Protein 3O5C (pdb70)

B-factor: mean 21.73, std 7.38, range [5.69, 53.54]

Organism: Shewanella oneidensis (strain ATCC 700550 / JCM 31522 / CIP 106686 / LMG 19005 / NCIMB 14063 / MR-1) (NCBI:txid211586)

Secondary structure (DSSP, 8-state):
--S-PPPPP--S-HHHHHHHHHHHT-GGGSTTS---HHHHS-TTTTTS--SSS-B-GGGPBPSSPPPP-TTGGGSSSBSTT--BSSHHHHHHHHHH-TTTT---HHHHHHHHHT-HHHHHHHHHHHSSS---HHHHHHHHHHHHHT------HHHHHHTT-TTSS-HHHHHHHHHHHHTTGGGTS-TTTTS-S-EEESSSSS----S----BTHHHH--GGGTTEEEPPP-TTGGGS-SBTTTT-B-SHHHHHHHHHHHHHS----HHHHHHHHHHHHTT-------BPPPPPPP-TTSPPP-SS---/--B-PPP----S-HHHHHHHHHHHT-GGGSSSS---HHHHS-GGGTTS--SSS-B-GGGPBPSS-----TTGGGSSSBSTT--BSSHHHHHHHHHH-TTTT---HHHHHHHHHT-HHHHHHHHHHHSSS---HHHHHHHHHHHHTT------HHHHHHTT-TTSS-HHHHHHHHHHHHHTHHHHS-BTTTS-S-EEESSSSS----S----BTHHHH--GGGTTEEEPPP-TTGGGS-SBTTTT-B--HHHHHHHHIIIIISSPPPHHHHHHHHHHHHTT--PPP--BPP-PPPP-TTSPPP-SS--/--B-PPPP----HHHHHHHHHHHT-GGGSTTS---HHHHS-GGGTTS--SSS-B-GGGPBPSS-----TTGGGSSSBSTT--BSSHHHHHHHHHH-TTTT---HHHHHHHHHTSHHHHHHHHHHHSSS---HHHHHHHHHHHHHT------HHHHHHTT-TTSS-HHHHHHHHHHHHTTGGGTS-BTTTS-S-EEESSSSS----S----BTHHHH--GGGTTEEE----TTGGGS-SBTTTT-B--HHHHHHHHHHHHH--PPPHHHHHHHHHHHHTT--PPP--BPPPPPPP-TTSPPP---/--S-PPPPPP-S-HHHHHHHHHHHT-GGGSTTS---HHHHS-TTTTTS--SSS-B-GGGPBPSSPPPP-TTGGGSSSBSTT--BSSHHHHTHHHHH-TTTT---HHHHHHHHHTSHHHHHHHHHHHSSS---HHHHHHHHHHHHTT------HHHHHHHT-TTSS-HHHHHHHHHHHHHTHHHHS-TTTTS-S-EEESSSSS----S----BTHHHH--GGGTTEEEPPP-TTGGGS-SBTTTT-B--HHHHHHHHIIIIIS----HHHHHHHHHHHHTT--PPP--BPPPPPPP-TTSPPP-SS--

InterPro domains:
  IPR004852 Di-haem cytochrome c peroxidase [PF03150] (37-185)
  IPR009056 Cytochrome c-like domain [PF00034] (192-303)
  IPR009056 Cytochrome c-like domain [PS51007] (38-146)
  IPR009056 Cytochrome c-like domain [PS51007] (190-304)
  IPR026259 Di-c-type haem protein, MauG/cytochrome c peroxidase [PIRSF000294] (32-326)
  IPR036909 Cytochrome c-like domain superfamily [G3DSA:1.10.760.10] (37-308)
  IPR036909 Cytochrome c-like domain superfamily [G3DSA:1.10.760.10] (38-185)
  IPR036909 Cytochrome c-like domain superfamily [SSF46626] (17-173)
  IPR036909 Cytochrome c-like domain superfamily [SSF46626] (172-323)
  IPR051395 Cytochrome c-dependent Peroxidase and MauG [PTHR30600] (33-303)

Solvent-accessible surface area: 48765 Å² total; per-residue (Å²): 142,56,4,108,49,3,101,85,36,185,86,99,87,80,69,32,24,70,0,0,18,4,0,2,12,0,12,26,0,2,38,0,6,23,4,11,24,20,26,18,37,25,2,3,13,2,0,4,10,14,1,41,12,14,0,2,14,78,22,66,107,7,73,45,11,9,59,17,11,1,1,10,72,74,18,85,7,13,43,32,23,9,133,7,67,61,4,84,64,32,5,25,32,24,2,41,42,94,81,58,5,13,23,56,42,74,68,0,19,89,2,0,30,12,0,76,47,0,65,49,60,0,34,152,38,51,65,53,81,136,20,45,28,39,7,0,4,22,0,4,3,17,2,11,109,28,2,19,1,10,84,0,48,0,2,56,42,44,138,46,110,107,128,20,14,61,55,78,2,58,37,0,8,89,28,6,52,110,45,17,26,12,82,30,18,39,13,36,1,0,1,0,65,60,50,48,66,14,4,97,106,92,115,31,166,43,150,24,112,24,68,6,52,53,46,32,16,16,35,84,89,27,79,72,19,8,16,9,47,12,20,1,0,18,50,18,15,11,1,14,27,6,19,4,62,19,47,31,12,58,87,8,12,47,35,51,7,46,12,29,52,46,52,166,8,84,131,58,42,8,78,37,4,14,24,0,8,54,8,0,26,8,91,17,13,123,26,36,3,6,64,9,14,40,16,36,105,131,5,37,70,28,44,12,71,62,131,86,127,54,3,87,42,3,100,99,43,93,93,119,85,88,90,25,23,59,0,0,21,4,0,2,12,0,11,24,0,2,67,0,5,23,4,11,20,21,29,18,36,23,3,2,16,3,0,2,11,13,1,42,14,7,0,1,15,90,21,69,121,5,94,48,10,11,54,15,10,2,1,8,68,74,19,75,8,12,45,31,24,8,137,9,77,65,4,57,92,30,5,24,30,26,3,42,42,98,23,54,6,20,20,58,54,129,60,0,18,95,2,0,29,8,1,76,48,0,66,50,78,0,30,158,37,61,64,70,85,135,14,48,42,79,42,0,4,34,0,4,5,14,3,11,106,37,1,18,0,21,68,0,50,0,0,50,43,46,133,56,103,108,114,23,15,64,49,46,2,59,38,0,8,85,30,2,54,104,62,20,28,22,76,29,20,33,8,31,1,0,0,0,59,53,48,54,63,15,8,91,108,78,122,36,164,35,148,26,116,30,52,9,50,60,71,64,59,64,133,107,83,29,66,65,16,9,12,10,46,7,22,2,0,18,50,18,14,16,1,12,27,6,19,4,64,9,51,32,12,72,95,7,12,20,27,50,5,42,11,30,68,29,117,123,4,75,92,141,35,13,127,10,6,18,23,0,5,54,9,0,28,7,98,29,14,138,18,47,5,3,61,7,14,43,18,46,167,110,4,39,83,28,32,8,43,92,172,129,52,4,82,50,8,95,95,58,116,133,85,84,67,32,24,77,0,0,28,10,0,1,13,0,13,24,0,2,82,0,7,24,3,11,22,20,24,20,38,24,1,2,12,2,0,2,10,13,1,38,12,13,0,2,14,80,6,62,76,9,78,47,11,14,59,16,10,0,2,6,69,73,21,78,10,14,46,32,21,9,128,7,63,55,4,74,97,31,5,25,31,27,3,41,44,100,81,62,6,16,23,60,62,123,77,0,21,107,3,0,31,12,0,80,46,0,70,49,60,0,33,148,35,55,63,57,90,135,20,55,29,103,33,0,7,33,0,4,0,14,1,10,84,25,2,23,0,15,63,0,48,0,2,57,66,50,110,60,112,138,138,32,16,60,51,51,3,63,35,0,8,91,30,5,52,113,49,20,26,23,74,35,21,35,8,36,2,0,0,0,61,54,55,56,76,18,6,88,98,89,90,34,122,47,152,29,80,23,49,6,52,48,65,69,47,54,128,60,92,27,18,63,19,9,16,10,50,7,21,1,0,18,52,18,15,11,1,12,29,5,20,4,60,22,48,23,12,70,82,9,13,56,36,51,4,51,11,35,56,38,68,101,26,80,162,125,37,12,116,11,4,16,25,0,7,55,8,0,26,8,91,15,12,145,28,49,3,6,51,5,13,42,16,46,153,121,5,44,80,29,73,9,82,137,60,3,104,46,2,100,96,42,93,94,121,83,91,64,26,21,71,0,0,25,7,0,2,12,0,10,22,0,2,72,0,6,24,2,12,21,19,25,16,37,23,1,2,13,1,0,2,11,13,1,41,14,11,0,0,5,21,20,40,103,8,91,46,10,11,54,12,11,0,1,7,68,79,21,77,9,13,44,31,24,11,138,10,74,67,5,58,102,32,5,26,29,25,2,42,46,95,94,57,6,7,25,55,48,129,69,0,18,96,2,0,27,13,0,76,49,0,67,46,62,0,32,156,37,59,64,68,81,120,15,50,45,82,40,0,4,34,0,4,3,13,2,10,105,28,1,20,0,21,76,0,49,0,1,50,53,48,136,53,101,124,114,20,12,67,50,52,3,70,35,0,10,90,29,6,53,108,40,16,23,19,75,29,21,32,13,32,2,0,1,1,58,42,49,76,66,21,15,97,98,77,94,38,163,50,162,23,114,24,59,6,43,52,63,64,58,57,129,116,82,35,76,77,16,10,13,9,48,8,18,1,0,18,51,15,17,15,1,14,28,5,19,3,63,10,54,40,14,76,94,9,16,51,30,49,6,31,10,30,56,37,57,164,20,64,158,133,33,13,122,34,3,16,22,0,6,59,10,0,25,8,93,17,14,132,26,58,7,5,61,8,15,40,17,48,135,116,5,36,84,30,45,6,16,40,170

Nearest PDB structures (foldseek):
  3o5c-assembly2_D  TM=1.000E+00  e=7.041E-59  Shewanella oneidensis
  3o5c-assembly2_C  TM=1.001E+00  e=1.110E-58  Shewanella oneidensis
  1iqc-assembly2_B  TM=9.960E-01  e=2.896E-45  Nitrosomonas europaea
  4aal-assembly1_B  TM=8.200E-01  e=1.038E-28  Geobacter sulfurreducens PCA
  1zzh-assembly3_C  TM=8.121E-01  e=7.603E-28  Rhodobacter capsulatus

Foldseek 3Di:
DQAAFDDAFDQPQVLLLLLLLCQQLQLLLFLQSPDGVCCALPLVQQGGVQDLADQAAVRAGDQWGRAHLAVQQVACADDFQRQGRGQLRVVQDQSCPCRHRNHHQVQSQLQQLQDPVSLVSCCVRVNGSHGGSNSNSVSNRSNSSNFYFGDFLVNVVVVPDVVSADPLLVLLVVCCVVLCVQVAQGYHQRFNPDWAADQQAHDDDDPRPDQHNCVVVVDPVSGNTTGTGRLQQVVRRADDDTSRPRGDVLVVVQSCSCRVRVDGDDPSNSSSNVRNSNSSYGHRDDDDNRDDDDRDPSRDDRDRDDPD/DQAAFDDAFDQPQVLLLLLLLQQQPQLQLFQQSPAHVCCALPLVFQGGVQALADQAAVRAGHQWGRAHLEVQQLACADDFQRLGRGQLRVQQDQSCPCRHRNHHQVQSQLQQLQFVVSQVSLCVRPNGSHGGSSSNSVSNRSNSSSFYFGDQLVNVVVVPPVPSADPLLVVLVVCCVVLCVSVAQGYHQRFRPDWAADQQPHDDDDPRLDQHNCVNPVDPVSGRTTGTHGLQQVVRRADDDTSRPRGDVLVVQQSCCCRVRNGGDDPSNSSSNVRNSNSSYGHRDDDDNDDDGDGDPSRDDRDSDHD/DQAAFDDADADQVLLLLLLLCQQVQLLLFQQSPDGVCQALVLVQQGGVQDLAHQAAVRAGDQWGRAHLAVQQVACADDFQRQGRGQLRVVQDQSCPCRHRNHHQVLSQLQQLQFVVSLVSCCVRVNGSHGGSNSNSVSNRNNSRRWYFGDQLVNVVVVPPVVSADPLLVVLVVCCVVLCVSVAQGYHQRFNPDWAADQQQHDDDDPRCDQRNCVPVVDPVSGRTTGTHGLQSVVRRADDDTSRPRGDVLVVVQSCSCRVRVDGDDPSNSSSNVRNSNSSYGHRDDDDNRDHDDGDPSRDDRDRD/DFAAFDDADDQPPVLLLLLLQCQQPALLLFQQRHAHVCCALPLVFQGGVQDLADQAAPRAGHQWGRAHLEVQQLACADDFQRQGRGQLRVVQDQSCPCRHRNHHQVLSQLQQLQFVVSLVSCCVRPNGSHGGSNSNSVSNRSNSSNFYFGDQLVNVCVVPPVVSADPLQVLLVVCCVVLCVSVAQGYHQRFNPDWAADQAAHDDDDPRPDQHNCVPVVDPVSGNTTGTHGLQCVVRRADDDTSRPRGDPLVVVQSCCCRVRVDGDDPSNSSSNVSNSNSSYGHRDDDDNDDHDDGDPSRDDRPSDDD

Sequence (1226 aa):
EPIEVITPAKITEPEKVELGKMLFFEPRLSKSGFISCNSCHNLSTGGVDALPTSIGHHWQEGPINSSPTVLNADFMLAQFWDGRASNLKEQAAGPIANPKEMGFTHELATETIASMPAYRARFAKVYGDEKVDIDRLTDAIAAFEKTLVTPNSPFDQYLLGKQDAISGDAKAGYQLFKDKGCVSCHNGPAVGGTMFMKMGLIKPFHTNNPAEGRKGVTGKDADKFVFKVPTLRNIELTYPYFHDGSVWTLEEEAVNTMADIQLGQKLTEKETKEMVAFLNSLTGEQPQISLPILPPSNKETPRPVPFATGEPIEVITPAKITEPEKVELGKMLFFEPRLSKSGFISCNSCHNLSTGGVDALPTSIGHHWQEGPINSSPTVLNADFMLAQFWDGRASNLKEQAAGPIANPKEMGFTHELATETIASMPAYRARFAKVYGDEKVDIDRLTDAIAAFEKTLVTPNSPFDQYLLGKQDAISGDAKAGYQLFKDKGCVSCHNGPAVGGTMFMKMGLIKPFHTNNPAEGRKGVTGKDADKFVFKVPTLRNIELTYPYFHDGSVWTLEEAVNTMADIQLGQKLTEKETKEMVAFLNSLTGEQPQISLPILPPSNKETPRPVPFATEPIEVITPAITEPEKVELGKMLFFEPRLSKSGFISCNSCHNLSTGGVDALPTSSIGHHWQEGPINSSPTVLNADFMLAQFWDGRASNLKEQAAGPIANPKEMGFTHELATEETIASMPAYRARFAKVYGDEKVDIDRLTDAIAAFEKTLVTPNSPFDQYLLGKQDAISGDAKAGYQLFKDKGCVSCHNGPAVGGTMFMKMGLIKPFHTNNPAEGRKGVTGKDADKFVFKVPTLRNIELTYPYFHDGSVWTLEEAVNTMADIQLGQKLTEKETKEMVAFLNSLTGEQPQISLPILPPSNKETPRPVPFEPIEVITPAKITEPEKVELGKMLFFEPRLSKSGFISCNSCHNLSTGGVDALPTSIGHHWQEGPINSPTVLNADFMLAQFWDGRASNLKEQAAGPIANPKEMGFTHELATETIASMPAYRARFAKVYGDEKVDIDRLTDAIAAFEKTLVTPNSPFDQYLLGKQDAISGDAKAGYQLFKDKGCVSCHNGPAVGGTMFMKMGLIKPFHTNNPAEGRKGVTGKDADKFVFKVPTLRNIELTYPYFHDGSVWTLEEAVNTMADIQLGQKLTEKETKEMVAFLNSLTGEQPQISLPILPPSNKETPRPVPFAT

Structure (mmCIF, N/CA/C/O backbone):
data_3O5C
#
_entry.id   3O5C
#
_cell.length_a   50.840
_cell.length_b   81.220
_cell.length_c   85.920
_cell.angle_alpha   113.96
_cell.angle_beta   102.10
_cell.angle_gamma   90.01
#
_symmetry.space_group_name_H-M   'P 1'
#
loop_
_entity.id
_entity.type
_entity.pdbx_description
1 polymer 'Cytochrome c551 peroxidase'
2 non-polymer 'PROTOPORPHYRIN IX CONTAINING FE'
3 non-polymer 'CALCIUM ION'
4 non-polymer (R,R)-2,3-BUTANEDIOL
5 water water
#
loop_
_atom_site.group_PDB
_atom_site.id
_atom_site.type_symbol
_atom_site.label_atom_id
_atom_site.label_alt_id
_atom_site.label_comp_id
_atom_site.label_asym_id
_atom_site.label_entity_id
_atom_site.label_seq_id
_atom_site.pdbx_PDB_ins_code
_atom_site.Cartn_x
_atom_site.Cartn_y
_atom_site.Cartn_z
_atom_site.occupancy
_atom_site.B_iso_or_equiv
_atom_site.auth_seq_id
_atom_site.auth_comp_id
_atom_site.auth_asym_id
_atom_site.auth_atom_id
_atom_site.pdbx_PDB_model_num
ATOM 1 N N . GLU A 1 11 ? 10.577 5.100 21.586 1.00 36.24 24 GLU A N 1
ATOM 2 C CA . GLU A 1 11 ? 9.190 4.993 21.024 1.00 35.00 24 GLU A CA 1
ATOM 3 C C . GLU A 1 11 ? 9.128 4.040 19.821 1.00 33.46 24 GLU A C 1
ATOM 4 O O . GLU A 1 11 ? 9.978 4.098 18.943 1.00 32.90 24 GLU A O 1
ATOM 10 N N . PRO A 1 12 ? 8.097 3.171 19.771 1.00 32.62 25 PRO A N 1
ATOM 11 C CA . PRO A 1 12 ? 8.028 2.133 18.745 1.00 31.32 25 PRO A CA 1
ATOM 12 C C . PRO A 1 12 ? 7.632 2.619 17.345 1.00 29.95 25 PRO A C 1
ATOM 13 O O . PRO A 1 12 ? 7.665 1.828 16.410 1.00 29.50 25 PRO A O 1
ATOM 17 N N . ILE A 1 13 ? 7.249 3.891 17.217 1.00 29.37 26 ILE A N 1
ATOM 18 C CA . ILE A 1 13 ? 6.973 4.510 15.926 1.00 27.64 26 ILE A CA 1
ATOM 19 C C . ILE A 1 13 ? 8.032 5.589 15.669 1.00 28.10 26 ILE A C 1
ATOM 20 O O . ILE A 1 13 ? 8.392 6.343 16.585 1.00 27.66 26 ILE A O 1
ATOM 25 N N . GLU A 1 14 ? 8.532 5.627 14.431 1.00 27.31 27 GLU A N 1
ATOM 26 C CA . GLU A 1 14 ? 9.543 6.597 13.992 1.00 27.89 27 GLU A CA 1
ATOM 27 C C . GLU A 1 14 ? 8.974 7.541 12.943 1.00 26.49 27 GLU A C 1
ATOM 28 O O . GLU A 1 14 ? 7.972 7.247 12.298 1.00 25.26 27 GLU A O 1
ATOM 34 N N . VAL A 1 15 ? 9.639 8.676 12.775 1.00 26.44 28 VAL A N 1
ATOM 35 C CA . VAL A 1 15 ? 9.178 9.724 11.874 1.00 25.61 28 VAL A CA 1
ATOM 36 C C . VAL A 1 15 ? 9.541 9.365 10.430 1.00 24.79 28 VAL A C 1
ATOM 37 O O . VAL A 1 15 ? 10.532 8.673 10.194 1.00 25.03 28 VAL A O 1
ATOM 41 N N . ILE A 1 16 ? 8.711 9.797 9.479 1.00 23.61 29 ILE A N 1
ATOM 42 C CA . ILE A 1 16 ? 9.009 9.644 8.059 1.00 23.06 29 ILE A CA 1
ATOM 43 C C . ILE A 1 16 ? 9.740 10.902 7.567 1.00 23.07 29 ILE A C 1
ATOM 44 O O . ILE A 1 16 ? 9.223 12.017 7.667 1.00 23.44 29 ILE A O 1
ATOM 49 N N . THR A 1 17 ? 10.943 10.700 7.051 1.00 22.88 30 THR A N 1
ATOM 50 C CA . THR A 1 17 ? 11.779 11.771 6.515 1.00 23.78 30 THR A CA 1
ATOM 51 C C . THR A 1 17 ? 11.365 11.948 5.048 1.00 22.65 30 THR A C 1
ATOM 52 O O . THR A 1 17 ? 10.846 11.000 4.438 1.00 21.73 30 THR A O 1
ATOM 56 N N . PRO A 1 18 ? 11.526 13.160 4.487 1.00 22.59 31 PRO A N 1
ATOM 57 C CA . PRO A 1 18 ? 11.251 13.313 3.057 1.00 22.05 31 PRO A CA 1
ATOM 58 C C . PRO A 1 18 ? 12.112 12.411 2.176 1.00 21.64 31 PRO A C 1
ATOM 59 O O . PRO A 1 18 ? 13.246 12.067 2.542 1.00 21.21 31 PRO A O 1
ATOM 63 N N . ALA A 1 19 ? 11.562 12.052 1.019 1.00 21.23 32 ALA A N 1
ATOM 64 C CA . ALA A 1 19 ? 12.262 11.231 0.029 1.00 21.67 32 ALA A CA 1
ATOM 65 C C . ALA A 1 19 ? 13.572 11.871 -0.392 1.00 22.95 32 ALA A C 1
ATOM 66 O O . ALA A 1 19 ? 13.587 13.051 -0.758 1.00 23.55 32 ALA A O 1
ATOM 68 N N . LYS A 1 20 ? 14.663 11.102 -0.311 1.00 24.09 33 LYS A N 1
ATOM 69 C CA . LYS A 1 20 ? 15.939 11.475 -0.927 1.00 24.85 33 LYS A CA 1
ATOM 70 C C . LYS A 1 20 ? 15.878 11.089 -2.413 1.00 24.00 33 LYS A C 1
ATOM 71 O O . LYS A 1 20 ? 15.896 9.908 -2.761 1.00 23.48 33 LYS A O 1
ATOM 77 N N . ILE A 1 21 ? 15.788 12.095 -3.270 1.00 23.59 34 ILE A N 1
ATOM 78 C CA . ILE A 1 21 ? 15.739 11.910 -4.709 1.00 23.17 34 ILE A CA 1
ATOM 79 C C . ILE A 1 21 ? 17.168 11.939 -5.250 1.00 23.39 34 ILE A C 1
ATOM 80 O O . ILE A 1 21 ? 17.734 13.014 -5.451 1.00 24.32 34 ILE A O 1
ATOM 85 N N . THR A 1 22 ? 17.769 10.772 -5.474 1.00 22.55 35 THR A N 1
ATOM 86 C CA . THR A 1 22 ? 19.142 10.707 -6.006 1.00 22.36 35 THR A CA 1
ATOM 87 C C . THR A 1 22 ? 19.183 10.526 -7.531 1.00 21.33 35 THR A C 1
ATOM 88 O O . THR A 1 22 ? 20.222 10.745 -8.133 1.00 21.96 35 THR A O 1
ATOM 92 N N . GLU A 1 23 ? 18.065 10.115 -8.133 1.00 19.68 36 GLU A N 1
ATOM 93 C CA . GLU A 1 23 ? 18.021 9.726 -9.564 1.00 19.23 36 GLU A CA 1
ATOM 94 C C . GLU A 1 23 ? 16.784 10.285 -10.256 1.00 17.75 36 GLU A C 1
ATOM 95 O O . GLU A 1 23 ? 15.910 9.529 -10.710 1.00 16.67 36 GLU A O 1
ATOM 101 N N . PRO A 1 24 ? 16.710 11.619 -10.360 1.00 17.51 37 PRO A N 1
ATOM 102 C CA . PRO A 1 24 ? 15.476 12.255 -10.797 1.00 17.31 37 PRO A CA 1
ATOM 103 C C . PRO A 1 24 ? 15.030 11.934 -12.218 1.00 16.98 37 PRO A C 1
ATOM 104 O O . PRO A 1 24 ? 13.839 12.007 -12.478 1.00 15.52 37 PRO A O 1
ATOM 108 N N . GLU A 1 25 ? 15.959 11.601 -13.124 1.00 17.49 38 GLU A N 1
ATOM 109 C CA . GLU A 1 25 ? 15.574 11.230 -14.504 1.00 18.12 38 GLU A CA 1
ATOM 110 C C . GLU A 1 25 ? 14.846 9.883 -14.557 1.00 17.27 38 GLU A C 1
ATOM 111 O O . GLU A 1 25 ? 13.890 9.698 -15.332 1.00 17.67 38 GLU A O 1
ATOM 117 N N . LYS A 1 26 ? 15.309 8.947 -13.734 1.00 17.09 39 LYS A N 1
ATOM 118 C CA . LYS A 1 26 ? 14.659 7.652 -13.587 1.00 16.21 39 LYS A CA 1
ATOM 119 C C . LYS A 1 26 ? 13.284 7.821 -12.943 1.00 15.34 39 LYS A C 1
ATOM 120 O O . LYS A 1 26 ? 12.307 7.265 -13.427 1.00 14.53 39 LYS A O 1
ATOM 126 N N . VAL A 1 27 ? 13.217 8.605 -11.864 1.00 15.57 40 VAL A N 1
ATOM 127 C CA . VAL A 1 27 ? 11.938 8.949 -11.209 1.00 14.68 40 VAL A CA 1
ATOM 128 C C . VAL A 1 27 ? 10.911 9.516 -12.202 1.00 15.49 40 VAL A C 1
ATOM 129 O O . VAL A 1 27 ? 9.763 9.063 -12.263 1.00 14.45 40 VAL A O 1
ATOM 133 N N . GLU A 1 28 ? 11.343 10.490 -12.996 1.00 16.66 41 GLU A N 1
ATOM 134 C CA . GLU A 1 28 ? 10.517 11.059 -14.065 1.00 17.49 41 GLU A CA 1
ATOM 135 C C . GLU A 1 28 ? 9.956 9.982 -14.974 1.00 16.92 41 GLU A C 1
ATOM 136 O O . GLU A 1 28 ? 8.745 9.930 -15.242 1.00 16.60 41 GLU A O 1
ATOM 142 N N . LEU A 1 29 ? 10.848 9.106 -15.429 1.00 16.24 42 LEU A N 1
ATOM 143 C CA . LEU A 1 29 ? 10.494 8.022 -16.349 1.00 15.35 42 LEU A CA 1
ATOM 144 C C . LEU A 1 29 ? 9.489 7.087 -15.676 1.00 14.28 42 LEU A C 1
ATOM 145 O O . LEU A 1 29 ? 8.477 6.697 -16.276 1.00 13.24 42 LEU A O 1
ATOM 150 N N . GLY A 1 30 ? 9.775 6.782 -14.416 1.00 13.14 43 GLY A N 1
ATOM 151 C CA . GLY A 1 30 ? 8.901 6.002 -13.538 1.00 13.17 43 GLY A CA 1
ATOM 152 C C . GLY A 1 30 ? 7.513 6.588 -13.340 1.00 12.44 43 GLY A C 1
ATOM 153 O O . GLY A 1 30 ? 6.526 5.854 -13.330 1.00 12.54 43 GLY A O 1
ATOM 154 N N . LYS A 1 31 ? 7.444 7.900 -13.180 1.00 12.08 44 LYS A N 1
ATOM 155 C CA . LYS A 1 31 ? 6.157 8.589 -13.045 1.00 12.20 44 LYS A CA 1
ATOM 156 C C . LYS A 1 31 ? 5.334 8.447 -14.307 1.00 11.70 44 LYS A C 1
ATOM 157 O O . LYS A 1 31 ? 4.169 8.127 -14.235 1.00 12.27 44 LYS A O 1
ATOM 163 N N . MET A 1 32 ? 5.943 8.705 -15.455 1.00 11.50 45 MET A N 1
ATOM 164 C CA . MET A 1 32 ? 5.252 8.524 -16.734 1.00 12.14 45 MET A CA 1
ATOM 165 C C . MET A 1 32 ? 4.626 7.129 -16.847 1.00 11.42 45 MET A C 1
ATOM 166 O O . MET A 1 32 ? 3.466 6.992 -17.196 1.00 11.97 45 MET A O 1
ATOM 171 N N . LEU A 1 33 ? 5.424 6.105 -16.568 1.00 11.61 46 LEU A N 1
ATOM 172 C CA . LEU A 1 33 ? 4.990 4.720 -16.686 1.00 11.46 46 LEU A CA 1
ATOM 173 C C . LEU A 1 33 ? 3.864 4.357 -15.700 1.00 11.37 46 LEU A C 1
ATOM 174 O O . LEU A 1 33 ? 2.912 3.636 -16.057 1.00 12.04 46 LEU A O 1
ATOM 179 N N . PHE A 1 34 ? 3.938 4.890 -14.481 1.00 11.52 47 PHE A N 1
ATOM 180 C CA . PHE A 1 34 ? 2.899 4.691 -13.451 1.00 12.19 47 PHE A CA 1
ATOM 181 C C . PHE A 1 34 ? 1.525 5.228 -13.870 1.00 12.29 47 PHE A C 1
ATOM 182 O O . PHE A 1 34 ? 0.486 4.702 -13.436 1.00 12.44 47 PHE A O 1
ATOM 190 N N . PHE A 1 35 ? 1.540 6.275 -14.697 1.00 12.15 48 PHE A N 1
ATOM 191 C CA . PHE A 1 35 ? 0.331 6.928 -15.218 1.00 12.19 48 PHE A CA 1
ATOM 192 C C . PHE A 1 35 ? 0.050 6.537 -16.677 1.00 12.31 48 PHE A C 1
ATOM 193 O O . PHE A 1 35 ? -0.851 7.084 -17.292 1.00 12.57 48 PHE A O 1
ATOM 201 N N . GLU A 1 36 ? 0.835 5.606 -17.209 1.00 12.48 49 GLU A N 1
ATOM 202 C CA . GLU A 1 36 ? 0.796 5.232 -18.626 1.00 13.22 49 GLU A CA 1
ATOM 203 C C . GLU A 1 36 ? -0.277 4.151 -18.863 1.00 13.14 49 GLU A C 1
ATOM 204 O O . GLU A 1 36 ? -0.064 2.987 -18.520 1.00 13.79 49 GLU A O 1
ATOM 210 N N . PRO A 1 37 ? -1.429 4.528 -19.444 1.00 13.44 50 PRO A N 1
ATOM 211 C CA . PRO A 1 37 ? -2.468 3.511 -19.635 1.00 13.05 50 PRO A CA 1
ATOM 212 C C . PRO A 1 37 ? -2.203 2.616 -20.827 1.00 12.95 50 PRO A C 1
ATOM 213 O O . PRO A 1 37 ? -2.922 1.639 -21.028 1.00 13.78 50 PRO A O 1
ATOM 217 N N . ARG A 1 38 ? -1.189 2.926 -21.626 1.00 12.80 51 ARG A N 1
ATOM 218 C CA . ARG A 1 38 ? -0.838 2.026 -22.720 1.00 13.45 51 ARG A CA 1
ATOM 219 C C . ARG A 1 38 ? -0.002 0.817 -22.241 1.00 13.60 51 ARG A C 1
ATOM 220 O O . ARG A 1 38 ? 0.326 -0.050 -23.036 1.00 13.15 51 ARG A O 1
ATOM 228 N N . LEU A 1 39 ? 0.291 0.744 -20.936 1.00 13.43 52 LEU A N 1
ATOM 229 C CA . LEU A 1 39 ? 0.837 -0.491 -20.338 1.00 14.14 52 LEU A CA 1
ATOM 230 C C . LEU A 1 39 ? -0.261 -1.555 -20.107 1.00 14.60 52 LEU A C 1
ATOM 231 O O . LEU A 1 39 ? 0.046 -2.692 -19.762 1.00 15.33 52 LEU A O 1
ATOM 236 N N . SER A 1 40 ? -1.527 -1.179 -20.274 1.00 14.40 53 SER A N 1
ATOM 237 C CA . SER A 1 40 ? -2.648 -2.128 -20.200 1.00 14.73 53 SER A CA 1
ATOM 238 C C . SER A 1 40 ? -3.142 -2.487 -21.593 1.00 15.42 53 SER A C 1
ATOM 239 O O . SER A 1 40 ? -3.028 -1.686 -22.517 1.00 16.43 53 SER A O 1
ATOM 242 N N . LYS A 1 41 ? -3.710 -3.686 -21.736 1.00 15.46 54 LYS A N 1
ATOM 243 C CA . LYS A 1 41 ? -4.228 -4.144 -23.023 1.00 16.15 54 LYS A CA 1
ATOM 244 C C . LYS A 1 41 ? -5.293 -3.179 -23.550 1.00 16.07 54 LYS A C 1
ATOM 245 O O . LYS A 1 41 ? -5.305 -2.854 -24.737 1.00 15.62 54 LYS A O 1
ATOM 251 N N . SER A 1 42 ? -6.163 -2.727 -22.647 1.00 15.54 55 SER A N 1
ATOM 252 C CA . SER A 1 42 ? -7.264 -1.805 -22.973 1.00 15.92 55 SER A CA 1
ATOM 253 C C . SER A 1 42 ? -6.841 -0.415 -23.450 1.00 16.26 55 SER A C 1
ATOM 254 O O . SER A 1 42 ? -7.589 0.255 -24.176 1.00 16.22 55 SER A O 1
ATOM 257 N N . GLY A 1 43 ? -5.657 0.021 -23.022 1.00 16.50 56 GLY A N 1
ATOM 258 C CA . GLY A 1 43 ? -5.223 1.397 -23.206 1.00 16.68 56 GLY A CA 1
ATOM 259 C C . GLY A 1 43 ? -5.954 2.360 -22.290 1.00 16.62 56 GLY A C 1
ATOM 260 O O . GLY A 1 43 ? -6.022 3.544 -22.583 1.00 16.83 56 GLY A O 1
ATOM 261 N N . PHE A 1 44 ? -6.476 1.861 -21.166 1.00 15.87 57 PHE A N 1
ATOM 262 C CA . PHE A 1 44 ? -7.380 2.646 -20.316 1.00 15.80 57 PHE A CA 1
ATOM 263 C C . PHE A 1 44 ? -7.020 2.573 -18.832 1.00 14.80 57 PHE A C 1
ATOM 264 O O . PHE A 1 44 ? -7.469 3.421 -18.057 1.00 15.03 57 PHE A O 1
ATOM 272 N N . ILE A 1 45 ? -6.210 1.585 -18.444 1.00 13.71 58 ILE A N 1
ATOM 273 C CA . ILE A 1 45 ? -5.840 1.374 -17.030 1.00 13.20 58 ILE A CA 1
ATOM 274 C C . ILE A 1 45 ? -4.353 1.621 -16.837 1.00 13.55 58 ILE A C 1
ATOM 275 O O . ILE A 1 45 ? -3.535 1.117 -17.600 1.00 13.32 58 ILE A O 1
ATOM 280 N N . SER A 1 46 ? -4.010 2.382 -15.795 1.00 13.06 59 SER A N 1
ATOM 281 C CA . SER A 1 46 ? -2.638 2.620 -15.423 1.00 13.47 59 SER A CA 1
ATOM 282 C C . SER A 1 46 ? -2.497 2.222 -13.953 1.00 13.39 59 SER A C 1
ATOM 283 O O . SER A 1 46 ? -3.488 1.856 -13.306 1.00 13.37 59 SER A O 1
ATOM 286 N N . CYS A 1 47 ? -1.282 2.280 -13.429 1.00 14.08 60 CYS A N 1
ATOM 287 C CA . CYS A 1 47 ? -1.092 2.012 -11.997 1.00 13.90 60 CYS A CA 1
ATOM 288 C C . CYS A 1 47 ? -1.950 2.966 -11.176 1.00 13.66 60 CYS A C 1
ATOM 289 O O . CYS A 1 47 ? -2.542 2.576 -10.173 1.00 13.29 60 CYS A O 1
ATOM 292 N N . ASN A 1 48 ? -2.008 4.226 -11.607 1.00 13.66 61 ASN A N 1
ATOM 293 C CA . ASN A 1 48 ? -2.720 5.256 -10.855 1.00 13.44 61 ASN A CA 1
ATOM 294 C C . ASN A 1 48 ? -4.214 4.963 -10.769 1.00 13.43 61 ASN A C 1
ATOM 295 O O . ASN A 1 48 ? -4.851 5.321 -9.769 1.00 14.30 61 ASN A O 1
ATOM 300 N N . SER A 1 49 ? -4.771 4.309 -11.791 1.00 12.99 62 SER A N 1
ATOM 301 C CA . SER A 1 49 ? -6.176 3.844 -11.740 1.00 12.87 62 SER A CA 1
ATOM 302 C C . SER A 1 49 ? -6.514 3.169 -10.404 1.00 12.51 62 SER A C 1
ATOM 303 O O . SER A 1 49 ? -7.492 3.513 -9.769 1.00 12.45 62 SER A O 1
ATOM 306 N N . CYS A 1 50 ? -5.695 2.216 -9.980 1.00 12.36 63 CYS A N 1
ATOM 307 C CA . CYS A 1 50 ? -5.994 1.457 -8.768 1.00 12.96 63 CYS A CA 1
ATOM 308 C C . CYS A 1 50 ? -5.297 1.935 -7.512 1.00 12.54 63 CYS A C 1
ATOM 309 O O . CYS A 1 50 ? -5.655 1.507 -6.409 1.00 12.24 63 CYS A O 1
ATOM 312 N N . HIS A 1 51 ? -4.324 2.830 -7.698 1.00 12.58 64 HIS A N 1
ATOM 313 C CA . HIS A 1 51 ? -3.512 3.397 -6.628 1.00 12.78 64 HIS A CA 1
ATOM 314 C C . HIS A 1 51 ? -3.504 4.908 -6.787 1.00 12.66 64 HIS A C 1
ATOM 315 O O . HIS A 1 51 ? -2.457 5.557 -6.797 1.00 13.59 64 HIS A O 1
ATOM 322 N N . ASN A 1 52 ? -4.710 5.444 -6.914 1.00 12.17 65 ASN A N 1
ATOM 323 C CA . ASN A 1 52 ? -4.920 6.815 -7.293 1.00 12.74 65 ASN A CA 1
ATOM 324 C C . ASN A 1 52 ? -4.245 7.762 -6.318 1.00 11.88 65 ASN A C 1
ATOM 325 O O . ASN A 1 52 ? -4.614 7.834 -5.168 1.00 11.19 65 ASN A O 1
ATOM 330 N N . LEU A 1 53 ? -3.255 8.497 -6.810 1.00 12.40 66 LEU A N 1
ATOM 331 C CA . LEU A 1 53 ? -2.450 9.370 -5.964 1.00 12.48 66 LEU A CA 1
ATOM 332 C C . LEU A 1 53 ? -3.180 10.642 -5.539 1.00 12.90 66 LEU A C 1
ATOM 333 O O . LEU A 1 53 ? -2.690 11.383 -4.696 1.00 12.92 66 LEU A O 1
ATOM 338 N N . SER A 1 54 ? -4.339 10.899 -6.126 1.00 12.89 67 SER A N 1
ATOM 339 C CA . SER A 1 54 ? -5.219 11.962 -5.647 1.00 13.38 67 SER A CA 1
ATOM 340 C C . SER A 1 54 ? -5.994 11.539 -4.389 1.00 13.70 67 SER A C 1
ATOM 341 O O . SER A 1 54 ? -6.379 12.377 -3.594 1.00 14.73 67 SER A O 1
ATOM 344 N N . THR A 1 55 ? -6.223 10.235 -4.233 1.00 14.24 68 THR A N 1
ATOM 345 C CA . THR A 1 55 ? -7.051 9.670 -3.154 1.00 14.14 68 THR A CA 1
ATOM 346 C C . THR A 1 55 ? -6.283 8.623 -2.338 1.00 14.07 68 THR A C 1
ATOM 347 O O . THR A 1 55 ? -6.694 7.447 -2.225 1.00 13.69 68 THR A O 1
ATOM 351 N N . GLY A 1 56 ? -5.159 9.039 -1.777 1.00 13.84 69 GLY A N 1
ATOM 352 C CA . GLY A 1 56 ? -4.426 8.197 -0.847 1.00 13.64 69 GLY A CA 1
ATOM 353 C C . GLY A 1 56 ? -3.629 7.042 -1.403 1.00 12.21 69 GLY A C 1
ATOM 354 O O . GLY A 1 56 ? -3.235 6.176 -0.628 1.00 12.84 69 GLY A O 1
ATOM 355 N N . GLY A 1 57 ? -3.357 7.035 -2.714 1.00 11.64 70 GLY A N 1
ATOM 356 C CA . GLY A 1 57 ? -2.607 5.950 -3.340 1.00 11.18 70 GLY A CA 1
ATOM 357 C C . GLY A 1 57 ? -3.425 4.664 -3.503 1.00 10.71 70 GLY A C 1
ATOM 358 O O . GLY A 1 57 ? -2.847 3.592 -3.651 1.00 10.86 70 GLY A O 1
ATOM 359 N N . VAL A 1 58 ? -4.757 4.784 -3.473 1.00 10.89 71 VAL A N 1
ATOM 360 C CA . VAL A 1 58 ? -5.689 3.643 -3.594 1.00 11.76 71 VAL A CA 1
ATOM 361 C C . VAL A 1 58 ? -6.934 4.030 -4.412 1.00 12.47 71 VAL A C 1
ATOM 362 O O . VAL A 1 58 ? -7.268 5.219 -4.510 1.00 12.94 71 VAL A O 1
ATOM 366 N N . ASP A 1 59 ? -7.637 3.039 -4.975 1.00 12.73 72 ASP A N 1
ATOM 367 C CA . ASP A 1 59 ? -8.922 3.292 -5.659 1.00 13.29 72 ASP A CA 1
ATOM 368 C C . ASP A 1 59 ? -10.098 3.503 -4.679 1.00 13.42 72 ASP A C 1
ATOM 369 O O . ASP A 1 59 ? -11.176 3.944 -5.095 1.00 14.67 72 ASP A O 1
ATOM 374 N N . ALA A 1 60 ? -9.884 3.207 -3.400 1.00 12.45 73 ALA A N 1
ATOM 375 C CA . ALA A 1 60 ? -10.938 3.309 -2.376 1.00 12.63 73 ALA A CA 1
ATOM 376 C C . ALA A 1 60 ? -12.206 2.508 -2.734 1.00 12.81 73 ALA A C 1
ATOM 377 O O . ALA A 1 60 ? -13.330 2.907 -2.400 1.00 12.10 73 ALA A O 1
ATOM 379 N N . LEU A 1 61 ? -11.997 1.376 -3.418 1.00 12.56 74 LEU A N 1
ATOM 380 C CA . LEU A 1 61 ? -13.050 0.425 -3.709 1.00 13.05 74 LEU A CA 1
ATOM 381 C C . LEU A 1 61 ? -12.792 -0.829 -2.879 1.00 13.66 74 LEU A C 1
ATOM 382 O O . LEU A 1 61 ? -11.656 -1.112 -2.509 1.00 13.24 74 LEU A O 1
ATOM 387 N N . PRO A 1 62 ? -13.847 -1.586 -2.570 1.00 14.43 75 PRO A N 1
ATOM 388 C CA . PRO A 1 62 ? -13.633 -2.825 -1.806 1.00 14.85 75 PRO A CA 1
ATOM 389 C C . PRO A 1 62 ? -12.592 -3.742 -2.452 1.00 14.58 75 PRO A C 1
ATOM 390 O O . PRO A 1 62 ? -11.692 -4.228 -1.762 1.00 15.29 75 PRO A O 1
ATOM 394 N N . THR A 1 63 ? -12.706 -3.945 -3.769 1.00 14.69 76 THR A N 1
ATOM 395 C CA . THR A 1 63 ? -11.654 -4.569 -4.578 1.00 14.36 76 THR A CA 1
ATOM 396 C C . THR A 1 63 ? -11.607 -3.869 -5.925 1.00 14.62 76 THR A C 1
ATOM 397 O O . THR A 1 63 ? -12.481 -3.071 -6.242 1.00 13.37 76 THR A O 1
ATOM 401 N N . SER A 1 64 ? -10.599 -4.184 -6.720 1.00 14.73 77 SER A N 1
ATOM 402 C CA . SER A 1 64 ? -10.251 -3.333 -7.849 1.00 15.21 77 SER A CA 1
ATOM 403 C C . SER A 1 64 ? -11.005 -3.688 -9.105 1.00 15.45 77 SER A C 1
ATOM 404 O O . SER A 1 64 ? -11.386 -4.847 -9.312 1.00 15.33 77 SER A O 1
ATOM 407 N N . ILE A 1 65 ? -11.218 -2.662 -9.924 1.00 14.88 78 ILE A N 1
ATOM 408 C CA . ILE A 1 65 ? -11.784 -2.779 -11.249 1.00 14.41 78 ILE A CA 1
ATOM 409 C C . ILE A 1 65 ? -10.627 -2.935 -12.220 1.00 14.24 78 ILE A C 1
ATOM 410 O O . ILE A 1 65 ? -9.742 -2.068 -12.275 1.00 13.42 78 ILE A O 1
ATOM 415 N N . GLY A 1 66 ? -10.627 -4.037 -12.971 1.00 14.37 79 GLY A N 1
ATOM 416 C CA . GLY A 1 66 ? -9.583 -4.320 -13.965 1.00 14.12 79 GLY A CA 1
ATOM 417 C C . GLY A 1 66 ? -10.113 -4.336 -15.383 1.00 14.52 79 GLY A C 1
ATOM 418 O O . GLY A 1 66 ? -11.223 -3.907 -15.640 1.00 15.24 79 GLY A O 1
ATOM 419 N N . HIS A 1 67 ? -9.270 -4.802 -16.294 1.00 14.49 80 HIS A N 1
ATOM 420 C CA . HIS A 1 67 ? -9.622 -5.073 -17.685 1.00 15.64 80 HIS A CA 1
ATOM 421 C C . HIS A 1 67 ? -11.016 -5.685 -17.805 1.00 17.06 80 HIS A C 1
ATOM 422 O O . HIS A 1 67 ? -11.366 -6.608 -17.068 1.00 17.46 80 HIS A O 1
ATOM 429 N N . HIS A 1 68 ? -11.817 -5.153 -18.725 1.00 18.31 81 HIS A N 1
ATOM 430 C CA . HIS A 1 68 ? -13.194 -5.605 -18.946 1.00 19.53 81 HIS A CA 1
ATOM 431 C C . HIS A 1 68 ? -14.075 -5.416 -17.718 1.00 19.46 81 HIS A C 1
ATOM 432 O O . HIS A 1 68 ? -15.113 -6.079 -17.602 1.00 19.85 81 HIS A O 1
ATOM 439 N N . TRP A 1 69 ? -13.652 -4.523 -16.819 1.00 18.60 82 TRP A N 1
ATOM 440 C CA . TRP A 1 69 ? -14.390 -4.212 -15.603 1.00 18.37 82 TRP A CA 1
ATOM 441 C C . TRP A 1 69 ? -14.580 -5.471 -14.744 1.00 18.40 82 TRP A C 1
ATOM 442 O O . TRP A 1 69 ? -15.653 -5.727 -14.216 1.00 18.37 82 TRP A O 1
ATOM 453 N N . GLN A 1 70 ? -13.509 -6.255 -14.633 1.00 17.94 83 GLN A N 1
ATOM 454 C CA . GLN A 1 70 ? -13.490 -7.442 -13.801 1.00 18.16 83 GLN A CA 1
ATOM 455 C C . GLN A 1 70 ? -13.376 -6.991 -12.369 1.00 17.37 83 GLN A C 1
ATOM 456 O O . GLN A 1 70 ? -12.636 -6.058 -12.064 1.00 17.64 83 GLN A O 1
ATOM 462 N N . GLU A 1 71 ? -14.109 -7.666 -11.502 1.00 17.12 84 GLU A N 1
ATOM 463 C CA . GLU A 1 71 ? -13.983 -7.499 -10.071 1.00 16.66 84 GLU A CA 1
ATOM 464 C C . GLU A 1 71 ? -12.777 -8.285 -9.596 1.00 16.05 84 GLU A C 1
ATOM 465 O O . GLU A 1 71 ? -12.709 -9.508 -9.768 1.00 15.85 84 GLU A O 1
ATOM 471 N N . GLY A 1 72 ? -11.834 -7.582 -8.988 1.00 14.13 85 GLY A N 1
ATOM 472 C CA . GLY A 1 72 ? -10.626 -8.215 -8.509 1.00 14.48 85 GLY A CA 1
ATOM 473 C C . GLY A 1 72 ? -10.865 -8.890 -7.177 1.00 14.55 85 GLY A C 1
ATOM 474 O O . GLY A 1 72 ? -11.897 -8.669 -6.532 1.00 14.61 85 GLY A O 1
ATOM 475 N N . PRO A 1 73 ? -9.905 -9.708 -6.747 1.00 15.28 86 PRO A N 1
ATOM 476 C CA . PRO A 1 73 ? -10.136 -10.599 -5.609 1.00 15.73 86 PRO A CA 1
ATOM 477 C C . PRO A 1 73 ? -9.816 -10.012 -4.247 1.00 15.20 86 PRO A C 1
ATOM 478 O O . PRO A 1 73 ? -10.091 -10.649 -3.233 1.00 16.16 86 PRO A O 1
ATOM 482 N N . ILE A 1 74 ? -9.214 -8.825 -4.213 1.00 14.68 87 ILE A N 1
ATOM 483 C CA . ILE A 1 74 ? -8.691 -8.295 -2.965 1.00 14.18 87 ILE A CA 1
ATOM 484 C C . ILE A 1 74 ? -8.526 -6.757 -3.018 1.00 13.47 87 ILE A C 1
ATOM 485 O O . ILE A 1 74 ? -8.362 -6.163 -4.096 1.00 11.17 87 ILE A O 1
ATOM 490 N N . ASN A 1 75 ? -8.549 -6.137 -1.846 1.00 13.52 88 ASN A N 1
ATOM 491 C CA . ASN A 1 75 ? -8.503 -4.668 -1.704 1.00 14.01 88 ASN A CA 1
ATOM 492 C C . ASN A 1 75 ? -7.141 -4.126 -2.125 1.00 14.08 88 ASN A C 1
ATOM 493 O O . ASN A 1 75 ? -6.096 -4.650 -1.683 1.00 14.40 88 ASN A O 1
ATOM 498 N N A SER A 1 76 ? -7.126 -3.116 -2.997 0.50 13.67 89 SER A N 1
ATOM 499 N N B SER A 1 76 ? -7.156 -3.081 -2.955 0.50 13.68 89 SER A N 1
ATOM 500 C CA A SER A 1 76 ? -5.861 -2.558 -3.455 0.50 13.25 89 SER A CA 1
ATOM 501 C CA B SER A 1 76 ? -5.938 -2.422 -3.403 0.50 13.27 89 SER A CA 1
ATOM 502 C C A SER A 1 76 ? -5.254 -1.721 -2.340 0.50 12.98 89 SER A C 1
ATOM 503 C C B SER A 1 76 ? -5.274 -1.692 -2.248 0.50 12.99 89 SER A C 1
ATOM 504 O O A SER A 1 76 ? -5.898 -0.788 -1.852 0.50 13.46 89 SER A O 1
ATOM 505 O O B SER A 1 76 ? -5.888 -0.800 -1.651 0.50 13.56 89 SER A O 1
ATOM 510 N N . PRO A 1 77 ? -4.014 -2.056 -1.933 1.00 12.76 90 PRO A N 1
ATOM 511 C CA . PRO A 1 77 ? -3.285 -1.320 -0.925 1.00 12.59 90 PRO A CA 1
ATOM 512 C C . PRO A 1 77 ? -2.724 -0.033 -1.494 1.00 12.15 90 PRO A C 1
ATOM 513 O O . PRO A 1 77 ? -2.574 0.112 -2.717 1.00 11.99 90 PRO A O 1
ATOM 517 N N . THR A 1 78 ? -2.396 0.877 -0.595 1.00 12.47 91 THR A N 1
ATOM 518 C CA . THR A 1 78 ? -1.760 2.127 -0.984 1.00 12.57 91 THR A CA 1
ATOM 519 C C . THR A 1 78 ? -0.286 1.952 -1.420 1.00 12.41 91 THR A C 1
ATOM 520 O O . THR A 1 78 ? 0.460 1.189 -0.829 1.00 11.98 91 THR A O 1
ATOM 524 N N . VAL A 1 79 ? 0.124 2.663 -2.471 1.00 11.87 92 VAL A N 1
ATOM 525 C CA . VAL A 1 79 ? 1.551 2.788 -2.791 1.00 11.98 92 VAL A CA 1
ATOM 526 C C . VAL A 1 79 ? 2.281 3.769 -1.856 1.00 13.12 92 VAL A C 1
ATOM 527 O O . VAL A 1 79 ? 3.503 3.798 -1.833 1.00 13.12 92 VAL A O 1
ATOM 531 N N . LEU A 1 80 ? 1.544 4.530 -1.043 1.00 13.41 93 LEU A N 1
ATOM 532 C CA . LEU A 1 80 ? 2.184 5.485 -0.121 1.00 14.41 93 LEU A CA 1
ATOM 533 C C . LEU A 1 80 ? 2.908 4.763 1.013 1.00 14.87 93 LEU A C 1
ATOM 534 O O . LEU A 1 80 ? 2.307 3.984 1.751 1.00 15.50 93 LEU A O 1
ATOM 539 N N . ASN A 1 81 ? 4.203 5.053 1.126 1.00 14.41 94 ASN A N 1
ATOM 540 C CA . ASN A 1 81 ? 5.106 4.444 2.097 1.00 14.96 94 ASN A CA 1
ATOM 541 C C . ASN A 1 81 ? 5.381 2.953 1.865 1.00 15.10 94 ASN A C 1
ATOM 542 O O . ASN A 1 81 ? 5.919 2.298 2.743 1.00 15.93 94 ASN A O 1
ATOM 547 N N . ALA A 1 82 ? 5.082 2.447 0.661 1.00 14.93 95 ALA A N 1
ATOM 548 C CA . ALA A 1 82 ? 5.158 1.002 0.379 1.00 14.88 95 ALA A CA 1
ATOM 549 C C . ALA A 1 82 ? 6.581 0.446 0.370 1.00 15.67 95 ALA A C 1
ATOM 550 O O . ALA A 1 82 ? 6.760 -0.749 0.567 1.00 16.36 95 ALA A O 1
ATOM 552 N N . ASP A 1 83 ? 7.594 1.303 0.184 1.00 16.44 96 ASP A N 1
ATOM 553 C CA . ASP A 1 83 ? 8.997 0.858 0.245 1.00 16.68 96 ASP A CA 1
ATOM 554 C C . ASP A 1 83 ? 9.440 0.560 1.670 1.00 17.04 96 ASP A C 1
ATOM 555 O O . ASP A 1 83 ? 10.553 0.072 1.895 1.00 18.48 96 ASP A O 1
ATOM 560 N N . PHE A 1 84 ? 8.584 0.862 2.638 1.00 16.54 97 PHE A N 1
ATOM 561 C CA . PHE A 1 84 ? 8.832 0.500 4.027 1.00 16.40 97 PHE A CA 1
ATOM 562 C C . PHE A 1 84 ? 8.399 -0.936 4.358 1.00 16.64 97 PHE A C 1
ATOM 563 O O . PHE A 1 84 ? 8.725 -1.452 5.446 1.00 15.55 97 PHE A O 1
ATOM 571 N N . MET A 1 85 ? 7.666 -1.560 3.434 1.00 16.02 98 MET A N 1
ATOM 572 C CA . MET A 1 85 ? 7.103 -2.894 3.627 1.00 16.68 98 MET A CA 1
ATOM 573 C C . MET A 1 85 ? 8.184 -3.975 3.529 1.00 17.45 98 MET A C 1
ATOM 574 O O . MET A 1 85 ? 9.027 -3.949 2.619 1.00 16.51 98 MET A O 1
ATOM 579 N N . LEU A 1 86 ? 8.142 -4.954 4.439 1.00 17.82 99 LEU A N 1
ATOM 580 C CA . LEU A 1 86 ? 9.130 -6.043 4.403 1.00 18.72 99 LEU A CA 1
ATOM 581 C C . LEU A 1 86 ? 9.004 -6.882 3.114 1.00 18.64 99 LEU A C 1
ATOM 582 O O . LEU A 1 86 ? 9.970 -7.510 2.678 1.00 19.14 99 LEU A O 1
ATOM 587 N N . ALA A 1 87 ? 7.820 -6.850 2.501 1.00 17.63 100 ALA A N 1
ATOM 588 C CA . ALA A 1 87 ? 7.536 -7.540 1.234 1.00 17.59 100 ALA A CA 1
ATOM 589 C C . ALA A 1 87 ? 6.335 -6.875 0.576 1.00 16.08 100 ALA A C 1
ATOM 590 O O . ALA A 1 87 ? 5.681 -6.053 1.194 1.00 16.08 100 ALA A O 1
ATOM 592 N N . GLN A 1 88 ? 6.040 -7.233 -0.670 1.00 15.64 101 GLN A N 1
ATOM 593 C CA . GLN A 1 88 ? 4.946 -6.606 -1.415 1.00 14.75 101 GLN A CA 1
ATOM 594 C C . GLN A 1 88 ? 3.820 -7.591 -1.671 1.00 14.57 101 GLN A C 1
ATOM 595 O O . GLN A 1 88 ? 4.068 -8.788 -1.780 1.00 14.76 101 GLN A O 1
ATOM 601 N N . PHE A 1 89 ? 2.605 -7.053 -1.802 1.00 13.49 102 PHE A N 1
ATOM 602 C CA . PHE A 1 89 ? 1.346 -7.807 -1.863 1.00 13.63 102 PHE A CA 1
ATOM 603 C C . PHE A 1 89 ? 0.893 -8.269 -0.481 1.00 13.91 102 PHE A C 1
ATOM 604 O O . PHE A 1 89 ? 1.696 -8.465 0.405 1.00 13.45 102 PHE A O 1
ATOM 612 N N . TRP A 1 90 ? -0.413 -8.452 -0.318 1.00 14.01 103 TRP A N 1
ATOM 613 C CA . TRP A 1 90 ? -0.985 -8.945 0.949 1.00 14.24 103 TRP A CA 1
ATOM 614 C C . TRP A 1 90 ? -0.312 -10.244 1.450 1.00 15.16 103 TRP A C 1
ATOM 615 O O . TRP A 1 90 ? -0.176 -10.447 2.647 1.00 15.66 103 TRP A O 1
ATOM 626 N N . ASP A 1 91 ? 0.090 -11.111 0.521 1.00 15.91 104 ASP A N 1
ATOM 627 C CA . ASP A 1 91 ? 0.685 -12.403 0.851 1.00 17.47 104 ASP A CA 1
ATOM 628 C C . ASP A 1 91 ? 2.207 -12.395 0.755 1.00 18.24 104 ASP A C 1
ATOM 629 O O . ASP A 1 91 ? 2.850 -13.447 0.878 1.00 20.16 104 ASP A O 1
ATOM 634 N N . GLY A 1 92 ? 2.791 -11.230 0.487 1.00 18.16 105 GLY A N 1
ATOM 635 C CA . GLY A 1 92 ? 4.230 -11.079 0.531 1.00 18.85 105 GLY A CA 1
ATOM 636 C C . GLY A 1 92 ? 4.996 -11.814 -0.546 1.00 19.43 105 GLY A C 1
ATOM 637 O O . GLY A 1 92 ? 6.182 -12.096 -0.380 1.00 20.62 105 GLY A O 1
ATOM 638 N N . ARG A 1 93 ? 4.340 -12.097 -1.666 1.00 19.25 106 ARG A N 1
ATOM 639 C CA . ARG A 1 93 ? 4.940 -12.923 -2.713 1.00 19.91 106 ARG A CA 1
ATOM 640 C C . ARG A 1 93 ? 6.014 -12.203 -3.553 1.00 19.67 106 ARG A C 1
ATOM 641 O O . ARG A 1 93 ? 6.820 -12.866 -4.230 1.00 20.28 106 ARG A O 1
ATOM 649 N N . ALA A 1 94 ? 6.030 -10.868 -3.503 1.00 18.67 107 ALA A N 1
ATOM 650 C CA . ALA A 1 94 ? 7.084 -10.066 -4.150 1.00 18.68 107 ALA A CA 1
ATOM 651 C C . ALA A 1 94 ? 8.012 -9.481 -3.087 1.00 18.59 107 ALA A C 1
ATOM 652 O O . ALA A 1 94 ? 7.576 -9.094 -2.007 1.00 18.13 107 ALA A O 1
ATOM 654 N N . SER A 1 95 ? 9.303 -9.457 -3.377 1.00 19.29 108 SER A N 1
ATOM 655 C CA . SER A 1 95 ? 10.299 -9.038 -2.385 1.00 20.24 108 SER A CA 1
ATOM 656 C C . SER A 1 95 ? 10.389 -7.517 -2.219 1.00 19.28 108 SER A C 1
ATOM 657 O O . SER A 1 95 ? 10.639 -7.015 -1.116 1.00 18.71 108 SER A O 1
ATOM 660 N N . ASN A 1 96 ? 10.181 -6.796 -3.314 1.00 18.96 109 ASN A N 1
ATOM 661 C CA . ASN A 1 96 ? 10.278 -5.339 -3.316 1.00 18.30 109 ASN A CA 1
ATOM 662 C C . ASN A 1 96 ? 9.456 -4.718 -4.444 1.00 17.40 109 ASN A C 1
ATOM 663 O O . ASN A 1 96 ? 8.811 -5.434 -5.221 1.00 17.28 109 ASN A O 1
ATOM 668 N N . LEU A 1 97 ? 9.496 -3.390 -4.557 1.00 16.57 110 LEU A N 1
ATOM 669 C CA . LEU A 1 97 ? 8.609 -2.689 -5.505 1.00 15.69 110 LEU A CA 1
ATOM 670 C C . LEU A 1 97 ? 8.907 -3.054 -6.953 1.00 15.96 110 LEU A C 1
ATOM 671 O O . LEU A 1 97 ? 7.978 -3.162 -7.792 1.00 14.85 110 LEU A O 1
ATOM 676 N N . LYS A 1 98 ? 10.194 -3.268 -7.246 1.00 16.44 111 LYS A N 1
ATOM 677 C CA . LYS A 1 98 ? 10.620 -3.627 -8.600 1.00 17.34 111 LYS A CA 1
ATOM 678 C C . LYS A 1 98 ? 9.955 -4.952 -9.063 1.00 17.39 111 LYS A C 1
ATOM 679 O O . LYS A 1 98 ? 9.354 -5.017 -10.129 1.00 17.34 111 LYS A O 1
ATOM 685 N N . GLU A 1 99 ? 10.064 -5.993 -8.247 1.00 18.43 112 GLU A N 1
ATOM 686 C CA . GLU A 1 99 ? 9.469 -7.300 -8.573 1.00 18.79 112 GLU A CA 1
ATOM 687 C C . GLU A 1 99 ? 7.943 -7.209 -8.639 1.00 17.84 112 GLU A C 1
ATOM 688 O O . GLU A 1 99 ? 7.309 -7.793 -9.521 1.00 18.15 112 GLU A O 1
ATOM 694 N N . GLN A 1 100 ? 7.364 -6.470 -7.697 1.00 17.04 113 GLN A N 1
ATOM 695 C CA . GLN A 1 100 ? 5.919 -6.291 -7.628 1.00 16.57 113 GLN A CA 1
ATOM 696 C C . GLN A 1 100 ? 5.345 -5.775 -8.957 1.00 16.39 113 GLN A C 1
ATOM 697 O O . GLN A 1 100 ? 4.363 -6.327 -9.465 1.00 16.55 113 GLN A O 1
ATOM 703 N N . ALA A 1 101 ? 5.970 -4.731 -9.504 1.00 16.13 114 ALA A N 1
ATOM 704 C CA . ALA A 1 101 ? 5.424 -3.972 -10.639 1.00 16.32 114 ALA A CA 1
ATOM 705 C C . ALA A 1 101 ? 5.233 -4.829 -11.883 1.00 16.74 114 ALA A C 1
ATOM 706 O O . ALA A 1 101 ? 4.421 -4.507 -12.749 1.00 16.16 114 ALA A O 1
ATOM 708 N N . ALA A 1 102 ? 6.017 -5.901 -11.990 1.00 17.04 115 ALA A N 1
ATOM 709 C CA . ALA A 1 102 ? 5.866 -6.849 -13.091 1.00 17.47 115 ALA A CA 1
ATOM 710 C C . ALA A 1 102 ? 4.481 -7.525 -13.088 1.00 17.11 115 ALA A C 1
ATOM 711 O O . ALA A 1 102 ? 3.949 -7.840 -14.137 1.00 17.39 115 ALA A O 1
ATOM 713 N N . GLY A 1 103 ? 3.900 -7.724 -11.909 1.00 16.91 116 GLY A N 1
ATOM 714 C CA . GLY A 1 103 ? 2.652 -8.476 -11.778 1.00 17.15 116 GLY A CA 1
ATOM 715 C C . GLY A 1 103 ? 1.445 -7.903 -12.521 1.00 16.74 116 GLY A C 1
ATOM 716 O O . GLY A 1 103 ? 0.957 -8.500 -13.485 1.00 17.11 116 GLY A O 1
ATOM 717 N N . PRO A 1 104 ? 0.961 -6.737 -12.085 1.00 16.06 117 PRO A N 1
ATOM 718 C CA . PRO A 1 104 ? -0.253 -6.112 -12.613 1.00 15.93 117 PRO A CA 1
ATOM 719 C C . PRO A 1 104 ? -0.259 -5.944 -14.141 1.00 16.31 117 PRO A C 1
ATOM 720 O O . PRO A 1 104 ? -1.304 -6.121 -14.784 1.00 17.61 117 PRO A O 1
ATOM 724 N N . ILE A 1 105 ? 0.895 -5.629 -14.713 1.00 15.99 118 ILE A N 1
ATOM 725 C CA . ILE A 1 105 ? 1.025 -5.504 -16.176 1.00 16.47 118 ILE A CA 1
ATOM 726 C C . ILE A 1 105 ? 0.515 -6.780 -16.888 1.00 17.56 118 ILE A C 1
ATOM 727 O O . ILE A 1 105 ? -0.184 -6.695 -17.909 1.00 18.21 118 ILE A O 1
ATOM 732 N N . ALA A 1 106 ? 0.851 -7.948 -16.339 1.00 17.90 119 ALA A N 1
ATOM 733 C CA . ALA A 1 106 ? 0.491 -9.243 -16.958 1.00 19.27 119 ALA A CA 1
ATOM 734 C C . ALA A 1 106 ? -0.685 -9.958 -16.309 1.00 19.62 119 ALA A C 1
ATOM 735 O O . ALA A 1 106 ? -1.092 -11.016 -16.773 1.00 20.38 119 ALA A O 1
ATOM 737 N N . ASN A 1 107 ? -1.221 -9.395 -15.232 1.00 19.45 120 ASN A N 1
ATOM 738 C CA . ASN A 1 107 ? -2.346 -9.998 -14.517 1.00 19.21 120 ASN A CA 1
ATOM 739 C C . ASN A 1 107 ? -3.614 -9.825 -15.355 1.00 19.46 120 ASN A C 1
ATOM 740 O O . ASN A 1 107 ? -4.021 -8.696 -15.587 1.00 18.37 120 ASN A O 1
ATOM 745 N N . PRO A 1 108 ? -4.236 -10.933 -15.829 1.00 20.60 121 PRO A N 1
ATOM 746 C CA . PRO A 1 108 ? -5.473 -10.824 -16.625 1.00 20.90 121 PRO A CA 1
ATOM 747 C C . PRO A 1 108 ? -6.637 -10.067 -15.962 1.00 20.60 121 PRO A C 1
ATOM 748 O O . PRO A 1 108 ? -7.467 -9.493 -16.663 1.00 20.04 121 PRO A O 1
ATOM 752 N N . LYS A 1 109 ? -6.699 -10.086 -14.633 1.00 20.17 122 LYS A N 1
ATOM 753 C CA . LYS A 1 109 ? -7.758 -9.376 -13.893 1.00 20.29 122 LYS A CA 1
ATOM 754 C C . LYS A 1 109 ? -7.425 -7.917 -13.595 1.00 19.20 122 LYS A C 1
ATOM 755 O O . LYS A 1 109 ? -8.237 -7.191 -13.006 1.00 18.72 122 LYS A O 1
ATOM 761 N N . GLU A 1 110 ? -6.221 -7.494 -13.968 1.00 19.23 123 GLU A N 1
ATOM 762 C CA . GLU A 1 110 ? -5.782 -6.130 -13.715 1.00 18.24 123 GLU A CA 1
ATOM 763 C C . GLU A 1 110 ? -5.525 -5.477 -15.073 1.00 17.87 123 GLU A C 1
ATOM 764 O O . GLU A 1 110 ? -6.472 -5.239 -15.815 1.00 18.13 123 GLU A O 1
ATOM 770 N N . MET A 1 111 ? -4.278 -5.249 -15.439 1.00 17.42 124 MET A N 1
ATOM 771 C CA . MET A 1 111 ? -3.978 -4.491 -16.653 1.00 17.32 124 MET A CA 1
ATOM 772 C C . MET A 1 111 ? -4.155 -5.367 -17.904 1.00 18.26 124 MET A C 1
ATOM 773 O O . MET A 1 111 ? -4.322 -4.860 -19.020 1.00 17.98 124 MET A O 1
ATOM 778 N N . GLY A 1 112 ? -4.109 -6.685 -17.701 1.00 18.82 125 GLY A N 1
ATOM 779 C CA . GLY A 1 112 ? -4.384 -7.678 -18.738 1.00 19.16 125 GLY A CA 1
ATOM 780 C C . GLY A 1 112 ? -3.490 -7.649 -19.968 1.00 19.28 125 GLY A C 1
ATOM 781 O O . GLY A 1 112 ? -3.903 -8.066 -21.035 1.00 19.51 125 GLY A O 1
ATOM 782 N N . PHE A 1 113 ? -2.255 -7.184 -19.815 1.00 18.93 126 PHE A N 1
ATOM 783 C CA . PHE A 1 113 ? -1.347 -7.087 -20.941 1.00 19.01 126 PHE A CA 1
ATOM 784 C C . PHE A 1 113 ? -0.354 -8.252 -20.880 1.00 19.42 126 PHE A C 1
ATOM 785 O O . PHE A 1 113 ? -0.606 -9.252 -20.190 1.00 19.14 126 PHE A O 1
ATOM 793 N N . THR A 1 114 ? 0.718 -8.157 -21.661 1.00 19.19 127 THR A N 1
ATOM 794 C CA . THR A 1 114 ? 1.847 -9.073 -21.535 1.00 19.54 127 THR A CA 1
ATOM 795 C C . THR A 1 114 ? 3.099 -8.228 -21.437 1.00 19.29 127 THR A C 1
ATOM 796 O O . THR A 1 114 ? 3.100 -7.070 -21.837 1.00 19.20 127 THR A O 1
ATOM 800 N N . HIS A 1 115 ? 4.155 -8.807 -20.870 1.00 19.84 128 HIS A N 1
ATOM 801 C CA . HIS A 1 115 ? 5.416 -8.103 -20.694 1.00 19.34 128 HIS A CA 1
ATOM 802 C C . HIS A 1 115 ? 5.963 -7.723 -22.042 1.00 20.28 128 HIS A C 1
ATOM 803 O O . HIS A 1 115 ? 6.431 -6.608 -22.220 1.00 20.10 128 HIS A O 1
ATOM 810 N N . GLU A 1 116 ? 5.844 -8.646 -22.995 1.00 21.04 129 GLU A N 1
ATOM 811 C CA . GLU A 1 116 ? 6.368 -8.474 -24.345 1.00 22.31 129 GLU A CA 1
ATOM 812 C C . GLU A 1 116 ? 5.677 -7.309 -25.050 1.00 21.62 129 GLU A C 1
ATOM 813 O O . GLU A 1 116 ? 6.319 -6.508 -25.732 1.00 21.26 129 GLU A O 1
ATOM 819 N N . LEU A 1 117 ? 4.362 -7.225 -24.885 1.00 21.13 130 LEU A N 1
ATOM 820 C CA . LEU A 1 117 ? 3.589 -6.159 -25.510 1.00 20.73 130 LEU A CA 1
ATOM 821 C C . LEU A 1 117 ? 3.816 -4.828 -24.817 1.00 19.75 130 LEU A C 1
ATOM 822 O O . LEU A 1 117 ? 3.896 -3.810 -25.487 1.00 19.99 130 LEU A O 1
ATOM 827 N N . ALA A 1 118 ? 3.945 -4.842 -23.493 1.00 18.98 131 ALA A N 1
ATOM 828 C CA . ALA A 1 118 ? 4.227 -3.623 -22.733 1.00 18.47 131 ALA A CA 1
ATOM 829 C C . ALA A 1 118 ? 5.544 -2.986 -23.185 1.00 18.62 131 ALA A C 1
ATOM 830 O O . ALA A 1 118 ? 5.595 -1.791 -23.464 1.00 18.24 131 ALA A O 1
ATOM 832 N N . THR A 1 119 ? 6.610 -3.783 -23.249 1.00 19.27 132 THR A N 1
ATOM 833 C CA . THR A 1 119 ? 7.891 -3.267 -23.688 1.00 19.58 132 THR A CA 1
ATOM 834 C C . THR A 1 119 ? 7.897 -2.842 -25.159 1.00 20.20 132 THR A C 1
ATOM 835 O O . THR A 1 119 ? 8.543 -1.852 -25.477 1.00 20.79 132 THR A O 1
ATOM 839 N N . GLU A 1 120 ? 7.194 -3.563 -26.041 1.00 20.12 133 GLU A N 1
ATOM 840 C CA . GLU A 1 120 ? 7.094 -3.146 -27.461 1.00 20.40 133 GLU A CA 1
ATOM 841 C C . GLU A 1 120 ? 6.344 -1.814 -27.564 1.00 19.17 133 GLU A C 1
ATOM 842 O O . GLU A 1 120 ? 6.736 -0.932 -28.338 1.00 17.98 133 GLU A O 1
ATOM 848 N N . THR A 1 121 ? 5.274 -1.688 -26.774 1.00 18.15 134 THR A N 1
ATOM 849 C CA . THR A 1 121 ? 4.441 -0.477 -26.746 1.00 17.64 134 THR A CA 1
ATOM 850 C C . THR A 1 121 ? 5.291 0.738 -26.348 1.00 17.30 134 THR A C 1
ATOM 851 O O . THR A 1 121 ? 5.287 1.744 -27.048 1.00 17.06 134 THR A O 1
ATOM 855 N N . ILE A 1 122 ? 6.055 0.609 -25.263 1.00 16.90 135 ILE A N 1
ATOM 856 C CA . ILE A 1 122 ? 6.925 1.691 -24.784 1.00 17.27 135 ILE A CA 1
ATOM 857 C C . ILE A 1 122 ? 8.100 1.970 -25.739 1.00 18.30 135 ILE A C 1
ATOM 858 O O . ILE A 1 122 ? 8.408 3.138 -26.009 1.00 17.68 135 ILE A O 1
ATOM 863 N N . ALA A 1 123 ? 8.722 0.900 -26.260 1.00 18.63 136 ALA A N 1
ATOM 864 C CA . ALA A 1 123 ? 9.847 1.003 -27.193 1.00 19.07 136 ALA A CA 1
ATOM 865 C C . ALA A 1 123 ? 9.452 1.630 -28.535 1.00 19.69 136 ALA A C 1
ATOM 866 O O . ALA A 1 123 ? 10.305 2.168 -29.244 1.00 19.76 136 ALA A O 1
ATOM 868 N N . SER A 1 124 ? 8.163 1.583 -28.879 1.00 19.25 137 SER A N 1
ATOM 869 C CA . SER A 1 124 ? 7.670 2.199 -30.124 1.00 19.94 137 SER A CA 1
ATOM 870 C C . SER A 1 124 ? 7.863 3.719 -30.194 1.00 19.59 137 SER A C 1
ATOM 871 O O . SER A 1 124 ? 7.949 4.278 -31.286 1.00 20.63 137 SER A O 1
ATOM 874 N N . MET A 1 125 ? 7.926 4.379 -29.039 1.00 18.90 138 MET A N 1
ATOM 875 C CA . MET A 1 125 ? 7.912 5.847 -28.976 1.00 18.78 138 MET A CA 1
ATOM 876 C C . MET A 1 125 ? 9.304 6.423 -28.715 1.00 18.83 138 MET A C 1
ATOM 877 O O . MET A 1 125 ? 9.879 6.174 -27.671 1.00 18.08 138 MET A O 1
ATOM 882 N N . PRO A 1 126 ? 9.849 7.187 -29.673 1.00 19.81 139 PRO A N 1
ATOM 883 C CA . PRO A 1 126 ? 11.188 7.788 -29.531 1.00 20.21 139 PRO A CA 1
ATOM 884 C C . PRO A 1 126 ? 11.415 8.549 -28.215 1.00 19.73 139 PRO A C 1
ATOM 885 O O . PRO A 1 126 ? 12.508 8.467 -27.635 1.00 19.54 139 PRO A O 1
ATOM 889 N N . ALA A 1 127 ? 10.399 9.279 -27.753 1.00 18.72 140 ALA A N 1
ATOM 890 C CA . ALA A 1 127 ? 10.505 10.029 -26.499 1.00 18.31 140 ALA A CA 1
ATOM 891 C C . ALA A 1 127 ? 10.788 9.094 -25.314 1.00 17.54 140 ALA A C 1
ATOM 892 O O . ALA A 1 127 ? 11.598 9.414 -24.458 1.00 17.13 140 ALA A O 1
ATOM 894 N N . TYR A 1 128 ? 10.147 7.930 -25.289 1.00 17.28 141 TYR A N 1
ATOM 895 C CA . TYR A 1 128 ? 10.406 6.936 -24.241 1.00 16.99 141 TYR A CA 1
ATOM 896 C C . TYR A 1 128 ? 11.798 6.341 -24.428 1.00 16.92 141 TYR A C 1
ATOM 897 O O . TYR A 1 128 ? 12.577 6.289 -23.501 1.00 17.59 141 TYR A O 1
ATOM 906 N N . ARG A 1 129 ? 12.114 5.917 -25.650 1.00 17.65 142 ARG A N 1
ATOM 907 C CA . ARG A 1 129 ? 13.428 5.358 -25.935 1.00 17.74 142 ARG A CA 1
ATOM 908 C C . ARG A 1 129 ? 14.552 6.312 -25.507 1.00 18.17 142 ARG A C 1
ATOM 909 O O . ARG A 1 129 ? 15.566 5.867 -24.967 1.00 17.45 142 ARG A O 1
ATOM 917 N N . ALA A 1 130 ? 14.347 7.612 -25.723 1.00 18.05 143 ALA A N 1
ATOM 918 C CA . ALA A 1 130 ? 15.324 8.639 -25.332 1.00 18.90 143 ALA A CA 1
ATOM 919 C C . ALA A 1 130 ? 15.564 8.666 -23.831 1.00 18.27 143 ALA A C 1
ATOM 920 O O . ALA A 1 130 ? 16.708 8.816 -23.386 1.00 18.46 143 ALA A O 1
ATOM 922 N N . ARG A 1 131 ? 14.495 8.503 -23.053 1.00 17.58 144 ARG A N 1
ATOM 923 C CA . ARG A 1 131 ? 14.594 8.520 -21.593 1.00 16.92 144 ARG A CA 1
ATOM 924 C C . ARG A 1 131 ? 15.264 7.253 -21.035 1.00 17.29 144 ARG A C 1
ATOM 925 O O . ARG A 1 131 ? 16.093 7.330 -20.119 1.00 16.62 144 ARG A O 1
ATOM 933 N N . PHE A 1 132 ? 14.911 6.095 -21.590 1.00 17.45 145 PHE A N 1
ATOM 934 C CA . PHE A 1 132 ? 15.594 4.853 -21.256 1.00 17.39 145 PHE A CA 1
ATOM 935 C C . PHE A 1 132 ? 17.087 4.949 -21.517 1.00 18.29 145 PHE A C 1
ATOM 936 O O . PHE A 1 132 ? 17.889 4.519 -20.676 1.00 18.38 145 PHE A O 1
ATOM 944 N N . ALA A 1 133 ? 17.451 5.514 -22.672 1.00 19.06 146 ALA A N 1
ATOM 945 C CA . ALA A 1 133 ? 18.848 5.787 -23.009 1.00 20.30 146 ALA A CA 1
ATOM 946 C C . ALA A 1 133 ? 19.547 6.690 -21.983 1.00 20.65 146 ALA A C 1
ATOM 947 O O . ALA A 1 133 ? 20.687 6.414 -21.590 1.00 20.77 146 ALA A O 1
ATOM 949 N N . LYS A 1 134 ? 18.866 7.757 -21.566 1.00 20.29 147 LYS A N 1
ATOM 950 C CA . LYS A 1 134 ? 19.444 8.742 -20.628 1.00 20.99 147 LYS A CA 1
ATOM 951 C C . LYS A 1 134 ? 19.651 8.170 -19.219 1.00 20.49 147 LYS A C 1
ATOM 952 O O . LYS A 1 134 ? 20.550 8.613 -18.504 1.00 20.83 147 LYS A O 1
ATOM 958 N N . VAL A 1 135 ? 18.842 7.177 -18.848 1.00 19.78 148 VAL A N 1
ATOM 959 C CA . VAL A 1 135 ? 18.894 6.560 -17.513 1.00 19.03 148 VAL A CA 1
ATOM 960 C C . VAL A 1 135 ? 19.756 5.274 -17.486 1.00 19.77 148 VAL A C 1
ATOM 961 O O . VAL A 1 135 ? 20.540 5.058 -16.557 1.00 18.85 148 VAL A O 1
ATOM 965 N N . TYR A 1 136 ? 19.588 4.433 -18.510 1.00 19.75 149 TYR A N 1
ATOM 966 C CA . TYR A 1 136 ? 20.186 3.096 -18.552 1.00 20.33 149 TYR A CA 1
ATOM 967 C C . TYR A 1 136 ? 21.326 2.953 -19.558 1.00 21.72 149 TYR A C 1
ATOM 968 O O . TYR A 1 136 ? 22.107 2.007 -19.460 1.00 22.79 149 TYR A O 1
ATOM 977 N N . GLY A 1 137 ? 21.439 3.878 -20.516 1.00 21.95 150 GLY A N 1
ATOM 978 C CA . GLY A 1 137 ? 22.603 3.916 -21.406 1.00 22.94 150 GLY A CA 1
ATOM 979 C C . GLY A 1 137 ? 22.352 3.568 -22.856 1.00 23.37 150 GLY A C 1
ATOM 980 O O . GLY A 1 137 ? 23.170 3.890 -23.717 1.00 23.92 150 GLY A O 1
ATOM 981 N N . ASP A 1 138 ? 21.231 2.906 -23.127 1.00 23.15 151 ASP A N 1
ATOM 982 C CA . ASP A 1 138 ? 20.790 2.657 -24.515 1.00 23.53 151 ASP A CA 1
ATOM 983 C C . ASP A 1 138 ? 19.264 2.624 -24.555 1.00 22.92 151 ASP A C 1
ATOM 984 O O . ASP A 1 138 ? 18.620 2.514 -23.514 1.00 21.18 151 ASP A O 1
ATOM 989 N N . GLU A 1 139 ? 18.665 2.693 -25.734 1.00 23.57 152 GLU A N 1
ATOM 990 C CA . GLU A 1 139 ? 17.216 2.923 -25.759 1.00 23.76 152 GLU A CA 1
ATOM 991 C C . GLU A 1 139 ? 16.344 1.652 -25.783 1.00 23.22 152 GLU A C 1
ATOM 992 O O . GLU A 1 139 ? 15.134 1.723 -25.990 1.00 22.07 152 GLU A O 1
ATOM 998 N N . LYS A 1 140 ? 16.961 0.508 -25.496 1.00 23.68 153 LYS A N 1
ATOM 999 C CA . LYS A 1 140 ? 16.236 -0.749 -25.340 1.00 23.69 153 LYS A CA 1
ATOM 1000 C C . LYS A 1 140 ? 15.319 -0.741 -24.106 1.00 22.47 153 LYS A C 1
ATOM 1001 O O . LYS A 1 140 ? 15.666 -0.203 -23.045 1.00 21.47 153 LYS A O 1
ATOM 1007 N N . VAL A 1 141 ? 14.141 -1.335 -24.269 1.00 21.83 154 VAL A N 1
ATOM 1008 C CA . VAL A 1 141 ? 13.177 -1.454 -23.198 1.00 20.92 154 VAL A CA 1
ATOM 1009 C C . VAL A 1 141 ? 12.889 -2.925 -22.927 1.00 21.06 154 VAL A C 1
ATOM 1010 O O . VAL A 1 141 ? 12.545 -3.674 -23.848 1.00 21.28 154 VAL A O 1
ATOM 1014 N N . ASP A 1 142 ? 13.042 -3.318 -21.667 1.00 20.54 155 ASP A N 1
ATOM 1015 C CA . ASP A 1 142 ? 12.682 -4.644 -21.186 1.00 20.49 155 ASP A CA 1
ATOM 1016 C C . ASP A 1 142 ? 12.013 -4.447 -19.839 1.00 19.54 155 ASP A C 1
ATOM 1017 O O . ASP A 1 142 ? 12.045 -3.340 -19.298 1.00 19.30 155 ASP A O 1
ATOM 1022 N N . ILE A 1 143 ? 11.383 -5.493 -19.311 1.00 19.00 156 ILE A N 1
ATOM 1023 C CA . ILE A 1 143 ? 10.590 -5.348 -18.095 1.00 18.21 156 ILE A CA 1
ATOM 1024 C C . ILE A 1 143 ? 11.440 -5.009 -16.881 1.00 17.70 156 ILE A C 1
ATOM 1025 O O . ILE A 1 143 ? 10.973 -4.338 -15.976 1.00 15.93 156 ILE A O 1
ATOM 1030 N N . ASP A 1 144 ? 12.683 -5.480 -16.874 1.00 18.21 157 ASP A N 1
ATOM 1031 C CA . ASP A 1 144 ? 13.672 -5.102 -15.863 1.00 18.36 157 ASP A CA 1
ATOM 1032 C C . ASP A 1 144 ? 13.812 -3.568 -15.702 1.00 17.48 157 ASP A C 1
ATOM 1033 O O . ASP A 1 144 ? 13.703 -3.037 -14.589 1.00 16.72 157 ASP A O 1
ATOM 1038 N N . ARG A 1 145 ? 14.077 -2.871 -16.802 1.00 17.47 158 ARG A N 1
ATOM 1039 C CA . ARG A 1 145 ? 14.267 -1.413 -16.771 1.00 17.14 158 ARG A CA 1
ATOM 1040 C C . ARG A 1 145 ? 12.938 -0.693 -16.529 1.00 16.27 158 ARG A C 1
ATOM 1041 O O . ARG A 1 145 ? 12.883 0.309 -15.834 1.00 15.20 158 ARG A O 1
ATOM 1049 N N . LEU A 1 146 ? 11.873 -1.234 -17.112 1.00 16.23 159 LEU A N 1
ATOM 1050 C CA . LEU A 1 146 ? 10.543 -0.653 -17.015 1.00 15.79 159 LEU A CA 1
ATOM 1051 C C . LEU A 1 146 ? 10.135 -0.636 -15.539 1.00 15.74 159 LEU A C 1
ATOM 1052 O O . LEU A 1 146 ? 9.790 0.398 -14.997 1.00 15.61 159 LEU A O 1
ATOM 1057 N N . THR A 1 147 ? 10.253 -1.783 -14.880 1.00 16.12 160 THR A N 1
ATOM 1058 C CA . THR A 1 147 ? 9.848 -1.922 -13.477 1.00 15.26 160 THR A CA 1
ATOM 1059 C C . THR A 1 147 ? 10.849 -1.278 -12.519 1.00 15.53 160 THR A C 1
ATOM 1060 O O . THR A 1 147 ? 10.474 -0.851 -11.433 1.00 15.71 160 THR A O 1
ATOM 1064 N N . ASP A 1 148 ? 12.125 -1.228 -12.906 1.00 15.32 161 ASP A N 1
ATOM 1065 C CA . ASP A 1 148 ? 13.118 -0.432 -12.170 1.00 15.79 161 ASP A CA 1
ATOM 1066 C C . ASP A 1 148 ? 12.708 1.060 -12.092 1.00 15.05 161 ASP A C 1
ATOM 1067 O O . ASP A 1 148 ? 12.705 1.662 -10.996 1.00 14.99 161 ASP A O 1
ATOM 1072 N N . ALA A 1 149 ? 12.369 1.639 -13.238 1.00 14.36 162 ALA A N 1
ATOM 1073 C CA . ALA A 1 149 ? 11.943 3.047 -13.293 1.00 13.91 162 ALA A CA 1
ATOM 1074 C C . ALA A 1 149 ? 10.659 3.275 -12.492 1.00 12.76 162 ALA A C 1
ATOM 1075 O O . ALA A 1 149 ? 10.579 4.203 -11.705 1.00 12.32 162 ALA A O 1
ATOM 1077 N N . ILE A 1 150 ? 9.662 2.401 -12.632 1.00 12.85 163 ILE A N 1
ATOM 1078 C CA . ILE A 1 150 ? 8.440 2.567 -11.834 1.00 12.07 163 ILE A CA 1
ATOM 1079 C C . ILE A 1 150 ? 8.723 2.516 -10.323 1.00 11.92 163 ILE A C 1
ATOM 1080 O O . ILE A 1 150 ? 8.148 3.293 -9.555 1.00 10.95 163 ILE A O 1
ATOM 1085 N N . ALA A 1 151 ? 9.593 1.594 -9.901 1.00 11.92 164 ALA A N 1
ATOM 1086 C CA . ALA A 1 151 ? 9.919 1.442 -8.483 1.00 12.15 164 ALA A CA 1
ATOM 1087 C C . ALA A 1 151 ? 10.645 2.700 -7.994 1.00 12.35 164 ALA A C 1
ATOM 1088 O O . ALA A 1 151 ? 10.388 3.147 -6.901 1.00 13.07 164 ALA A O 1
ATOM 1090 N N . ALA A 1 152 ? 11.545 3.256 -8.806 1.00 13.35 165 ALA A N 1
ATOM 1091 C CA . ALA A 1 152 ? 12.282 4.474 -8.446 1.00 13.55 165 ALA A CA 1
ATOM 1092 C C . ALA A 1 152 ? 11.297 5.596 -8.094 1.00 13.67 165 ALA A C 1
ATOM 1093 O O . ALA A 1 152 ? 11.416 6.240 -7.040 1.00 13.38 165 ALA A O 1
ATOM 1095 N N . PHE A 1 153 ? 10.285 5.759 -8.941 1.00 12.98 166 PHE A N 1
ATOM 1096 C CA . PHE A 1 153 ? 9.212 6.742 -8.700 1.00 12.12 166 PHE A CA 1
ATOM 1097 C C . PHE A 1 153 ? 8.418 6.417 -7.444 1.00 11.79 166 PHE A C 1
ATOM 1098 O O . PHE A 1 153 ? 8.193 7.290 -6.610 1.00 11.82 166 PHE A O 1
ATOM 1106 N N . GLU A 1 154 ? 8.020 5.158 -7.277 1.00 11.26 167 GLU A N 1
ATOM 1107 C CA . GLU A 1 154 ? 7.289 4.777 -6.064 1.00 11.63 167 GLU A CA 1
ATOM 1108 C C . GLU A 1 154 ? 8.056 5.033 -4.781 1.00 12.43 167 GLU A C 1
ATOM 1109 O O . GLU A 1 154 ? 7.451 5.434 -3.787 1.00 12.44 167 GLU A O 1
ATOM 1115 N N . LYS A 1 155 ? 9.374 4.800 -4.769 1.00 13.23 168 LYS A N 1
ATOM 1116 C CA . LYS A 1 155 ? 10.150 5.103 -3.557 1.00 13.89 168 LYS A CA 1
ATOM 1117 C C . LYS A 1 155 ? 10.093 6.577 -3.118 1.00 14.78 168 LYS A C 1
ATOM 1118 O O . LYS A 1 155 ? 10.358 6.880 -1.948 1.00 15.41 168 LYS A O 1
ATOM 1124 N N . THR A 1 156 ? 9.753 7.482 -4.035 1.00 15.25 169 THR A N 1
ATOM 1125 C CA . THR A 1 156 ? 9.562 8.910 -3.689 1.00 16.31 169 THR A CA 1
ATOM 1126 C C . THR A 1 156 ? 8.231 9.205 -2.982 1.00 15.74 169 THR A C 1
ATOM 1127 O O . THR A 1 156 ? 8.042 10.280 -2.410 1.00 15.90 169 THR A O 1
ATOM 1131 N N . LEU A 1 157 ? 7.308 8.254 -3.033 1.00 15.13 170 LEU A N 1
ATOM 1132 C CA . LEU A 1 157 ? 5.947 8.474 -2.558 1.00 14.62 170 LEU A CA 1
ATOM 1133 C C . LEU A 1 157 ? 5.842 8.191 -1.059 1.00 14.58 170 LEU A C 1
ATOM 1134 O O . LEU A 1 157 ? 5.025 7.364 -0.623 1.00 15.34 170 LEU A O 1
ATOM 1139 N N . VAL A 1 158 ? 6.681 8.862 -0.276 1.00 14.32 171 VAL A N 1
ATOM 1140 C CA . VAL A 1 158 ? 6.541 8.850 1.190 1.00 14.67 171 VAL A CA 1
ATOM 1141 C C . VAL A 1 158 ? 5.711 10.058 1.617 1.00 13.92 171 VAL A C 1
ATOM 1142 O O . VAL A 1 158 ? 5.456 10.949 0.819 1.00 13.35 171 VAL A O 1
ATOM 1146 N N . THR A 1 159 ? 5.251 10.048 2.862 1.00 14.01 172 THR A N 1
ATOM 1147 C CA . THR A 1 159 ? 4.338 11.062 3.369 1.00 13.70 172 THR A CA 1
ATOM 1148 C C . THR A 1 159 ? 4.862 11.591 4.685 1.00 14.98 172 THR A C 1
ATOM 1149 O O . THR A 1 159 ? 4.441 11.143 5.757 1.00 14.36 172 THR A O 1
ATOM 1153 N N . PRO A 1 160 ? 5.803 12.552 4.606 1.00 15.67 173 PRO A N 1
ATOM 1154 C CA . PRO A 1 160 ? 6.345 13.191 5.787 1.00 17.47 173 PRO A CA 1
ATOM 1155 C C . PRO A 1 160 ? 5.385 14.193 6.415 1.00 18.24 173 PRO A C 1
ATOM 1156 O O . PRO A 1 160 ? 4.353 14.509 5.834 1.00 17.96 173 PRO A O 1
ATOM 1160 N N . ASN A 1 161 ? 5.723 14.652 7.618 1.00 19.94 174 ASN A N 1
ATOM 1161 C CA . ASN A 1 161 ? 5.094 15.832 8.236 1.00 21.16 174 ASN A CA 1
ATOM 1162 C C . ASN A 1 161 ? 3.664 15.629 8.760 1.00 20.68 174 ASN A C 1
ATOM 1163 O O . ASN A 1 161 ? 2.941 16.601 8.968 1.00 21.37 174 ASN A O 1
ATOM 1168 N N . SER A 1 162 ? 3.261 14.373 8.973 1.00 19.86 175 SER A N 1
ATOM 1169 C CA . SER A 1 162 ? 1.987 14.068 9.627 1.00 19.17 175 SER A CA 1
ATOM 1170 C C . SER A 1 162 ? 1.972 14.704 11.030 1.00 20.49 175 SER A C 1
ATOM 1171 O O . SER A 1 162 ? 3.032 14.884 11.621 1.00 20.35 175 SER A O 1
ATOM 1174 N N . PRO A 1 163 ? 0.778 15.071 11.542 1.00 20.51 176 PRO A N 1
ATOM 1175 C CA . PRO A 1 163 ? 0.651 15.583 12.916 1.00 21.42 176 PRO A CA 1
ATOM 1176 C C . PRO A 1 163 ? 1.311 14.701 13.984 1.00 21.82 176 PRO A C 1
ATOM 1177 O O . PRO A 1 163 ? 1.940 15.231 14.912 1.00 22.99 176 PRO A O 1
ATOM 1181 N N . PHE A 1 164 ? 1.178 13.378 13.864 1.00 21.09 177 PHE A N 1
ATOM 1182 C CA . PHE A 1 164 ? 1.818 12.470 14.817 1.00 21.16 177 PHE A CA 1
ATOM 1183 C C . PHE A 1 164 ? 3.349 12.558 14.770 1.00 21.85 177 PHE A C 1
ATOM 1184 O O . PHE A 1 164 ? 3.998 12.479 15.802 1.00 22.42 177 PHE A O 1
ATOM 1192 N N . ASP A 1 165 ? 3.925 12.723 13.580 1.00 21.17 178 ASP A N 1
ATOM 1193 C CA . ASP A 1 165 ? 5.373 12.866 13.461 1.00 21.90 178 ASP A CA 1
ATOM 1194 C C . ASP A 1 165 ? 5.833 14.145 14.164 1.00 23.25 178 ASP A C 1
ATOM 1195 O O . ASP A 1 165 ? 6.791 14.134 14.932 1.00 24.25 178 ASP A O 1
ATOM 1200 N N . GLN A 1 166 ? 5.128 15.242 13.916 1.00 23.52 179 GLN A N 1
ATOM 1201 C CA . GLN A 1 166 ? 5.405 16.493 14.600 1.00 25.12 179 GLN A CA 1
ATOM 1202 C C . GLN A 1 166 ? 5.379 16.297 16.122 1.00 25.84 179 GLN A C 1
ATOM 1203 O O . GLN A 1 166 ? 6.214 16.850 16.824 1.00 27.01 179 GLN A O 1
ATOM 1209 N N . TYR A 1 167 ? 4.435 15.486 16.604 1.00 25.27 180 TYR A N 1
ATOM 1210 C CA . TYR A 1 167 ? 4.316 15.128 18.027 1.00 26.24 180 TYR A CA 1
ATOM 1211 C C . TYR A 1 167 ? 5.484 14.273 18.545 1.00 26.46 180 TYR A C 1
ATOM 1212 O O . TYR A 1 167 ? 6.028 14.540 19.624 1.00 27.38 180 TYR A O 1
ATOM 1221 N N . LEU A 1 168 ? 5.845 13.233 17.799 1.00 25.48 181 LEU A N 1
ATOM 1222 C CA . LEU A 1 168 ? 7.013 12.407 18.141 1.00 25.97 181 LEU A CA 1
ATOM 1223 C C . LEU A 1 168 ? 8.276 13.254 18.305 1.00 27.54 181 LEU A C 1
ATOM 1224 O O . LEU A 1 168 ? 9.097 12.985 19.186 1.00 28.48 181 LEU A O 1
ATOM 1229 N N . LEU A 1 169 ? 8.407 14.273 17.454 1.00 27.85 182 LEU A N 1
ATOM 1230 C CA . LEU A 1 169 ? 9.533 15.215 17.500 1.00 29.79 182 LEU A CA 1
ATOM 1231 C C . LEU A 1 169 ? 9.471 16.206 18.678 1.00 31.63 182 LEU A C 1
ATOM 1232 O O . LEU A 1 169 ? 10.425 16.958 18.906 1.00 33.06 182 LEU A O 1
ATOM 1237 N N . GLY A 1 170 ? 8.357 16.219 19.413 1.00 32.06 183 GLY A N 1
ATOM 1238 C CA . GLY A 1 170 ? 8.249 17.013 20.639 1.00 33.96 183 GLY A CA 1
ATOM 1239 C C . GLY A 1 170 ? 7.142 18.057 20.662 1.00 34.47 183 GLY A C 1
ATOM 1240 O O . GLY A 1 170 ? 6.846 18.618 21.715 1.00 36.21 183 GLY A O 1
ATOM 1241 N N . LYS A 1 171 ? 6.525 18.323 19.516 1.00 33.52 184 LYS A N 1
ATOM 1242 C CA . LYS A 1 171 ? 5.496 19.361 19.411 1.00 33.90 184 LYS A CA 1
ATOM 1243 C C . LYS A 1 171 ? 4.192 18.896 20.064 1.00 33.84 184 LYS A C 1
ATOM 1244 O O . LYS A 1 171 ? 3.432 18.138 19.469 1.00 32.86 184 LYS A O 1
ATOM 1250 N N . GLN A 1 172 ? 3.942 19.345 21.292 1.00 35.58 185 GLN A N 1
ATOM 1251 C CA . GLN A 1 172 ? 2.828 18.824 22.092 1.00 35.85 185 GLN A CA 1
ATOM 1252 C C . GLN A 1 172 ? 1.426 19.176 21.568 1.00 35.52 185 GLN A C 1
ATOM 1253 O O . GLN A 1 172 ? 0.468 18.438 21.828 1.00 34.75 185 GLN A O 1
ATOM 1259 N N . ASP A 1 173 ? 1.303 20.273 20.816 1.00 35.56 186 ASP A N 1
ATOM 1260 C CA . ASP A 1 173 ? 0.013 20.664 20.234 1.00 35.19 186 ASP A CA 1
ATOM 1261 C C . ASP A 1 173 ? -0.119 20.211 18.781 1.00 33.25 186 ASP A C 1
ATOM 1262 O O . ASP A 1 173 ? -1.012 20.662 18.067 1.00 32.99 186 ASP A O 1
ATOM 1267 N N . ALA A 1 174 ? 0.765 19.315 18.350 1.00 32.04 187 ALA A N 1
ATOM 1268 C CA . ALA A 1 174 ? 0.702 18.748 17.009 1.00 30.10 187 ALA A CA 1
ATOM 1269 C C . ALA A 1 174 ? -0.571 17.915 16.838 1.00 29.27 187 ALA A C 1
ATOM 1270 O O . ALA A 1 174 ? -1.171 17.921 15.770 1.00 28.17 187 ALA A O 1
ATOM 1272 N N . ILE A 1 175 ? -0.977 17.216 17.900 1.00 29.62 188 ILE A N 1
ATOM 1273 C CA . ILE A 1 175 ? -2.178 16.380 17.880 1.00 28.62 188 ILE A CA 1
ATOM 1274 C C . ILE A 1 175 ? -3.095 16.709 19.071 1.00 29.62 188 ILE A C 1
ATOM 1275 O O . ILE A 1 175 ? -2.678 17.362 20.036 1.00 30.66 188 ILE A O 1
ATOM 1280 N N . SER A 1 176 ? -4.346 16.267 18.988 1.00 28.91 189 SER A N 1
ATOM 1281 C CA . SER A 1 176 ? -5.337 16.558 20.023 1.00 30.01 189 SER A CA 1
ATOM 1282 C C . SER A 1 176 ? -5.101 15.714 21.274 1.00 30.28 189 SER A C 1
ATOM 1283 O O . SER A 1 176 ? -4.412 14.693 21.220 1.00 29.53 189 SER A O 1
ATOM 1286 N N . GLY A 1 177 ? -5.674 16.147 22.398 1.00 31.45 190 GLY A N 1
ATOM 1287 C CA . GLY A 1 177 ? -5.667 15.344 23.624 1.00 31.89 190 GLY A CA 1
ATOM 1288 C C . GLY A 1 177 ? -6.158 13.930 23.352 1.00 30.58 190 GLY A C 1
ATOM 1289 O O . GLY A 1 177 ? -5.556 12.949 23.807 1.00 30.65 190 GLY A O 1
ATOM 1290 N N . ASP A 1 178 ? -7.253 13.824 22.600 1.00 29.29 191 ASP A N 1
ATOM 1291 C CA . ASP A 1 178 ? -7.789 12.529 22.205 1.00 28.10 191 ASP A CA 1
ATOM 1292 C C . ASP A 1 178 ? -6.702 11.705 21.514 1.00 27.01 191 ASP A C 1
ATOM 1293 O O . ASP A 1 178 ? -6.409 10.583 21.939 1.00 27.57 191 ASP A O 1
ATOM 1298 N N . ALA A 1 179 ? -6.103 12.270 20.465 1.00 25.58 192 ALA A N 1
ATOM 1299 C CA . ALA A 1 179 ? -5.035 11.599 19.719 1.00 24.49 192 ALA A CA 1
ATOM 1300 C C . ALA A 1 179 ? -3.866 11.143 20.606 1.00 24.80 192 ALA A C 1
ATOM 1301 O O . ALA A 1 179 ? -3.315 10.072 20.390 1.00 24.38 192 ALA A O 1
ATOM 1303 N N . LYS A 1 180 ? -3.501 11.935 21.611 1.00 25.98 193 LYS A N 1
ATOM 1304 C CA . LYS A 1 180 ? -2.441 11.527 22.537 1.00 26.60 193 LYS A CA 1
ATOM 1305 C C . LYS A 1 180 ? -2.853 10.286 23.336 1.00 27.06 193 LYS A C 1
ATOM 1306 O O . LYS A 1 180 ? -2.087 9.324 23.441 1.00 25.96 193 LYS A O 1
ATOM 1312 N N . ALA A 1 181 ? -4.059 10.325 23.905 1.00 27.47 194 ALA A N 1
ATOM 1313 C CA . ALA A 1 181 ? -4.626 9.170 24.608 1.00 28.10 194 ALA A CA 1
ATOM 1314 C C . ALA A 1 181 ? -4.726 7.984 23.659 1.00 27.28 194 ALA A C 1
ATOM 1315 O O . ALA A 1 181 ? -4.433 6.848 24.035 1.00 27.80 194 ALA A O 1
ATOM 1317 N N . GLY A 1 182 ? -5.140 8.271 22.427 1.00 26.24 195 GLY A N 1
ATOM 1318 C CA . GLY A 1 182 ? -5.168 7.280 21.340 1.00 25.40 195 GLY A CA 1
ATOM 1319 C C . GLY A 1 182 ? -3.868 6.505 21.258 1.00 25.50 195 GLY A C 1
ATOM 1320 O O . GLY A 1 182 ? -3.873 5.272 21.275 1.00 25.11 195 GLY A O 1
ATOM 1321 N N . TYR A 1 183 ? -2.753 7.234 21.202 1.00 26.10 196 TYR A N 1
ATOM 1322 C CA . TYR A 1 183 ? -1.436 6.623 20.995 1.00 26.45 196 TYR A CA 1
ATOM 1323 C C . TYR A 1 183 ? -1.001 5.784 22.202 1.00 27.38 196 TYR A C 1
ATOM 1324 O O . TYR A 1 183 ? -0.405 4.729 22.036 1.00 27.10 196 TYR A O 1
ATOM 1333 N N . GLN A 1 184 ? -1.291 6.252 23.411 1.00 29.07 197 GLN A N 1
ATOM 1334 C CA . GLN A 1 184 ? -0.972 5.462 24.604 1.00 30.46 197 GLN A CA 1
ATOM 1335 C C . GLN A 1 184 ? -1.789 4.166 24.655 1.00 30.21 197 GLN A C 1
ATOM 1336 O O . GLN A 1 184 ? -1.282 3.134 25.095 1.00 31.02 197 GLN A O 1
ATOM 1342 N N . LEU A 1 185 ? -3.045 4.233 24.220 1.00 29.64 198 LEU A N 1
ATOM 1343 C CA . LEU A 1 185 ? -3.902 3.044 24.089 1.00 29.27 198 LEU A CA 1
ATOM 1344 C C . LEU A 1 185 ? -3.378 2.089 23.027 1.00 28.30 198 LEU A C 1
ATOM 1345 O O . LEU A 1 185 ? -3.330 0.877 23.247 1.00 28.75 198 LEU A O 1
ATOM 1350 N N . PHE A 1 186 ? -3.027 2.641 21.866 1.00 26.66 199 PHE A N 1
ATOM 1351 C CA . PHE A 1 186 ? -2.445 1.874 20.762 1.00 26.31 199 PHE A CA 1
ATOM 1352 C C . PHE A 1 186 ? -1.295 1.025 21.295 1.00 26.84 199 PHE A C 1
ATOM 1353 O O . PHE A 1 186 ? -1.174 -0.150 20.946 1.00 26.32 199 PHE A O 1
ATOM 1361 N N . LYS A 1 187 ? -0.488 1.615 22.179 1.00 28.11 200 LYS A N 1
ATOM 1362 C CA . LYS A 1 187 ? 0.621 0.913 22.834 1.00 29.31 200 LYS A CA 1
ATOM 1363 C C . LYS A 1 187 ? 0.174 -0.052 23.924 1.00 30.66 200 LYS A C 1
ATOM 1364 O O . LYS A 1 187 ? 0.548 -1.230 23.914 1.00 30.65 200 LYS A O 1
ATOM 1370 N N . ASP A 1 188 ? -0.603 0.468 24.871 1.00 32.03 201 ASP A N 1
ATOM 1371 C CA . ASP A 1 188 ? -1.025 -0.282 26.058 1.00 33.35 201 ASP A CA 1
ATOM 1372 C C . ASP A 1 188 ? -1.896 -1.503 25.738 1.00 33.15 201 ASP A C 1
ATOM 1373 O O . ASP A 1 188 ? -1.845 -2.497 26.457 1.00 34.21 201 ASP A O 1
ATOM 1378 N N . LYS A 1 189 ? -2.695 -1.426 24.676 1.00 32.23 202 LYS A N 1
ATOM 1379 C CA . LYS A 1 189 ? -3.604 -2.526 24.313 1.00 32.22 202 LYS A CA 1
ATOM 1380 C C . LYS A 1 189 ? -2.933 -3.576 23.415 1.00 31.55 202 LYS A C 1
ATOM 1381 O O . LYS A 1 189 ? -3.425 -4.700 23.290 1.00 32.11 202 LYS A O 1
ATOM 1387 N N . GLY A 1 190 ? -1.801 -3.213 22.821 1.00 30.72 203 GLY A N 1
ATOM 1388 C CA . GLY A 1 190 ? -0.971 -4.164 22.098 1.00 29.98 203 GLY A CA 1
ATOM 1389 C C . GLY A 1 190 ? -1.041 -4.058 20.587 1.00 28.12 203 GLY A C 1
ATOM 1390 O O . GLY A 1 190 ? -0.492 -4.909 19.891 1.00 27.97 203 GLY A O 1
ATOM 1391 N N . CYS A 1 191 ? -1.717 -3.034 20.071 1.00 26.65 204 CYS A N 1
ATOM 1392 C CA . CYS A 1 191 ? -1.729 -2.789 18.630 1.00 25.46 204 CYS A CA 1
ATOM 1393 C C . CYS A 1 191 ? -0.315 -2.641 18.087 1.00 25.23 204 CYS A C 1
ATOM 1394 O O . CYS A 1 191 ? 0.001 -3.107 16.979 1.00 24.37 204 CYS A O 1
ATOM 1397 N N . VAL A 1 192 ? 0.539 -1.985 18.866 1.00 26.03 205 VAL A N 1
ATOM 1398 C CA . VAL A 1 192 ? 1.898 -1.693 18.406 1.00 26.25 205 VAL A CA 1
ATOM 1399 C C . VAL A 1 192 ? 2.780 -2.950 18.330 1.00 26.22 205 VAL A C 1
ATOM 1400 O O . VAL A 1 192 ? 3.862 -2.898 17.764 1.00 26.37 205 VAL A O 1
ATOM 1404 N N . SER A 1 193 ? 2.330 -4.066 18.899 1.00 26.48 206 SER A N 1
ATOM 1405 C CA . SER A 1 193 ? 3.051 -5.335 18.749 1.00 26.99 206 SER A CA 1
ATOM 1406 C C . SER A 1 193 ? 3.123 -5.750 17.275 1.00 25.35 206 SER A C 1
ATOM 1407 O O . SER A 1 193 ? 4.116 -6.331 16.845 1.00 25.18 206 SER A O 1
ATOM 1410 N N . CYS A 1 194 ? 2.079 -5.436 16.511 1.00 24.04 207 CYS A N 1
ATOM 1411 C CA . CYS A 1 194 ? 2.030 -5.774 15.077 1.00 22.78 207 CYS A CA 1
ATOM 1412 C C . CYS A 1 194 ? 2.181 -4.600 14.135 1.00 21.83 207 CYS A C 1
ATOM 1413 O O . CYS A 1 194 ? 2.602 -4.785 12.983 1.00 21.11 207 CYS A O 1
ATOM 1416 N N . HIS A 1 195 ? 1.825 -3.408 14.617 1.00 21.53 208 HIS A N 1
ATOM 1417 C CA . HIS A 1 195 ? 1.883 -2.165 13.841 1.00 20.33 208 HIS A CA 1
ATOM 1418 C C . HIS A 1 195 ? 2.935 -1.221 14.464 1.00 21.02 208 HIS A C 1
ATOM 1419 O O . HIS A 1 195 ? 2.618 -0.458 15.380 1.00 21.04 208 HIS A O 1
ATOM 1426 N N . ASN A 1 196 ? 4.170 -1.260 13.972 1.00 20.77 209 ASN A N 1
ATOM 1427 C CA . ASN A 1 196 ? 5.235 -0.404 14.529 1.00 21.59 209 ASN A CA 1
ATOM 1428 C C . ASN A 1 196 ? 6.214 0.081 13.459 1.00 21.01 209 ASN A C 1
ATOM 1429 O O . ASN A 1 196 ? 6.026 -0.194 12.278 1.00 19.00 209 ASN A O 1
ATOM 1434 N N . GLY A 1 197 ? 7.237 0.824 13.880 1.00 21.94 210 GLY A N 1
ATOM 1435 C CA . GLY A 1 197 ? 8.223 1.375 12.954 1.00 21.84 210 GLY A CA 1
ATOM 1436 C C . GLY A 1 197 ? 7.722 2.625 12.245 1.00 21.11 210 GLY A C 1
ATOM 1437 O O . GLY A 1 197 ? 6.669 3.170 12.610 1.00 21.13 210 GLY A O 1
ATOM 1438 N N . PRO A 1 198 ? 8.477 3.099 11.234 1.00 20.48 211 PRO A N 1
ATOM 1439 C CA . PRO A 1 198 ? 8.121 4.329 10.516 1.00 19.90 211 PRO A CA 1
ATOM 1440 C C . PRO A 1 198 ? 6.738 4.313 9.864 1.00 18.65 211 PRO A C 1
ATOM 1441 O O . PRO A 1 198 ? 6.054 5.350 9.813 1.00 17.92 211 PRO A O 1
ATOM 1445 N N . ALA A 1 199 ? 6.344 3.158 9.338 1.00 17.99 212 ALA A N 1
ATOM 1446 C CA . ALA A 1 199 ? 5.082 3.050 8.619 1.00 17.05 212 ALA A CA 1
ATOM 1447 C C . ALA A 1 199 ? 3.959 2.528 9.510 1.00 16.95 212 ALA A C 1
ATOM 1448 O O . ALA A 1 199 ? 2.851 2.309 9.019 1.00 16.99 212 ALA A O 1
ATOM 1450 N N . VAL A 1 200 ? 4.229 2.344 10.805 1.00 17.31 213 VAL A N 1
ATOM 1451 C CA . VAL A 1 200 ? 3.213 1.878 11.752 1.00 17.58 213 VAL A CA 1
ATOM 1452 C C . VAL A 1 200 ? 2.571 0.613 11.162 1.00 17.22 213 VAL A C 1
ATOM 1453 O O . VAL A 1 200 ? 1.348 0.560 10.949 1.00 16.99 213 VAL A O 1
ATOM 1457 N N . GLY A 1 201 ? 3.415 -0.381 10.871 1.00 16.78 214 GLY A N 1
ATOM 1458 C CA . GLY A 1 201 ? 3.020 -1.539 10.056 1.00 17.06 214 GLY A CA 1
ATOM 1459 C C . GLY A 1 201 ? 4.054 -1.975 9.022 1.00 17.26 214 GLY A C 1
ATOM 1460 O O . GLY A 1 201 ? 5.072 -1.311 8.816 1.00 16.74 214 GLY A O 1
ATOM 1461 N N . GLY A 1 202 ? 3.768 -3.084 8.342 1.00 17.42 215 GLY A N 1
ATOM 1462 C CA . GLY A 1 202 ? 4.637 -3.609 7.295 1.00 17.29 215 GLY A CA 1
ATOM 1463 C C . GLY A 1 202 ? 5.952 -4.235 7.746 1.00 18.07 215 GLY A C 1
ATOM 1464 O O . GLY A 1 202 ? 6.791 -4.561 6.904 1.00 18.22 215 GLY A O 1
ATOM 1465 N N . THR A 1 203 ? 6.149 -4.424 9.050 1.00 18.70 216 THR A N 1
ATOM 1466 C CA . THR A 1 203 ? 7.386 -5.040 9.534 1.00 19.58 216 THR A CA 1
ATOM 1467 C C . THR A 1 203 ? 7.277 -6.550 9.694 1.00 20.38 216 THR A C 1
ATOM 1468 O O . THR A 1 203 ? 8.283 -7.210 10.004 1.00 20.53 216 THR A O 1
ATOM 1472 N N . MET A 1 204 ? 6.060 -7.075 9.531 1.00 20.21 217 MET A N 1
ATOM 1473 C CA . MET A 1 204 ? 5.784 -8.487 9.739 1.00 21.51 217 MET A CA 1
ATOM 1474 C C . MET A 1 204 ? 4.503 -8.993 9.071 1.00 20.87 217 MET A C 1
ATOM 1475 O O . MET A 1 204 ? 3.638 -8.206 8.642 1.00 20.48 217 MET A O 1
ATOM 1480 N N . PHE A 1 205 ? 4.401 -10.319 8.982 1.00 21.13 218 PHE A N 1
ATOM 1481 C CA . PHE A 1 205 ? 3.174 -10.985 8.592 1.00 21.12 218 PHE A CA 1
ATOM 1482 C C . PHE A 1 205 ? 2.546 -11.502 9.876 1.00 21.69 218 PHE A C 1
ATOM 1483 O O . PHE A 1 205 ? 3.236 -12.086 10.704 1.00 22.99 218 PHE A O 1
ATOM 1491 N N . MET A 1 206 ? 1.246 -11.291 10.039 1.00 21.24 219 MET A N 1
ATOM 1492 C CA . MET A 1 206 ? 0.526 -11.823 11.188 1.00 21.96 219 MET A CA 1
ATOM 1493 C C . MET A 1 206 ? -0.818 -12.395 10.783 1.00 21.46 219 MET A C 1
ATOM 1494 O O . MET A 1 206 ? -1.361 -12.082 9.726 1.00 20.34 219 MET A O 1
ATOM 1499 N N . LYS A 1 207 ? -1.340 -13.241 11.662 1.00 22.20 220 LYS A N 1
ATOM 1500 C CA . LYS A 1 207 ? -2.645 -13.851 11.503 1.00 22.31 220 LYS A CA 1
ATOM 1501 C C . LYS A 1 207 ? -3.704 -12.763 11.533 1.00 21.62 220 LYS A C 1
ATOM 1502 O O . LYS A 1 20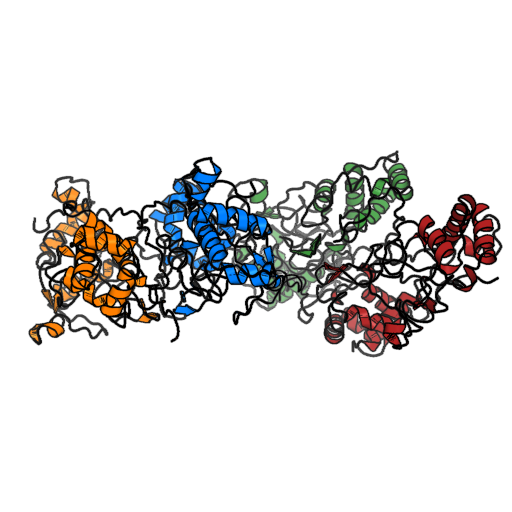7 ? -3.679 -11.903 12.415 1.00 21.65 220 LYS A O 1
ATOM 1508 N N . MET A 1 208 ? -4.601 -12.780 10.554 1.00 20.90 221 MET A N 1
ATOM 1509 C CA . MET A 1 208 ? -5.853 -12.044 10.659 1.00 20.45 221 MET A CA 1
ATOM 1510 C C . MET A 1 208 ? -6.846 -12.965 11.367 1.00 21.13 221 MET A C 1
ATOM 1511 O O . MET A 1 208 ? -7.310 -13.952 10.795 1.00 20.79 221 MET A O 1
ATOM 1516 N N . GLY A 1 209 ? -7.158 -12.629 12.615 1.00 21.79 222 GLY A N 1
ATOM 1517 C CA . GLY A 1 209 ? -8.020 -13.446 13.447 1.00 23.13 222 GLY A CA 1
ATOM 1518 C C . GLY A 1 209 ? -7.221 -14.257 14.450 1.00 24.66 222 GLY A C 1
ATOM 1519 O O . GLY A 1 209 ? -7.348 -15.476 14.514 1.00 25.64 222 GLY A O 1
ATOM 1520 N N . LEU A 1 210 ? -6.418 -13.568 15.253 1.00 24.97 223 LEU A N 1
ATOM 1521 C CA . LEU A 1 210 ? -5.498 -14.223 16.170 1.00 26.10 223 LEU A CA 1
ATOM 1522 C C . LEU A 1 210 ? -6.244 -14.826 17.366 1.00 27.57 223 LEU A C 1
ATOM 1523 O O . LEU A 1 210 ? -5.989 -15.972 17.728 1.00 28.30 223 LEU A O 1
ATOM 1528 N N . ILE A 1 211 ? -7.170 -14.071 17.962 1.00 27.84 224 ILE A N 1
ATOM 1529 C CA . ILE A 1 211 ? -7.950 -14.570 19.113 1.00 29.35 224 ILE A CA 1
ATOM 1530 C C . ILE A 1 211 ? -9.309 -15.157 18.695 1.00 29.47 224 ILE A C 1
ATOM 1531 O O . ILE A 1 211 ? -9.775 -16.128 19.283 1.00 30.71 224 ILE A O 1
ATOM 1536 N N . LYS A 1 212 ? -9.930 -14.557 17.685 1.00 28.60 225 LYS A N 1
ATOM 1537 C CA . LYS A 1 212 ? -11.204 -15.002 17.126 1.00 29.05 225 LYS A CA 1
ATOM 1538 C C . LYS A 1 212 ? -11.103 -14.985 15.599 1.00 28.22 225 LYS A C 1
ATOM 1539 O O . LYS A 1 212 ? -10.307 -14.227 15.047 1.00 27.88 225 LYS A O 1
ATOM 1545 N N . PRO A 1 213 ? -11.928 -15.785 14.903 1.00 28.78 226 PRO A N 1
ATOM 1546 C CA . PRO A 1 213 ? -11.900 -15.732 13.440 1.00 28.13 226 PRO A CA 1
ATOM 1547 C C . PRO A 1 213 ? -12.334 -14.388 12.887 1.00 27.31 226 PRO A C 1
ATOM 1548 O O . PRO A 1 213 ? -13.264 -13.774 13.411 1.00 27.17 226 PRO A O 1
ATOM 1552 N N . PHE A 1 214 ? -11.672 -13.945 11.823 1.00 26.37 227 PHE A N 1
ATOM 1553 C CA . PHE A 1 214 ? -12.138 -12.796 11.076 1.00 25.85 227 PHE A CA 1
ATOM 1554 C C . PHE A 1 214 ? -13.284 -13.294 10.217 1.00 26.74 227 PHE A C 1
ATOM 1555 O O . PHE A 1 214 ? -13.105 -14.181 9.376 1.00 27.27 227 PHE A O 1
ATOM 1563 N N . HIS A 1 215 ? -14.462 -12.733 10.448 1.00 27.96 228 HIS A N 1
ATOM 1564 C CA . HIS A 1 215 ? -15.658 -13.119 9.714 1.00 28.87 228 HIS A CA 1
ATOM 1565 C C . HIS A 1 215 ? -15.674 -12.385 8.372 1.00 27.87 228 HIS A C 1
ATOM 1566 O O . HIS A 1 215 ? -15.975 -11.196 8.314 1.00 27.49 228 HIS A O 1
ATOM 1573 N N . THR A 1 216 ? -15.339 -13.110 7.304 1.00 27.10 229 THR A N 1
ATOM 1574 C CA . THR A 1 216 ? -15.353 -12.575 5.944 1.00 26.19 229 THR A CA 1
ATOM 1575 C C . THR A 1 216 ? -15.883 -13.615 4.963 1.00 26.84 229 THR A C 1
ATOM 1576 O O . THR A 1 216 ? -15.826 -14.802 5.233 1.00 27.50 229 THR A O 1
ATOM 1580 N N . ASN A 1 217 ? -16.407 -13.146 3.830 1.00 26.76 230 ASN A N 1
ATOM 1581 C CA . ASN A 1 217 ? -16.744 -14.006 2.691 1.00 27.48 230 ASN A CA 1
ATOM 1582 C C . ASN A 1 217 ? -15.625 -14.014 1.640 1.00 26.31 230 ASN A C 1
ATOM 1583 O O . ASN A 1 217 ? -15.800 -14.565 0.546 1.00 26.84 230 ASN A O 1
ATOM 1588 N N . ASN A 1 218 ? -14.501 -13.361 1.940 1.00 24.56 231 ASN A N 1
ATOM 1589 C CA . ASN A 1 218 ? -13.392 -13.301 1.001 1.00 23.15 231 ASN A CA 1
ATOM 1590 C C . ASN A 1 218 ? -12.513 -14.536 1.186 1.00 22.77 231 ASN A C 1
ATOM 1591 O O . ASN A 1 218 ? -12.096 -14.821 2.308 1.00 22.03 231 ASN A O 1
ATOM 1596 N N . PRO A 1 219 ? -12.209 -15.250 0.084 1.00 22.85 232 PRO A N 1
ATOM 1597 C CA . PRO A 1 219 ? -11.499 -16.527 0.180 1.00 23.67 232 PRO A CA 1
ATOM 1598 C C . PRO A 1 219 ? -9.976 -16.438 0.305 1.00 23.28 232 PRO A C 1
ATOM 1599 O O . PRO A 1 219 ? -9.334 -17.475 0.457 1.00 23.76 232 PRO A O 1
ATOM 1603 N N . ALA A 1 220 ? -9.400 -15.233 0.257 1.00 21.93 233 ALA A N 1
ATOM 1604 C CA . ALA A 1 220 ? -7.943 -15.096 0.213 1.00 21.26 233 ALA A CA 1
ATOM 1605 C C . ALA A 1 220 ? -7.267 -15.778 1.410 1.00 21.54 233 ALA A C 1
ATOM 1606 O O . ALA A 1 220 ? -7.703 -15.629 2.555 1.00 21.64 233 ALA A O 1
ATOM 1608 N N . GLU A 1 221 ? -6.217 -16.547 1.125 1.00 21.72 234 GLU A N 1
ATOM 1609 C CA . GLU A 1 221 ? -5.550 -17.376 2.130 1.00 22.55 234 GLU A CA 1
ATOM 1610 C C . GLU A 1 221 ? -4.355 -16.668 2.768 1.00 21.55 234 GLU A C 1
ATOM 1611 O O . GLU A 1 221 ? -3.858 -17.122 3.788 1.00 21.77 234 GLU A O 1
ATOM 1617 N N . GLY A 1 222 ? -3.896 -15.567 2.170 1.00 20.23 235 GLY A N 1
ATOM 1618 C CA . GLY A 1 222 ? -2.716 -14.861 2.663 1.00 19.74 235 GLY A CA 1
ATOM 1619 C C . GLY A 1 222 ? -1.452 -15.640 2.340 1.00 20.25 235 GLY A C 1
ATOM 1620 O O . GLY A 1 222 ? -1.354 -16.240 1.281 1.00 21.34 235 GLY A O 1
ATOM 1621 N N . ARG A 1 223 ? -0.493 -15.638 3.257 1.00 20.61 236 ARG A N 1
ATOM 1622 C CA . ARG A 1 223 ? 0.799 -16.305 3.041 1.00 20.94 236 ARG A CA 1
ATOM 1623 C C . ARG A 1 223 ? 0.681 -17.775 2.599 1.00 21.73 236 ARG A C 1
ATOM 1624 O O . ARG A 1 223 ? 1.486 -18.235 1.793 1.00 21.67 236 ARG A O 1
ATOM 1632 N N . LYS A 1 224 ? -0.300 -18.508 3.130 1.00 22.37 237 LYS A N 1
ATOM 1633 C CA . LYS A 1 224 ? -0.500 -19.915 2.751 1.00 23.40 237 LYS A CA 1
ATOM 1634 C C . LYS A 1 224 ? -0.630 -20.077 1.227 1.00 23.29 237 LYS A C 1
ATOM 1635 O O . LYS A 1 224 ? -0.104 -21.031 0.664 1.00 24.18 237 LYS A O 1
ATOM 1641 N N . GLY A 1 225 ? -1.290 -19.126 0.565 1.00 22.62 238 GLY A N 1
ATOM 1642 C CA . GLY A 1 225 ? -1.381 -19.110 -0.898 1.00 22.69 238 GLY A CA 1
ATOM 1643 C C . GLY A 1 225 ? -0.032 -19.131 -1.617 1.00 22.97 238 GLY A C 1
ATOM 1644 O O . GLY A 1 225 ? 0.064 -19.611 -2.750 1.00 22.72 238 GLY A O 1
ATOM 1645 N N . VAL A 1 226 ? 0.997 -18.622 -0.939 1.00 23.15 239 VAL A N 1
ATOM 1646 C CA . VAL A 1 226 ? 2.360 -18.519 -1.465 1.00 23.82 239 VAL A CA 1
ATOM 1647 C C . VAL A 1 226 ? 3.234 -19.667 -0.973 1.00 24.39 239 VAL A C 1
ATOM 1648 O O . VAL A 1 226 ? 4.036 -20.210 -1.733 1.00 26.09 239 VAL A O 1
ATOM 1652 N N . THR A 1 227 ? 3.080 -20.039 0.299 1.00 24.19 240 THR A N 1
ATOM 1653 C CA . THR A 1 227 ? 3.951 -21.008 0.943 1.00 24.38 240 THR A CA 1
ATOM 1654 C C . THR A 1 227 ? 3.363 -22.423 0.982 1.00 25.31 240 THR A C 1
ATOM 1655 O O . THR A 1 227 ? 4.097 -23.382 1.107 1.00 26.37 240 THR A O 1
ATOM 1659 N N . GLY A 1 228 ? 2.038 -22.527 0.915 1.00 24.58 241 GLY A N 1
ATOM 1660 C CA . GLY A 1 228 ? 1.336 -23.794 1.078 1.00 25.55 241 GLY A CA 1
ATOM 1661 C C . GLY A 1 228 ? 1.083 -24.207 2.518 1.00 25.76 241 GLY A C 1
ATOM 1662 O O . GLY A 1 228 ? 0.295 -25.113 2.768 1.00 26.44 241 GLY A O 1
ATOM 1663 N N . LYS A 1 229 ? 1.729 -23.537 3.467 1.00 25.34 242 LYS A N 1
ATOM 1664 C CA . LYS A 1 229 ? 1.741 -23.997 4.849 1.00 26.39 242 LYS A CA 1
ATOM 1665 C C . LYS A 1 229 ? 0.416 -23.706 5.521 1.00 26.42 242 LYS A C 1
ATOM 1666 O O . LYS A 1 229 ? -0.098 -22.579 5.432 1.00 25.41 242 LYS A O 1
ATOM 1672 N N . ASP A 1 230 ? -0.127 -24.697 6.215 1.00 27.91 243 ASP A N 1
ATOM 1673 C CA . ASP A 1 230 ? -1.377 -24.495 6.938 1.00 28.17 243 ASP A CA 1
ATOM 1674 C C . ASP A 1 230 ? -1.236 -23.432 8.036 1.00 27.36 243 ASP A C 1
ATOM 1675 O O . ASP A 1 230 ? -2.175 -22.665 8.301 1.00 25.66 243 ASP A O 1
ATOM 1680 N N . ALA A 1 231 ? -0.058 -23.385 8.647 1.00 27.72 244 ALA A N 1
ATOM 1681 C CA . ALA A 1 231 ? 0.258 -22.381 9.655 1.00 27.17 244 ALA A CA 1
ATOM 1682 C C . ALA A 1 231 ? 0.250 -20.943 9.105 1.00 25.31 244 ALA A C 1
ATOM 1683 O O . ALA A 1 231 ? 0.085 -20.002 9.875 1.00 24.64 244 ALA A O 1
ATOM 1685 N N . ASP A 1 232 ? 0.399 -20.776 7.784 1.00 24.05 245 ASP A N 1
ATOM 1686 C CA . ASP A 1 232 ? 0.346 -19.457 7.145 1.00 22.62 245 ASP A CA 1
ATOM 1687 C C . ASP A 1 232 ? -1.062 -19.086 6.680 1.00 21.93 245 ASP A C 1
ATOM 1688 O O . ASP A 1 232 ? -1.225 -18.102 5.953 1.00 20.36 245 ASP A O 1
ATOM 1693 N N . LYS A 1 233 ? -2.080 -19.853 7.095 1.00 22.68 246 LYS A N 1
ATOM 1694 C CA . LYS A 1 233 ? -3.446 -19.601 6.633 1.00 22.69 246 LYS A CA 1
ATOM 1695 C C . LYS A 1 233 ? -3.988 -18.304 7.237 1.00 21.90 246 LYS A C 1
ATOM 1696 O O . LYS A 1 233 ? -3.983 -18.129 8.454 1.00 22.56 246 LYS A O 1
ATOM 1702 N N . PHE A 1 234 ? -4.437 -17.398 6.371 1.00 20.99 247 PHE A N 1
ATOM 1703 C CA . PHE A 1 234 ? -4.931 -16.070 6.771 1.00 20.38 247 PHE A CA 1
ATOM 1704 C C . PHE A 1 234 ? -3.880 -15.256 7.547 1.00 20.39 247 PHE A C 1
ATOM 1705 O O . PHE A 1 234 ? -4.211 -14.373 8.335 1.00 20.66 247 PHE A O 1
ATOM 1713 N N . VAL A 1 235 ? -2.610 -15.563 7.303 1.00 20.51 248 VAL A N 1
ATOM 1714 C CA . VAL A 1 235 ? -1.505 -14.749 7.778 1.00 20.25 248 VAL A CA 1
ATOM 1715 C C . VAL A 1 235 ? -1.213 -13.723 6.681 1.00 18.83 248 VAL A C 1
ATOM 1716 O O . VAL A 1 235 ? -0.906 -14.098 5.542 1.00 19.23 248 VAL A O 1
ATOM 1720 N N . PHE A 1 236 ? -1.357 -12.439 7.003 1.00 18.27 249 PHE A N 1
ATOM 1721 C CA . PHE A 1 236 ? -1.197 -11.361 6.012 1.00 17.21 249 PHE A CA 1
ATOM 1722 C C . PHE A 1 236 ? -0.134 -10.371 6.426 1.00 17.18 249 PHE A C 1
ATOM 1723 O O . PHE A 1 236 ? 0.130 -10.194 7.621 1.00 18.08 249 PHE A O 1
ATOM 1731 N N . LYS A 1 237 ? 0.459 -9.715 5.429 1.00 16.75 250 LYS A N 1
ATOM 1732 C CA . LYS A 1 237 ? 1.346 -8.595 5.692 1.00 15.94 250 LYS A CA 1
ATOM 1733 C C . LYS A 1 237 ? 0.554 -7.599 6.521 1.00 16.10 250 LYS A C 1
ATOM 1734 O O . LYS A 1 237 ? -0.572 -7.269 6.164 1.00 15.60 250 LYS A O 1
ATOM 1740 N N . VAL A 1 238 ? 1.104 -7.171 7.653 1.00 16.88 251 VAL A N 1
ATOM 1741 C CA . VAL A 1 238 ? 0.440 -6.148 8.455 1.00 17.13 251 VAL A CA 1
ATOM 1742 C C . VAL A 1 238 ? 0.504 -4.807 7.694 1.00 16.15 251 VAL A C 1
ATOM 1743 O O . VAL A 1 238 ? 1.590 -4.310 7.416 1.00 15.83 251 VAL A O 1
ATOM 1747 N N . PRO A 1 239 ? -0.659 -4.228 7.339 1.00 15.63 252 PRO A N 1
ATOM 1748 C CA . PRO A 1 239 ? -0.608 -3.000 6.515 1.00 15.14 252 PRO A CA 1
ATOM 1749 C C . PRO A 1 239 ? -0.031 -1.796 7.250 1.00 15.29 252 PRO A C 1
ATOM 1750 O O . PRO A 1 239 ? -0.029 -1.748 8.498 1.00 15.76 252 PRO A O 1
ATOM 1754 N N . THR A 1 240 ? 0.466 -0.826 6.490 1.00 15.20 253 THR A N 1
ATOM 1755 C CA . THR A 1 240 ? 0.814 0.473 7.078 1.00 16.07 253 THR A CA 1
ATOM 1756 C C . THR A 1 240 ? -0.490 1.136 7.529 1.00 15.59 253 THR A C 1
ATOM 1757 O O . THR A 1 240 ? -1.514 0.983 6.858 1.00 15.61 253 THR A O 1
ATOM 1761 N N . LEU A 1 241 ? -0.456 1.816 8.679 1.00 15.84 254 LEU A N 1
ATOM 1762 C CA . LEU A 1 241 ? -1.576 2.634 9.148 1.00 15.66 254 LEU A CA 1
ATOM 1763 C C . LEU A 1 241 ? -1.319 4.116 8.836 1.00 15.24 254 LEU A C 1
ATOM 1764 O O . LEU A 1 241 ? -2.161 4.968 9.119 1.00 14.87 254 LEU A O 1
ATOM 1769 N N . ARG A 1 242 ? -0.165 4.430 8.249 1.00 15.19 255 ARG A N 1
ATOM 1770 C CA . ARG A 1 242 ? 0.041 5.780 7.704 1.00 15.01 255 ARG A CA 1
ATOM 1771 C C . ARG A 1 242 ? -1.025 6.044 6.654 1.00 14.44 255 ARG A C 1
ATOM 1772 O O . ARG A 1 242 ? -1.268 5.207 5.800 1.00 14.11 255 ARG A O 1
ATOM 1780 N N . ASN A 1 243 ? -1.671 7.203 6.747 1.00 14.62 256 ASN A N 1
ATOM 1781 C CA . ASN A 1 243 ? -2.710 7.608 5.822 1.00 14.28 256 ASN A CA 1
ATOM 1782 C C . ASN A 1 243 ? -3.921 6.656 5.818 1.00 14.13 256 ASN A C 1
ATOM 1783 O O . ASN A 1 243 ? -4.634 6.561 4.831 1.00 14.62 256 ASN A O 1
ATOM 1788 N N . ILE A 1 244 ? -4.168 5.988 6.940 1.00 14.50 257 ILE A N 1
ATOM 1789 C CA . ILE A 1 244 ? -5.275 5.027 7.030 1.00 13.89 257 ILE A CA 1
ATOM 1790 C C . ILE A 1 244 ? -6.621 5.760 6.922 1.00 14.20 257 ILE A C 1
ATOM 1791 O O . ILE A 1 244 ? -7.603 5.202 6.454 1.00 13.96 257 ILE A O 1
ATOM 1796 N N . GLU A 1 245 ? -6.632 7.025 7.311 1.00 14.80 258 GLU A N 1
ATOM 1797 C CA . GLU A 1 245 ? -7.770 7.929 7.088 1.00 15.21 258 GLU A CA 1
ATOM 1798 C C . GLU A 1 245 ? -8.223 7.977 5.612 1.00 14.22 258 GLU A C 1
ATOM 1799 O O . GLU A 1 245 ? -9.409 8.152 5.317 1.00 14.46 258 GLU A O 1
ATOM 1805 N N . LEU A 1 246 ? -7.273 7.832 4.698 1.00 13.97 259 LEU A N 1
ATOM 1806 C CA . LEU A 1 246 ? -7.529 8.037 3.264 1.00 13.06 259 LEU A CA 1
ATOM 1807 C C . LEU A 1 246 ? -7.704 6.767 2.460 1.00 13.34 259 LEU A C 1
ATOM 1808 O O . LEU A 1 246 ? -7.999 6.832 1.260 1.00 11.87 259 LEU A O 1
ATOM 1813 N N . THR A 1 247 ? -7.502 5.614 3.091 1.00 12.93 260 THR A N 1
ATOM 1814 C CA . THR A 1 247 ? -7.433 4.370 2.333 1.00 12.21 260 THR A CA 1
ATOM 1815 C C . THR A 1 247 ? -8.542 3.382 2.708 1.00 12.14 260 THR A C 1
ATOM 1816 O O . THR A 1 247 ? -8.360 2.199 2.600 1.00 12.27 260 THR A O 1
ATOM 1820 N N . TYR A 1 248 ? -9.685 3.894 3.130 1.00 12.41 261 TYR A N 1
ATOM 1821 C CA . TYR A 1 248 ? -10.924 3.109 3.203 1.00 12.48 261 TYR A CA 1
ATOM 1822 C C . TYR A 1 248 ? -11.247 2.499 1.816 1.00 11.81 261 TYR A C 1
ATOM 1823 O O . TYR A 1 248 ? -10.799 2.996 0.772 1.00 11.23 261 TYR A O 1
ATOM 1832 N N . PRO A 1 249 ? -12.026 1.414 1.791 1.00 11.95 262 PRO A N 1
ATOM 1833 C CA . PRO A 1 249 ? -12.462 0.650 2.943 1.00 12.40 262 PRO A CA 1
ATOM 1834 C C . PRO A 1 249 ? -11.321 -0.261 3.398 1.00 13.16 262 PRO A C 1
ATOM 1835 O O . PRO A 1 249 ? -10.334 -0.426 2.674 1.00 12.90 262 PRO A O 1
ATOM 1839 N N . TYR A 1 250 ? -11.497 -0.858 4.573 1.00 14.05 263 TYR A N 1
ATOM 1840 C CA . TYR A 1 250 ? -10.413 -1.481 5.308 1.00 14.08 263 TYR A CA 1
ATOM 1841 C C . TYR A 1 250 ? -10.453 -3.012 5.283 1.00 14.97 263 TYR A C 1
ATOM 1842 O O . TYR A 1 250 ? -11.482 -3.643 4.978 1.00 14.81 263 TYR A O 1
ATOM 1851 N N . PHE A 1 251 ? -9.292 -3.576 5.609 1.00 15.23 264 PHE A N 1
ATOM 1852 C CA . PHE A 1 251 ? -8.996 -5.001 5.540 1.00 15.36 264 PHE A CA 1
ATOM 1853 C C . PHE A 1 251 ? -8.879 -5.472 4.093 1.00 15.01 264 PHE A C 1
ATOM 1854 O O . PHE A 1 251 ? -9.240 -4.756 3.160 1.00 15.26 264 PHE A O 1
ATOM 1862 N N . HIS A 1 252 ? -8.337 -6.672 3.914 1.00 15.24 265 HIS A N 1
ATOM 1863 C CA . HIS A 1 252 ? -8.039 -7.172 2.566 1.00 15.05 265 HIS A CA 1
ATOM 1864 C C . HIS A 1 252 ? -9.322 -7.453 1.785 1.00 14.83 265 HIS A C 1
ATOM 1865 O O . HIS A 1 252 ? -9.313 -7.503 0.552 1.00 15.08 265 HIS A O 1
ATOM 1872 N N . ASP A 1 253 ? -10.423 -7.619 2.502 1.00 15.75 266 ASP A N 1
ATOM 1873 C CA . ASP A 1 253 ? -11.719 -7.814 1.848 1.00 16.27 266 ASP A CA 1
ATOM 1874 C C . ASP A 1 253 ? -12.468 -6.506 1.564 1.00 15.83 266 ASP A C 1
ATOM 1875 O O . ASP A 1 253 ? -13.512 -6.541 0.938 1.00 15.68 266 ASP A O 1
ATOM 1880 N N . GLY A 1 254 ? -11.923 -5.364 2.003 1.00 16.13 267 GLY A N 1
ATOM 1881 C CA . GLY A 1 254 ? -12.562 -4.054 1.779 1.00 16.75 267 GLY A CA 1
ATOM 1882 C C . GLY A 1 254 ? -13.985 -3.981 2.313 1.00 17.91 267 GLY A C 1
ATOM 1883 O O . GLY A 1 254 ? -14.890 -3.450 1.661 1.00 18.44 267 GLY A O 1
ATOM 1884 N N . SER A 1 255 ? -14.183 -4.522 3.506 1.00 19.00 268 SER A N 1
ATOM 1885 C CA . SER A 1 255 ? -15.522 -4.762 4.035 1.00 20.06 268 SER A CA 1
ATOM 1886 C C . SER A 1 255 ? -16.001 -3.661 4.971 1.00 20.41 268 SER A C 1
ATOM 1887 O O . SER A 1 255 ? -17.201 -3.526 5.209 1.00 21.46 268 SER A O 1
ATOM 1890 N N . VAL A 1 256 ? -15.067 -2.870 5.491 1.00 19.74 269 VAL A N 1
ATOM 1891 C CA . VAL A 1 256 ? -15.371 -1.910 6.539 1.00 20.03 269 VAL A CA 1
ATOM 1892 C C . VAL A 1 256 ? -14.976 -0.494 6.090 1.00 19.01 269 VAL A C 1
ATOM 1893 O O . VAL A 1 256 ? -13.846 -0.263 5.711 1.00 18.28 269 VAL A O 1
ATOM 1897 N N . TRP A 1 257 ? -15.927 0.439 6.114 1.00 19.45 270 TRP A N 1
ATOM 1898 C CA . TRP A 1 257 ? -15.704 1.785 5.575 1.00 18.76 270 TRP A CA 1
ATOM 1899 C C . TRP A 1 257 ? -15.280 2.824 6.605 1.00 19.35 270 TRP A C 1
ATOM 1900 O O . TRP A 1 257 ? -14.713 3.856 6.245 1.00 18.83 270 TRP A O 1
ATOM 1911 N N . THR A 1 258 ? -15.538 2.562 7.881 1.00 20.05 271 THR A N 1
ATOM 1912 C CA . THR A 1 258 ? -15.133 3.485 8.918 1.00 20.67 271 THR A CA 1
ATOM 1913 C C . THR A 1 258 ? -13.975 2.935 9.729 1.00 21.01 271 THR A C 1
ATOM 1914 O O . THR A 1 258 ? -13.867 1.730 9.954 1.00 21.08 271 THR A O 1
ATOM 1918 N N . LEU A 1 259 ? -13.118 3.841 10.181 1.00 21.12 272 LEU A N 1
ATOM 1919 C CA . LEU A 1 259 ? -11.999 3.480 11.036 1.00 21.57 272 LEU A CA 1
ATOM 1920 C C . LEU A 1 259 ? -12.537 3.012 12.390 1.00 22.13 272 LEU A C 1
ATOM 1921 O O . LEU A 1 259 ? -11.929 2.180 13.054 1.00 22.70 272 LEU A O 1
ATOM 1926 N N . GLU A 1 260 ? -13.695 3.537 12.784 1.00 22.32 273 GLU A N 1
ATOM 1927 C CA . GLU A 1 260 ? -14.380 3.094 13.997 1.00 22.97 273 GLU A CA 1
ATOM 1928 C C . GLU A 1 260 ? -14.560 1.585 14.031 1.00 22.36 273 GLU A C 1
ATOM 1929 O O . GLU A 1 260 ? -14.170 0.937 15.007 1.00 23.10 273 GLU A O 1
ATOM 1935 N N A GLU A 1 261 ? -15.151 1.046 12.966 0.50 21.47 274 GLU A N 1
ATOM 1936 N N B GLU A 1 261 ? -15.142 1.016 12.977 0.50 21.90 274 GLU A N 1
ATOM 1937 C CA A GLU A 1 261 ? -15.387 -0.389 12.834 0.50 21.06 274 GLU A CA 1
ATOM 1938 C CA B GLU A 1 261 ? -15.368 -0.430 12.939 0.50 21.91 274 GLU A CA 1
ATOM 1939 C C A GLU A 1 261 ? -14.062 -1.157 12.801 0.50 20.78 274 GLU A C 1
ATOM 1940 C C B GLU A 1 261 ? -14.050 -1.197 12.790 0.50 21.20 274 GLU A C 1
ATOM 1941 O O A GLU A 1 261 ? -13.904 -2.164 13.490 0.50 20.86 274 GLU A O 1
ATOM 1942 O O B GLU A 1 261 ? -13.882 -2.253 13.396 0.50 21.27 274 GLU A O 1
ATOM 1953 N N . ALA A 1 262 ? -13.113 -0.655 12.010 1.00 20.01 275 ALA A N 1
ATOM 1954 C CA . ALA A 1 262 ? -11.787 -1.263 11.850 1.00 19.80 275 ALA A CA 1
ATOM 1955 C C . ALA A 1 262 ? -11.032 -1.433 13.182 1.00 20.48 275 ALA A C 1
ATOM 1956 O O . ALA A 1 262 ? -10.502 -2.519 13.472 1.00 20.88 275 ALA A O 1
ATOM 1958 N N . VAL A 1 263 ? -10.994 -0.367 13.980 1.00 20.65 276 VAL A N 1
ATOM 1959 C CA . VAL A 1 263 ? -10.366 -0.397 15.304 1.00 22.00 276 VAL A CA 1
ATOM 1960 C C . VAL A 1 263 ? -11.059 -1.435 16.214 1.00 23.02 276 VAL A C 1
ATOM 1961 O O . VAL A 1 263 ? -10.399 -2.259 16.835 1.00 23.54 276 VAL A O 1
ATOM 1965 N N . ASN A 1 264 ? -12.385 -1.405 16.270 1.00 24.09 277 ASN A N 1
ATOM 1966 C CA . ASN A 1 264 ? -13.138 -2.362 17.102 1.00 25.20 277 ASN A CA 1
ATOM 1967 C C . ASN A 1 264 ? -12.948 -3.819 16.676 1.00 24.84 277 ASN A C 1
ATOM 1968 O O . ASN A 1 264 ? -12.824 -4.698 17.528 1.00 25.02 277 ASN A O 1
ATOM 1973 N N . THR A 1 265 ? -12.888 -4.061 15.365 1.00 23.88 278 THR A N 1
ATOM 1974 C CA . THR A 1 265 ? -12.677 -5.403 14.832 1.00 23.98 278 THR A CA 1
ATOM 1975 C C . THR A 1 265 ? -11.308 -5.934 15.249 1.00 23.89 278 THR A C 1
ATOM 1976 O O . THR A 1 265 ? -11.205 -7.062 15.732 1.00 24.15 278 THR A O 1
ATOM 1980 N N . MET A 1 266 ? -10.276 -5.107 15.081 1.00 23.08 279 MET A N 1
ATOM 1981 C CA . MET A 1 266 ? -8.910 -5.424 15.523 1.00 23.13 279 MET A CA 1
ATOM 1982 C C . MET A 1 266 ? -8.785 -5.671 17.032 1.00 24.41 279 MET A C 1
ATOM 1983 O O . MET A 1 266 ? -8.227 -6.684 17.455 1.00 24.61 279 MET A O 1
ATOM 1988 N N . ALA A 1 267 ? -9.272 -4.737 17.840 1.00 24.43 280 ALA A N 1
ATOM 1989 C CA . ALA A 1 267 ? -9.220 -4.910 19.299 1.00 25.66 280 ALA A CA 1
ATOM 1990 C C . ALA A 1 267 ? -9.862 -6.242 19.697 1.00 26.39 280 ALA A C 1
ATOM 1991 O O . ALA A 1 267 ? -9.361 -6.954 20.560 1.00 27.19 280 ALA A O 1
ATOM 1993 N N . ASP A 1 268 ? -10.976 -6.564 19.052 1.00 26.06 281 ASP A N 1
ATOM 1994 C CA . ASP A 1 268 ? -11.728 -7.769 19.350 1.00 26.99 281 ASP A CA 1
ATOM 1995 C C . ASP A 1 268 ? -10.982 -9.038 18.929 1.00 26.70 281 ASP A C 1
ATOM 1996 O O . ASP A 1 268 ? -10.653 -9.868 19.767 1.00 27.61 281 ASP A O 1
ATOM 2001 N N . ILE A 1 269 ? -10.701 -9.179 17.636 1.00 25.37 282 ILE A N 1
ATOM 2002 C CA . ILE A 1 269 ? -10.227 -10.463 17.119 1.00 25.52 282 ILE A CA 1
ATOM 2003 C C . ILE A 1 269 ? -8.714 -10.675 17.237 1.00 25.47 282 ILE A C 1
ATOM 2004 O O . ILE A 1 269 ? -8.263 -11.824 17.257 1.00 25.62 282 ILE A O 1
ATOM 2009 N N . GLN A 1 270 ? -7.934 -9.592 17.313 1.00 25.15 283 GLN A N 1
ATOM 2010 C CA . GLN A 1 270 ? -6.471 -9.713 17.505 1.00 25.48 283 GLN A CA 1
ATOM 2011 C C . GLN A 1 270 ? -6.050 -9.671 18.983 1.00 26.84 283 GLN A C 1
ATOM 2012 O O . GLN A 1 270 ? -5.031 -10.267 19.360 1.00 27.64 283 GLN A O 1
ATOM 2018 N N . LEU A 1 271 ? -6.822 -8.971 19.815 1.00 27.72 284 LEU A N 1
ATOM 2019 C CA . LEU A 1 271 ? -6.451 -8.760 21.223 1.00 29.12 284 LEU A CA 1
ATOM 2020 C C . LEU A 1 271 ? -7.442 -9.287 22.266 1.00 30.84 284 LEU A C 1
ATOM 2021 O O . LEU A 1 271 ? -7.121 -9.313 23.462 1.00 32.13 284 LEU A O 1
ATOM 2026 N N . GLY A 1 272 ? -8.627 -9.717 21.834 1.00 31.20 285 GLY A N 1
ATOM 2027 C CA . GLY A 1 272 ? -9.668 -10.167 22.771 1.00 32.74 285 GLY A CA 1
ATOM 2028 C C . GLY A 1 272 ? -10.242 -9.036 23.615 1.00 33.66 285 GLY A C 1
ATOM 2029 O O . GLY A 1 272 ? -10.731 -9.261 24.730 1.00 34.34 285 GLY A O 1
ATOM 2030 N N . GLN A 1 273 ? -10.200 -7.820 23.072 1.00 33.50 286 GLN A N 1
ATOM 2031 C CA . GLN A 1 273 ? -10.526 -6.617 23.826 1.00 34.63 286 GLN A CA 1
ATOM 2032 C C . GLN A 1 273 ? -11.666 -5.834 23.186 1.00 34.79 286 GLN A C 1
ATOM 2033 O O . GLN A 1 273 ? -11.800 -5.786 21.957 1.00 33.83 286 GLN A O 1
ATOM 2039 N N . LYS A 1 274 ? -12.480 -5.220 24.041 1.00 36.33 287 LYS A N 1
ATOM 2040 C CA . LYS A 1 274 ? -13.590 -4.381 23.615 1.00 36.62 287 LYS A CA 1
ATOM 2041 C C . LYS A 1 274 ? -13.253 -2.946 24.018 1.00 36.51 287 LYS A C 1
ATOM 2042 O O . LYS A 1 274 ? -12.771 -2.705 25.123 1.00 37.56 287 LYS A O 1
ATOM 2048 N N . LEU A 1 275 ? -13.484 -2.007 23.110 1.00 35.89 288 LEU A N 1
ATOM 2049 C CA . LEU A 1 275 ? -13.160 -0.598 23.350 1.00 35.90 288 LEU A CA 1
ATOM 2050 C C . LEU A 1 275 ? -14.381 0.192 23.803 1.00 36.43 288 LEU A C 1
ATOM 2051 O O . LEU A 1 275 ? -15.459 0.069 23.222 1.00 36.36 288 LEU A O 1
ATOM 2056 N N . THR A 1 276 ? -14.195 1.003 24.843 1.00 37.28 289 THR A N 1
ATOM 2057 C CA . THR A 1 276 ? -15.154 2.041 25.217 1.00 37.88 289 THR A CA 1
ATOM 2058 C C . THR A 1 276 ? -15.334 3.000 24.037 1.00 36.92 289 THR A C 1
ATOM 2059 O O . THR A 1 276 ? -14.428 3.134 23.197 1.00 35.74 289 THR A O 1
ATOM 2063 N N . GLU A 1 277 ? -16.496 3.647 23.942 1.00 37.25 290 GLU A N 1
ATOM 2064 C CA . GLU A 1 277 ? -16.722 4.594 22.844 1.00 36.37 290 GLU A CA 1
ATOM 2065 C C . GLU A 1 277 ? -15.666 5.694 22.865 1.00 35.74 290 GLU A C 1
ATOM 2066 O O . GLU A 1 277 ? -15.166 6.076 21.821 1.00 34.32 290 GLU A O 1
ATOM 2072 N N . LYS A 1 278 ? -15.347 6.207 24.054 1.00 36.32 291 LYS A N 1
ATOM 2073 C CA . LYS A 1 278 ? -14.285 7.212 24.201 1.00 36.16 291 LYS A CA 1
ATOM 2074 C C . LYS A 1 278 ? -12.920 6.678 23.736 1.00 34.90 291 LYS A C 1
ATOM 2075 O O . LYS A 1 278 ? -12.156 7.405 23.093 1.00 34.54 291 LYS A O 1
ATOM 2077 N N . GLU A 1 279 ? -12.627 5.418 24.065 1.00 34.42 292 GLU A N 1
ATOM 2078 C CA . GLU A 1 279 ? -11.386 4.756 23.647 1.00 33.48 292 GLU A CA 1
ATOM 2079 C C . GLU A 1 279 ? -11.292 4.607 22.127 1.00 31.72 292 GLU A C 1
ATOM 2080 O O . GLU A 1 279 ? -10.231 4.834 21.541 1.00 30.93 292 GLU A O 1
ATOM 2086 N N . THR A 1 280 ? -12.392 4.216 21.490 1.00 31.16 293 THR A N 1
ATOM 2087 C CA . THR A 1 280 ? -12.397 4.079 20.030 1.00 29.86 293 THR A CA 1
ATOM 2088 C C . THR A 1 280 ? -12.190 5.445 19.370 1.00 29.22 293 THR A C 1
ATOM 2089 O O . THR A 1 280 ? -11.496 5.560 18.358 1.00 27.94 293 THR A O 1
ATOM 2093 N N . LYS A 1 281 ? -12.786 6.476 19.964 1.00 29.81 294 LYS A N 1
ATOM 2094 C CA . LYS A 1 281 ? -12.662 7.845 19.459 1.00 29.61 294 LYS A CA 1
ATOM 2095 C C . LYS A 1 281 ? -11.249 8.389 19.629 1.00 28.92 294 LYS A C 1
ATOM 2096 O O . LYS A 1 281 ? -10.729 9.060 18.739 1.00 28.02 294 LYS A O 1
ATOM 2102 N N . GLU A 1 282 ? -10.642 8.098 20.775 1.00 29.02 295 GLU A N 1
ATOM 2103 C CA . GLU A 1 282 ? -9.216 8.370 20.989 1.00 28.61 295 GLU A CA 1
ATOM 2104 C C . GLU A 1 282 ? -8.345 7.663 19.947 1.00 26.83 295 GLU A C 1
ATOM 2105 O O . GLU A 1 282 ? -7.478 8.287 19.336 1.00 25.63 295 GLU A O 1
ATOM 2111 N N . MET A 1 283 ? -8.585 6.371 19.743 1.00 25.95 296 MET A N 1
ATOM 2112 C CA . MET A 1 283 ? -7.804 5.599 18.768 1.00 25.51 296 MET A CA 1
ATOM 2113 C C . MET A 1 283 ? -7.909 6.188 17.368 1.00 23.89 296 MET A C 1
ATOM 2114 O O . MET A 1 283 ? -6.904 6.288 16.659 1.00 23.02 296 MET A O 1
ATOM 2119 N N . VAL A 1 284 ? -9.126 6.568 16.975 1.00 23.52 297 VAL A N 1
ATOM 2120 C CA . VAL A 1 284 ? -9.377 7.058 15.613 1.00 22.29 297 VAL A CA 1
ATOM 2121 C C . VAL A 1 284 ? -8.723 8.431 15.413 1.00 21.81 297 VAL A C 1
ATOM 2122 O O . VAL A 1 284 ? -8.251 8.742 14.327 1.00 21.71 297 VAL A O 1
ATOM 2126 N N . ALA A 1 285 ? -8.698 9.236 16.467 1.00 21.46 298 ALA A N 1
ATOM 2127 C CA . ALA A 1 285 ? -7.998 10.510 16.456 1.00 21.32 298 ALA A CA 1
ATOM 2128 C C . ALA A 1 285 ? -6.503 10.288 16.256 1.00 20.04 298 ALA A C 1
ATOM 2129 O O . ALA A 1 285 ? -5.896 10.942 15.412 1.00 19.16 298 ALA A O 1
ATOM 2131 N N . PHE A 1 286 ? -5.921 9.361 17.025 1.00 19.27 299 PHE A N 1
ATOM 2132 C CA . PHE A 1 286 ? -4.527 8.959 16.825 1.00 18.34 299 PHE A CA 1
ATOM 2133 C C . PHE A 1 286 ? -4.278 8.543 15.375 1.00 17.51 299 PHE A C 1
ATOM 2134 O O . PHE A 1 286 ? -3.414 9.104 14.715 1.00 17.18 299 PHE A O 1
ATOM 2142 N N . LEU A 1 287 ? -5.032 7.558 14.889 1.00 17.11 300 LEU A N 1
ATOM 2143 C CA . LEU A 1 287 ? -4.856 7.059 13.519 1.00 16.21 300 LEU A CA 1
ATOM 2144 C C . LEU A 1 287 ? -4.978 8.169 12.483 1.00 16.07 300 LEU A C 1
ATOM 2145 O O . LEU A 1 287 ? -4.190 8.219 11.530 1.00 15.30 300 LEU A O 1
ATOM 2150 N N . ASN A 1 288 ? -5.964 9.048 12.654 1.00 16.10 301 ASN A N 1
ATOM 2151 C CA . ASN A 1 288 ? -6.125 10.192 11.750 1.00 16.30 301 ASN A CA 1
ATOM 2152 C C . ASN A 1 288 ? -4.868 11.097 11.734 1.00 16.85 301 ASN A C 1
ATOM 2153 O O . ASN A 1 288 ? -4.455 11.592 10.672 1.00 16.50 301 ASN A O 1
ATOM 2158 N N . SER A 1 289 ? -4.241 11.269 12.896 1.00 17.56 302 SER A N 1
ATOM 2159 C CA . SER A 1 289 ? -2.976 12.013 12.988 1.00 18.37 302 SER A CA 1
ATOM 2160 C C . SER A 1 289 ? -1.807 11.406 12.177 1.00 18.10 302 SER A C 1
ATOM 2161 O O . SER A 1 289 ? -0.797 12.079 11.966 1.00 18.61 302 SER A O 1
ATOM 2164 N N . LEU A 1 290 ? -1.954 10.167 11.696 1.00 17.32 303 LEU A N 1
ATOM 2165 C CA . LEU A 1 290 ? -0.919 9.521 10.867 1.00 16.85 303 LEU A CA 1
ATOM 2166 C C . LEU A 1 290 ? -0.966 9.898 9.371 1.00 15.93 303 LEU A C 1
ATOM 2167 O O . LEU A 1 290 ? -0.120 9.441 8.585 1.00 15.59 303 LEU A O 1
ATOM 2172 N N . THR A 1 291 ? -1.936 10.713 8.967 1.00 15.40 304 THR A N 1
ATOM 2173 C CA . THR A 1 291 ? -2.013 11.172 7.573 1.00 14.92 304 THR A CA 1
ATOM 2174 C C . THR A 1 291 ? -0.920 12.200 7.383 1.00 15.89 304 THR A C 1
ATOM 2175 O O . THR A 1 291 ? -0.862 13.200 8.108 1.00 16.55 304 THR A O 1
ATOM 2179 N N . GLY A 1 292 ? -0.048 11.935 6.422 1.00 16.30 305 GLY A N 1
ATOM 2180 C CA . GLY A 1 292 ? 1.052 12.831 6.113 1.00 17.10 305 GLY A CA 1
ATOM 2181 C C . GLY A 1 292 ? 0.778 13.702 4.911 1.00 17.53 305 GLY A C 1
ATOM 2182 O O . GLY A 1 292 ? -0.312 13.710 4.340 1.00 16.12 305 GLY A O 1
ATOM 2183 N N . GLU A 1 293 ? 1.811 14.451 4.554 1.00 18.58 306 GLU A N 1
ATOM 2184 C CA . GLU A 1 293 ? 1.830 15.273 3.370 1.00 19.17 306 GLU A CA 1
ATOM 2185 C C . GLU A 1 293 ? 1.822 14.360 2.153 1.00 18.48 306 GLU A C 1
ATOM 2186 O O . GLU A 1 293 ? 2.661 13.462 2.026 1.00 18.05 306 GLU A O 1
ATOM 2192 N N . GLN A 1 294 ? 0.853 14.585 1.279 1.00 18.72 307 GLN A N 1
ATOM 2193 C CA . GLN A 1 294 ? 0.640 13.741 0.122 1.00 18.17 307 GLN A CA 1
ATOM 2194 C C . GLN A 1 294 ? 1.626 14.112 -0.975 1.00 19.25 307 GLN A C 1
ATOM 2195 O O . GLN A 1 294 ? 2.090 15.255 -1.024 1.00 18.99 307 GLN A O 1
ATOM 2201 N N . PRO A 1 295 ? 2.014 13.120 -1.808 1.00 19.70 308 PRO A N 1
ATOM 2202 C CA . PRO A 1 295 ? 2.874 13.402 -2.945 1.00 20.29 308 PRO A CA 1
ATOM 2203 C C . PRO A 1 295 ? 2.453 14.654 -3.706 1.00 21.09 308 PRO A C 1
ATOM 2204 O O . PRO A 1 295 ? 1.288 14.794 -4.058 1.00 21.20 308 PRO A O 1
ATOM 2208 N N . GLN A 1 296 ? 3.403 15.562 -3.922 1.00 22.08 309 GLN A N 1
ATOM 2209 C CA . GLN A 1 296 ? 3.183 16.755 -4.732 1.00 23.08 309 GLN A CA 1
ATOM 2210 C C . GLN A 1 296 ? 3.906 16.587 -6.055 1.00 23.14 309 GLN A C 1
ATOM 2211 O O . GLN A 1 296 ? 5.107 16.860 -6.154 1.00 23.50 309 GLN A O 1
ATOM 2217 N N . ILE A 1 297 ? 3.165 16.151 -7.068 1.00 22.54 310 ILE A N 1
ATOM 2218 C CA . ILE A 1 297 ? 3.753 15.781 -8.348 1.00 22.18 310 ILE A CA 1
ATOM 2219 C C . ILE A 1 297 ? 3.048 16.405 -9.538 1.00 21.13 310 ILE A C 1
ATOM 2220 O O . ILE A 1 297 ? 1.861 16.744 -9.479 1.00 21.01 310 ILE A O 1
ATOM 2225 N N . SER A 1 298 ? 3.781 16.517 -10.637 1.00 20.44 311 SER A N 1
ATOM 2226 C CA . SER A 1 298 ? 3.244 17.088 -11.860 1.00 19.92 311 SER A CA 1
ATOM 2227 C C . SER A 1 298 ? 2.718 15.942 -12.699 1.00 18.29 311 SER A C 1
ATOM 2228 O O . SER A 1 298 ? 3.405 14.949 -12.903 1.00 18.36 311 SER A O 1
ATOM 2231 N N . LEU A 1 299 ? 1.484 16.085 -13.154 1.00 17.37 312 LEU A N 1
ATOM 2232 C CA . LEU A 1 299 ? 0.853 15.106 -14.003 1.00 16.35 312 LEU A CA 1
ATOM 2233 C C . LEU A 1 299 ? 1.733 14.950 -15.238 1.00 16.25 312 LEU A C 1
ATOM 2234 O O . LEU A 1 299 ? 1.996 15.926 -15.927 1.00 15.52 312 LEU A O 1
ATOM 2239 N N . PRO A 1 300 ? 2.205 13.721 -15.500 1.00 15.13 313 PRO A N 1
ATOM 2240 C CA . PRO A 1 300 ? 3.220 13.542 -16.536 1.00 15.25 313 PRO A CA 1
ATOM 2241 C C . PRO A 1 300 ? 2.603 13.691 -17.915 1.00 14.74 313 PRO A C 1
ATOM 2242 O O . PRO A 1 300 ? 1.456 13.311 -18.114 1.00 14.72 313 PRO A O 1
ATOM 2246 N N . ILE A 1 301 ? 3.352 14.272 -18.844 1.00 15.12 314 ILE A N 1
ATOM 2247 C CA . ILE A 1 301 ? 2.928 14.374 -20.238 1.00 14.96 314 ILE A CA 1
ATOM 2248 C C . ILE A 1 301 ? 3.562 13.238 -21.018 1.00 14.35 314 ILE A C 1
ATOM 2249 O O . ILE A 1 301 ? 4.777 13.134 -21.087 1.00 13.96 314 ILE A O 1
ATOM 2254 N N . LEU A 1 302 ? 2.714 12.389 -21.596 1.00 13.40 315 LEU A N 1
ATOM 2255 C CA . LEU A 1 302 ? 3.169 11.172 -22.235 1.00 12.96 315 LEU A CA 1
ATOM 2256 C C . LEU A 1 302 ? 3.277 11.400 -23.726 1.00 13.68 315 LEU A C 1
ATOM 2257 O O . LEU A 1 302 ? 2.500 12.175 -24.297 1.00 14.26 315 LEU A O 1
ATOM 2262 N N . PRO A 1 303 ? 4.241 10.720 -24.374 1.00 14.43 316 PRO A N 1
ATOM 2263 C CA . PRO A 1 303 ? 4.400 10.915 -25.794 1.00 15.61 316 PRO A CA 1
ATOM 2264 C C . PRO A 1 303 ? 3.254 10.319 -26.584 1.00 16.05 316 PRO A C 1
ATOM 2265 O O . PRO A 1 303 ? 2.547 9.456 -26.069 1.00 15.00 316 PRO A O 1
ATOM 2269 N N . PRO A 1 304 ? 3.049 10.799 -27.824 1.00 17.49 317 PRO A N 1
ATOM 2270 C CA . PRO A 1 304 ? 2.027 10.242 -28.697 1.00 18.11 317 PRO A CA 1
ATOM 2271 C C . PRO A 1 304 ? 2.407 8.869 -29.252 1.00 18.76 317 PRO A C 1
ATOM 2272 O O . PRO A 1 304 ? 3.577 8.626 -29.577 1.00 18.97 317 PRO A O 1
ATOM 2276 N N . SER A 1 305 ? 1.420 7.988 -29.370 1.00 18.36 318 SER A N 1
ATOM 2277 C CA . SER A 1 305 ? 1.586 6.753 -30.114 1.00 18.57 318 SER A CA 1
ATOM 2278 C C . SER A 1 305 ? 1.915 7.097 -31.547 1.00 19.37 318 SER A C 1
ATOM 2279 O O . SER A 1 305 ? 1.597 8.173 -32.027 1.00 19.80 318 SER A O 1
ATOM 2282 N N . ASN A 1 306 ? 2.530 6.154 -32.228 1.00 19.75 319 ASN A N 1
ATOM 2283 C CA . ASN A 1 306 ? 2.846 6.315 -33.624 1.00 20.79 319 ASN A CA 1
ATOM 2284 C C . ASN A 1 306 ? 2.499 5.017 -34.349 1.00 21.56 319 ASN A C 1
ATOM 2285 O O . ASN A 1 306 ? 1.815 4.152 -33.795 1.00 20.98 319 ASN A O 1
ATOM 2290 N N . LYS A 1 307 ? 2.959 4.856 -35.579 1.00 23.00 320 LYS A N 1
ATOM 2291 C CA . LYS A 1 307 ? 2.488 3.737 -36.380 1.00 23.91 320 LYS A CA 1
ATOM 2292 C C . LYS A 1 307 ? 3.066 2.372 -35.947 1.00 24.11 320 LYS A C 1
ATOM 2293 O O . LYS A 1 307 ? 2.522 1.325 -36.321 1.00 24.07 320 LYS A O 1
ATOM 2299 N N . GLU A 1 308 ? 4.109 2.370 -35.112 1.00 23.06 321 GLU A N 1
ATOM 2300 C CA . GLU A 1 308 ? 4.626 1.114 -34.585 1.00 23.53 321 GLU A CA 1
ATOM 2301 C C . GLU A 1 308 ? 4.112 0.809 -33.185 1.00 22.56 321 GLU A C 1
ATOM 2302 O O . GLU A 1 308 ? 4.467 -0.216 -32.618 1.00 22.22 321 GLU A O 1
ATOM 2308 N N . THR A 1 309 ? 3.278 1.684 -32.626 1.00 21.96 322 THR A N 1
ATOM 2309 C CA . THR A 1 309 ? 2.723 1.449 -31.298 1.00 20.98 322 THR A CA 1
ATOM 2310 C C . THR A 1 309 ? 1.509 0.541 -31.437 1.00 21.57 322 THR A C 1
ATOM 2311 O O . THR A 1 309 ? 0.562 0.886 -32.161 1.00 21.87 322 THR A O 1
ATOM 2315 N N . PRO A 1 310 ? 1.539 -0.635 -30.781 1.00 21.96 323 PRO A N 1
ATOM 2316 C CA . PRO A 1 310 ? 0.335 -1.448 -30.749 1.00 22.60 323 PRO A CA 1
ATOM 2317 C C . PRO A 1 310 ? -0.874 -0.621 -30.313 1.00 22.18 323 PRO A C 1
ATOM 2318 O O . PRO A 1 310 ? -0.774 0.140 -29.342 1.00 21.72 323 PRO A O 1
ATOM 2322 N N . ARG A 1 311 ? -1.991 -0.762 -31.027 1.00 23.25 324 ARG A N 1
ATOM 2323 C CA . ARG A 1 311 ? -3.220 -0.040 -30.678 1.00 22.96 324 ARG A CA 1
ATOM 2324 C C . ARG A 1 311 ? -3.814 -0.623 -29.393 1.00 22.12 324 ARG A C 1
ATOM 2325 O O . ARG A 1 311 ? -3.595 -1.794 -29.080 1.00 22.21 324 ARG A O 1
ATOM 2333 N N . PRO A 1 312 ? -4.579 0.192 -28.637 1.00 20.89 325 PRO A N 1
ATOM 2334 C CA . PRO A 1 312 ? -5.272 -0.373 -27.493 1.00 19.73 325 PRO A CA 1
ATOM 2335 C C . PRO A 1 312 ? -6.354 -1.357 -27.943 1.00 19.89 325 PRO A C 1
ATOM 2336 O O . PRO A 1 312 ? -6.936 -1.189 -29.030 1.00 20.55 325 PRO A O 1
ATOM 2340 N N . VAL A 1 313 ? -6.609 -2.372 -27.122 1.00 18.96 326 VAL A N 1
ATOM 2341 C CA . VAL A 1 313 ? -7.648 -3.353 -27.400 1.00 19.75 326 VAL A CA 1
ATOM 2342 C C . VAL A 1 313 ? -8.620 -3.377 -26.213 1.00 19.23 326 VAL A C 1
ATOM 2343 O O . VAL A 1 313 ? -8.526 -4.244 -25.349 1.00 18.27 326 VAL A O 1
ATOM 2347 N N . PRO A 1 314 ? -9.562 -2.414 -26.178 1.00 19.18 327 PRO A N 1
ATOM 2348 C CA . PRO A 1 314 ? -10.503 -2.323 -25.057 1.00 19.65 327 PRO A CA 1
ATOM 2349 C C . PRO A 1 314 ? -11.532 -3.455 -24.979 1.00 21.20 327 PRO A C 1
ATOM 2350 O O . PRO A 1 314 ? -11.950 -3.798 -23.874 1.00 20.88 327 PRO A O 1
ATOM 2354 N N . PHE A 1 315 ? -11.932 -4.026 -26.119 1.00 23.29 328 PHE A N 1
ATOM 2355 C CA . PHE A 1 315 ? -13.014 -5.036 -26.130 1.00 25.50 328 PHE A CA 1
ATOM 2356 C C . PHE A 1 315 ? -12.656 -6.386 -26.748 1.00 27.27 328 PHE A C 1
ATOM 2357 O O . PHE A 1 315 ? -13.086 -7.421 -26.235 1.00 27.52 328 PHE A O 1
ATOM 2365 N N . ALA A 1 316 ? -11.906 -6.379 -27.854 1.00 28.66 329 ALA A N 1
ATOM 2366 C CA . ALA A 1 316 ? -11.550 -7.620 -28.559 1.00 30.35 329 ALA A CA 1
ATOM 2367 C C . ALA A 1 316 ? -10.814 -8.628 -27.667 1.00 30.62 329 ALA A C 1
ATOM 2368 O O . ALA A 1 316 ? -9.989 -8.258 -26.843 1.00 29.04 329 ALA A O 1
ATOM 2370 N N . THR A 1 317 ? -11.123 -9.909 -27.839 1.00 32.52 330 THR A N 1
ATOM 2371 C CA . THR A 1 317 ? -10.488 -10.969 -27.051 1.00 33.39 330 THR A CA 1
ATOM 2372 C C . THR A 1 317 ? -9.075 -11.299 -27.557 1.00 33.75 330 THR A C 1
ATOM 2373 O O . THR A 1 317 ? -8.223 -11.750 -26.791 1.00 33.14 330 THR A O 1
ATOM 2377 N N . GLY A 1 318 ? -8.834 -11.092 -28.851 1.00 34.99 331 GLY A N 1
ATOM 2378 C CA . GLY A 1 318 ? -7.516 -11.317 -29.426 1.00 35.39 331 GLY A CA 1
ATOM 2379 C C . GLY A 1 318 ? -6.578 -10.153 -29.186 1.00 34.65 331 GLY A C 1
ATOM 2380 O O . GLY A 1 318 ? -6.425 -9.675 -28.057 1.00 33.26 331 GLY A O 1
ATOM 2381 N N . GLU B 1 11 ? -2.814 36.479 -41.218 1.00 35.47 24 GLU B N 1
ATOM 2382 C CA . GLU B 1 11 ? -3.035 35.012 -41.363 1.00 34.53 24 GLU B CA 1
ATOM 2383 C C . GLU B 1 11 ? -4.364 34.569 -40.758 1.00 33.39 24 GLU B C 1
ATOM 2384 O O . GLU B 1 11 ? -4.771 35.084 -39.713 1.00 33.25 24 GLU B O 1
ATOM 2390 N N . PRO B 1 12 ? -5.046 33.604 -41.413 1.00 32.61 25 PRO B N 1
ATOM 2391 C CA . PRO B 1 12 ? -6.304 33.055 -40.897 1.00 31.64 25 PRO B CA 1
ATOM 2392 C C . PRO B 1 12 ? -6.183 32.264 -39.587 1.00 30.51 25 PRO B C 1
ATOM 2393 O O . PRO B 1 12 ? -7.183 32.079 -38.906 1.00 30.17 25 PRO B O 1
ATOM 2397 N N . ILE B 1 13 ? -4.987 31.784 -39.253 1.00 29.91 26 ILE B N 1
ATOM 2398 C CA . ILE B 1 13 ? -4.753 31.137 -37.960 1.00 28.91 26 ILE B CA 1
ATOM 2399 C C . ILE B 1 13 ? -4.118 32.159 -37.031 1.00 29.82 26 ILE B C 1
ATOM 2400 O O . ILE B 1 13 ? -3.221 32.904 -37.438 1.00 30.74 26 ILE B O 1
ATOM 2405 N N . GLU B 1 14 ? -4.600 32.215 -35.794 1.00 29.91 27 GLU B N 1
ATOM 2406 C CA . GLU B 1 14 ? -4.025 33.105 -34.792 1.00 30.84 27 GLU B CA 1
ATOM 2407 C C . GLU B 1 14 ? -3.321 32.317 -33.686 1.00 30.01 27 GLU B C 1
ATOM 2408 O O . GLU B 1 14 ? -3.557 31.126 -33.510 1.00 28.83 27 GLU B O 1
ATOM 2414 N N . VAL B 1 15 ? -2.447 33.003 -32.955 1.00 30.77 28 VAL B N 1
ATOM 2415 C CA . VAL B 1 15 ? -1.706 32.414 -31.845 1.00 30.28 28 VAL B CA 1
ATOM 2416 C C . VAL B 1 15 ? -2.624 32.251 -30.627 1.00 30.03 28 VAL B C 1
ATOM 2417 O O . VAL B 1 15 ? -3.576 33.016 -30.458 1.00 30.01 28 VAL B O 1
ATOM 2421 N N . ILE B 1 16 ? -2.366 31.225 -29.817 1.00 29.35 29 ILE B N 1
ATOM 2422 C CA . ILE B 1 16 ? -3.050 31.048 -28.533 1.00 29.04 29 ILE B CA 1
ATOM 2423 C C . ILE B 1 16 ? -2.186 31.634 -27.425 1.00 30.16 29 ILE B C 1
ATOM 2424 O O . ILE B 1 16 ? -1.015 31.281 -27.307 1.00 30.19 29 ILE B O 1
ATOM 2429 N N . THR B 1 17 ? -2.761 32.508 -26.604 1.00 31.25 30 THR B N 1
ATOM 2430 C CA . THR B 1 17 ? -2.020 33.108 -25.494 1.00 32.46 30 THR B CA 1
ATOM 2431 C C . THR B 1 17 ? -2.294 32.324 -24.206 1.00 31.85 30 THR B C 1
ATOM 2432 O O . THR B 1 17 ? -3.383 31.777 -24.034 1.00 31.61 30 THR B O 1
ATOM 2436 N N . PRO B 1 18 ? -1.298 32.251 -23.306 1.00 32.54 31 PRO B N 1
ATOM 2437 C CA . PRO B 1 18 ? -1.489 31.606 -22.005 1.00 32.13 31 PRO B CA 1
ATOM 2438 C C . PRO B 1 18 ? -2.795 32.035 -21.337 1.00 32.19 31 PRO B C 1
ATOM 2439 O O . PRO B 1 18 ? -3.214 33.184 -21.478 1.00 32.86 31 PRO B O 1
ATOM 2443 N N . ALA B 1 19 ? -3.437 31.121 -20.623 1.00 31.50 32 ALA B N 1
ATOM 2444 C CA . ALA B 1 19 ? -4.692 31.448 -19.940 1.00 31.36 32 ALA B CA 1
ATOM 2445 C C . ALA B 1 19 ? -4.439 32.458 -18.830 1.00 32.28 32 ALA B C 1
ATOM 2446 O O . ALA B 1 19 ? -3.407 32.392 -18.149 1.00 32.91 32 ALA B O 1
ATOM 2448 N N . LYS B 1 20 ? -5.366 33.406 -18.672 1.00 32.51 33 LYS B N 1
ATOM 2449 C CA . LYS B 1 20 ? -5.369 34.311 -17.525 1.00 33.03 33 LYS B CA 1
ATOM 2450 C C . LYS B 1 20 ? -6.335 33.747 -16.494 1.00 31.95 33 LYS B C 1
ATOM 2451 O O . LYS B 1 20 ? -7.528 33.597 -16.771 1.00 31.69 33 LYS B O 1
ATOM 2453 N N . ILE B 1 21 ? -5.810 33.415 -15.317 1.00 31.34 34 ILE B N 1
ATOM 2454 C CA . ILE B 1 21 ? -6.628 32.957 -14.195 1.00 30.33 34 ILE B CA 1
ATOM 2455 C C . ILE B 1 21 ? -7.075 34.160 -13.363 1.00 30.69 34 ILE B C 1
ATOM 2456 O O . ILE B 1 21 ? -6.249 34.826 -12.732 1.00 31.38 34 ILE B O 1
ATOM 2461 N N . THR B 1 22 ? -8.382 34.427 -13.358 1.00 29.99 35 THR B N 1
ATOM 2462 C CA . THR B 1 22 ? -8.959 35.515 -12.555 1.00 30.62 35 THR B CA 1
ATOM 2463 C C . THR B 1 22 ? -9.724 35.049 -11.304 1.00 29.59 35 THR B C 1
ATOM 2464 O O . THR B 1 22 ? -10.025 35.860 -10.433 1.00 30.41 35 THR B O 1
ATOM 2468 N N . GLU B 1 23 ? -10.035 33.753 -11.220 1.00 27.78 36 GLU B N 1
ATOM 2469 C CA . GLU B 1 23 ? -10.738 33.191 -10.063 1.00 26.82 36 GLU B CA 1
ATOM 2470 C C . GLU B 1 23 ? -9.958 31.963 -9.588 1.00 25.33 36 GLU B C 1
ATOM 2471 O O . GLU B 1 23 ? -10.338 30.836 -9.885 1.00 23.42 36 GLU B O 1
ATOM 2477 N N . PRO B 1 24 ? -8.858 32.187 -8.843 1.00 25.22 37 PRO B N 1
ATOM 2478 C CA . PRO B 1 24 ? -7.959 31.079 -8.484 1.00 24.21 37 PRO B CA 1
ATOM 2479 C C . PRO B 1 24 ? -8.561 30.003 -7.563 1.00 23.50 37 PRO B C 1
ATOM 2480 O O . PRO B 1 24 ? -8.264 28.827 -7.749 1.00 22.23 37 PRO B O 1
ATOM 2484 N N . GLU B 1 25 ? -9.384 30.399 -6.589 1.00 23.72 38 GLU B N 1
ATOM 2485 C CA . GLU B 1 25 ? -10.045 29.442 -5.702 1.00 23.48 38 GLU B CA 1
ATOM 2486 C C . GLU B 1 25 ? -10.949 28.513 -6.526 1.00 21.69 38 GLU B C 1
ATOM 2487 O O . GLU B 1 25 ? -10.975 27.298 -6.312 1.00 21.19 38 GLU B O 1
ATOM 2493 N N . LYS B 1 26 ? -11.673 29.108 -7.473 1.00 20.78 39 LYS B N 1
ATOM 2494 C CA . LYS B 1 26 ? -12.624 28.403 -8.326 1.00 19.14 39 LYS B CA 1
ATOM 2495 C C . LYS B 1 26 ? -11.940 27.431 -9.277 1.00 18.44 39 LYS B C 1
ATOM 2496 O O . LYS B 1 26 ? -12.420 26.317 -9.461 1.00 16.45 39 LYS B O 1
ATOM 2502 N N . VAL B 1 27 ? -10.852 27.868 -9.906 1.00 18.06 40 VAL B N 1
ATOM 2503 C CA . VAL B 1 27 ? -10.034 27.003 -10.773 1.00 17.77 40 VAL B CA 1
ATOM 2504 C C . VAL B 1 27 ? -9.487 25.788 -9.996 1.00 17.76 40 VAL B C 1
ATOM 2505 O O . VAL B 1 27 ? -9.502 24.659 -10.506 1.00 17.03 40 VAL B O 1
ATOM 2509 N N . GLU B 1 28 ? -9.035 26.013 -8.761 1.00 18.33 41 GLU B N 1
ATOM 2510 C CA . GLU B 1 28 ? -8.564 24.908 -7.905 1.00 18.24 41 GLU B CA 1
ATOM 2511 C C . GLU B 1 28 ? -9.681 23.906 -7.611 1.00 16.77 41 GLU B C 1
ATOM 2512 O O . GLU B 1 28 ? -9.460 22.694 -7.708 1.00 15.65 41 GLU B O 1
ATOM 2518 N N . LEU B 1 29 ? -10.868 24.410 -7.259 1.00 15.87 42 LEU B N 1
ATOM 2519 C CA . LEU B 1 29 ? -12.030 23.555 -6.985 1.00 15.21 42 LEU B CA 1
ATOM 2520 C C . LEU B 1 29 ? -12.409 22.792 -8.245 1.00 15.25 42 LEU B C 1
ATOM 2521 O O . LEU B 1 29 ? -12.726 21.602 -8.195 1.00 15.09 42 LEU B O 1
ATOM 2526 N N . GLY B 1 30 ? -12.361 23.481 -9.379 1.00 15.19 43 GLY B N 1
ATOM 2527 C CA . GLY B 1 30 ? -12.613 22.866 -10.685 1.00 15.40 43 GLY B CA 1
ATOM 2528 C C . GLY B 1 30 ? -11.613 21.773 -11.001 1.00 15.20 43 GLY B C 1
ATOM 2529 O O . GLY B 1 30 ? -11.972 20.718 -11.540 1.00 14.17 43 GLY B O 1
ATOM 2530 N N . LYS B 1 31 ? -10.350 22.024 -10.695 1.00 15.10 44 LYS B N 1
ATOM 2531 C CA . LYS B 1 31 ? -9.328 21.022 -10.968 1.00 15.19 44 LYS B CA 1
ATOM 2532 C C . LYS B 1 31 ? -9.576 19.761 -10.147 1.00 14.88 44 LYS B C 1
ATOM 2533 O O . LYS B 1 31 ? -9.455 18.661 -10.666 1.00 15.68 44 LYS B O 1
ATOM 2539 N N . MET B 1 32 ? -9.879 19.937 -8.864 1.00 14.58 45 MET B N 1
ATOM 2540 C CA . MET B 1 32 ? -10.233 18.825 -7.985 1.00 13.48 45 MET B CA 1
ATOM 2541 C C . MET B 1 32 ? -11.398 17.995 -8.545 1.00 13.17 45 MET B C 1
ATOM 2542 O O . MET B 1 32 ? -11.335 16.761 -8.571 1.00 12.82 45 MET B O 1
ATOM 2547 N N . LEU B 1 33 ? -12.463 18.684 -8.970 1.00 12.28 46 LEU B N 1
ATOM 2548 C CA . LEU B 1 33 ? -13.638 18.033 -9.509 1.00 12.03 46 LEU B CA 1
ATOM 2549 C C . LEU B 1 33 ? -13.379 17.306 -10.857 1.00 11.76 46 LEU B C 1
ATOM 2550 O O . LEU B 1 33 ? -13.931 16.238 -11.109 1.00 11.52 46 LEU B O 1
ATOM 2555 N N . PHE B 1 34 ? -12.552 17.889 -11.711 1.00 11.49 47 PHE B N 1
ATOM 2556 C CA . PHE B 1 34 ? -12.195 17.245 -12.982 1.00 12.31 47 PHE B CA 1
ATOM 2557 C C . PHE B 1 34 ? -11.519 15.873 -12.755 1.00 11.61 47 PHE B C 1
ATOM 2558 O O . PHE B 1 34 ? -11.636 14.978 -13.580 1.00 10.84 47 PHE B O 1
ATOM 2566 N N . PHE B 1 35 ? -10.820 15.734 -11.634 1.00 12.21 48 PHE B N 1
ATOM 2567 C CA . PHE B 1 35 ? -10.108 14.495 -11.277 1.00 12.54 48 PHE B CA 1
ATOM 2568 C C . PHE B 1 35 ? -10.841 13.645 -10.227 1.00 12.40 48 PHE B C 1
ATOM 2569 O O . PHE B 1 35 ? -10.313 12.656 -9.734 1.00 12.91 48 PHE B O 1
ATOM 2577 N N . GLU B 1 36 ? -12.061 14.032 -9.915 1.00 12.88 49 GLU B N 1
ATOM 2578 C CA . GLU B 1 36 ? -12.793 13.445 -8.818 1.00 12.83 49 GLU B CA 1
ATOM 2579 C C . GLU B 1 36 ? -13.560 12.231 -9.353 1.00 12.78 49 GLU B C 1
ATOM 2580 O O . GLU B 1 36 ? -14.535 12.401 -10.084 1.00 13.47 49 GLU B O 1
ATOM 2586 N N . PRO B 1 37 ? -13.109 11.006 -9.034 1.00 12.81 50 PRO B N 1
ATOM 2587 C CA . PRO B 1 37 ? -13.868 9.854 -9.558 1.00 12.90 50 PRO B CA 1
ATOM 2588 C C . PRO B 1 37 ? -15.182 9.590 -8.808 1.00 12.54 50 PRO B C 1
ATOM 2589 O O . PRO B 1 37 ? -16.014 8.802 -9.261 1.00 10.97 50 PRO B O 1
ATOM 2593 N N . ARG B 1 38 ? -15.368 10.219 -7.647 1.00 12.65 51 ARG B N 1
ATOM 2594 C CA . ARG B 1 38 ? -16.625 10.087 -6.923 1.00 12.59 51 ARG B CA 1
ATOM 2595 C C . ARG B 1 38 ? -17.773 10.919 -7.537 1.00 12.96 51 ARG B C 1
ATOM 2596 O O . ARG B 1 38 ? -18.899 10.913 -7.010 1.00 13.32 51 ARG B O 1
ATOM 2604 N N . LEU B 1 39 ? -17.495 11.609 -8.649 1.00 12.60 52 LEU B N 1
ATOM 2605 C CA . LEU B 1 39 ? -18.551 12.141 -9.534 1.00 12.98 52 LEU B CA 1
ATOM 2606 C C . LEU B 1 39 ? -19.239 11.017 -10.316 1.00 12.88 52 LEU B C 1
ATOM 2607 O O . LEU B 1 39 ? -20.252 11.254 -10.952 1.00 12.83 52 LEU B O 1
ATOM 2612 N N . SER B 1 40 ? -18.681 9.805 -10.279 1.00 12.37 53 SER B N 1
ATOM 2613 C CA . SER B 1 40 ? -19.268 8.687 -11.012 1.00 12.37 53 SER B CA 1
ATOM 2614 C C . SER B 1 40 ? -19.885 7.666 -10.068 1.00 12.98 53 SER B C 1
ATOM 2615 O O . SER B 1 40 ? -19.534 7.579 -8.892 1.00 12.33 53 SER B O 1
ATOM 2618 N N . LYS B 1 41 ? -20.828 6.905 -10.599 1.00 13.20 54 LYS B N 1
ATOM 2619 C CA . LYS B 1 41 ? -21.478 5.854 -9.834 1.00 13.74 54 LYS B CA 1
ATOM 2620 C C . LYS B 1 41 ? -20.453 4.870 -9.261 1.00 12.82 54 LYS B C 1
ATOM 2621 O O . LYS B 1 41 ? -20.546 4.488 -8.108 1.00 13.52 54 LYS B O 1
ATOM 2627 N N . SER B 1 42 ? -19.498 4.471 -10.091 1.00 12.13 55 SER B N 1
ATOM 2628 C CA . SER B 1 42 ? -18.476 3.462 -9.734 1.00 12.39 55 SER B CA 1
ATOM 2629 C C . SER B 1 42 ? -17.454 3.914 -8.697 1.00 12.69 55 SER B C 1
ATOM 2630 O O . SER B 1 42 ? -16.856 3.075 -8.018 1.00 14.18 55 SER B O 1
ATOM 2633 N N . GLY B 1 43 ? -17.252 5.226 -8.584 1.00 12.94 56 GLY B N 1
ATOM 2634 C CA . GLY B 1 43 ? -16.157 5.797 -7.812 1.00 12.56 56 GLY B CA 1
ATOM 2635 C C . GLY B 1 43 ? -14.822 5.571 -8.505 1.00 12.74 56 GLY B C 1
ATOM 2636 O O . GLY B 1 43 ? -13.782 5.564 -7.867 1.00 11.79 56 GLY B O 1
ATOM 2637 N N . PHE B 1 44 ? -14.861 5.378 -9.822 1.00 12.75 57 PHE B N 1
ATOM 2638 C CA . PHE B 1 44 ? -13.681 4.994 -10.592 1.00 13.34 57 PHE B CA 1
ATOM 2639 C C . PHE B 1 44 ? -13.456 5.875 -11.825 1.00 12.80 57 PHE B C 1
ATOM 2640 O O . PHE B 1 44 ? -12.336 5.951 -12.320 1.00 12.95 57 PHE B O 1
ATOM 2648 N N . ILE B 1 45 ? -14.500 6.536 -12.328 1.00 12.44 58 ILE B N 1
ATOM 2649 C CA . ILE B 1 45 ? -14.385 7.326 -13.555 1.00 12.92 58 ILE B CA 1
ATOM 2650 C C . ILE B 1 45 ? -14.470 8.823 -13.270 1.00 13.01 58 ILE B C 1
ATOM 2651 O O . ILE B 1 45 ? -15.479 9.285 -12.734 1.00 13.68 58 ILE B O 1
ATOM 2656 N N . SER B 1 46 ? -13.425 9.568 -13.640 1.00 13.04 59 SER B N 1
ATOM 2657 C CA . SER B 1 46 ? -13.414 11.028 -13.534 1.00 13.19 59 SER B CA 1
ATOM 2658 C C . SER B 1 46 ? -13.398 11.623 -14.939 1.00 13.40 59 SER B C 1
ATOM 2659 O O . SER B 1 46 ? -13.216 10.899 -15.926 1.00 13.90 59 SER B O 1
ATOM 2662 N N . CYS B 1 47 ? -13.575 12.938 -15.037 1.00 12.93 60 CYS B N 1
ATOM 2663 C CA . CYS B 1 47 ? -13.401 13.638 -16.321 1.00 13.23 60 CYS B CA 1
ATOM 2664 C C . CYS B 1 47 ? -12.107 13.229 -16.995 1.00 12.97 60 CYS B C 1
ATOM 2665 O O . CYS B 1 47 ? -12.049 13.034 -18.217 1.00 12.29 60 CYS B O 1
ATOM 2668 N N . ASN B 1 48 ? -11.063 13.163 -16.184 1.00 13.09 61 ASN B N 1
ATOM 2669 C CA . ASN B 1 48 ? -9.743 12.764 -16.641 1.00 13.89 61 ASN B CA 1
ATOM 2670 C C . ASN B 1 48 ? -9.629 11.356 -17.259 1.00 13.80 61 ASN B C 1
ATOM 2671 O O . ASN B 1 48 ? -8.742 11.110 -18.093 1.00 14.68 61 ASN B O 1
ATOM 2676 N N . SER B 1 49 ? -10.521 10.445 -16.877 1.00 12.67 62 SER B N 1
ATOM 2677 C CA . SER B 1 49 ? -10.472 9.094 -17.394 1.00 12.50 62 SER B CA 1
ATOM 2678 C C . SER B 1 49 ? -10.655 9.157 -18.906 1.00 12.47 62 SER B C 1
ATOM 2679 O O . SER B 1 49 ? -9.948 8.499 -19.642 1.00 14.07 62 SER B O 1
ATOM 2682 N N . CYS B 1 50 ? -11.590 9.973 -19.373 1.00 12.22 63 CYS B N 1
ATOM 2683 C CA . CYS B 1 50 ? -11.844 10.094 -20.800 1.00 12.40 63 CYS B CA 1
ATOM 2684 C C . CYS B 1 50 ? -11.210 11.302 -21.475 1.00 12.39 63 CYS B C 1
ATOM 2685 O O . CYS B 1 50 ? -11.208 11.372 -22.702 1.00 13.00 63 CYS B O 1
ATOM 2688 N N . HIS B 1 51 ? -10.697 12.246 -20.692 1.00 12.35 64 HIS B N 1
ATOM 2689 C CA . HIS B 1 51 ? -10.022 13.426 -21.236 1.00 13.29 64 HIS B CA 1
ATOM 2690 C C . HIS B 1 51 ? -8.673 13.591 -20.597 1.00 13.70 64 HIS B C 1
ATOM 2691 O O . HIS B 1 51 ? -8.304 14.674 -20.140 1.00 15.60 64 HIS B O 1
ATOM 2698 N N . ASN B 1 52 ? -7.933 12.488 -20.614 1.00 13.76 65 ASN B N 1
ATOM 2699 C CA . ASN B 1 52 ? -6.709 12.312 -19.880 1.00 12.99 65 ASN B CA 1
ATOM 2700 C C . ASN B 1 52 ? -5.714 13.404 -20.252 1.00 12.64 65 ASN B C 1
ATOM 2701 O O . ASN B 1 52 ? -5.300 13.508 -21.396 1.00 12.48 65 ASN B O 1
ATOM 2706 N N . LEU B 1 53 ? -5.363 14.241 -19.280 1.00 11.54 66 LEU B N 1
ATOM 2707 C CA . LEU B 1 53 ? -4.500 15.395 -19.554 1.00 11.85 66 LEU B CA 1
ATOM 2708 C C . LEU B 1 53 ? -3.030 14.969 -19.770 1.00 12.68 66 LEU B C 1
ATOM 2709 O O . LEU B 1 53 ? -2.218 15.740 -20.306 1.00 13.53 66 LEU B O 1
ATOM 2714 N N . SER B 1 54 ? -2.700 13.724 -19.418 1.00 12.95 67 SER B N 1
ATOM 2715 C CA . SER B 1 54 ? -1.383 13.171 -19.752 1.00 13.67 67 SER B CA 1
ATOM 2716 C C . SER B 1 54 ? -1.262 12.803 -21.243 1.00 14.09 67 SER B C 1
ATOM 2717 O O . SER B 1 54 ? -0.149 12.645 -21.743 1.00 15.04 67 SER B O 1
ATOM 2720 N N . THR B 1 55 ? -2.395 12.650 -21.927 1.00 14.33 68 THR B N 1
ATOM 2721 C CA . THR B 1 55 ? -2.442 12.145 -23.309 1.00 14.68 68 THR B CA 1
ATOM 2722 C C . THR B 1 55 ? -3.337 12.985 -24.239 1.00 15.10 68 THR B C 1
ATOM 2723 O O . THR B 1 55 ? -4.259 12.454 -24.880 1.00 13.90 68 THR B O 1
ATOM 2727 N N . GLY B 1 56 ? -3.034 14.284 -24.318 1.00 15.15 69 GLY B N 1
ATOM 2728 C CA . GLY B 1 56 ? -3.710 15.211 -25.219 1.00 14.88 69 GLY B CA 1
ATOM 2729 C C . GLY B 1 56 ? -5.161 15.528 -24.893 1.00 14.64 69 GLY B C 1
ATOM 2730 O O . GLY B 1 56 ? -5.903 15.986 -25.756 1.00 14.59 69 GLY B O 1
ATOM 2731 N N . GLY B 1 57 ? -5.571 15.295 -23.645 1.00 13.96 70 GLY B N 1
ATOM 2732 C CA . GLY B 1 57 ? -6.937 15.580 -23.223 1.00 14.05 70 GLY B CA 1
ATOM 2733 C C . GLY B 1 57 ? -7.986 14.622 -23.778 1.00 13.40 70 GLY B C 1
ATOM 2734 O O . GLY B 1 57 ? -9.149 14.994 -23.907 1.00 13.97 70 GLY B O 1
ATOM 2735 N N . VAL B 1 58 ? -7.572 13.397 -24.105 1.00 13.65 71 VAL B N 1
ATOM 2736 C CA . VAL B 1 58 ? -8.465 12.368 -24.658 1.00 13.12 71 VAL B CA 1
ATOM 2737 C C . VAL B 1 58 ? -8.058 10.979 -24.182 1.00 13.77 71 VAL B C 1
ATOM 2738 O O . VAL B 1 58 ? -6.897 10.763 -23.815 1.00 13.43 71 VAL B O 1
ATOM 2742 N N . ASP B 1 59 ? -8.997 10.029 -24.240 1.00 14.06 72 ASP B N 1
ATOM 2743 C CA . ASP B 1 59 ? -8.696 8.638 -23.931 1.00 14.58 72 ASP B CA 1
ATOM 2744 C C . ASP B 1 59 ? -7.917 7.948 -25.047 1.00 14.58 72 ASP B C 1
ATOM 2745 O O . ASP B 1 59 ? -7.259 6.939 -24.806 1.00 15.98 72 ASP B O 1
ATOM 2750 N N . ALA B 1 60 ? -7.986 8.510 -26.252 1.00 14.63 73 ALA B N 1
ATOM 2751 C CA . ALA B 1 60 ? -7.271 7.999 -27.423 1.00 14.29 73 ALA B CA 1
ATOM 2752 C C . ALA B 1 60 ? -7.765 6.609 -27.867 1.00 14.05 73 ALA B C 1
ATOM 2753 O O . ALA B 1 60 ? -6.994 5.768 -28.365 1.00 14.13 73 ALA B O 1
ATOM 2755 N N . LEU B 1 61 ? -9.059 6.391 -27.676 1.00 13.75 74 LEU B N 1
ATOM 2756 C CA . LEU B 1 61 ? -9.722 5.149 -28.026 1.00 14.41 74 LEU B CA 1
ATOM 2757 C C . LEU B 1 61 ? -10.731 5.464 -29.104 1.00 14.72 74 LEU B C 1
ATOM 2758 O O . LEU B 1 61 ? -11.077 6.628 -29.304 1.00 15.73 74 LEU B O 1
ATOM 2763 N N . PRO B 1 62 ? -11.223 4.431 -29.791 1.00 15.22 75 PRO B N 1
ATOM 2764 C CA . PRO B 1 62 ? -12.156 4.704 -30.872 1.00 15.23 75 PRO B CA 1
ATOM 2765 C C . PRO B 1 62 ? -13.444 5.349 -30.356 1.00 14.74 75 PRO B C 1
ATOM 2766 O O . PRO B 1 62 ? -13.853 6.382 -30.853 1.00 14.61 75 PRO B O 1
ATOM 2770 N N . THR B 1 63 ? -14.075 4.734 -29.367 1.00 14.24 76 THR B N 1
ATOM 2771 C CA . THR B 1 63 ? -15.086 5.433 -28.582 1.00 14.23 76 THR B CA 1
ATOM 2772 C C . THR B 1 63 ? -14.774 5.124 -27.134 1.00 14.08 76 THR B C 1
ATOM 2773 O O . THR B 1 63 ? -13.957 4.253 -26.844 1.00 14.30 76 THR B O 1
ATOM 2777 N N . SER B 1 64 ? -15.440 5.833 -26.238 1.00 14.82 77 SER B N 1
ATOM 2778 C CA . SER B 1 64 ? -15.112 5.823 -24.826 1.00 14.75 77 SER B CA 1
ATOM 2779 C C . SER B 1 64 ? -15.439 4.498 -24.176 1.00 15.27 77 SER B C 1
ATOM 2780 O O . SER B 1 64 ? -16.350 3.790 -24.606 1.00 15.32 77 SER B O 1
ATOM 2783 N N . ILE B 1 65 ? -14.698 4.190 -23.112 1.00 15.12 78 ILE B N 1
ATOM 2784 C CA . ILE B 1 65 ? -15.056 3.141 -22.183 1.00 15.18 78 ILE B CA 1
ATOM 2785 C C . ILE B 1 65 ? -15.700 3.824 -20.996 1.00 14.95 78 ILE B C 1
ATOM 2786 O O . ILE B 1 65 ? -15.099 4.715 -20.407 1.00 15.24 78 ILE B O 1
ATOM 2791 N N . GLY B 1 66 ? -16.914 3.419 -20.645 1.00 14.72 79 GLY B N 1
ATOM 2792 C CA . GLY B 1 66 ? -17.650 4.066 -19.570 1.00 14.32 79 GLY B CA 1
ATOM 2793 C C . GLY B 1 66 ? -17.951 3.134 -18.420 1.00 14.35 79 GLY B C 1
ATOM 2794 O O . GLY B 1 66 ? -17.326 2.084 -18.277 1.00 12.67 79 GLY B O 1
ATOM 2795 N N . HIS B 1 67 ? -18.915 3.555 -17.602 1.00 14.69 80 HIS B N 1
ATOM 2796 C CA . HIS B 1 67 ? -19.432 2.781 -16.490 1.00 15.18 80 HIS B CA 1
ATOM 2797 C C . HIS B 1 67 ? -19.720 1.355 -16.947 1.00 15.75 80 HIS B C 1
ATOM 2798 O O . HIS B 1 67 ? -20.350 1.154 -17.982 1.00 16.63 80 HIS B O 1
ATOM 2805 N N . HIS B 1 68 ? -19.258 0.382 -16.162 1.00 16.87 81 HIS B N 1
ATOM 2806 C CA . HIS B 1 68 ? -19.417 -1.048 -16.479 1.00 18.14 81 HIS B CA 1
ATOM 2807 C C . HIS B 1 68 ? -18.744 -1.470 -17.797 1.00 18.14 81 HIS B C 1
ATOM 2808 O O . HIS B 1 68 ? -19.145 -2.453 -18.412 1.00 18.55 81 HIS B O 1
ATOM 2815 N N . TRP B 1 69 ? -17.732 -0.718 -18.225 1.00 17.54 82 TRP B N 1
ATOM 2816 C CA . TRP B 1 69 ? -16.999 -1.006 -19.461 1.00 18.15 82 TRP B CA 1
ATOM 2817 C C . TRP B 1 69 ? -17.914 -0.927 -20.688 1.00 18.66 82 TRP B C 1
ATOM 2818 O O . TRP B 1 69 ? -17.688 -1.613 -21.686 1.00 19.63 82 TRP B O 1
ATOM 2829 N N . GLN B 1 70 ? -18.943 -0.079 -20.599 1.00 18.08 83 GLN B N 1
ATOM 2830 C CA . GLN B 1 70 ? -19.891 0.117 -21.696 1.00 18.40 83 GLN B CA 1
ATOM 2831 C C . GLN B 1 70 ? -19.214 0.814 -22.849 1.00 17.62 83 GLN B C 1
ATOM 2832 O O . GLN B 1 70 ? -18.524 1.816 -22.638 1.00 17.61 83 GLN B O 1
ATOM 2838 N N . GLU B 1 71 ? -19.429 0.313 -24.062 1.00 17.79 84 GLU B N 1
ATOM 2839 C CA . GLU B 1 71 ? -18.851 0.913 -25.259 1.00 16.89 84 GLU B CA 1
ATOM 2840 C C . GLU B 1 71 ? -19.628 2.169 -25.662 1.00 16.12 84 GLU B C 1
ATOM 2841 O O . GLU B 1 71 ? -20.820 2.094 -25.985 1.00 15.03 84 GLU B O 1
ATOM 2847 N N . GLY B 1 72 ? -18.934 3.306 -25.671 1.00 14.77 85 GLY B N 1
ATOM 2848 C CA . GLY B 1 72 ? -19.540 4.599 -25.971 1.00 14.74 85 GLY B CA 1
ATOM 2849 C C . GLY B 1 72 ? -19.863 4.770 -27.440 1.00 15.42 85 GLY B C 1
ATOM 2850 O O . GLY B 1 72 ? -19.292 4.083 -28.270 1.00 15.85 85 GLY B O 1
ATOM 2851 N N . PRO B 1 73 ? -20.799 5.680 -27.763 1.00 15.78 86 PRO B N 1
ATOM 2852 C CA . PRO B 1 73 ? -21.254 5.881 -29.128 1.00 16.44 86 PRO B CA 1
ATOM 2853 C C . PRO B 1 73 ? -20.367 6.792 -29.994 1.00 16.46 86 PRO B C 1
ATOM 2854 O O . PRO B 1 73 ? -20.574 6.860 -31.190 1.00 17.87 86 PRO B O 1
ATOM 2858 N N . ILE B 1 74 ? -19.403 7.495 -29.411 1.00 16.50 87 ILE B N 1
ATOM 2859 C CA . ILE B 1 74 ? -18.715 8.531 -30.170 1.00 16.18 87 ILE B CA 1
ATOM 2860 C C . ILE B 1 74 ? -17.326 8.795 -29.604 1.00 15.43 87 ILE B C 1
ATOM 2861 O O . ILE B 1 74 ? -17.072 8.585 -28.409 1.00 14.68 87 ILE B O 1
ATOM 2866 N N . ASN B 1 75 ? -16.433 9.271 -30.465 1.00 15.62 88 ASN B N 1
ATOM 2867 C CA . ASN B 1 75 ? -15.065 9.559 -30.049 1.00 15.80 88 ASN B CA 1
ATOM 2868 C C . ASN B 1 75 ? -14.973 10.691 -29.033 1.00 15.51 88 ASN B C 1
ATOM 2869 O O . ASN B 1 75 ? -15.568 11.753 -29.236 1.00 15.73 88 ASN B O 1
ATOM 2874 N N . SER B 1 76 ? -14.199 10.486 -27.965 1.00 15.07 89 SER B N 1
ATOM 2875 C CA A SER B 1 76 ? -14.008 11.525 -26.950 0.50 14.70 89 SER B CA 1
ATOM 2876 C CA B SER B 1 76 ? -14.013 11.525 -26.954 0.50 14.89 89 SER B CA 1
ATOM 2877 C C . SER B 1 76 ? -13.103 12.634 -27.499 1.00 14.76 89 SER B C 1
ATOM 2878 O O . SER B 1 76 ? -11.928 12.385 -27.788 1.00 14.90 89 SER B O 1
ATOM 2883 N N . PRO B 1 77 ? -13.637 13.862 -27.640 1.00 15.17 90 PRO B N 1
ATOM 2884 C CA . PRO B 1 77 ? -12.797 14.959 -28.113 1.00 15.16 90 PRO B CA 1
ATOM 2885 C C . PRO B 1 77 ? -11.935 15.516 -26.979 1.00 14.94 90 PRO B C 1
ATOM 2886 O O . PRO B 1 77 ? -12.174 15.215 -25.809 1.00 14.50 90 PRO B O 1
ATOM 2890 N N . THR B 1 78 ? -10.932 16.304 -27.344 1.00 15.05 91 THR B N 1
ATOM 2891 C CA . THR B 1 78 ? -10.021 16.900 -26.383 1.00 14.61 91 THR B CA 1
ATOM 2892 C C . THR B 1 78 ? -10.666 18.067 -25.635 1.00 14.77 91 THR B C 1
ATOM 2893 O O . THR B 1 78 ? -11.367 18.893 -26.222 1.00 14.77 91 THR B O 1
ATOM 2897 N N . VAL B 1 79 ? -10.440 18.121 -24.326 1.00 13.88 92 VAL B N 1
ATOM 2898 C CA . VAL B 1 79 ? -10.753 19.313 -23.556 1.00 14.08 92 VAL B CA 1
ATOM 2899 C C . VAL B 1 79 ? -9.761 20.458 -23.830 1.00 14.84 92 VAL B C 1
ATOM 2900 O O . VAL B 1 79 ? -10.015 21.595 -23.442 1.00 15.35 92 VAL B O 1
ATOM 2904 N N . LEU B 1 80 ? -8.636 20.169 -24.491 1.00 15.39 93 LEU B N 1
ATOM 2905 C CA . LEU B 1 80 ? -7.646 21.218 -24.767 1.00 15.66 93 LEU B CA 1
ATOM 2906 C C . LEU B 1 80 ? -8.161 22.230 -25.801 1.00 16.35 93 LEU B C 1
ATOM 2907 O O . LEU B 1 80 ? -8.572 21.857 -26.916 1.00 16.19 93 LEU B O 1
ATOM 2912 N N . ASN B 1 81 ? -8.098 23.503 -25.407 1.00 16.73 94 ASN B N 1
ATOM 2913 C CA . ASN B 1 81 ? -8.618 24.646 -26.164 1.00 17.29 94 ASN B CA 1
ATOM 2914 C C . ASN B 1 81 ? -10.115 24.545 -26.442 1.00 17.42 94 ASN B C 1
ATOM 2915 O O . ASN B 1 81 ? -10.620 25.132 -27.391 1.00 18.53 94 ASN B O 1
ATOM 2920 N N . ALA B 1 82 ? -10.832 23.818 -25.593 1.00 17.54 95 ALA B N 1
ATOM 2921 C CA . ALA B 1 82 ? -12.264 23.606 -25.791 1.00 17.50 95 ALA B CA 1
ATOM 2922 C C . ALA B 1 82 ? -13.082 24.887 -25.678 1.00 18.23 95 ALA B C 1
ATOM 2923 O O . ALA B 1 82 ? -14.161 24.947 -26.239 1.00 18.25 95 ALA B O 1
ATOM 2925 N N . ASP B 1 83 ? -12.579 25.904 -24.969 1.00 19.47 96 ASP B N 1
ATOM 2926 C CA . ASP B 1 83 ? -13.326 27.162 -24.797 1.00 20.62 96 ASP B CA 1
ATOM 2927 C C . ASP B 1 83 ? -13.369 28.040 -26.055 1.00 21.78 96 ASP B C 1
ATOM 2928 O O . ASP B 1 83 ? -14.227 28.929 -26.165 1.00 23.04 96 ASP B O 1
ATOM 2933 N N . PHE B 1 84 ? -12.452 27.797 -26.989 1.00 21.81 97 PHE B N 1
ATOM 2934 C CA . PHE B 1 84 ? -12.453 28.463 -28.299 1.00 22.80 97 PHE B CA 1
ATOM 2935 C C . PHE B 1 84 ? -13.553 27.934 -29.237 1.00 22.98 97 PHE B C 1
ATOM 2936 O O . PHE B 1 84 ? -13.758 28.485 -30.326 1.00 23.80 97 PHE B O 1
ATOM 2944 N N . MET B 1 85 ? -14.231 26.862 -28.827 1.00 22.15 98 MET B N 1
ATOM 2945 C CA . MET B 1 85 ? -15.315 26.252 -29.600 1.00 21.95 98 MET B CA 1
ATOM 2946 C C . MET B 1 85 ? -16.593 27.093 -29.530 1.00 22.14 98 MET B C 1
ATOM 2947 O O . MET B 1 85 ? -16.954 27.591 -28.460 1.00 20.90 98 MET B O 1
ATOM 2952 N N . LEU B 1 86 ? -17.286 27.210 -30.662 1.00 22.17 99 LEU B N 1
ATOM 2953 C CA . LEU B 1 86 ? -18.550 27.969 -30.746 1.00 23.23 99 LEU B CA 1
ATOM 2954 C C . LEU B 1 86 ? -19.671 27.347 -29.916 1.00 22.63 99 LEU B C 1
ATOM 2955 O O . LEU B 1 86 ? -20.595 28.047 -29.517 1.00 23.24 99 LEU B O 1
ATOM 2960 N N . ALA B 1 87 ? -19.599 26.028 -29.739 1.00 22.08 100 ALA B N 1
ATOM 2961 C CA . ALA B 1 87 ? -20.505 25.250 -28.902 1.00 21.83 100 ALA B CA 1
ATOM 2962 C C . ALA B 1 87 ? -19.770 23.978 -28.468 1.00 21.07 100 ALA B C 1
ATOM 2963 O O . ALA B 1 87 ? -18.612 23.791 -28.813 1.00 19.89 100 ALA B O 1
ATOM 2965 N N . GLN B 1 88 ? -20.443 23.102 -27.725 1.00 20.67 101 GLN B N 1
ATOM 2966 C CA . GLN B 1 88 ? -19.793 21.915 -27.169 1.00 20.01 101 GLN B CA 1
ATOM 2967 C C . GLN B 1 88 ? -20.517 20.646 -27.599 1.00 20.23 101 GLN B C 1
ATOM 2968 O O . GLN B 1 88 ? -21.715 20.674 -27.920 1.00 20.86 101 GLN B O 1
ATOM 2974 N N . PHE B 1 89 ? -19.782 19.535 -27.550 1.00 19.71 102 PHE B N 1
ATOM 2975 C CA . PHE B 1 89 ? -20.178 18.259 -28.126 1.00 19.03 102 PHE B CA 1
ATOM 2976 C C . PHE B 1 89 ? -20.117 18.333 -29.648 1.00 19.95 102 PHE B C 1
ATOM 2977 O O . PHE B 1 89 ? -20.200 19.411 -30.259 1.00 20.79 102 PHE B O 1
ATOM 2985 N N . TRP B 1 90 ? -20.021 17.161 -30.252 1.00 19.86 103 TRP B N 1
ATOM 2986 C CA . TRP B 1 90 ? -19.993 17.035 -31.704 1.00 20.00 103 TRP B CA 1
ATOM 2987 C C . TRP B 1 90 ? -21.171 17.728 -32.424 1.00 20.84 103 TRP B C 1
ATOM 2988 O O . TRP B 1 90 ? -20.989 18.263 -33.524 1.00 20.22 103 TRP B O 1
ATOM 2999 N N . ASP B 1 91 ? -22.349 17.724 -31.791 1.00 20.89 104 ASP B N 1
ATOM 3000 C CA . ASP B 1 91 ? -23.577 18.319 -32.355 1.00 21.69 104 ASP B CA 1
ATOM 3001 C C . ASP B 1 91 ? -23.910 19.717 -31.812 1.00 22.52 104 ASP B C 1
ATOM 3002 O O . ASP B 1 91 ? -24.940 20.300 -32.164 1.00 23.09 104 ASP B O 1
ATOM 3007 N N . GLY B 1 92 ? -23.054 20.233 -30.939 1.00 22.60 105 GLY B N 1
ATOM 3008 C CA . GLY B 1 92 ? -23.202 21.578 -30.404 1.00 23.48 105 GLY B CA 1
ATOM 3009 C C . GLY B 1 92 ? -24.395 21.781 -29.479 1.00 24.09 105 GLY B C 1
ATOM 3010 O O . GLY B 1 92 ? -24.833 22.913 -29.285 1.00 25.14 105 GLY B O 1
ATOM 3011 N N . ARG B 1 93 ? -24.915 20.700 -28.895 1.00 23.84 106 ARG B N 1
ATOM 3012 C CA . ARG B 1 93 ? -26.135 20.778 -28.095 1.00 24.13 106 ARG B CA 1
ATOM 3013 C C . ARG B 1 93 ? -25.928 21.525 -26.772 1.00 24.01 106 ARG B C 1
ATOM 3014 O O . ARG B 1 93 ? -26.899 21.907 -26.129 1.00 24.53 106 ARG B O 1
ATOM 3022 N N . ALA B 1 94 ? -24.669 21.718 -26.381 1.00 23.02 107 ALA B N 1
ATOM 3023 C CA . ALA B 1 94 ? -24.321 22.558 -25.236 1.00 23.62 107 ALA B CA 1
ATOM 3024 C C . ALA B 1 94 ? -23.662 23.836 -25.741 1.00 24.08 107 ALA B C 1
ATOM 3025 O O . ALA B 1 94 ? -22.978 23.828 -26.750 1.00 24.55 107 ALA B O 1
ATOM 3027 N N . SER B 1 95 ? -23.896 24.933 -25.036 1.00 25.03 108 SER B N 1
ATOM 3028 C CA . SER B 1 95 ? -23.510 26.275 -25.479 1.00 25.64 108 SER B CA 1
ATOM 3029 C C . SER B 1 95 ? -22.122 26.676 -24.983 1.00 24.74 108 SER B C 1
ATOM 3030 O O . SER B 1 95 ? -21.375 27.331 -25.686 1.00 24.94 108 SER B O 1
ATOM 3033 N N . ASN B 1 96 ? -21.796 26.289 -23.755 1.00 23.67 109 ASN B N 1
ATOM 3034 C CA . ASN B 1 96 ? -20.510 26.583 -23.165 1.00 22.43 109 ASN B CA 1
ATOM 3035 C C . ASN B 1 96 ? -20.049 25.373 -22.344 1.00 21.41 109 ASN B C 1
ATOM 3036 O O . ASN B 1 96 ? -20.729 24.335 -22.312 1.00 20.00 109 ASN B O 1
ATOM 3041 N N . LEU B 1 97 ? -18.902 25.508 -21.687 1.00 20.72 110 LEU B N 1
ATOM 3042 C CA . LEU B 1 97 ? -18.310 24.392 -20.936 1.00 19.67 110 LEU B CA 1
ATOM 3043 C C . LEU B 1 97 ? -19.068 24.089 -19.636 1.00 19.98 110 LEU B C 1
ATOM 3044 O O . LEU B 1 97 ? -19.104 22.937 -19.195 1.00 19.59 110 LEU B O 1
ATOM 3049 N N . LYS B 1 98 ? -19.677 25.108 -19.034 1.00 20.70 111 LYS B N 1
ATOM 3050 C CA . LYS B 1 98 ? -20.482 24.894 -17.825 1.00 21.00 111 LYS B CA 1
ATOM 3051 C C . LYS B 1 98 ? -21.698 24.031 -18.133 1.00 20.68 111 LYS B C 1
ATOM 3052 O O . LYS B 1 98 ? -22.038 23.160 -17.347 1.00 20.80 111 LYS B O 1
ATOM 3058 N N . GLU B 1 99 ? -22.368 24.297 -19.254 1.00 21.50 112 GLU B N 1
ATOM 3059 C CA . GLU B 1 99 ? -23.538 23.502 -19.633 1.00 21.45 112 GLU B CA 1
ATOM 3060 C C . GLU B 1 99 ? -23.142 22.067 -19.982 1.00 19.95 112 GLU B C 1
ATOM 3061 O O . GLU B 1 99 ? -23.791 21.110 -19.527 1.00 18.83 112 GLU B O 1
ATOM 3067 N N . GLN B 1 100 ? -22.064 21.936 -20.758 1.00 18.15 113 GLN B N 1
ATOM 3068 C CA . GLN B 1 100 ? -21.517 20.637 -21.163 1.00 17.37 113 GLN B CA 1
ATOM 3069 C C . GLN B 1 100 ? -21.289 19.730 -19.975 1.00 16.26 113 GLN B C 1
ATOM 3070 O O . GLN B 1 100 ? -21.774 18.607 -19.974 1.00 16.24 113 GLN B O 1
ATOM 3076 N N . ALA B 1 101 ? -20.594 20.242 -18.954 1.00 16.04 114 ALA B N 1
ATOM 3077 C CA . ALA B 1 101 ? -20.148 19.440 -17.801 1.00 15.82 114 ALA B CA 1
ATOM 3078 C C . ALA B 1 101 ? -21.280 18.692 -17.085 1.00 15.73 114 ALA B C 1
ATOM 3079 O O . ALA B 1 101 ? -21.042 17.668 -16.459 1.00 16.46 114 ALA B O 1
ATOM 3081 N N . ALA B 1 102 ? -22.505 19.201 -17.185 1.00 16.37 115 ALA B N 1
ATOM 3082 C CA . ALA B 1 102 ? -23.677 18.529 -16.612 1.00 16.50 115 ALA B CA 1
ATOM 3083 C C . ALA B 1 102 ? -23.928 17.174 -17.264 1.00 16.22 115 ALA B C 1
ATOM 3084 O O . ALA B 1 102 ? -24.425 16.270 -16.616 1.00 16.54 115 ALA B O 1
ATOM 3086 N N . GLY B 1 103 ? -23.614 17.058 -18.554 1.00 16.45 116 GLY B N 1
ATOM 3087 C CA . GLY B 1 103 ? -23.919 15.850 -19.328 1.00 16.40 116 GLY B CA 1
ATOM 3088 C C . GLY B 1 103 ? -23.255 14.572 -18.821 1.00 15.83 116 GLY B C 1
ATOM 3089 O O . GLY B 1 103 ? -23.950 13.622 -18.472 1.00 15.79 116 GLY B O 1
ATOM 3090 N N . PRO B 1 104 ? -21.910 14.533 -18.790 1.00 15.76 117 PRO B N 1
ATOM 3091 C CA . PRO B 1 104 ? -21.209 13.280 -18.429 1.00 15.54 117 PRO B CA 1
ATOM 3092 C C . PRO B 1 104 ? -21.569 12.700 -17.048 1.00 15.37 117 PRO B C 1
ATOM 3093 O O . PRO B 1 104 ? -21.646 11.479 -16.887 1.00 16.50 117 PRO B O 1
ATOM 3097 N N . ILE B 1 105 ? -21.842 13.562 -16.084 1.00 14.83 118 ILE B N 1
ATOM 3098 C CA . ILE B 1 105 ? -22.109 13.107 -14.716 1.00 14.20 118 ILE B CA 1
ATOM 3099 C C . ILE B 1 105 ? -23.366 12.223 -14.696 1.00 14.11 118 ILE B C 1
ATOM 3100 O O . ILE B 1 105 ? -23.431 11.217 -13.978 1.00 13.99 118 ILE B O 1
ATOM 3105 N N . ALA B 1 106 ? -24.348 12.637 -15.479 1.00 14.18 119 ALA B N 1
ATOM 3106 C CA . ALA B 1 106 ? -25.664 12.029 -15.516 1.00 14.80 119 ALA B CA 1
ATOM 3107 C C . ALA B 1 106 ? -25.850 11.078 -16.700 1.00 14.69 119 ALA B C 1
ATOM 3108 O O . ALA B 1 106 ? -26.930 10.547 -16.877 1.00 15.35 119 ALA B O 1
ATOM 3110 N N . ASN B 1 107 ? -24.806 10.866 -17.491 1.00 14.18 120 ASN B N 1
ATOM 3111 C CA . ASN B 1 107 ? -24.881 10.092 -18.729 1.00 14.53 120 ASN B CA 1
ATOM 3112 C C . ASN B 1 107 ? -24.626 8.618 -18.379 1.00 15.03 120 ASN B C 1
ATOM 3113 O O . ASN B 1 107 ? -23.563 8.295 -17.815 1.00 14.46 120 ASN B O 1
ATOM 3118 N N . PRO B 1 108 ? -25.615 7.734 -18.641 1.00 16.24 121 PRO B N 1
ATOM 3119 C CA . PRO B 1 108 ? -25.517 6.308 -18.264 1.00 16.72 121 PRO B CA 1
ATOM 3120 C C . PRO B 1 108 ? -24.312 5.558 -18.850 1.00 16.55 121 PRO B C 1
ATOM 3121 O O . PRO B 1 108 ? -23.788 4.659 -18.202 1.00 16.07 121 PRO B O 1
ATOM 3125 N N . LYS B 1 109 ? -23.927 5.896 -20.081 1.00 17.28 122 LYS B N 1
ATOM 3126 C CA . LYS B 1 109 ? -22.769 5.306 -20.753 1.00 17.42 122 LYS B CA 1
ATOM 3127 C C . LYS B 1 109 ? -21.435 5.925 -20.321 1.00 17.00 122 LYS B C 1
ATOM 3128 O O . LYS B 1 109 ? -20.385 5.493 -20.783 1.00 16.78 122 LYS B O 1
ATOM 3130 N N . GLU B 1 110 ? -21.464 6.930 -19.439 1.00 16.78 123 GLU B N 1
ATOM 3131 C CA . GLU B 1 110 ? -20.229 7.612 -19.033 1.00 15.78 123 GLU B CA 1
ATOM 3132 C C . GLU B 1 110 ? -20.024 7.502 -17.519 1.00 15.57 123 GLU B C 1
ATOM 3133 O O . GLU B 1 110 ? -19.579 6.458 -17.035 1.00 15.99 123 GLU B O 1
ATOM 3139 N N . MET B 1 111 ? -20.366 8.528 -16.762 1.00 14.78 124 MET B N 1
ATOM 3140 C CA . MET B 1 111 ? -20.115 8.463 -15.315 1.00 14.78 124 MET B CA 1
ATOM 3141 C C . MET B 1 111 ? -21.234 7.728 -14.592 1.00 14.51 124 MET B C 1
ATOM 3142 O O . MET B 1 111 ? -21.057 7.285 -13.453 1.00 14.70 124 MET B O 1
ATOM 3147 N N . GLY B 1 112 ? -22.381 7.606 -15.264 1.00 14.26 125 GLY B N 1
ATOM 3148 C CA . GLY B 1 112 ? -23.501 6.803 -14.794 1.00 14.35 125 GLY B CA 1
ATOM 3149 C C . GLY B 1 112 ? -24.106 7.226 -13.465 1.00 14.19 125 GLY B C 1
ATOM 3150 O O . GLY B 1 112 ? -24.749 6.423 -12.785 1.00 14.07 125 GLY B O 1
ATOM 3151 N N . PHE B 1 113 ? -23.923 8.489 -13.095 1.00 13.79 126 PHE B N 1
ATOM 3152 C CA . PHE B 1 113 ? -24.424 8.984 -11.812 1.00 13.08 126 PHE 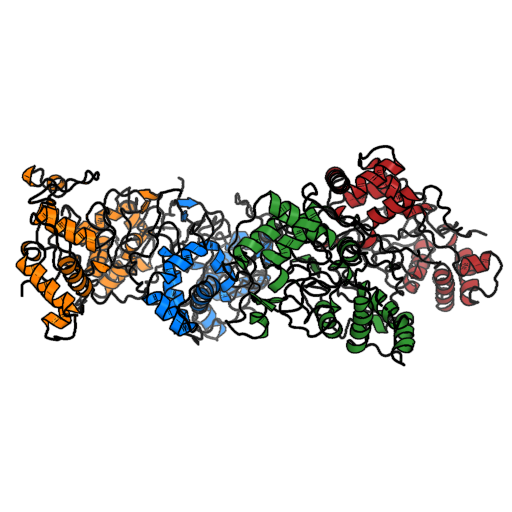B CA 1
ATOM 3153 C C . PHE B 1 113 ? -25.702 9.802 -12.063 1.00 12.92 126 PHE B C 1
ATOM 3154 O O . PHE B 1 113 ? -26.363 9.642 -13.081 1.00 12.80 126 PHE B O 1
ATOM 3162 N N . THR B 1 114 ? -26.091 10.611 -11.088 1.00 12.31 127 THR B N 1
ATOM 3163 C CA . THR B 1 114 ? -27.106 11.641 -11.293 1.00 12.26 127 THR B CA 1
ATOM 3164 C C . THR B 1 114 ? -26.581 12.942 -10.709 1.00 12.04 127 THR B C 1
ATOM 3165 O O . THR B 1 114 ? -25.651 12.931 -9.888 1.00 10.88 127 THR B O 1
ATOM 3169 N N . HIS B 1 115 ? -27.203 14.054 -11.101 1.00 12.30 128 HIS B N 1
ATOM 3170 C CA . HIS B 1 115 ? -26.802 15.363 -10.603 1.00 12.85 128 HIS B CA 1
ATOM 3171 C C . HIS B 1 115 ? -27.002 15.418 -9.087 1.00 12.90 128 HIS B C 1
ATOM 3172 O O . HIS B 1 115 ? -26.199 15.992 -8.370 1.00 12.92 128 HIS B O 1
ATOM 3179 N N . GLU B 1 116 ? -28.071 14.784 -8.615 1.00 13.65 129 GLU B N 1
ATOM 3180 C CA . GLU B 1 116 ? -28.427 14.754 -7.195 1.00 14.17 129 GLU B CA 1
ATOM 3181 C C . GLU B 1 116 ? -27.378 13.951 -6.398 1.00 13.79 129 GLU B C 1
ATOM 3182 O O . GLU B 1 116 ? -26.943 14.372 -5.322 1.00 13.49 129 GLU B O 1
ATOM 3188 N N . LEU B 1 117 ? -26.973 12.805 -6.933 1.00 13.72 130 LEU B N 1
ATOM 3189 C CA . LEU B 1 117 ? -26.003 11.953 -6.243 1.00 13.72 130 LEU B CA 1
ATOM 3190 C C . LEU B 1 117 ? -24.616 12.593 -6.261 1.00 13.23 130 LEU B C 1
ATOM 3191 O O . LEU B 1 117 ? -23.886 12.558 -5.265 1.00 12.59 130 LEU B O 1
ATOM 3196 N N . ALA B 1 118 ? -24.247 13.164 -7.397 1.00 12.63 131 ALA B N 1
ATOM 3197 C CA . ALA B 1 118 ? -22.971 13.874 -7.482 1.00 12.56 131 ALA B CA 1
ATOM 3198 C C . ALA B 1 118 ? -22.857 14.973 -6.411 1.00 13.04 131 ALA B C 1
ATOM 3199 O O . ALA B 1 118 ? -21.869 15.035 -5.682 1.00 12.55 131 ALA B O 1
ATOM 3201 N N . THR B 1 119 ? -23.887 15.809 -6.288 1.00 13.85 132 THR B N 1
ATOM 3202 C CA . THR B 1 119 ? -23.836 16.941 -5.378 1.00 14.44 132 THR B CA 1
ATOM 3203 C C . THR B 1 119 ? -23.870 16.504 -3.909 1.00 14.56 132 THR B C 1
ATOM 3204 O O . THR B 1 119 ? -23.208 17.100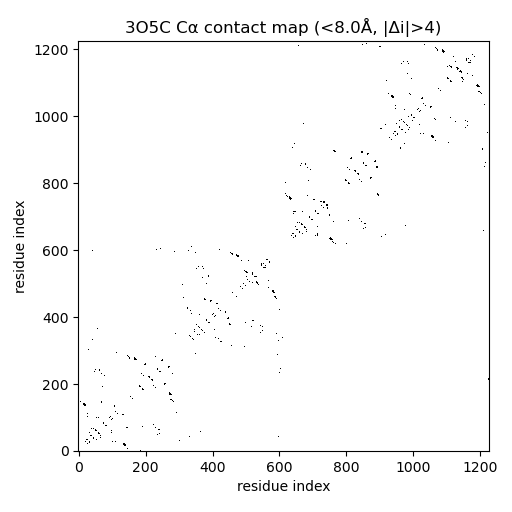 -3.076 1.00 14.58 132 THR B O 1
ATOM 3208 N N . GLU B 1 120 ? -24.630 15.453 -3.610 1.00 14.51 133 GLU B N 1
ATOM 3209 C CA . GLU B 1 120 ? -24.668 14.903 -2.259 1.00 15.43 133 GLU B CA 1
ATOM 3210 C C . GLU B 1 120 ? -23.292 14.383 -1.868 1.00 14.84 133 GLU B C 1
ATOM 3211 O O . GLU B 1 120 ? -22.846 14.575 -0.737 1.00 15.04 133 GLU B O 1
ATOM 3217 N N . THR B 1 121 ? -22.641 13.714 -2.824 1.00 14.66 134 THR B N 1
ATOM 3218 C CA . THR B 1 121 ? -21.345 13.083 -2.614 1.00 13.88 134 THR B CA 1
ATOM 3219 C C . THR B 1 121 ? -20.324 14.170 -2.280 1.00 13.52 134 THR B C 1
ATOM 3220 O O . THR B 1 121 ? -19.628 14.085 -1.279 1.00 14.19 134 THR B O 1
ATOM 3224 N N . ILE B 1 122 ? -20.251 15.180 -3.127 1.00 13.08 135 ILE B N 1
ATOM 3225 C CA . ILE B 1 122 ? -19.338 16.305 -2.905 1.00 13.06 135 ILE B CA 1
ATOM 3226 C C . ILE B 1 122 ? -19.665 17.038 -1.608 1.00 14.14 135 ILE B C 1
ATOM 3227 O O . ILE B 1 122 ? -18.769 17.340 -0.808 1.00 14.99 135 ILE B O 1
ATOM 3232 N N . ALA B 1 123 ? -20.953 17.277 -1.362 1.00 15.00 136 ALA B N 1
ATOM 3233 C CA . ALA B 1 123 ? -21.375 17.972 -0.134 1.00 14.52 136 ALA B CA 1
ATOM 3234 C C . ALA B 1 123 ? -21.147 17.196 1.157 1.00 14.91 136 ALA B C 1
ATOM 3235 O O . ALA B 1 123 ? -21.126 17.802 2.230 1.00 14.88 136 ALA B O 1
ATOM 3237 N N . SER B 1 124 ? -20.989 15.877 1.091 1.00 14.81 137 SER B N 1
ATOM 3238 C CA . SER B 1 124 ? -20.679 15.093 2.303 1.00 15.73 137 SER B CA 1
ATOM 3239 C C . SER B 1 124 ? -19.358 15.526 2.962 1.00 16.21 137 SER B C 1
ATOM 3240 O O . SER B 1 124 ? -19.185 15.379 4.177 1.00 17.45 137 SER B O 1
ATOM 3243 N N . MET B 1 125 ? -18.451 16.068 2.158 1.00 15.63 138 MET B N 1
ATOM 3244 C CA . MET B 1 125 ? -17.077 16.286 2.577 1.00 16.23 138 MET B CA 1
ATOM 3245 C C . MET B 1 125 ? -16.839 17.753 2.939 1.00 16.01 138 MET B C 1
ATOM 3246 O O . MET B 1 125 ? -16.876 18.609 2.066 1.00 15.04 138 MET B O 1
ATOM 3251 N N . PRO B 1 126 ? -16.595 18.041 4.234 1.00 16.57 139 PRO B N 1
ATOM 3252 C CA . PRO B 1 126 ? -16.389 19.422 4.680 1.00 17.04 139 PRO B CA 1
ATOM 3253 C C . PRO B 1 126 ? -15.335 20.194 3.906 1.00 16.66 139 PRO B C 1
ATOM 3254 O O . PRO B 1 126 ? -15.467 21.403 3.752 1.00 15.72 139 PRO B O 1
ATOM 3258 N N . ALA B 1 127 ? -14.282 19.509 3.454 1.00 16.53 140 ALA B N 1
ATOM 3259 C CA . ALA B 1 127 ? -13.219 20.131 2.669 1.00 17.18 140 ALA B CA 1
ATOM 3260 C C . ALA B 1 127 ? -13.737 20.700 1.342 1.00 16.97 140 ALA B C 1
ATOM 3261 O O . ALA B 1 127 ? -13.314 21.769 0.921 1.00 17.78 140 ALA B O 1
ATOM 3263 N N . TYR B 1 128 ? -14.638 19.979 0.679 1.00 16.87 141 TYR B N 1
ATOM 3264 C CA . TYR B 1 128 ? -15.318 20.505 -0.510 1.00 16.25 141 TYR B CA 1
ATOM 3265 C C . TYR B 1 128 ? -16.293 21.634 -0.170 1.00 16.90 141 TYR B C 1
ATOM 3266 O O . TYR B 1 128 ? -16.302 22.668 -0.834 1.00 17.62 141 TYR B O 1
ATOM 3275 N N . ARG B 1 129 ? -17.102 21.434 0.864 1.00 16.47 142 ARG B N 1
ATOM 3276 C CA . ARG B 1 129 ? -18.070 22.444 1.291 1.00 17.25 142 ARG B CA 1
ATOM 3277 C C . ARG B 1 129 ? -17.399 23.777 1.603 1.00 17.52 142 ARG B C 1
ATOM 3278 O O . ARG B 1 129 ? -17.917 24.816 1.245 1.00 17.43 142 ARG B O 1
ATOM 3286 N N . ALA B 1 130 ? -16.257 23.730 2.283 1.00 17.75 143 ALA B N 1
ATOM 3287 C CA . ALA B 1 130 ? -15.498 24.946 2.594 1.00 18.87 143 ALA B CA 1
ATOM 3288 C C . ALA B 1 130 ? -15.122 25.725 1.350 1.00 18.79 143 ALA B C 1
ATOM 3289 O O . ALA B 1 130 ? -15.098 26.963 1.388 1.00 19.19 143 ALA B O 1
ATOM 3291 N N . ARG B 1 131 ? -14.813 25.004 0.266 1.00 18.12 144 ARG B N 1
ATOM 3292 C CA . ARG B 1 131 ? -14.377 25.616 -0.993 1.00 18.54 144 ARG B CA 1
ATOM 3293 C C . ARG B 1 131 ? -15.539 26.227 -1.774 1.00 18.66 144 ARG B C 1
ATOM 3294 O O . ARG B 1 131 ? -15.400 27.325 -2.330 1.00 18.77 144 ARG B O 1
ATOM 3302 N N . PHE B 1 132 ? -16.678 25.529 -1.796 1.00 18.28 145 PHE B N 1
ATOM 3303 C CA . PHE B 1 132 ? -17.896 26.074 -2.413 1.00 18.81 145 PHE B CA 1
ATOM 3304 C C . PHE B 1 132 ? -18.324 27.355 -1.711 1.00 19.47 145 PHE B C 1
ATOM 3305 O O . PHE B 1 132 ? -18.755 28.293 -2.363 1.00 20.86 145 PHE B O 1
ATOM 3313 N N . ALA B 1 133 ? -18.195 27.379 -0.385 1.00 20.09 146 ALA B N 1
ATOM 3314 C CA . ALA B 1 133 ? -18.478 28.560 0.435 1.00 20.41 146 ALA B CA 1
ATOM 3315 C C . ALA B 1 133 ? -17.553 29.739 0.123 1.00 21.24 146 ALA B C 1
ATOM 3316 O O . ALA B 1 133 ? -17.992 30.900 0.101 1.00 20.74 146 ALA B O 1
ATOM 3318 N N . LYS B 1 134 ? -16.276 29.446 -0.106 1.00 20.78 147 LYS B N 1
ATOM 3319 C CA . LYS B 1 134 ? -15.317 30.500 -0.422 1.00 21.73 147 LYS B CA 1
ATOM 3320 C C . LYS B 1 134 ? -15.597 31.064 -1.796 1.00 21.25 147 LYS B C 1
ATOM 3321 O O . LYS B 1 134 ? -15.476 32.267 -2.006 1.00 22.50 147 LYS B O 1
ATOM 3327 N N . VAL B 1 135 ? -16.004 30.200 -2.723 1.00 19.77 148 VAL B N 1
ATOM 3328 C CA . VAL B 1 135 ? -16.214 30.610 -4.097 1.00 19.04 148 VAL B CA 1
ATOM 3329 C C . VAL B 1 135 ? -17.600 31.255 -4.304 1.00 19.47 148 VAL B C 1
ATOM 3330 O O . VAL B 1 135 ? -17.694 32.302 -4.939 1.00 19.61 148 VAL B O 1
ATOM 3334 N N . TYR B 1 136 ? -18.650 30.651 -3.741 1.00 19.19 149 TYR B N 1
ATOM 3335 C CA . TYR B 1 136 ? -20.041 31.014 -4.059 1.00 19.41 149 TYR B CA 1
ATOM 3336 C C . TYR B 1 136 ? -20.846 31.635 -2.930 1.00 20.33 149 TYR B C 1
ATOM 3337 O O . TYR B 1 136 ? -21.877 32.249 -3.195 1.00 21.55 149 TYR B O 1
ATOM 3346 N N . GLY B 1 137 ? -20.397 31.490 -1.685 1.00 20.65 150 GLY B N 1
ATOM 3347 C CA . GLY B 1 137 ? -21.007 32.193 -0.561 1.00 21.05 150 GLY B CA 1
ATOM 3348 C C . GLY B 1 137 ? -21.596 31.319 0.532 1.00 21.01 150 GLY B C 1
ATOM 3349 O O . GLY B 1 137 ? -21.897 31.804 1.607 1.00 21.18 150 GLY B O 1
ATOM 3350 N N . ASP B 1 138 ? -21.816 30.043 0.256 1.00 20.62 151 ASP B N 1
ATOM 3351 C CA . ASP B 1 138 ? -22.220 29.109 1.308 1.00 20.75 151 ASP B CA 1
ATOM 3352 C C . ASP B 1 138 ? -21.841 27.670 0.948 1.00 19.92 151 ASP B C 1
ATOM 3353 O O . ASP B 1 138 ? -21.302 27.419 -0.132 1.00 19.31 151 ASP B O 1
ATOM 3358 N N . GLU B 1 139 ? -22.129 26.734 1.848 1.00 19.66 152 GLU B N 1
ATOM 3359 C CA . GLU B 1 139 ? -21.659 25.354 1.706 1.00 19.50 152 GLU B CA 1
ATOM 3360 C C . GLU B 1 139 ? -22.556 24.476 0.840 1.00 18.86 152 GLU B C 1
ATOM 3361 O O . GLU B 1 139 ? -22.307 23.278 0.724 1.00 19.04 152 GLU B O 1
ATOM 3367 N N . LYS B 1 140 ? -23.598 25.057 0.241 1.00 19.17 153 LYS B N 1
ATOM 3368 C CA . LYS B 1 140 ? -24.482 24.305 -0.643 1.00 18.70 153 LYS B CA 1
ATOM 3369 C C . LYS B 1 140 ? -23.723 23.860 -1.880 1.00 17.63 153 LYS B C 1
ATOM 3370 O O . LYS B 1 140 ? -22.991 24.645 -2.482 1.00 18.03 153 LYS B O 1
ATOM 3376 N N . VAL B 1 141 ? -23.924 22.606 -2.255 1.00 16.72 154 VAL B N 1
ATOM 3377 C CA . VAL B 1 141 ? -23.438 22.107 -3.537 1.00 16.31 154 VAL B CA 1
ATOM 3378 C C . VAL B 1 141 ? -24.611 21.793 -4.457 1.00 16.10 154 VAL B C 1
ATOM 3379 O O . VAL B 1 141 ? -25.450 20.957 -4.150 1.00 15.18 154 VAL B O 1
ATOM 3383 N N . ASP B 1 142 ? -24.669 22.476 -5.587 1.00 16.36 155 ASP B N 1
ATOM 3384 C CA . ASP B 1 142 ? -25.679 22.171 -6.587 1.00 16.04 155 ASP B CA 1
ATOM 3385 C C . ASP B 1 142 ? -24.980 22.041 -7.906 1.00 15.51 155 ASP B C 1
ATOM 3386 O O . ASP B 1 142 ? -23.800 22.366 -8.019 1.00 15.52 155 ASP B O 1
ATOM 3391 N N . ILE B 1 143 ? -25.697 21.549 -8.904 1.00 15.42 156 ILE B N 1
ATOM 3392 C CA . ILE B 1 143 ? -25.051 21.213 -10.144 1.00 15.35 156 ILE B CA 1
ATOM 3393 C C . ILE B 1 143 ? -24.552 22.453 -10.868 1.00 15.47 156 ILE B C 1
ATOM 3394 O O . ILE B 1 143 ? -23.560 22.380 -11.592 1.00 15.15 156 ILE B O 1
ATOM 3399 N N . ASP B 1 144 ? -25.232 23.584 -10.699 1.00 16.40 157 ASP B N 1
ATOM 3400 C CA . ASP B 1 144 ? -24.767 24.822 -11.330 1.00 17.32 157 ASP B CA 1
ATOM 3401 C C . ASP B 1 144 ? -23.359 25.185 -10.837 1.00 16.83 157 ASP B C 1
ATOM 3402 O O . ASP B 1 144 ? -22.467 25.453 -11.631 1.00 16.10 157 ASP B O 1
ATOM 3407 N N . ARG B 1 145 ? -23.166 25.180 -9.527 1.00 16.78 158 ARG B N 1
ATOM 3408 C CA . ARG B 1 145 ? -21.876 25.547 -8.957 1.00 16.44 158 ARG B CA 1
ATOM 3409 C C . ARG B 1 145 ? -20.803 24.545 -9.332 1.00 15.29 158 ARG B C 1
ATOM 3410 O O . ARG B 1 145 ? -19.703 24.927 -9.669 1.00 14.73 158 ARG B O 1
ATOM 3418 N N . LEU B 1 146 ? -21.143 23.259 -9.241 1.00 14.56 159 LEU B N 1
ATOM 3419 C CA . LEU B 1 146 ? -20.204 22.186 -9.497 1.00 14.33 159 LEU B CA 1
ATOM 3420 C C . LEU B 1 146 ? -19.715 22.293 -10.957 1.00 13.75 159 LEU B C 1
ATOM 3421 O O . LEU B 1 146 ? -18.519 22.308 -11.208 1.00 14.35 159 LEU B O 1
ATOM 3426 N N . THR B 1 147 ? -20.631 22.432 -11.904 1.00 14.17 160 THR B N 1
ATOM 3427 C CA . THR B 1 147 ? -20.240 22.537 -13.313 1.00 14.25 160 THR B CA 1
ATOM 3428 C C . THR B 1 147 ? -19.520 23.858 -13.605 1.00 14.86 160 THR B C 1
ATOM 3429 O O . THR B 1 147 ? -18.692 23.921 -14.504 1.00 14.42 160 THR B O 1
ATOM 3433 N N . ASP B 1 148 ? -19.888 24.915 -12.885 1.00 15.44 161 ASP B N 1
ATOM 3434 C CA . ASP B 1 148 ? -19.263 26.242 -13.088 1.00 15.89 161 ASP B CA 1
ATOM 3435 C C . ASP B 1 148 ? -17.790 26.171 -12.693 1.00 15.78 161 ASP B C 1
ATOM 3436 O O . ASP B 1 148 ? -16.906 26.672 -13.410 1.00 17.12 161 ASP B O 1
ATOM 3441 N N . ALA B 1 149 ? -17.532 25.544 -11.551 1.00 15.18 162 ALA B N 1
ATOM 3442 C CA . ALA B 1 149 ? -16.175 25.296 -11.101 1.00 14.69 162 ALA B CA 1
ATOM 3443 C C . ALA B 1 149 ? -15.339 24.472 -12.105 1.00 13.90 162 ALA B C 1
ATOM 3444 O O . ALA B 1 149 ? -14.212 24.837 -12.424 1.00 12.55 162 ALA B O 1
ATOM 3446 N N . ILE B 1 150 ? -15.896 23.364 -12.590 1.00 13.41 163 ILE B N 1
ATOM 3447 C CA . ILE B 1 150 ? -15.251 22.531 -13.619 1.00 12.84 163 ILE B CA 1
ATOM 3448 C C . ILE B 1 150 ? -14.900 23.344 -14.863 1.00 13.52 163 ILE B C 1
ATOM 3449 O O . ILE B 1 150 ? -13.772 23.268 -15.349 1.00 13.41 163 ILE B O 1
ATOM 3454 N N . ALA B 1 151 ? -15.860 24.141 -15.338 1.00 13.71 164 ALA B N 1
ATOM 3455 C CA . ALA B 1 151 ? -15.691 24.988 -16.521 1.00 14.39 164 ALA B CA 1
ATOM 3456 C C . ALA B 1 151 ? -14.592 26.029 -16.337 1.00 14.69 164 ALA B C 1
ATOM 3457 O O . ALA B 1 151 ? -13.819 26.289 -17.257 1.00 14.65 164 ALA B O 1
ATOM 3459 N N . ALA B 1 152 ? -14.532 26.631 -15.155 1.00 14.63 165 ALA B N 1
ATOM 3460 C CA . ALA B 1 152 ? -13.482 27.581 -14.829 1.00 15.25 165 ALA B CA 1
ATOM 3461 C C . ALA B 1 152 ? -12.102 26.923 -14.959 1.00 15.52 165 ALA B C 1
ATOM 3462 O O . ALA B 1 152 ? -11.176 27.514 -15.514 1.00 16.57 165 ALA B O 1
ATOM 3464 N N . PHE B 1 153 ? -11.966 25.701 -14.453 1.00 15.45 166 PHE B N 1
ATOM 3465 C CA . PHE B 1 153 ? -10.698 24.971 -14.585 1.00 15.55 166 PHE B CA 1
ATOM 3466 C C . PHE B 1 153 ? -10.362 24.695 -16.048 1.00 15.72 166 PHE B C 1
ATOM 3467 O O . PHE B 1 153 ? -9.229 24.901 -16.480 1.00 16.87 166 PHE B O 1
ATOM 3475 N N . GLU B 1 154 ? -11.349 24.244 -16.808 1.00 15.73 167 GLU B N 1
ATOM 3476 C CA . GLU B 1 154 ? -11.115 23.817 -18.190 1.00 15.82 167 GLU B CA 1
ATOM 3477 C C . GLU B 1 154 ? -10.636 24.957 -19.055 1.00 16.65 167 GLU B C 1
ATOM 3478 O O . GLU B 1 154 ? -9.876 24.745 -20.000 1.00 17.48 167 GLU B O 1
ATOM 3484 N N . LYS B 1 155 ? -11.069 26.168 -18.722 1.00 17.42 168 LYS B N 1
ATOM 3485 C CA . LYS B 1 155 ? -10.620 27.361 -19.433 1.00 18.59 168 LYS B CA 1
ATOM 3486 C C . LYS B 1 155 ? -9.117 27.607 -19.298 1.00 18.88 168 LYS B C 1
ATOM 3487 O O . LYS B 1 155 ? -8.545 28.344 -20.083 1.00 20.18 168 LYS B O 1
ATOM 3493 N N . THR B 1 156 ? -8.485 27.013 -18.293 1.00 18.57 169 THR B N 1
ATOM 3494 C CA . THR B 1 156 ? -7.034 27.121 -18.134 1.00 18.53 169 THR B CA 1
ATOM 3495 C C . THR B 1 156 ? -6.267 26.160 -19.060 1.00 18.26 169 THR B C 1
ATOM 3496 O O . THR B 1 156 ? -5.070 26.339 -19.276 1.00 18.29 169 THR B O 1
ATOM 3500 N N . LEU B 1 157 ? -6.966 25.174 -19.627 1.00 17.86 170 LEU B N 1
ATOM 3501 C CA . LEU B 1 157 ? -6.348 24.119 -20.433 1.00 17.44 170 LEU B CA 1
ATOM 3502 C C . LEU B 1 157 ? -6.153 24.536 -21.887 1.00 17.36 170 LEU B C 1
ATOM 3503 O O . LEU B 1 157 ? -6.580 23.842 -22.797 1.00 17.23 170 LEU B O 1
ATOM 3508 N N . VAL B 1 158 ? -5.476 25.654 -22.097 1.00 18.11 171 VAL B N 1
ATOM 3509 C CA . VAL B 1 158 ? -5.079 26.077 -23.443 1.00 18.34 171 VAL B CA 1
ATOM 3510 C C . VAL B 1 158 ? -3.658 25.604 -23.710 1.00 18.22 171 VAL B C 1
ATOM 3511 O O . VAL B 1 158 ? -2.930 25.307 -22.771 1.00 18.86 171 VAL B O 1
ATOM 3515 N N . THR B 1 159 ? -3.265 25.503 -24.982 1.00 18.35 172 THR B N 1
ATOM 3516 C CA . THR B 1 159 ? -1.921 25.034 -25.322 1.00 18.06 172 THR B CA 1
ATOM 3517 C C . THR B 1 159 ? -1.135 26.069 -26.129 1.00 19.26 172 THR B C 1
ATOM 3518 O O . THR B 1 159 ? -1.030 25.962 -27.356 1.00 19.51 172 THR B O 1
ATOM 3522 N N . PRO B 1 160 ? -0.570 27.066 -25.436 1.00 19.91 173 PRO B N 1
ATOM 3523 C CA . PRO B 1 160 ? 0.264 28.065 -26.092 1.00 21.00 173 PRO B CA 1
ATOM 3524 C C . PRO B 1 160 ? 1.635 27.533 -26.519 1.00 21.40 173 PRO B C 1
ATOM 3525 O O . PRO B 1 160 ? 2.039 26.450 -26.105 1.00 20.43 173 PRO B O 1
ATOM 3529 N N . ASN B 1 161 ? 2.322 28.323 -27.340 1.00 22.58 174 ASN B N 1
ATOM 3530 C CA . ASN B 1 161 ? 3.708 28.094 -27.739 1.00 23.74 174 ASN B CA 1
ATOM 3531 C C . ASN B 1 161 ? 3.949 26.888 -28.653 1.00 22.92 174 ASN B C 1
ATOM 3532 O O . ASN B 1 161 ? 5.028 26.293 -28.624 1.00 22.68 174 ASN B O 1
ATOM 3537 N N . SER B 1 162 ? 2.959 26.526 -29.469 1.00 22.29 175 SER B N 1
ATOM 3538 C CA . SER B 1 162 ? 3.183 25.499 -30.476 1.00 21.34 175 SER B CA 1
ATOM 3539 C C . SER B 1 162 ? 4.307 25.993 -31.387 1.00 22.15 175 SER B C 1
ATOM 3540 O O . SER B 1 162 ? 4.501 27.201 -31.502 1.00 22.24 175 SER B O 1
ATOM 3543 N N . PRO B 1 163 ? 5.087 25.070 -31.986 1.00 22.12 176 PRO B N 1
ATOM 3544 C CA . PRO B 1 163 ? 6.081 25.488 -32.987 1.00 22.95 176 PRO B CA 1
ATOM 3545 C C . PRO B 1 163 ? 5.488 26.357 -34.109 1.00 23.36 176 PRO B C 1
ATOM 3546 O O . PRO B 1 163 ? 6.142 27.285 -34.580 1.00 23.68 176 PRO B O 1
ATOM 3550 N N . PHE B 1 164 ? 4.258 26.064 -34.523 1.00 22.80 177 PHE B N 1
ATOM 3551 C CA . PHE B 1 164 ? 3.568 26.908 -35.493 1.00 23.66 177 PHE B CA 1
ATOM 3552 C C . PHE B 1 164 ? 3.302 28.335 -34.982 1.00 24.47 177 PHE B C 1
ATOM 3553 O O . PHE B 1 164 ? 3.489 29.307 -35.710 1.00 25.25 177 PHE B O 1
ATOM 3561 N N . ASP B 1 165 ? 2.869 28.465 -33.732 1.00 24.67 178 ASP B N 1
ATOM 3562 C CA . ASP B 1 165 ? 2.655 29.784 -33.148 1.00 25.47 178 ASP B CA 1
ATOM 3563 C C . ASP B 1 165 ? 3.943 30.608 -33.123 1.00 26.96 178 ASP B C 1
ATOM 3564 O O . ASP B 1 165 ? 3.925 31.813 -33.382 1.00 27.70 178 ASP B O 1
ATOM 3569 N N . GLN B 1 166 ? 5.060 29.945 -32.833 1.00 27.28 179 GLN B N 1
ATOM 3570 C CA . GLN B 1 166 ? 6.359 30.594 -32.847 1.00 28.54 179 GLN B CA 1
ATOM 3571 C C . GLN B 1 166 ? 6.720 31.058 -34.258 1.00 29.39 179 GLN B C 1
ATOM 3572 O O . GLN B 1 166 ? 7.375 32.084 -34.432 1.00 30.42 179 GLN B O 1
ATOM 3578 N N . TYR B 1 167 ? 6.267 30.304 -35.255 1.00 29.13 180 TYR B N 1
ATOM 3579 C CA . TYR B 1 167 ? 6.453 30.650 -36.672 1.00 29.99 180 TYR B CA 1
ATOM 3580 C C . TYR B 1 167 ? 5.606 31.864 -37.069 1.00 30.77 180 TYR B C 1
ATOM 3581 O O . TYR B 1 167 ? 6.115 32.790 -37.709 1.00 32.04 180 TYR B O 1
ATOM 3590 N N . LEU B 1 168 ? 4.329 31.862 -36.677 1.00 30.44 181 LEU B N 1
ATOM 3591 C CA . LEU B 1 168 ? 3.421 33.001 -36.918 1.00 31.23 181 LEU B CA 1
ATOM 3592 C C . LEU B 1 168 ? 3.942 34.287 -36.271 1.00 32.44 181 LEU B C 1
ATOM 3593 O O . LEU B 1 168 ? 3.767 35.381 -36.818 1.00 33.16 181 LEU B O 1
ATOM 3598 N N . LEU B 1 169 ? 4.587 34.141 -35.113 1.00 32.25 182 LEU B N 1
ATOM 3599 C CA . LEU B 1 169 ? 5.208 35.268 -34.407 1.00 33.79 182 LEU B CA 1
ATOM 3600 C C . LEU B 1 169 ? 6.591 35.659 -34.958 1.00 34.96 182 LEU B C 1
ATOM 3601 O O . LEU B 1 169 ? 7.237 36.562 -34.422 1.00 36.01 182 LEU B O 1
ATOM 3606 N N . GLY B 1 170 ? 7.050 34.979 -36.010 1.00 35.08 183 GLY B N 1
ATOM 3607 C CA . GLY B 1 170 ? 8.226 35.412 -36.758 1.00 36.43 183 GLY B CA 1
ATOM 3608 C C . GLY B 1 170 ? 9.441 34.504 -36.686 1.00 36.62 183 GLY B C 1
ATOM 3609 O O . GLY B 1 170 ? 10.432 34.751 -37.376 1.00 37.95 183 GLY B O 1
ATOM 3610 N N . LYS B 1 171 ? 9.385 33.467 -35.855 1.00 35.92 184 LYS B N 1
ATOM 3611 C CA . LYS B 1 171 ? 10.493 32.514 -35.745 1.00 35.77 184 LYS B CA 1
ATOM 3612 C C . LYS B 1 171 ? 10.514 31.595 -36.965 1.00 35.34 184 LYS B C 1
ATOM 3613 O O . LYS B 1 171 ? 9.999 30.485 -36.932 1.00 34.12 184 LYS B O 1
ATOM 3619 N N . GLN B 1 172 ? 11.130 32.071 -38.045 1.00 36.58 185 GLN B N 1
ATOM 3620 C CA . GLN B 1 172 ? 11.151 31.339 -39.316 1.00 36.50 185 GLN B CA 1
ATOM 3621 C C . GLN B 1 172 ? 11.737 29.919 -39.204 1.00 35.45 185 GLN B C 1
ATOM 3622 O O . GLN B 1 172 ? 11.410 29.054 -40.016 1.00 34.70 185 GLN B O 1
ATOM 3628 N N . ASP B 1 173 ? 12.589 29.676 -38.206 1.00 35.11 186 ASP B N 1
ATOM 3629 C CA . ASP B 1 173 ? 13.198 28.353 -38.018 1.00 34.40 186 ASP B CA 1
ATOM 3630 C C . ASP B 1 173 ? 12.423 27.433 -37.048 1.00 32.43 186 ASP B C 1
ATOM 3631 O O . ASP B 1 173 ? 12.866 26.322 -36.773 1.00 32.62 186 ASP B O 1
ATOM 3636 N N . ALA B 1 174 ? 11.268 27.878 -36.551 1.00 30.99 187 ALA B N 1
ATOM 3637 C CA . ALA B 1 174 ? 10.477 27.088 -35.593 1.00 29.19 187 ALA B CA 1
ATOM 3638 C C . ALA B 1 174 ? 9.827 25.833 -36.201 1.00 27.50 187 ALA B C 1
ATOM 3639 O O . ALA B 1 174 ? 9.458 24.900 -35.478 1.00 26.78 187 ALA B O 1
ATOM 3641 N N . ILE B 1 175 ? 9.657 25.808 -37.516 1.00 26.69 188 ILE B N 1
ATOM 3642 C CA . ILE B 1 175 ? 9.086 24.630 -38.175 1.00 25.29 188 ILE B CA 1
ATOM 3643 C C . ILE B 1 175 ? 9.889 24.281 -39.430 1.00 25.37 188 ILE B C 1
ATOM 3644 O O . ILE B 1 175 ? 10.615 25.126 -39.961 1.00 25.42 188 ILE B O 1
ATOM 3649 N N . SER B 1 176 ? 9.768 23.026 -39.866 1.00 24.07 189 SER B N 1
ATOM 3650 C CA . SER B 1 176 ? 10.452 22.522 -41.058 1.00 24.51 189 SER B CA 1
ATOM 3651 C C . SER B 1 176 ? 9.887 23.135 -42.323 1.00 24.59 189 SER B C 1
ATOM 3652 O O . SER B 1 176 ? 8.778 23.645 -42.319 1.00 23.92 189 SER B O 1
ATOM 3655 N N . GLY B 1 177 ? 10.654 23.064 -43.410 1.00 25.50 190 GLY B N 1
ATOM 3656 C CA . GLY B 1 177 ? 10.165 23.444 -44.727 1.00 25.96 190 GLY B CA 1
ATOM 3657 C C . GLY B 1 177 ? 8.956 22.624 -45.142 1.00 25.20 190 GLY B C 1
ATOM 3658 O O . GLY B 1 177 ? 8.039 23.146 -45.770 1.00 25.17 190 GLY B O 1
ATOM 3659 N N . ASP B 1 178 ? 8.953 21.337 -44.795 1.00 24.61 191 ASP B N 1
ATOM 3660 C CA . ASP B 1 178 ? 7.771 20.489 -44.990 1.00 23.87 191 ASP B CA 1
ATOM 3661 C C . ASP B 1 178 ? 6.555 21.084 -44.286 1.00 22.88 191 ASP B C 1
ATOM 3662 O O . ASP B 1 178 ? 5.466 21.144 -44.848 1.00 21.81 191 ASP B O 1
ATOM 3667 N N . ALA B 1 179 ? 6.750 21.526 -43.049 1.00 22.62 192 ALA B N 1
ATOM 3668 C CA . ALA B 1 179 ? 5.663 22.117 -42.286 1.00 22.12 192 ALA B CA 1
ATOM 3669 C C . ALA B 1 179 ? 5.207 23.462 -42.883 1.00 22.59 192 ALA B C 1
ATOM 3670 O O . ALA B 1 179 ? 4.013 23.764 -42.875 1.00 22.29 192 ALA B O 1
ATOM 3672 N N . LYS B 1 180 ? 6.150 24.254 -43.402 1.00 23.62 193 LYS B N 1
ATOM 3673 C CA . LYS B 1 180 ? 5.817 25.541 -44.015 1.00 24.55 193 LYS B CA 1
ATOM 3674 C C . LYS B 1 180 ? 5.030 25.336 -45.300 1.00 24.64 193 LYS B C 1
ATOM 3675 O O . LYS B 1 180 ? 4.090 26.076 -45.578 1.00 24.96 193 LYS B O 1
ATOM 3681 N N . ALA B 1 181 ? 5.436 24.338 -46.083 1.00 24.84 194 ALA B N 1
ATOM 3682 C CA . ALA B 1 181 ? 4.736 23.999 -47.321 1.00 24.97 194 ALA B CA 1
ATOM 3683 C C . ALA B 1 181 ? 3.356 23.416 -47.010 1.00 24.20 194 ALA B C 1
ATOM 3684 O O . ALA B 1 181 ? 2.399 23.629 -47.753 1.00 23.55 194 ALA B O 1
ATOM 3686 N N . GLY B 1 182 ? 3.260 22.674 -45.910 1.00 23.91 195 GLY B N 1
ATOM 3687 C CA . GLY B 1 182 ? 1.986 22.145 -45.451 1.00 23.74 195 GLY B CA 1
ATOM 3688 C C . GLY B 1 182 ? 0.976 23.201 -45.023 1.00 24.18 195 GLY B C 1
ATOM 3689 O O . GLY B 1 182 ? -0.222 23.005 -45.206 1.00 24.22 195 GLY B O 1
ATOM 3690 N N . TYR B 1 183 ? 1.444 24.302 -44.431 1.00 25.10 196 TYR B N 1
ATOM 3691 C CA . TYR B 1 183 ? 0.548 25.398 -44.047 1.00 25.27 196 TYR B CA 1
ATOM 3692 C C . TYR B 1 183 ? 0.027 26.103 -45.287 1.00 26.20 196 TYR B C 1
ATOM 3693 O O . TYR B 1 183 ? -1.136 26.501 -45.341 1.00 25.93 196 TYR B O 1
ATOM 3702 N N . GLN B 1 184 ? 0.903 26.256 -46.275 1.00 26.83 197 GLN B N 1
ATOM 3703 C CA . GLN B 1 184 ? 0.528 26.861 -47.542 1.00 27.85 197 GLN B CA 1
ATOM 3704 C C . GLN B 1 184 ? -0.512 25.996 -48.250 1.00 27.33 197 GLN B C 1
ATOM 3705 O O . GLN B 1 184 ? -1.533 26.517 -48.700 1.00 27.47 197 GLN B O 1
ATOM 3711 N N . LEU B 1 185 ? -0.262 24.685 -48.334 1.00 27.00 198 LEU B N 1
ATOM 3712 C CA . LEU B 1 185 ? -1.252 23.744 -48.883 1.00 26.58 198 LEU B CA 1
ATOM 3713 C C . LEU B 1 185 ? -2.571 23.880 -48.133 1.00 26.05 198 LEU B C 1
ATOM 3714 O O . LEU B 1 185 ? -3.630 23.998 -48.744 1.00 26.19 198 LEU B O 1
ATOM 3719 N N . PHE B 1 186 ? -2.491 23.865 -46.805 1.00 25.09 199 PHE B N 1
ATOM 3720 C CA . PHE B 1 186 ? -3.667 23.989 -45.938 1.00 24.96 199 PHE B CA 1
ATOM 3721 C C . PHE B 1 186 ? -4.544 25.182 -46.363 1.00 25.69 199 PHE B C 1
ATOM 3722 O O . PHE B 1 186 ? -5.762 25.041 -46.525 1.00 25.53 199 PHE B O 1
ATOM 3730 N N . LYS B 1 187 ? -3.914 26.338 -46.583 1.00 26.22 200 LYS B N 1
ATOM 3731 C CA . LYS B 1 187 ? -4.630 27.530 -47.036 1.00 27.19 200 LYS B CA 1
ATOM 3732 C C . LYS B 1 187 ? -5.118 27.344 -48.463 1.00 27.76 200 LYS B C 1
ATOM 3733 O O . LYS B 1 187 ? -6.309 27.484 -48.730 1.00 27.67 200 LYS B O 1
ATOM 3739 N N . ASP B 1 188 ? -4.189 26.993 -49.355 1.00 28.40 201 ASP B N 1
ATOM 3740 C CA . ASP B 1 188 ? -4.447 26.903 -50.803 1.00 29.62 201 ASP B CA 1
ATOM 3741 C C . ASP B 1 188 ? -5.451 25.842 -51.233 1.00 29.49 201 ASP B C 1
ATOM 3742 O O . ASP B 1 188 ? -6.083 25.976 -52.290 1.00 29.59 201 ASP B O 1
ATOM 3747 N N . LYS B 1 189 ? -5.556 24.767 -50.464 1.00 28.85 202 LYS B N 1
ATOM 3748 C CA . LYS B 1 189 ? -6.529 23.712 -50.781 1.00 29.08 202 LYS B CA 1
ATOM 3749 C C . LYS B 1 189 ? -7.925 24.000 -50.227 1.00 28.80 202 LYS B C 1
ATOM 3750 O O . LYS B 1 189 ? -8.891 23.407 -50.691 1.00 28.68 202 LYS B O 1
ATOM 3756 N N . GLY B 1 190 ? -8.027 24.893 -49.237 1.00 28.84 203 GLY B N 1
ATOM 3757 C CA . GLY B 1 190 ? -9.321 25.274 -48.665 1.00 28.93 203 GLY B CA 1
ATOM 3758 C C . GLY B 1 190 ? -9.635 24.698 -47.290 1.00 27.77 203 GLY B C 1
ATOM 3759 O O . GLY B 1 190 ? -10.710 24.959 -46.740 1.00 28.08 203 GLY B O 1
ATOM 3760 N N . CYS B 1 191 ? -8.707 23.930 -46.720 1.00 26.67 204 CYS B N 1
ATOM 3761 C CA . CYS B 1 191 ? -8.851 23.434 -45.347 1.00 25.72 204 CYS B CA 1
ATOM 3762 C C . CYS B 1 191 ? -9.172 24.577 -44.397 1.00 25.46 204 CYS B C 1
ATOM 3763 O O . CYS B 1 191 ? -9.975 24.422 -43.472 1.00 25.36 204 CYS B O 1
ATOM 3766 N N . VAL B 1 192 ? -8.512 25.713 -44.624 1.00 26.03 205 VAL B N 1
ATOM 3767 C CA . VAL B 1 192 ? -8.615 26.861 -43.745 1.00 25.87 205 VAL B CA 1
ATOM 3768 C C . VAL B 1 192 ? -10.004 27.496 -43.822 1.00 26.26 205 VAL B C 1
ATOM 3769 O O . VAL B 1 192 ? -10.421 28.180 -42.891 1.00 26.15 205 VAL B O 1
ATOM 3773 N N . SER B 1 193 ? -10.728 27.254 -44.915 1.00 26.41 206 SER B N 1
ATOM 3774 C CA . SER B 1 193 ? -12.109 27.735 -45.036 1.00 27.03 206 SER B CA 1
ATOM 3775 C C . SER B 1 193 ? -12.973 27.216 -43.885 1.00 25.84 206 SER B C 1
ATOM 3776 O O . SER B 1 193 ? -13.925 27.880 -43.482 1.00 26.81 206 SER B O 1
ATOM 3779 N N . CYS B 1 194 ? -12.642 26.036 -43.363 1.00 24.35 207 CYS B N 1
ATOM 3780 C CA . CYS B 1 194 ? -13.395 25.438 -42.244 1.00 23.25 207 CYS B CA 1
ATOM 3781 C C . CYS B 1 194 ? -12.653 25.376 -40.912 1.00 22.13 207 CYS B C 1
ATOM 3782 O O . CYS B 1 194 ? -13.283 25.391 -39.839 1.00 21.70 207 CYS B O 1
ATOM 3785 N N . HIS B 1 195 ? -11.327 25.271 -40.981 1.00 21.48 208 HIS B N 1
ATOM 3786 C CA . HIS B 1 195 ? -10.471 25.153 -39.811 1.00 20.52 208 HIS B CA 1
ATOM 3787 C C . HIS B 1 195 ? -9.641 26.441 -39.715 1.00 21.91 208 HIS B C 1
ATOM 3788 O O . HIS B 1 195 ? -8.587 26.531 -40.343 1.00 22.11 208 HIS B O 1
ATOM 3795 N N . ASN B 1 196 ? -10.103 27.423 -38.938 1.00 22.49 209 ASN B N 1
ATOM 3796 C CA . ASN B 1 196 ? -9.387 28.703 -38.807 1.00 23.54 209 ASN B CA 1
ATOM 3797 C C . ASN B 1 196 ? -9.531 29.292 -37.405 1.00 23.59 209 ASN B C 1
ATOM 3798 O O . ASN B 1 196 ? -10.032 28.632 -36.496 1.00 23.20 209 ASN B O 1
ATOM 3803 N N . GLY B 1 197 ? -9.053 30.515 -37.214 1.00 24.57 210 GLY B N 1
ATOM 3804 C CA . GLY B 1 197 ? -9.060 31.116 -35.891 1.00 24.86 210 GLY B CA 1
ATOM 3805 C C . GLY B 1 197 ? -7.962 30.536 -35.027 1.00 24.22 210 GLY B C 1
ATOM 3806 O O . GLY B 1 197 ? -7.123 29.768 -35.508 1.00 24.28 210 GLY B O 1
ATOM 3807 N N . PRO B 1 198 ? -7.949 30.907 -33.740 1.00 24.05 211 PRO B N 1
ATOM 3808 C CA . PRO B 1 198 ? -6.902 30.451 -32.837 1.00 23.32 211 PRO B CA 1
ATOM 3809 C C . PRO B 1 198 ? -6.842 28.933 -32.672 1.00 22.32 211 PRO B C 1
ATOM 3810 O O . PRO B 1 198 ? -5.745 28.383 -32.503 1.00 22.52 211 PRO B O 1
ATOM 3814 N N . ALA B 1 199 ? -7.983 28.254 -32.763 1.00 20.98 212 ALA B N 1
ATOM 3815 C CA . ALA B 1 199 ? -8.020 26.808 -32.524 1.00 20.51 212 ALA B CA 1
ATOM 3816 C C . ALA B 1 199 ? -7.944 25.979 -33.807 1.00 20.05 212 ALA B C 1
ATOM 3817 O O . ALA B 1 199 ? -8.093 24.769 -33.753 1.00 19.25 212 ALA B O 1
ATOM 3819 N N . VAL B 1 200 ? -7.698 26.625 -34.948 1.00 20.95 213 VAL B N 1
ATOM 3820 C CA . VAL B 1 200 ? -7.637 25.928 -36.251 1.00 20.87 213 VAL B CA 1
ATOM 3821 C C . VAL B 1 200 ? -8.831 24.974 -36.347 1.00 20.65 213 VAL B C 1
ATOM 3822 O O . VAL B 1 200 ? -8.685 23.760 -36.514 1.00 20.72 213 VAL B O 1
ATOM 3826 N N . GLY B 1 201 ? -10.022 25.549 -36.198 1.00 21.06 214 GLY B N 1
ATOM 3827 C CA . GLY B 1 201 ? -11.260 24.782 -36.032 1.00 20.53 214 GLY B CA 1
ATOM 3828 C C . GLY B 1 201 ? -12.123 25.452 -34.984 1.00 20.41 214 GLY B C 1
ATOM 3829 O O . GLY B 1 201 ? -11.715 26.451 -34.396 1.00 20.95 214 GLY B O 1
ATOM 3830 N N . GLY B 1 202 ? -13.321 24.921 -34.770 1.00 20.18 215 GLY B N 1
ATOM 3831 C CA . GLY B 1 202 ? -14.166 25.325 -33.640 1.00 19.83 215 GLY B CA 1
ATOM 3832 C C . GLY B 1 202 ? -15.023 26.566 -33.843 1.00 20.70 215 GLY B C 1
ATOM 3833 O O . GLY B 1 202 ? -15.719 26.996 -32.927 1.00 20.95 215 GLY B O 1
ATOM 3834 N N . THR B 1 203 ? -14.990 27.140 -35.042 1.00 21.11 216 THR B N 1
ATOM 3835 C CA . THR B 1 203 ? -15.659 28.411 -35.302 1.00 21.99 216 THR B CA 1
ATOM 3836 C C . THR B 1 203 ? -16.951 28.263 -36.100 1.00 22.57 216 THR B C 1
ATOM 3837 O O . THR B 1 203 ? -17.618 29.260 -36.403 1.00 23.58 216 THR B O 1
ATOM 3841 N N . MET B 1 204 ? -17.295 27.030 -36.464 1.00 21.83 217 MET B N 1
ATOM 3842 C CA . MET B 1 204 ? -18.458 26.791 -37.290 1.00 22.69 217 MET B CA 1
ATOM 3843 C C . MET B 1 204 ? -18.873 25.331 -37.245 1.00 21.99 217 MET B C 1
ATOM 3844 O O . MET B 1 204 ? -18.126 24.463 -36.783 1.00 20.96 217 MET B O 1
ATOM 3849 N N . PHE B 1 205 ? -20.091 25.091 -37.710 1.00 22.74 218 PHE B N 1
ATOM 3850 C CA . PHE B 1 205 ? -20.580 23.761 -37.998 1.00 22.79 218 PHE B CA 1
ATOM 3851 C C . PHE B 1 205 ? -20.487 23.567 -39.499 1.00 23.76 218 PHE B C 1
ATOM 3852 O O . PHE B 1 205 ? -20.771 24.493 -40.266 1.00 24.75 218 PHE B O 1
ATOM 3860 N N . MET B 1 206 ? -20.084 22.374 -39.924 1.00 23.65 219 MET B N 1
ATOM 3861 C CA . MET B 1 206 ? -19.982 22.058 -41.350 1.00 24.15 219 MET B CA 1
ATOM 3862 C C . MET B 1 206 ? -20.324 20.591 -41.620 1.00 23.64 219 MET B C 1
ATOM 3863 O O . MET B 1 206 ? -20.126 19.731 -40.759 1.00 21.81 219 MET B O 1
ATOM 3868 N N . LYS B 1 207 ? -20.817 20.314 -42.828 1.00 24.35 220 LYS B N 1
ATOM 3869 C CA . LYS B 1 207 ? -21.138 18.946 -43.238 1.00 24.53 220 LYS B CA 1
ATOM 3870 C C . LYS B 1 207 ? -19.880 18.085 -43.325 1.00 23.73 220 LYS B C 1
ATOM 3871 O O . LYS B 1 207 ? -18.873 18.502 -43.878 1.00 23.51 220 LYS B O 1
ATOM 3877 N N . MET B 1 208 ? -19.950 16.887 -42.754 1.00 23.04 221 MET B N 1
ATOM 3878 C CA . MET B 1 208 ? -18.921 15.880 -42.943 1.00 22.41 221 MET B CA 1
ATOM 3879 C C . MET B 1 208 ? -19.282 15.093 -44.201 1.00 22.75 221 MET B C 1
ATOM 3880 O O . MET B 1 208 ? -20.241 14.314 -44.209 1.00 22.02 221 MET B O 1
ATOM 3885 N N . GLY B 1 209 ? -18.499 15.308 -45.252 1.00 22.79 222 GLY B N 1
ATOM 3886 C CA . GLY B 1 209 ? -18.810 14.783 -46.576 1.00 23.27 222 GLY B CA 1
ATOM 3887 C C . GLY B 1 209 ? -19.506 15.833 -47.413 1.00 24.21 222 GLY B C 1
ATOM 3888 O O . GLY B 1 209 ? -20.627 15.640 -47.861 1.00 25.44 222 GLY B O 1
ATOM 3889 N N . LEU B 1 210 ? -18.825 16.948 -47.641 1.00 24.35 223 LEU B N 1
ATOM 3890 C CA . LEU B 1 210 ? -19.399 18.070 -48.376 1.00 25.45 223 LEU B CA 1
ATOM 3891 C C . LEU B 1 210 ? -19.490 17.789 -49.882 1.00 26.60 223 LEU B C 1
ATOM 3892 O O . LEU B 1 210 ? -20.510 18.091 -50.508 1.00 27.61 223 LEU B O 1
ATOM 3897 N N . ILE B 1 211 ? -18.427 17.226 -50.456 1.00 26.27 224 ILE B N 1
ATOM 3898 C CA . ILE B 1 211 ? -18.385 16.873 -51.885 1.00 27.43 224 ILE B CA 1
ATOM 3899 C C . ILE B 1 211 ? -18.641 15.381 -52.119 1.00 27.43 224 ILE B C 1
ATOM 3900 O O . ILE B 1 211 ? -19.253 14.995 -53.125 1.00 28.73 224 ILE B O 1
ATOM 3905 N N . LYS B 1 212 ? -18.186 14.548 -51.190 1.00 26.45 225 LYS B N 1
ATOM 3906 C CA . LYS B 1 212 ? -18.403 13.109 -51.285 1.00 26.63 225 LYS B CA 1
ATOM 3907 C C . LYS B 1 212 ? -18.880 12.588 -49.938 1.00 26.14 225 LYS B C 1
ATOM 3908 O O . LYS B 1 212 ? -18.470 13.106 -48.904 1.00 25.16 225 LYS B O 1
ATOM 3914 N N . PRO B 1 213 ? -19.745 11.559 -49.933 1.00 26.94 226 PRO B N 1
ATOM 3915 C CA . PRO B 1 213 ? -20.261 11.137 -48.626 1.00 26.83 226 PRO B CA 1
ATOM 3916 C C . PRO B 1 213 ? -19.168 10.548 -47.745 1.00 26.02 226 PRO B C 1
ATOM 3917 O O . PRO B 1 213 ? -18.193 9.995 -48.254 1.00 25.91 226 PRO B O 1
ATOM 3921 N N . PHE B 1 214 ? -19.311 10.705 -46.433 1.00 26.02 227 PHE B N 1
ATOM 3922 C CA . PHE B 1 214 ? -18.411 10.076 -45.483 1.00 25.44 227 PHE B CA 1
ATOM 3923 C C . PHE B 1 214 ? -18.978 8.726 -45.075 1.00 26.12 227 PHE B C 1
ATOM 3924 O O . PHE B 1 214 ? -20.029 8.652 -44.426 1.00 26.31 227 PHE B O 1
ATOM 3932 N N . HIS B 1 215 ? -18.290 7.652 -45.443 1.00 26.76 228 HIS B N 1
ATOM 3933 C CA . HIS B 1 215 ? -18.744 6.346 -45.022 1.00 27.18 228 HIS B CA 1
ATOM 3934 C C . HIS B 1 215 ? -18.355 6.055 -43.582 1.00 26.18 228 HIS B C 1
ATOM 3935 O O . HIS B 1 215 ? -17.185 6.101 -43.212 1.00 25.17 228 HIS B O 1
ATOM 3942 N N . THR B 1 216 ? -19.363 5.731 -42.790 1.00 26.26 229 THR B N 1
ATOM 3943 C CA . THR B 1 216 ? -19.163 5.224 -41.445 1.00 26.03 229 THR B CA 1
ATOM 3944 C C . THR B 1 216 ? -20.358 4.342 -41.130 1.00 26.44 229 THR B C 1
ATOM 3945 O O . THR B 1 216 ? -21.426 4.514 -41.728 1.00 27.51 229 THR B O 1
ATOM 3949 N N . ASN B 1 217 ? -20.171 3.377 -40.235 1.00 26.30 230 ASN B N 1
ATOM 3950 C CA . ASN B 1 217 ? -21.301 2.615 -39.711 1.00 26.72 230 ASN B CA 1
ATOM 3951 C C . ASN B 1 217 ? -21.741 3.188 -38.365 1.00 25.72 230 ASN B C 1
ATOM 3952 O O . ASN B 1 217 ? -22.561 2.586 -37.673 1.00 25.61 230 ASN B O 1
ATOM 3957 N N . ASN B 1 218 ? -21.192 4.352 -38.002 1.00 24.72 231 ASN B N 1
ATOM 3958 C CA . ASN B 1 218 ? -21.626 5.093 -36.820 1.00 23.73 231 ASN B CA 1
ATOM 3959 C C . ASN B 1 218 ? -22.856 5.951 -37.158 1.00 24.34 231 ASN B C 1
ATOM 3960 O O . ASN B 1 218 ? -22.772 6.829 -38.024 1.00 24.81 231 ASN B O 1
ATOM 3965 N N . PRO B 1 219 ? -24.003 5.706 -36.475 1.00 24.88 232 PRO B N 1
ATOM 3966 C CA . PRO B 1 219 ? -25.270 6.387 -36.829 1.00 25.79 232 PRO B CA 1
ATOM 3967 C C . PRO B 1 219 ? -25.409 7.870 -36.454 1.00 25.67 232 PRO B C 1
ATOM 3968 O O . PRO B 1 219 ? -26.407 8.484 -36.838 1.00 26.24 232 PRO B O 1
ATOM 3972 N N . ALA B 1 220 ? -24.443 8.442 -35.732 1.00 25.16 233 ALA B N 1
ATOM 3973 C CA . ALA B 1 220 ? -24.574 9.805 -35.214 1.00 25.12 233 ALA B CA 1
ATOM 3974 C C . ALA B 1 220 ? -24.847 10.806 -36.336 1.00 26.15 233 ALA B C 1
ATOM 3975 O O . ALA B 1 220 ? -24.059 10.923 -37.275 1.00 26.62 233 ALA B O 1
ATOM 3977 N N . GLU B 1 221 ? -25.968 11.519 -36.235 1.00 26.84 234 GLU B N 1
ATOM 3978 C CA . GLU B 1 221 ? -26.392 12.453 -37.273 1.00 27.98 234 GLU B CA 1
ATOM 3979 C C . GLU B 1 221 ? -25.981 13.910 -37.013 1.00 27.75 234 GLU B C 1
ATOM 3980 O O . GLU B 1 221 ? -26.257 14.796 -37.825 1.00 27.42 234 GLU B O 1
ATOM 3986 N N . GLY B 1 222 ? -25.300 14.158 -35.899 1.00 26.54 235 GLY B N 1
ATOM 3987 C CA . GLY B 1 222 ? -24.734 15.479 -35.651 1.00 26.87 235 GLY B CA 1
ATOM 3988 C C . GLY B 1 222 ? -25.793 16.535 -35.368 1.00 28.04 235 GLY B C 1
ATOM 3989 O O . GLY B 1 222 ? -26.698 16.319 -34.561 1.00 28.37 235 GLY B O 1
ATOM 3990 N N . ARG B 1 223 ? -25.668 17.678 -36.036 1.00 29.03 236 ARG B N 1
ATOM 3991 C CA . ARG B 1 223 ? -26.486 18.870 -35.748 1.00 30.13 236 ARG B CA 1
ATOM 3992 C C . ARG B 1 223 ? -27.994 18.663 -35.933 1.00 31.24 236 ARG B C 1
ATOM 3993 O O . ARG B 1 223 ? -28.793 19.365 -35.305 1.00 31.74 236 ARG B O 1
ATOM 4001 N N . LYS B 1 224 ? -28.375 17.705 -36.777 1.00 31.97 237 LYS B N 1
ATOM 4002 C CA . LYS B 1 224 ? -29.780 17.340 -36.963 1.00 33.29 237 LYS B CA 1
ATOM 4003 C C . LYS B 1 224 ? -30.471 16.928 -35.648 1.00 33.29 237 LYS B C 1
ATOM 4004 O O . LYS B 1 224 ? -31.663 17.173 -35.479 1.00 34.31 237 LYS B O 1
ATOM 4010 N N . GLY B 1 225 ? -29.727 16.304 -34.737 1.00 32.51 238 GLY B N 1
ATOM 4011 C CA . GLY B 1 225 ? -30.260 15.881 -33.439 1.00 32.62 238 GLY B CA 1
ATOM 4012 C C . GLY B 1 225 ? -30.486 16.997 -32.430 1.00 32.86 238 GLY B C 1
ATOM 4013 O O . GLY B 1 225 ? -31.133 16.775 -31.411 1.00 33.16 238 GLY B O 1
ATOM 4014 N N . VAL B 1 226 ? -29.938 18.184 -32.695 1.00 33.24 239 VAL B N 1
ATOM 4015 C CA . VAL B 1 226 ? -30.239 19.399 -31.922 1.00 33.55 239 VAL B CA 1
ATOM 4016 C C . VAL B 1 226 ? -31.311 20.261 -32.600 1.00 34.94 239 VAL B C 1
ATOM 4017 O O . VAL B 1 226 ? -32.212 20.780 -31.932 1.00 35.28 239 VAL B O 1
ATOM 4021 N N . THR B 1 227 ? -31.200 20.410 -33.923 1.00 35.42 240 THR B N 1
ATOM 4022 C CA . THR B 1 227 ? -32.003 21.376 -34.678 1.00 36.79 240 THR B CA 1
ATOM 4023 C C . THR B 1 227 ? -33.265 20.769 -35.296 1.00 38.03 240 THR B C 1
ATOM 4024 O O . THR B 1 227 ? -34.275 21.459 -35.427 1.00 38.92 240 THR B O 1
ATOM 4028 N N . GLY B 1 228 ? -33.198 19.494 -35.686 1.00 37.61 241 GLY B N 1
ATOM 4029 C CA . GLY B 1 228 ? -34.320 18.822 -36.340 1.00 38.67 241 GLY B CA 1
ATOM 4030 C C . GLY B 1 228 ? -34.318 18.993 -37.852 1.00 39.56 241 GLY B C 1
ATOM 4031 O O . GLY B 1 228 ? -35.138 18.397 -38.539 1.00 40.93 241 GLY B O 1
ATOM 4032 N N . LYS B 1 229 ? -33.380 19.786 -38.365 1.00 39.12 242 LYS B N 1
ATOM 4033 C CA . LYS B 1 229 ? -33.282 20.081 -39.785 1.00 39.94 242 LYS B CA 1
ATOM 4034 C C . LYS B 1 229 ? -32.560 18.965 -40.526 1.00 39.20 242 LYS B C 1
ATOM 4035 O O . LYS B 1 229 ? -31.484 18.530 -40.105 1.00 37.86 242 LYS B O 1
ATOM 4041 N N . ASP B 1 230 ? -33.131 18.518 -41.642 1.00 39.77 243 ASP B N 1
ATOM 4042 C CA . ASP B 1 230 ? -32.491 17.467 -42.443 1.00 39.38 243 ASP B CA 1
ATOM 4043 C C . ASP B 1 230 ? -31.222 17.973 -43.141 1.00 37.92 243 ASP B C 1
ATOM 4044 O O . ASP B 1 230 ? -30.255 17.219 -43.286 1.00 37.00 243 ASP B O 1
ATOM 4049 N N . ALA B 1 231 ? -31.207 19.249 -43.531 1.00 37.35 244 ALA B N 1
ATOM 4050 C CA . ALA B 1 231 ? -29.981 19.882 -44.052 1.00 36.16 244 ALA B CA 1
ATOM 4051 C C . ALA B 1 231 ? -28.816 19.830 -43.038 1.00 33.74 244 ALA B C 1
ATOM 4052 O O . ALA B 1 231 ? -27.650 19.866 -43.429 1.00 32.37 244 ALA B O 1
ATOM 4054 N N . ASP B 1 232 ? -29.148 19.715 -41.750 1.00 32.52 245 ASP B N 1
ATOM 4055 C CA . ASP B 1 232 ? -28.166 19.611 -40.671 1.00 30.88 245 ASP B CA 1
ATOM 4056 C C . ASP B 1 232 ? -27.690 18.183 -40.396 1.00 29.53 245 ASP B C 1
ATOM 4057 O O . ASP B 1 232 ? -26.944 17.950 -39.443 1.00 28.30 245 ASP B O 1
ATOM 4062 N N . LYS B 1 233 ? -28.116 17.231 -41.218 1.00 29.48 246 LYS B N 1
ATOM 4063 C CA . LYS B 1 233 ? -27.720 15.839 -41.048 1.00 28.55 246 LYS B CA 1
ATOM 4064 C C . LYS B 1 233 ? -26.258 15.635 -41.446 1.00 27.46 246 LYS B C 1
ATOM 4065 O O . LYS B 1 233 ? -25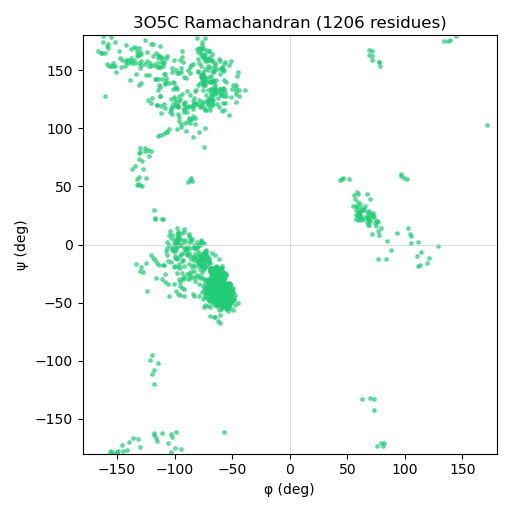.845 16.007 -42.557 1.00 27.89 246 LYS B O 1
ATOM 4071 N N . PHE B 1 234 ? -25.510 15.018 -40.535 1.00 25.80 247 PHE B N 1
ATOM 4072 C CA . PHE B 1 234 ? -24.058 14.842 -40.641 1.00 25.15 247 PHE B CA 1
ATOM 4073 C C . PHE B 1 234 ? -23.309 16.167 -40.777 1.00 25.18 247 PHE B C 1
ATOM 4074 O O . PHE B 1 234 ? -22.266 16.249 -41.451 1.00 25.04 247 PHE B O 1
ATOM 4082 N N . VAL B 1 235 ? -23.859 17.191 -40.129 1.00 24.91 248 VAL B N 1
ATOM 4083 C CA . VAL B 1 235 ? -23.188 18.466 -39.950 1.00 24.51 248 VAL B CA 1
ATOM 4084 C C . VAL B 1 235 ? -22.676 18.498 -38.509 1.00 22.62 248 VAL B C 1
ATOM 4085 O O . VAL B 1 235 ? -23.457 18.426 -37.577 1.00 22.58 248 VAL B O 1
ATOM 4089 N N . PHE B 1 236 ? -21.358 18.572 -38.334 1.00 21.26 249 PHE B N 1
ATOM 4090 C CA . PHE B 1 236 ? -20.741 18.490 -37.005 1.00 19.43 249 PHE B CA 1
ATOM 4091 C C . PHE B 1 236 ? -19.983 19.774 -36.705 1.00 19.27 249 PHE B C 1
ATOM 4092 O O . PHE B 1 236 ? -19.667 20.528 -37.628 1.00 18.87 249 PHE B O 1
ATOM 4100 N N . LYS B 1 237 ? -19.673 20.014 -35.428 1.00 17.84 250 LYS B N 1
ATOM 4101 C CA . LYS B 1 237 ? -18.751 21.083 -35.098 1.00 18.32 250 LYS B CA 1
ATOM 4102 C C . LYS B 1 237 ? -17.442 20.720 -35.796 1.00 18.87 250 LYS B C 1
ATOM 4103 O O . LYS B 1 237 ? -17.024 19.560 -35.762 1.00 18.67 250 LYS B O 1
ATOM 4109 N N . VAL B 1 238 ? -16.828 21.688 -36.474 1.00 19.60 251 VAL B N 1
ATOM 4110 C CA . VAL B 1 238 ? -15.482 21.488 -36.995 1.00 19.52 251 VAL B CA 1
ATOM 4111 C C . VAL B 1 238 ? -14.545 21.394 -35.797 1.00 18.87 251 VAL B C 1
ATOM 4112 O O . VAL B 1 238 ? -14.474 22.345 -35.027 1.00 18.92 251 VAL B O 1
ATOM 4116 N N . PRO B 1 239 ? -13.824 20.260 -35.639 1.00 18.84 252 PRO B N 1
ATOM 4117 C CA . PRO B 1 239 ? -12.930 20.115 -34.485 1.00 17.93 252 PRO B CA 1
ATOM 4118 C C . PRO B 1 239 ? -11.712 21.007 -34.603 1.00 18.19 252 PRO B C 1
ATOM 4119 O O . PRO B 1 239 ? -11.372 21.460 -35.704 1.00 18.05 252 PRO B O 1
ATOM 4123 N N . THR B 1 240 ? -11.086 21.262 -33.461 1.00 17.92 253 THR B N 1
ATOM 4124 C CA . THR B 1 240 ? -9.794 21.914 -33.430 1.00 18.48 253 THR B CA 1
ATOM 4125 C C . THR B 1 240 ? -8.745 20.974 -34.003 1.00 18.10 253 THR B C 1
ATOM 4126 O O . THR B 1 240 ? -8.786 19.768 -33.745 1.00 17.28 253 THR B O 1
ATOM 4130 N N . LEU B 1 241 ? -7.822 21.529 -34.788 1.00 18.65 254 LEU B N 1
ATOM 4131 C CA . LEU B 1 241 ? -6.641 20.784 -35.207 1.00 18.60 254 LEU B CA 1
ATOM 4132 C C . LEU B 1 241 ? -5.417 21.070 -34.326 1.00 18.90 254 LEU B C 1
ATOM 4133 O O . LEU B 1 241 ? -4.341 20.535 -34.581 1.00 18.89 254 LEU B O 1
ATOM 4138 N N . ARG B 1 242 ? -5.581 21.903 -33.292 1.00 19.24 255 ARG B N 1
ATOM 4139 C CA . ARG B 1 242 ? -4.537 22.074 -32.275 1.00 19.36 255 ARG B CA 1
ATOM 4140 C C . ARG B 1 242 ? -4.360 20.741 -31.568 1.00 18.29 255 ARG B C 1
ATOM 4141 O O . ARG B 1 242 ? -5.348 20.099 -31.194 1.00 18.64 255 ARG B O 1
ATOM 4149 N N . ASN B 1 243 ? -3.108 20.314 -31.406 1.00 17.71 256 ASN B N 1
ATOM 4150 C CA . ASN B 1 243 ? -2.799 19.038 -30.769 1.00 16.74 256 ASN B CA 1
ATOM 4151 C C . ASN B 1 243 ? -3.421 17.825 -31.487 1.00 15.75 256 ASN B C 1
ATOM 4152 O O . ASN B 1 243 ? -3.644 16.795 -30.882 1.00 14.67 256 ASN B O 1
ATOM 4157 N N . ILE B 1 244 ? -3.684 17.937 -32.787 1.00 16.33 257 ILE B N 1
ATOM 4158 C CA . ILE B 1 244 ? -4.259 16.817 -33.521 1.00 16.20 257 ILE B CA 1
ATOM 4159 C C . ILE B 1 244 ? -3.302 15.610 -33.535 1.00 16.12 257 ILE B C 1
ATOM 4160 O O . ILE B 1 244 ? -3.743 14.462 -33.570 1.00 16.62 257 ILE B O 1
ATOM 4165 N N . GLU B 1 245 ? -2.003 15.874 -33.487 1.00 16.25 258 GLU B N 1
ATOM 4166 C CA . GLU B 1 245 ? -0.982 14.816 -33.384 1.00 16.77 258 GLU B CA 1
ATOM 4167 C C . GLU B 1 245 ? -1.241 13.848 -32.231 1.00 16.07 258 GLU B C 1
ATOM 4168 O O . GLU B 1 245 ? -0.913 12.666 -32.350 1.00 16.40 258 GLU B O 1
ATOM 4174 N N . LEU B 1 246 ? -1.800 14.368 -31.132 1.00 15.27 259 LEU B N 1
ATOM 4175 C CA . LEU B 1 246 ? -2.017 13.625 -29.887 1.00 14.93 259 LEU B CA 1
ATOM 4176 C C . LEU B 1 246 ? -3.396 12.997 -29.706 1.00 14.91 259 LEU B C 1
ATOM 4177 O O . LEU B 1 246 ? -3.601 12.243 -28.756 1.00 14.56 259 LEU B O 1
ATOM 4182 N N . THR B 1 247 ? -4.350 13.331 -30.572 1.00 15.30 260 THR B N 1
ATOM 4183 C CA . THR B 1 247 ? -5.759 13.045 -30.297 1.00 14.97 260 THR B CA 1
ATOM 4184 C C . THR B 1 247 ? -6.366 11.961 -31.201 1.00 14.92 260 THR B C 1
ATOM 4185 O O . THR B 1 247 ? -7.584 11.888 -31.368 1.00 15.40 260 THR B O 1
ATOM 4189 N N . TYR B 1 248 ? -5.501 11.121 -31.764 1.00 14.91 261 TYR B N 1
ATOM 4190 C CA . TYR B 1 248 ? -5.895 9.874 -32.449 1.00 15.07 261 TYR B CA 1
ATOM 4191 C C . TYR B 1 248 ? -6.791 8.985 -31.560 1.00 14.24 261 TYR B C 1
ATOM 4192 O O . TYR B 1 248 ? -6.763 9.103 -30.331 1.00 13.96 261 TYR B O 1
ATOM 4201 N N . PRO B 1 249 ? -7.626 8.129 -32.180 1.00 14.31 262 PRO B N 1
ATOM 4202 C CA . PRO B 1 249 ? -7.932 8.112 -33.618 1.00 14.41 262 PRO B CA 1
ATOM 4203 C C . PRO B 1 249 ? -8.850 9.274 -34.035 1.00 14.69 262 PRO B C 1
ATOM 4204 O O . PRO B 1 249 ? -9.311 10.035 -33.200 1.00 14.38 262 PRO B O 1
ATOM 4208 N N . TYR B 1 250 ? -9.157 9.386 -35.324 1.00 15.26 263 TYR B N 1
ATOM 4209 C CA . TYR B 1 250 ? -9.755 10.617 -35.832 1.00 15.77 263 TYR B CA 1
ATOM 4210 C C . TYR B 1 250 ? -11.167 10.463 -36.348 1.00 16.61 263 TYR B C 1
ATOM 4211 O O . TYR B 1 250 ? -11.641 9.350 -36.621 1.00 17.32 263 TYR B O 1
ATOM 4220 N N . PHE B 1 251 ? -11.814 11.621 -36.469 1.00 17.17 264 PHE B N 1
ATOM 4221 C CA . PHE B 1 251 ? -13.241 11.758 -36.734 1.00 17.58 264 PHE B CA 1
ATOM 4222 C C . PHE B 1 251 ? -14.125 11.305 -35.564 1.00 17.98 264 PHE B C 1
ATOM 4223 O O . PHE B 1 251 ? -13.682 10.609 -34.631 1.00 17.81 264 PHE B O 1
ATOM 4231 N N . HIS B 1 252 ? -15.384 11.725 -35.611 1.00 17.99 265 HIS B N 1
ATOM 4232 C CA . HIS B 1 252 ? -16.309 11.419 -34.523 1.00 18.11 265 HIS B CA 1
ATOM 4233 C C . HIS B 1 252 ? -16.509 9.914 -34.283 1.00 18.20 265 HIS B C 1
ATOM 4234 O O . HIS B 1 252 ? -16.856 9.512 -33.160 1.00 18.37 265 HIS B O 1
ATOM 4241 N N . ASP B 1 253 ? -16.288 9.093 -35.315 1.00 18.71 266 ASP B N 1
ATOM 4242 C CA . ASP B 1 253 ? -16.444 7.633 -35.210 1.00 18.84 266 ASP B CA 1
ATOM 4243 C C . ASP B 1 253 ? -15.153 6.882 -34.797 1.00 19.32 266 ASP B C 1
ATOM 4244 O O . ASP B 1 253 ? -15.180 5.664 -34.598 1.00 19.56 266 ASP B O 1
ATOM 4249 N N . GLY B 1 254 ? -14.031 7.596 -34.660 1.00 19.00 267 GLY B N 1
ATOM 4250 C CA . GLY B 1 254 ? -12.761 6.969 -34.239 1.00 18.75 267 GLY B CA 1
ATOM 4251 C C . GLY B 1 254 ? -12.243 5.889 -35.171 1.00 19.06 267 GLY B C 1
ATOM 4252 O O . GLY B 1 254 ? -11.622 4.916 -34.736 1.00 18.77 267 GLY B O 1
ATOM 4253 N N . SER B 1 255 ? -12.475 6.086 -36.459 1.00 19.65 268 SER B N 1
ATOM 4254 C CA . SER B 1 255 ? -12.238 5.057 -37.453 1.00 20.85 268 SER B CA 1
ATOM 4255 C C . SER B 1 255 ? -10.793 5.042 -37.972 1.00 21.08 268 SER B C 1
ATOM 4256 O O . SER B 1 255 ? -10.290 3.995 -38.388 1.00 21.38 268 SER B O 1
ATOM 4259 N N . VAL B 1 256 ? -10.131 6.196 -37.927 1.00 20.98 269 VAL B N 1
ATOM 4260 C CA . VAL B 1 256 ? -8.850 6.391 -38.601 1.00 21.45 269 VAL B CA 1
ATOM 4261 C C . VAL B 1 256 ? -7.739 6.650 -37.582 1.00 20.81 269 VAL B C 1
ATOM 4262 O O . VAL B 1 256 ? -7.799 7.621 -36.833 1.00 20.76 269 VAL B O 1
ATOM 4266 N N . TRP B 1 257 ? -6.726 5.790 -37.576 1.00 20.57 270 TRP B N 1
ATOM 4267 C CA . TRP B 1 257 ? -5.658 5.877 -36.585 1.00 20.56 270 TRP B CA 1
ATOM 4268 C C . TRP B 1 257 ? -4.522 6.806 -36.974 1.00 20.50 270 TRP B C 1
ATOM 4269 O O . TRP B 1 257 ? -3.887 7.390 -36.090 1.00 20.84 270 TRP B O 1
ATOM 4280 N N . THR B 1 258 ? -4.283 6.968 -38.275 1.00 20.39 271 THR B N 1
ATOM 4281 C CA . THR B 1 258 ? -3.164 7.777 -38.737 1.00 19.78 271 THR B CA 1
ATOM 4282 C C . THR B 1 258 ? -3.634 9.129 -39.265 1.00 19.99 271 THR B C 1
ATOM 4283 O O . THR B 1 258 ? -4.644 9.232 -39.967 1.00 20.20 271 THR B O 1
ATOM 4287 N N . LEU B 1 259 ? -2.881 10.168 -38.931 1.00 19.92 272 LEU B N 1
ATOM 4288 C CA . LEU B 1 259 ? -3.174 11.503 -39.409 1.00 20.33 272 LEU B CA 1
ATOM 4289 C C . LEU B 1 259 ? -3.021 11.525 -40.936 1.00 20.82 272 LEU B C 1
ATOM 4290 O O . LEU B 1 259 ? -3.730 12.257 -41.611 1.00 21.30 272 LEU B O 1
ATOM 4295 N N . GLU B 1 260 ? -2.123 10.688 -41.468 1.00 21.05 273 GLU B N 1
ATOM 4296 C CA . GLU B 1 260 ? -1.963 10.529 -42.922 1.00 21.97 273 GLU B CA 1
ATOM 4297 C C . GLU B 1 260 ? -3.294 10.212 -43.592 1.00 21.89 273 GLU B C 1
ATOM 4298 O O . GLU B 1 260 ? -3.698 10.902 -44.520 1.00 22.09 273 GLU B O 1
ATOM 4304 N N . GLU B 1 261 ? -3.987 9.183 -43.109 1.00 21.62 274 GLU B N 1
ATOM 4305 C CA . GLU B 1 261 ? -5.297 8.833 -43.673 1.00 21.98 274 GLU B CA 1
ATOM 4306 C C . GLU B 1 261 ? -6.387 9.901 -43.423 1.00 21.05 274 GLU B C 1
ATOM 4307 O O . GLU B 1 261 ? -7.209 10.142 -44.286 1.00 21.05 274 GLU B O 1
ATOM 4313 N N . ALA B 1 262 ? -6.392 10.534 -42.250 1.00 20.28 275 ALA B N 1
ATOM 4314 C CA . ALA B 1 262 ? -7.369 11.590 -41.957 1.00 19.87 275 ALA B CA 1
ATOM 4315 C C . ALA B 1 262 ? -7.260 12.758 -42.940 1.00 20.09 275 ALA B C 1
ATOM 4316 O O . ALA B 1 262 ? -8.269 13.214 -43.483 1.00 20.81 275 ALA B O 1
ATOM 4318 N N . VAL B 1 263 ? -6.043 13.230 -43.188 1.00 19.97 276 VAL B N 1
ATOM 4319 C CA . VAL B 1 263 ? -5.858 14.371 -44.092 1.00 20.10 276 VAL B CA 1
ATOM 4320 C C . VAL B 1 263 ? -6.303 14.003 -45.512 1.00 20.58 276 VAL B C 1
ATOM 4321 O O . VAL B 1 263 ? -6.872 14.827 -46.219 1.00 20.95 276 VAL B O 1
ATOM 4325 N N . ASN B 1 264 ? -6.085 12.752 -45.904 1.00 20.52 277 ASN B N 1
ATOM 4326 C CA . ASN B 1 264 ? -6.491 12.302 -47.244 1.00 21.20 277 ASN B CA 1
ATOM 4327 C C . ASN B 1 264 ? -7.992 12.081 -47.366 1.00 21.07 277 ASN B C 1
ATOM 4328 O O . ASN B 1 264 ? -8.576 12.350 -48.417 1.00 21.02 277 ASN B O 1
ATOM 4333 N N . THR B 1 265 ? -8.611 11.588 -46.293 1.00 19.92 278 THR B N 1
ATOM 4334 C CA . THR B 1 265 ? -10.066 11.482 -46.237 1.00 19.93 278 THR B CA 1
ATOM 4335 C C . THR B 1 265 ? -10.716 12.872 -46.304 1.00 20.17 278 THR B C 1
ATOM 4336 O O . THR B 1 265 ? -11.716 13.064 -46.989 1.00 20.94 278 THR B O 1
ATOM 4340 N N . MET B 1 266 ? -10.139 13.845 -45.598 1.00 19.69 279 MET B N 1
ATOM 4341 C CA . MET B 1 266 ? -10.648 15.219 -45.638 1.00 19.22 279 MET B CA 1
ATOM 4342 C C . MET B 1 266 ? -10.517 15.865 -47.012 1.00 19.94 279 MET B C 1
ATOM 4343 O O . MET B 1 266 ? -11.459 16.483 -47.499 1.00 19.84 279 MET B O 1
ATOM 4348 N N . ALA B 1 267 ? -9.341 15.737 -47.616 1.00 19.51 280 ALA B N 1
ATOM 4349 C CA . ALA B 1 267 ? -9.121 16.263 -48.964 1.00 20.28 280 ALA B CA 1
ATOM 4350 C C . ALA B 1 267 ? -10.081 15.576 -49.934 1.00 20.83 280 ALA B C 1
ATOM 4351 O O . ALA B 1 267 ? -10.753 16.234 -50.719 1.00 21.94 280 ALA B O 1
ATOM 4353 N N . ASP B 1 268 ? -10.148 14.255 -49.875 0.50 20.14 281 ASP B N 1
ATOM 4354 C CA . ASP B 1 268 ? -11.010 13.511 -50.784 0.50 20.79 281 ASP B CA 1
ATOM 4355 C C . ASP B 1 268 ? -12.481 13.925 -50.665 0.50 20.93 281 ASP B C 1
ATOM 4356 O O . ASP B 1 268 ? -13.097 14.282 -51.660 0.50 21.66 281 ASP B O 1
ATOM 4361 N N . ILE B 1 269 ? -13.043 13.896 -49.456 1.00 20.27 282 ILE B N 1
ATOM 4362 C CA . ILE B 1 269 ? -14.504 14.116 -49.318 1.00 20.55 282 ILE B CA 1
ATOM 4363 C C . ILE B 1 269 ? -14.952 15.556 -49.056 1.00 20.81 282 ILE B C 1
ATOM 4364 O O . ILE B 1 269 ? -16.065 15.932 -49.451 1.00 21.37 282 ILE B O 1
ATOM 4369 N N . GLN B 1 270 ? -14.118 16.364 -48.409 1.00 20.56 283 GLN B N 1
ATOM 4370 C CA . GLN B 1 270 ? -14.453 17.774 -48.243 1.00 21.32 283 GLN B CA 1
ATOM 4371 C C . GLN B 1 270 ? -14.108 18.628 -49.466 1.00 22.73 283 GLN B C 1
ATOM 4372 O O . GLN B 1 270 ? -14.808 19.614 -49.739 1.00 23.87 283 GLN B O 1
ATOM 4378 N N . LEU B 1 271 ? -13.049 18.250 -50.188 1.00 23.49 284 LEU B N 1
ATOM 4379 C CA . LEU B 1 271 ? -12.526 19.028 -51.334 1.00 24.98 284 LEU B CA 1
ATOM 4380 C C . LEU B 1 271 ? -12.623 18.336 -52.709 1.00 26.30 284 LEU B C 1
ATOM 4381 O O . LEU B 1 271 ? -12.466 18.988 -53.750 1.00 27.34 284 LEU B O 1
ATOM 4386 N N . GLY B 1 272 ? -12.851 17.029 -52.719 1.00 26.59 285 GLY B N 1
ATOM 4387 C CA . GLY B 1 272 ? -13.040 16.289 -53.965 1.00 27.80 285 GLY B CA 1
ATOM 4388 C C . GLY B 1 272 ? -11.779 15.666 -54.550 1.00 28.13 285 GLY B C 1
ATOM 4389 O O . GLY B 1 272 ? -11.799 15.184 -55.674 1.00 29.21 285 GLY B O 1
ATOM 4390 N N . GLN B 1 273 ? -10.680 15.662 -53.800 1.00 27.63 286 GLN B N 1
ATOM 4391 C CA . GLN B 1 273 ? -9.428 15.116 -54.314 1.00 27.66 286 GLN B CA 1
ATOM 4392 C C . GLN B 1 273 ? -8.472 14.784 -53.173 1.00 26.53 286 GLN B C 1
ATOM 4393 O O . GLN B 1 273 ? -8.208 15.624 -52.309 1.00 25.46 286 GLN B O 1
ATOM 4399 N N . LYS B 1 274 ? -7.954 13.556 -53.163 1.00 26.19 287 LYS B N 1
ATOM 4400 C CA . LYS B 1 274 ? -6.981 13.166 -52.141 1.00 25.49 287 LYS B CA 1
ATOM 4401 C C . LYS B 1 274 ? -5.614 13.788 -52.411 1.00 25.20 287 LYS B C 1
ATOM 4402 O O . LYS B 1 274 ? -5.313 14.232 -53.523 1.00 24.96 287 LYS B O 1
ATOM 4408 N N . LEU B 1 275 ? -4.788 13.784 -51.374 1.00 24.71 288 LEU B N 1
ATOM 4409 C CA . LEU B 1 275 ? -3.469 14.395 -51.422 1.00 25.23 288 LEU B CA 1
ATOM 4410 C C . LEU B 1 275 ? -2.448 13.425 -51.978 1.00 25.56 288 LEU B C 1
ATOM 4411 O O . LEU B 1 275 ? -2.612 12.212 -51.877 1.00 25.91 288 LEU B O 1
ATOM 4416 N N . THR B 1 276 ? -1.389 13.974 -52.558 1.00 26.43 289 THR B N 1
ATOM 4417 C CA . THR B 1 276 ? -0.254 13.182 -53.022 1.00 26.78 289 THR B CA 1
ATOM 4418 C C . THR B 1 276 ? 0.603 12.766 -51.823 1.00 26.27 289 THR B C 1
ATOM 4419 O O . THR B 1 276 ? 0.369 13.220 -50.690 1.00 25.53 289 THR B O 1
ATOM 4423 N N . GLU B 1 277 ? 1.584 11.900 -52.065 1.00 26.42 290 GLU B N 1
ATOM 4424 C CA . GLU B 1 277 ? 2.469 11.416 -51.002 1.00 25.96 290 GLU B CA 1
ATOM 4425 C C . GLU B 1 277 ? 3.229 12.586 -50.378 1.00 26.02 290 GLU B C 1
ATOM 4426 O O . GLU B 1 277 ? 3.253 12.732 -49.155 1.00 24.94 290 GLU B O 1
ATOM 4428 N N . LYS B 1 278 ? 3.806 13.424 -51.240 1.00 26.49 291 LYS B N 1
ATOM 4429 C CA . LYS B 1 278 ? 4.527 14.634 -50.841 1.00 26.65 291 LYS B CA 1
ATOM 4430 C C . LYS B 1 278 ? 3.613 15.610 -50.100 1.00 25.61 291 LYS B C 1
ATOM 4431 O O . LYS B 1 278 ? 3.986 16.125 -49.058 1.00 25.50 291 LYS B O 1
ATOM 4437 N N . GLU B 1 279 ? 2.420 15.846 -50.642 1.00 25.04 292 GLU B N 1
ATOM 4438 C CA . GLU B 1 279 ? 1.444 16.744 -50.029 1.00 24.42 292 GLU B CA 1
ATOM 4439 C C . GLU B 1 279 ? 0.980 16.256 -48.649 1.00 23.04 292 GLU B C 1
ATOM 4440 O O . GLU B 1 279 ? 0.731 17.067 -47.769 1.00 22.52 292 GLU B O 1
ATOM 4446 N N . THR B 1 280 ? 0.870 14.940 -48.472 1.00 22.57 293 THR B N 1
ATOM 4447 C CA . THR B 1 280 ? 0.477 14.349 -47.183 1.00 21.90 293 THR B CA 1
ATOM 4448 C C . THR B 1 280 ? 1.582 14.534 -46.138 1.00 21.94 293 THR B C 1
ATOM 4449 O O . THR B 1 280 ? 1.313 14.910 -44.980 1.00 21.59 293 THR B O 1
ATOM 4453 N N . LYS B 1 281 ? 2.815 14.241 -46.553 1.00 22.63 294 LYS B N 1
ATOM 4454 C CA . LYS B 1 281 ? 4.031 14.488 -45.759 1.00 23.01 294 LYS B CA 1
ATOM 4455 C C . LYS B 1 281 ? 4.029 15.939 -45.244 1.00 22.69 294 LYS B C 1
ATOM 4456 O O . LYS B 1 281 ? 4.218 16.195 -44.044 1.00 21.30 294 LYS B O 1
ATOM 4462 N N . GLU B 1 282 ? 3.768 16.870 -46.161 1.00 22.80 295 GLU B N 1
ATOM 4463 C CA . GLU B 1 282 ? 3.742 18.295 -45.837 1.00 23.32 295 GLU B CA 1
ATOM 4464 C C . GLU B 1 282 ? 2.581 18.657 -44.920 1.00 22.78 295 GLU B C 1
ATOM 4465 O O . GLU B 1 282 ? 2.757 19.413 -43.959 1.00 23.06 295 GLU B O 1
ATOM 4471 N N . MET B 1 283 ? 1.398 18.130 -45.227 1.00 22.41 296 MET B N 1
ATOM 4472 C CA . MET B 1 283 ? 0.224 18.419 -44.419 1.00 22.31 296 MET B CA 1
ATOM 4473 C C . MET B 1 283 ? 0.401 17.921 -42.998 1.00 21.11 296 MET B C 1
ATOM 4474 O O . MET B 1 283 ? 0.078 18.630 -42.049 1.00 21.11 296 MET B O 1
ATOM 4479 N N . VAL B 1 284 ? 0.919 16.707 -42.853 1.00 20.97 297 VAL B N 1
ATOM 4480 C CA . VAL B 1 284 ? 1.129 16.136 -41.527 1.00 20.49 297 VAL B CA 1
ATOM 4481 C C . VAL B 1 284 ? 2.172 16.927 -40.747 1.00 20.44 297 VAL B C 1
ATOM 4482 O O . VAL B 1 284 ? 1.985 17.214 -39.556 1.00 19.62 297 VAL B O 1
ATOM 4486 N N . ALA B 1 285 ? 3.260 17.299 -41.421 1.00 21.13 298 ALA B N 1
ATOM 4487 C CA . ALA B 1 285 ? 4.300 18.133 -40.808 1.00 21.11 298 ALA B CA 1
ATOM 4488 C C . ALA B 1 285 ? 3.686 19.409 -40.216 1.00 21.13 298 ALA B C 1
ATOM 4489 O O . ALA B 1 285 ? 3.931 19.754 -39.059 1.00 20.78 298 ALA B O 1
ATOM 4491 N N . PHE B 1 286 ? 2.858 20.090 -40.995 1.00 21.28 299 PHE B N 1
ATOM 4492 C CA . PHE B 1 286 ? 2.190 21.305 -40.494 1.00 20.91 299 PHE B CA 1
ATOM 4493 C C . PHE B 1 286 ? 1.263 21.008 -39.313 1.00 19.85 299 PHE B C 1
ATOM 4494 O O . PHE B 1 286 ? 1.280 21.725 -38.304 1.00 19.95 299 PHE B O 1
ATOM 4502 N N . LEU B 1 287 ? 0.464 19.956 -39.428 1.00 19.27 300 LEU B N 1
ATOM 4503 C CA . LEU B 1 287 ? -0.468 19.610 -38.353 1.00 18.33 300 LEU B CA 1
ATOM 4504 C C . LEU B 1 287 ? 0.240 19.261 -37.044 1.00 18.25 300 LEU B C 1
ATOM 4505 O O . LEU B 1 287 ? -0.240 19.645 -35.986 1.00 17.78 300 LEU B O 1
ATOM 4510 N N . ASN B 1 288 ? 1.375 18.567 -37.103 1.00 17.99 301 ASN B N 1
ATOM 4511 C CA . ASN B 1 288 ? 2.140 18.271 -35.887 1.00 18.11 301 ASN B CA 1
ATOM 4512 C C . ASN B 1 288 ? 2.687 19.533 -35.215 1.00 18.41 301 ASN B C 1
ATOM 4513 O O . ASN B 1 288 ? 2.729 19.620 -33.979 1.00 17.68 301 ASN B O 1
ATOM 4518 N N . SER B 1 289 ? 3.086 20.510 -36.029 1.00 19.01 302 SER B N 1
ATOM 4519 C CA . SER B 1 289 ? 3.575 21.791 -35.515 1.00 19.94 302 SER B CA 1
ATOM 4520 C C . SER B 1 289 ? 2.500 22.586 -34.769 1.00 19.78 302 SER B C 1
ATOM 4521 O O . SER B 1 289 ? 2.811 23.590 -34.121 1.00 20.43 302 SER B O 1
ATOM 4524 N N . LEU B 1 290 ? 1.247 22.126 -34.843 1.00 18.93 303 LEU B N 1
ATOM 4525 C CA . LEU B 1 290 ? 0.150 22.734 -34.075 1.00 18.53 303 LEU B CA 1
ATOM 4526 C C . LEU B 1 290 ? 0.069 22.208 -32.629 1.00 18.21 303 LEU B C 1
ATOM 4527 O O . LEU B 1 290 ? -0.818 22.615 -31.869 1.00 18.08 303 LEU B O 1
ATOM 4532 N N . THR B 1 291 ? 0.964 21.292 -32.266 1.00 17.70 304 THR B N 1
ATOM 4533 C CA . THR B 1 291 ? 1.004 20.745 -30.912 1.00 17.86 304 THR B CA 1
ATOM 4534 C C . THR B 1 291 ? 1.630 21.780 -29.987 1.00 18.48 304 THR B C 1
ATOM 4535 O O . THR B 1 291 ? 2.771 22.178 -30.183 1.00 18.64 304 THR B O 1
ATOM 4539 N N . GLY B 1 292 ? 0.874 22.202 -28.977 1.00 19.06 305 GLY B N 1
ATOM 4540 C CA . GLY B 1 292 ? 1.293 23.282 -28.089 1.00 20.12 305 GLY B CA 1
ATOM 4541 C C . GLY B 1 292 ? 1.774 22.757 -26.759 1.00 20.63 305 GLY B C 1
ATOM 4542 O O . GLY B 1 292 ? 1.792 21.542 -26.531 1.00 19.15 305 GLY B O 1
ATOM 4543 N N . GLU B 1 293 ? 2.148 23.675 -25.872 1.00 22.22 306 GLU B N 1
ATOM 4544 C CA . GLU B 1 293 ? 2.567 23.291 -24.540 1.00 23.19 306 GLU B CA 1
ATOM 4545 C C . GLU B 1 293 ? 1.366 22.729 -23.788 1.00 22.98 306 GLU B C 1
ATOM 4546 O O . GLU B 1 293 ? 0.324 23.382 -23.657 1.00 23.59 306 GLU B O 1
ATOM 4552 N N . GLN B 1 294 ? 1.527 21.501 -23.316 1.00 22.95 307 GLN B N 1
ATOM 4553 C CA . GLN B 1 294 ? 0.472 20.772 -22.632 1.00 22.33 307 GLN B CA 1
ATOM 4554 C C . GLN B 1 294 ? 0.382 21.324 -21.219 1.00 22.73 307 GLN B C 1
ATOM 4555 O O . GLN B 1 294 ? 1.400 21.734 -20.645 1.00 23.10 307 GLN B O 1
ATOM 4561 N N . PRO B 1 295 ? -0.839 21.394 -20.670 1.00 23.10 308 PRO B N 1
ATOM 4562 C CA . PRO B 1 295 ? -1.003 21.889 -19.321 1.00 23.36 308 PRO B CA 1
ATOM 4563 C C . PRO B 1 295 ? -0.106 21.225 -18.296 1.00 23.44 308 PRO B C 1
ATOM 4564 O O . PRO B 1 295 ? -0.097 19.989 -18.185 1.00 23.38 308 PRO B O 1
ATOM 4568 N N . GLN B 1 296 ? 0.632 22.054 -17.557 1.00 23.70 309 GLN B N 1
ATOM 4569 C CA . GLN B 1 296 ? 1.442 21.606 -16.433 1.00 23.89 309 GLN B CA 1
ATOM 4570 C C . GLN B 1 296 ? 0.632 21.804 -15.171 1.00 22.88 309 GLN B C 1
ATOM 4571 O O . GLN B 1 296 ? 0.431 22.931 -14.731 1.00 21.60 309 GLN B O 1
ATOM 4577 N N . ILE B 1 297 ? 0.149 20.693 -14.620 1.00 21.51 310 ILE B N 1
ATOM 4578 C CA . ILE B 1 297 ? -0.739 20.701 -13.483 1.00 21.13 310 ILE B CA 1
ATOM 4579 C C . ILE B 1 297 ? -0.193 19.757 -12.426 1.00 20.37 310 ILE B C 1
ATOM 4580 O O . ILE B 1 297 ? 0.307 18.693 -12.751 1.00 20.15 310 ILE B O 1
ATOM 4585 N N . SER B 1 298 ? -0.255 20.168 -11.164 1.00 19.92 311 SER B N 1
ATOM 4586 C CA . SER B 1 298 ? 0.012 19.274 -10.063 1.00 19.46 311 SER B CA 1
ATOM 4587 C C . SER B 1 298 ? -1.246 18.439 -9.832 1.00 18.53 311 SER B C 1
ATOM 4588 O O . SER B 1 298 ? -2.353 18.962 -9.863 1.00 18.43 311 SER B O 1
ATOM 4591 N N . LEU B 1 299 ? -1.077 17.142 -9.605 1.00 17.86 312 LEU B N 1
ATOM 4592 C CA . LEU B 1 299 ? -2.204 16.254 -9.319 1.00 17.18 312 LEU B CA 1
ATOM 4593 C C . LEU B 1 299 ? -2.927 16.735 -8.068 1.00 16.89 312 LEU B C 1
ATOM 4594 O O . LEU B 1 299 ? -2.288 16.967 -7.059 1.00 17.59 312 LEU B O 1
ATOM 4599 N N . PRO B 1 300 ? -4.258 16.902 -8.126 1.00 16.45 313 PRO B N 1
ATOM 4600 C CA . PRO B 1 300 ? -4.894 17.417 -6.919 1.00 16.42 313 PRO B CA 1
ATOM 4601 C C . PRO B 1 300 ? -5.050 16.368 -5.819 1.00 16.20 313 PRO B C 1
ATOM 4602 O O . PRO B 1 300 ? -5.321 15.209 -6.103 1.00 15.70 313 PRO B O 1
ATOM 4606 N N . ILE B 1 301 ? -4.903 16.795 -4.572 1.00 16.23 314 ILE B N 1
ATOM 4607 C CA . ILE B 1 301 ? -5.134 15.936 -3.418 1.00 16.85 314 ILE B CA 1
ATOM 4608 C C . ILE B 1 301 ? -6.588 16.102 -3.002 1.00 16.81 314 ILE B C 1
ATOM 4609 O O . ILE B 1 301 ? -7.005 17.188 -2.606 1.00 17.26 314 ILE B O 1
ATOM 4614 N N . LEU B 1 302 ? -7.367 15.029 -3.114 1.00 16.61 315 LEU B N 1
ATOM 4615 C CA . LEU B 1 302 ? -8.791 15.081 -2.828 1.00 15.82 315 LEU B CA 1
ATOM 4616 C C . LEU B 1 302 ? -9.077 14.671 -1.382 1.00 16.14 315 LEU B C 1
ATOM 4617 O O . LEU B 1 302 ? -8.329 13.900 -0.778 1.00 15.86 315 LEU B O 1
ATOM 4622 N N . PRO B 1 303 ? -10.169 15.197 -0.811 1.00 15.96 316 PRO B N 1
ATOM 4623 C CA . PRO B 1 303 ? -10.504 14.912 0.589 1.00 16.14 316 PRO B CA 1
ATOM 4624 C C . PRO B 1 303 ? -11.025 13.472 0.801 1.00 16.01 316 PRO B C 1
ATOM 4625 O O . PRO B 1 303 ? -11.468 12.850 -0.158 1.00 15.03 316 PRO B O 1
ATOM 4629 N N . PRO B 1 304 ? -10.982 12.956 2.050 1.00 16.01 317 PRO B N 1
ATOM 4630 C CA . PRO B 1 304 ? -11.533 11.621 2.290 1.00 16.30 317 PRO B CA 1
ATOM 4631 C C . PRO B 1 304 ? -13.061 11.602 2.307 1.00 15.99 317 PRO B C 1
ATOM 4632 O O . PRO B 1 304 ? -13.694 12.571 2.722 1.00 15.67 317 PRO B O 1
ATOM 4636 N N . SER B 1 305 ? -13.640 10.504 1.833 1.00 15.77 318 SER B N 1
ATOM 4637 C CA . SER B 1 305 ? -15.045 10.225 2.077 1.00 15.70 318 SER B CA 1
ATOM 4638 C C . SER B 1 305 ? -15.257 10.005 3.572 1.00 16.42 318 SER B C 1
ATOM 4639 O O . SER B 1 305 ? -14.341 9.603 4.305 1.00 16.71 318 SER B O 1
ATOM 4642 N N . ASN B 1 306 ? -16.473 10.269 4.010 1.00 16.26 319 ASN B N 1
ATOM 4643 C CA . ASN B 1 306 ? -16.862 10.030 5.398 1.00 17.23 319 ASN B CA 1
ATOM 4644 C C . ASN B 1 306 ? -18.172 9.232 5.426 1.00 17.49 319 ASN B C 1
ATOM 4645 O O . ASN B 1 306 ? -18.650 8.795 4.370 1.00 16.70 319 ASN B O 1
ATOM 4650 N N . LYS B 1 307 ? -18.739 9.029 6.612 1.00 18.20 320 LYS B N 1
ATOM 4651 C CA . LYS B 1 307 ? -19.957 8.214 6.762 1.00 19.72 320 LYS B CA 1
ATOM 4652 C C . LYS B 1 307 ? -21.205 8.787 6.034 1.00 19.41 320 LYS B C 1
ATOM 4653 O O . LYS B 1 307 ? -22.171 8.052 5.762 1.00 19.68 320 LYS B O 1
ATOM 4659 N N . GLU B 1 308 ? -21.166 10.082 5.715 1.00 19.15 321 GLU B N 1
ATOM 4660 C CA . GLU B 1 308 ? -22.241 10.758 4.974 1.00 19.11 321 GLU B CA 1
ATOM 4661 C C . GLU B 1 308 ? -22.023 10.675 3.462 1.00 17.55 321 GLU B C 1
ATOM 4662 O O . GLU B 1 308 ? -22.899 11.063 2.701 1.00 17.32 321 GLU B O 1
ATOM 4668 N N . THR B 1 309 ? -20.859 10.196 3.038 1.00 16.70 322 THR B N 1
ATOM 4669 C CA . THR B 1 309 ? -20.560 10.082 1.616 1.00 16.19 322 THR B CA 1
ATOM 4670 C C . THR B 1 309 ? -21.182 8.803 1.068 1.00 16.52 322 THR B C 1
ATOM 4671 O O . THR B 1 309 ? -20.847 7.725 1.549 1.00 16.70 322 THR B O 1
ATOM 4675 N N . PRO B 1 310 ? -22.068 8.918 0.058 1.00 16.19 323 PRO B N 1
ATOM 4676 C CA . PRO B 1 310 ? -22.607 7.725 -0.604 1.00 17.08 323 PRO B CA 1
ATOM 4677 C C . PRO B 1 310 ? -21.479 6.759 -0.999 1.00 16.27 323 PRO B C 1
ATOM 4678 O O . PRO B 1 310 ? -20.430 7.199 -1.490 1.00 16.25 323 PRO B O 1
ATOM 4682 N N . ARG B 1 311 ? -21.679 5.465 -0.777 1.00 15.92 324 ARG B N 1
ATOM 4683 C CA . ARG B 1 311 ? -20.671 4.497 -1.164 1.00 15.59 324 ARG B CA 1
ATOM 4684 C C . ARG B 1 311 ? -20.719 4.300 -2.687 1.00 15.19 324 ARG B C 1
ATOM 4685 O O . ARG B 1 311 ? -21.798 4.307 -3.280 1.00 15.75 324 ARG B O 1
ATOM 4693 N N . PRO B 1 312 ? -19.548 4.144 -3.325 1.00 14.44 325 PRO B N 1
ATOM 4694 C CA . PRO B 1 312 ? -19.523 3.791 -4.729 1.00 14.38 325 PRO B CA 1
ATOM 4695 C C . PRO B 1 312 ? -20.106 2.412 -4.996 1.00 14.40 325 PRO B C 1
ATOM 4696 O O . PRO B 1 312 ? -20.106 1.558 -4.116 1.00 15.10 325 PRO B O 1
ATOM 4700 N N . VAL B 1 313 ? -20.576 2.199 -6.221 1.00 14.56 326 VAL B N 1
ATOM 4701 C CA . VAL B 1 313 ? -21.178 0.946 -6.606 1.00 15.16 326 VAL B CA 1
ATOM 4702 C C . VAL B 1 313 ? -20.504 0.546 -7.927 1.00 16.19 326 VAL B C 1
ATOM 4703 O O . VAL B 1 313 ? -21.057 0.784 -8.992 1.00 15.67 326 VAL B O 1
ATOM 4707 N N . PRO B 1 314 ? -19.264 -0.004 -7.847 1.00 16.91 327 PRO B N 1
ATOM 4708 C CA . PRO B 1 314 ? -18.517 -0.394 -9.053 1.00 18.05 327 PRO B CA 1
ATOM 4709 C C . PRO B 1 314 ? -19.118 -1.617 -9.734 1.00 19.35 327 PRO B C 1
ATOM 4710 O O . PRO B 1 314 ? -19.059 -1.760 -10.958 1.00 18.90 327 PRO B O 1
ATOM 4714 N N . PHE B 1 315 ? -19.679 -2.502 -8.927 1.00 20.97 328 PHE B N 1
ATOM 4715 C CA . PHE B 1 315 ? -20.189 -3.755 -9.446 1.00 22.78 328 PHE B CA 1
ATOM 4716 C C . PHE B 1 315 ? -21.693 -3.855 -9.174 1.00 24.38 328 PHE B C 1
ATOM 4717 O O . PHE B 1 315 ? -22.464 -3.089 -9.758 1.00 24.97 328 PHE B O 1
ATOM 4725 N N . ALA B 1 316 ? -22.112 -4.759 -8.299 1.00 26.14 329 ALA B N 1
ATOM 4726 C CA . ALA B 1 316 ? -23.531 -5.028 -8.069 1.00 27.40 329 ALA B CA 1
ATOM 4727 C C . ALA B 1 316 ? -24.145 -4.160 -6.972 1.00 28.00 329 ALA B C 1
ATOM 4728 O O . ALA B 1 316 ? -23.467 -3.820 -5.993 1.00 27.45 329 ALA B O 1
ATOM 4730 N N . THR B 1 317 ? -25.403 -3.772 -7.206 1.00 28.57 330 THR B N 1
ATOM 4731 C CA . THR B 1 317 ? -26.456 -3.583 -6.186 1.00 29.49 330 THR B CA 1
ATOM 4732 C C . THR B 1 317 ? -27.589 -2.700 -6.722 1.00 29.43 330 THR B C 1
ATOM 4733 O O . THR B 1 317 ? -28.180 -3.008 -7.779 1.00 29.99 330 THR B O 1
ATOM 4737 N N . GLU C 1 11 ? 35.891 -35.213 -31.584 1.00 40.13 24 GLU C N 1
ATOM 4738 C CA . GLU C 1 11 ? 34.491 -34.914 -31.141 1.00 39.30 24 GLU C CA 1
ATOM 4739 C C . GLU C 1 11 ? 34.462 -33.764 -30.130 1.00 37.47 24 GLU C C 1
ATOM 4740 O O . GLU C 1 11 ? 35.374 -33.651 -29.312 1.00 37.57 24 GLU C O 1
ATOM 4746 N N . PRO C 1 12 ? 33.406 -32.919 -30.169 1.00 36.41 25 PRO C N 1
ATOM 4747 C CA . PRO C 1 12 ? 33.277 -31.820 -29.209 1.00 34.61 25 PRO C CA 1
ATOM 4748 C C . PRO C 1 12 ? 32.970 -32.245 -27.771 1.00 32.88 25 PRO C C 1
ATOM 4749 O O . PRO C 1 12 ? 33.068 -31.416 -26.869 1.00 30.97 25 PRO C O 1
ATOM 4753 N N . ILE C 1 13 ? 32.561 -33.502 -27.585 1.00 32.42 26 ILE C N 1
ATOM 4754 C CA . ILE C 1 13 ? 32.328 -34.086 -26.265 1.00 31.16 26 ILE C CA 1
ATOM 4755 C C . ILE C 1 13 ? 33.385 -35.154 -25.971 1.00 31.18 26 ILE C C 1
ATOM 4756 O O . ILE C 1 13 ? 33.774 -35.907 -26.873 1.00 32.13 26 ILE C O 1
ATOM 4761 N N . GLU C 1 14 ? 33.830 -35.216 -24.712 1.00 29.72 27 GLU C N 1
ATOM 4762 C CA . GLU C 1 14 ? 34.832 -36.180 -24.252 1.00 29.64 27 GLU C CA 1
ATOM 4763 C C . GLU C 1 14 ? 34.270 -37.105 -23.173 1.00 27.94 27 GLU C C 1
ATOM 4764 O O . GLU C 1 14 ? 33.354 -36.736 -22.428 1.00 25.68 27 GLU C O 1
ATOM 4770 N N . VAL C 1 15 ? 34.850 -38.297 -23.068 1.00 27.42 28 VAL C N 1
ATOM 4771 C CA . VAL C 1 15 ? 34.403 -39.275 -22.085 1.00 26.11 28 VAL C CA 1
ATOM 4772 C C . VAL C 1 15 ? 34.855 -38.834 -20.703 1.00 24.75 28 VAL C C 1
ATOM 4773 O O . VAL C 1 15 ? 35.858 -38.139 -20.568 1.00 24.92 28 VAL C O 1
ATOM 4777 N N . ILE C 1 16 ? 34.096 -39.222 -19.689 1.00 23.62 29 ILE C N 1
ATOM 4778 C CA . ILE C 1 16 ? 34.471 -38.951 -18.309 1.00 22.87 29 ILE C CA 1
ATOM 4779 C C . ILE C 1 16 ? 35.065 -40.250 -17.785 1.00 23.70 29 ILE C C 1
ATOM 4780 O O . ILE C 1 16 ? 34.440 -41.311 -17.903 1.00 24.03 29 ILE C O 1
ATOM 4785 N N . THR C 1 17 ? 36.270 -40.168 -17.238 1.00 24.09 30 THR C N 1
ATOM 4786 C CA . THR C 1 17 ? 36.920 -41.320 -16.618 1.00 24.81 30 THR C CA 1
ATOM 4787 C C . THR C 1 17 ? 36.595 -41.322 -15.124 1.00 23.86 30 THR C C 1
ATOM 4788 O O . THR C 1 17 ? 36.234 -40.280 -14.571 1.00 22.91 30 THR C O 1
ATOM 4792 N N . PRO C 1 18 ? 36.683 -42.495 -14.466 1.00 24.43 31 PRO C N 1
ATOM 4793 C CA . PRO C 1 18 ? 36.499 -42.514 -13.006 1.00 23.97 31 PRO C CA 1
ATOM 4794 C C . PRO C 1 18 ? 37.478 -41.599 -12.262 1.00 23.91 31 PRO C C 1
ATOM 4795 O O . PRO C 1 18 ? 38.598 -41.379 -12.726 1.00 24.51 31 PRO C O 1
ATOM 4799 N N . ALA C 1 19 ? 37.044 -41.080 -11.114 1.00 23.07 32 ALA C N 1
ATOM 4800 C CA . ALA C 1 19 ? 37.899 -40.309 -10.221 1.00 23.06 32 ALA C CA 1
ATOM 4801 C C . ALA C 1 19 ? 39.122 -41.141 -9.803 1.00 23.61 32 ALA C C 1
ATOM 4802 O O . ALA C 1 19 ? 38.984 -42.330 -9.497 1.00 23.34 32 ALA C O 1
ATOM 4804 N N . ILE C 1 21 ? 41.298 -40.831 -7.238 1.00 25.61 34 ILE C N 1
ATOM 4805 C CA . ILE C 1 21 ? 41.179 -40.626 -5.792 1.00 25.42 34 ILE C CA 1
ATOM 4806 C C . ILE C 1 21 ? 42.532 -40.769 -5.080 1.00 25.26 34 ILE C C 1
ATOM 4807 O O . ILE C 1 21 ? 43.027 -41.877 -4.844 1.00 25.71 34 ILE C O 1
ATOM 4812 N N . THR C 1 22 ? 43.117 -39.629 -4.736 1.00 24.40 35 THR C N 1
ATOM 4813 C CA . THR C 1 22 ? 44.467 -39.585 -4.194 1.00 24.32 35 THR C CA 1
ATOM 4814 C C . THR C 1 22 ? 44.468 -39.366 -2.681 1.00 23.35 35 THR C C 1
ATOM 4815 O O . THR C 1 22 ? 45.487 -39.584 -2.035 1.00 23.85 35 THR C O 1
ATOM 4819 N N . GLU C 1 23 ? 43.329 -38.954 -2.124 1.00 21.80 36 GLU C N 1
ATOM 4820 C CA . GLU C 1 23 ? 43.240 -38.554 -0.713 1.00 20.93 36 GLU C CA 1
ATOM 4821 C C . GLU C 1 23 ? 42.007 -39.169 -0.028 1.00 19.80 36 GLU C C 1
ATOM 4822 O O . GLU C 1 23 ? 41.051 -38.470 0.361 1.00 18.33 36 GLU C O 1
ATOM 4828 N N . PRO C 1 24 ? 42.025 -40.495 0.138 1.00 19.67 37 PRO C N 1
ATOM 4829 C CA . PRO C 1 24 ? 40.833 -41.185 0.626 1.00 19.16 37 PRO C CA 1
ATOM 4830 C C . PRO C 1 24 ? 40.348 -40.770 2.011 1.00 18.64 37 PRO C C 1
ATOM 4831 O O . PRO C 1 24 ? 39.143 -40.698 2.228 1.00 17.92 37 PRO C O 1
ATOM 4835 N N . GLU C 1 25 ? 41.254 -40.488 2.938 1.00 19.04 38 GLU C N 1
ATOM 4836 C CA . GLU C 1 25 ? 40.825 -40.058 4.285 1.00 19.03 38 GLU C CA 1
ATOM 4837 C C . GLU C 1 25 ? 40.159 -38.679 4.308 1.00 17.56 38 GLU C C 1
ATOM 4838 O O . GLU C 1 25 ? 39.209 -38.443 5.079 1.00 17.30 38 GLU C O 1
ATOM 4844 N N . LYS C 1 26 ? 40.622 -37.784 3.446 1.00 16.61 39 LYS C N 1
ATOM 4845 C CA . LYS C 1 26 ? 39.973 -36.478 3.276 1.00 15.76 39 LYS C CA 1
ATOM 4846 C C . LYS C 1 26 ? 38.601 -36.629 2.603 1.00 14.94 39 LYS C C 1
ATOM 4847 O O . LYS C 1 26 ? 37.616 -35.996 3.007 1.00 13.40 39 LYS C O 1
ATOM 4853 N N . VAL C 1 27 ? 38.547 -37.449 1.553 1.00 14.84 40 VAL C N 1
ATOM 4854 C CA . VAL C 1 27 ? 37.285 -37.793 0.920 1.00 14.28 40 VAL C CA 1
ATOM 4855 C C . VAL C 1 27 ? 36.256 -38.331 1.912 1.00 14.50 40 VAL C C 1
ATOM 4856 O O . VAL C 1 27 ? 35.105 -37.889 1.907 1.00 13.65 40 VAL C O 1
ATOM 4860 N N . GLU C 1 28 ? 36.666 -39.256 2.779 1.00 15.21 41 GLU C N 1
ATOM 4861 C CA . GLU C 1 28 ? 35.780 -39.817 3.816 1.00 15.66 41 GLU C CA 1
ATOM 4862 C C . GLU C 1 28 ? 35.214 -38.711 4.701 1.00 14.96 41 GLU C C 1
ATOM 4863 O O . GLU C 1 28 ? 34.002 -38.634 4.924 1.00 13.91 41 GLU C O 1
ATOM 4869 N N . LEU C 1 29 ? 36.108 -37.863 5.202 1.00 14.34 42 LEU C N 1
ATOM 4870 C CA . LEU C 1 29 ? 35.718 -36.735 6.045 1.00 13.51 42 LEU C CA 1
ATOM 4871 C C . LEU C 1 29 ? 34.759 -35.807 5.324 1.00 12.93 42 LEU C C 1
ATOM 4872 O O . LEU C 1 29 ? 33.734 -35.429 5.874 1.00 13.39 42 LEU C O 1
ATOM 4877 N N . GLY C 1 30 ? 35.078 -35.450 4.083 1.00 12.10 43 GLY C N 1
ATOM 4878 C CA . GLY C 1 30 ? 34.162 -34.660 3.257 1.00 11.14 43 GLY C CA 1
ATOM 4879 C C . GLY C 1 30 ? 32.791 -35.289 3.056 1.00 10.84 43 GLY C C 1
ATOM 4880 O O . GLY C 1 30 ? 31.771 -34.584 3.038 1.00 7.95 43 GLY C O 1
ATOM 4881 N N . LYS C 1 31 ? 32.755 -36.612 2.903 1.00 11.15 44 LYS C N 1
ATOM 4882 C CA . LYS C 1 31 ? 31.481 -37.315 2.707 1.00 11.62 44 LYS C CA 1
ATOM 4883 C C . LYS C 1 31 ? 30.628 -37.158 3.963 1.00 11.45 44 LYS C C 1
ATOM 4884 O O . LYS C 1 31 ? 29.436 -36.829 3.886 1.00 12.39 44 LYS C O 1
ATOM 4890 N N . MET C 1 32 ? 31.247 -37.385 5.116 1.00 11.59 45 MET C N 1
ATOM 4891 C CA . MET C 1 32 ? 30.572 -37.219 6.401 1.00 11.42 45 MET C CA 1
ATOM 4892 C C . MET C 1 32 ? 29.980 -35.804 6.494 1.00 11.10 45 MET C C 1
ATOM 4893 O O . MET C 1 32 ? 28.806 -35.628 6.781 1.00 10.44 45 MET C O 1
ATOM 4898 N N . LEU C 1 33 ? 30.811 -34.793 6.249 1.00 11.39 46 LEU C N 1
ATOM 4899 C CA . LEU C 1 33 ? 30.351 -33.413 6.255 1.00 11.19 46 LEU C CA 1
ATOM 4900 C C . LEU C 1 33 ? 29.211 -33.106 5.250 1.00 11.20 46 LEU C C 1
ATOM 4901 O O . LEU C 1 33 ? 28.282 -32.371 5.564 1.00 10.42 46 LEU C O 1
ATOM 4906 N N . PHE C 1 34 ? 29.264 -33.693 4.053 1.00 11.38 47 PHE C N 1
ATOM 4907 C CA . PHE C 1 34 ? 28.217 -33.494 3.021 1.00 11.61 47 PHE C CA 1
ATOM 4908 C C . PHE C 1 34 ? 26.839 -33.972 3.496 1.00 11.25 47 PHE C C 1
ATOM 4909 O O . PHE C 1 34 ? 25.803 -33.423 3.094 1.00 11.48 47 PHE C O 1
ATOM 4917 N N . PHE C 1 35 ? 26.856 -34.991 4.352 1.00 11.10 48 PHE C N 1
ATOM 4918 C CA . PHE C 1 35 ? 25.664 -35.675 4.863 1.00 11.27 48 PHE C CA 1
ATOM 4919 C C . PHE C 1 35 ? 25.402 -35.261 6.310 1.00 11.30 48 PHE C C 1
ATOM 4920 O O . PHE C 1 35 ? 24.574 -35.851 6.982 1.00 12.43 48 PHE C O 1
ATOM 4928 N N . GLU C 1 36 ? 26.140 -34.276 6.794 1.00 11.52 49 GLU C N 1
ATOM 4929 C CA . GLU C 1 36 ? 26.077 -33.853 8.192 1.00 11.77 49 GLU C CA 1
ATOM 4930 C C . GLU C 1 36 ? 25.018 -32.730 8.388 1.00 12.71 49 GLU C C 1
ATOM 4931 O O . GLU C 1 36 ? 25.270 -31.568 8.006 1.00 12.65 49 GLU C O 1
ATOM 4937 N N . PRO C 1 37 ? 23.846 -33.070 8.969 1.00 13.25 50 PRO C N 1
ATOM 4938 C CA . PRO C 1 37 ? 22.809 -32.066 9.186 1.00 13.20 50 PRO C CA 1
ATOM 4939 C C . PRO C 1 37 ? 23.096 -31.129 10.370 1.00 13.22 50 PRO C C 1
ATOM 4940 O O . PRO C 1 37 ? 22.463 -30.076 10.492 1.00 13.57 50 PRO C O 1
ATOM 4944 N N . ARG C 1 38 ? 24.068 -31.468 11.206 1.00 12.50 51 ARG C N 1
ATOM 4945 C CA . ARG C 1 38 ? 24.468 -30.537 12.268 1.00 13.23 51 ARG C CA 1
ATOM 4946 C C . ARG C 1 38 ? 25.350 -29.381 11.750 1.00 12.98 51 ARG C C 1
ATOM 4947 O O . ARG C 1 38 ? 25.767 -28.541 12.519 1.00 13.75 51 ARG C O 1
ATOM 4955 N N . LEU C 1 39 ? 25.578 -29.313 10.432 1.00 12.65 52 LEU C N 1
ATOM 4956 C CA . LEU C 1 39 ? 26.093 -28.090 9.794 1.00 13.07 52 LEU C CA 1
ATOM 4957 C C . LEU C 1 39 ? 24.980 -27.050 9.536 1.00 12.84 52 LEU C C 1
ATOM 4958 O O . LEU C 1 39 ? 25.246 -25.955 9.065 1.00 13.06 52 LEU C O 1
ATOM 4963 N N . SER C 1 40 ? 23.734 -27.413 9.819 1.00 12.75 53 SER C N 1
ATOM 4964 C CA . SER C 1 40 ? 22.618 -26.484 9.688 1.00 12.72 53 SER C CA 1
ATOM 4965 C C . SER C 1 40 ? 22.092 -26.098 11.062 1.00 13.60 53 SER C C 1
ATOM 4966 O O . SER C 1 40 ? 22.265 -26.831 12.032 1.00 12.78 53 SER C O 1
ATOM 4969 N N . LYS C 1 41 ? 21.423 -24.952 11.137 1.00 14.14 54 LYS C N 1
ATOM 4970 C CA . LYS C 1 41 ? 20.882 -24.477 12.417 1.00 15.25 54 LYS C CA 1
ATOM 4971 C C . LYS C 1 41 ? 19.854 -25.465 12.975 1.00 14.82 54 LYS C C 1
ATOM 4972 O O . LYS C 1 41 ? 19.834 -25.781 14.174 1.00 15.12 54 LYS C O 1
ATOM 4978 N N . SER C 1 42 ? 19.018 -25.981 12.084 1.00 14.56 55 SER C N 1
ATOM 4979 C CA . SER C 1 42 ? 17.955 -26.914 12.457 1.00 14.20 55 SER C CA 1
ATOM 4980 C C . SER C 1 42 ? 18.452 -28.280 12.920 1.00 13.78 55 SER C C 1
ATOM 4981 O O . SER C 1 42 ? 17.709 -29.014 13.595 1.00 12.94 55 SER C O 1
ATOM 4984 N N . GLY C 1 43 ? 19.678 -28.640 12.530 1.00 13.70 56 GLY C N 1
ATOM 4985 C CA . GLY C 1 43 ? 20.162 -30.001 12.709 1.00 13.63 56 GLY C CA 1
ATOM 4986 C C . GLY C 1 43 ? 19.414 -30.966 11.810 1.00 13.99 56 GLY C C 1
ATOM 4987 O O . GLY C 1 43 ? 19.365 -32.162 12.098 1.00 14.33 56 GLY C O 1
ATOM 4988 N N . PHE C 1 44 ? 18.858 -30.446 10.706 1.00 14.27 57 PHE C N 1
ATOM 4989 C CA . PHE C 1 44 ? 17.986 -31.210 9.796 1.00 13.82 57 PHE C CA 1
ATOM 4990 C C . PHE C 1 44 ? 18.388 -31.126 8.319 1.00 13.33 57 PHE C C 1
ATOM 4991 O O . PHE C 1 44 ? 17.973 -31.967 7.530 1.00 13.13 57 PHE C O 1
ATOM 4999 N N . ILE C 1 45 ? 19.172 -30.117 7.935 1.00 12.58 58 ILE C N 1
ATOM 5000 C CA . ILE C 1 45 ? 19.502 -29.931 6.538 1.00 12.39 58 ILE C CA 1
ATOM 5001 C C . ILE C 1 45 ? 20.984 -30.189 6.324 1.00 11.89 58 ILE C C 1
ATOM 5002 O O . ILE C 1 45 ? 21.818 -29.612 7.011 1.00 12.93 58 ILE C O 1
ATOM 5007 N N . SER C 1 46 ? 21.304 -31.057 5.369 1.00 11.07 59 SER C N 1
ATOM 5008 C CA . SER C 1 46 ? 22.677 -31.300 4.963 1.00 11.77 59 SER C CA 1
ATOM 5009 C C . SER C 1 46 ? 22.811 -30.957 3.479 1.00 11.12 59 SER C C 1
ATOM 5010 O O . SER C 1 46 ? 21.825 -30.678 2.811 1.00 10.52 59 SER C O 1
ATOM 5013 N N . CYS C 1 47 ?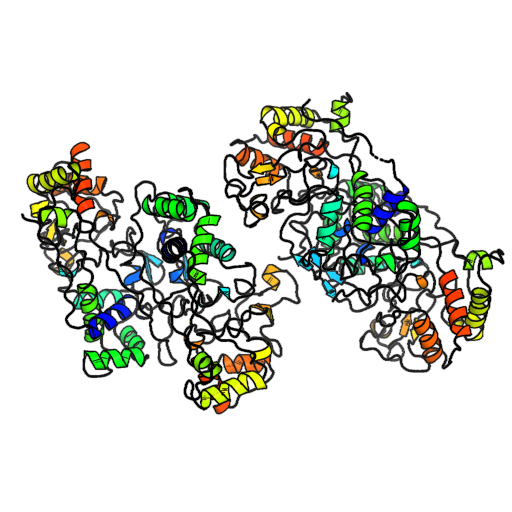 24.032 -30.965 2.965 1.00 12.26 60 CYS C N 1
ATOM 5014 C CA . CYS C 1 47 ? 24.250 -30.759 1.527 1.00 12.47 60 CYS C CA 1
ATOM 5015 C C . CYS C 1 47 ? 23.402 -31.736 0.722 1.00 12.23 60 CYS C C 1
ATOM 5016 O O . CYS C 1 47 ? 22.820 -31.378 -0.299 1.00 11.76 60 CYS C O 1
ATOM 5019 N N . ASN C 1 48 ? 23.339 -32.974 1.191 1.00 12.82 61 ASN C N 1
ATOM 5020 C CA . ASN C 1 48 ? 22.625 -34.020 0.469 1.00 12.68 61 ASN C CA 1
ATOM 5021 C C . ASN C 1 48 ? 21.131 -33.706 0.357 1.00 12.92 61 ASN C C 1
ATOM 5022 O O . ASN C 1 48 ? 20.502 -34.062 -0.651 1.00 13.90 61 ASN C O 1
ATOM 5027 N N . SER C 1 49 ? 20.585 -32.998 1.351 1.00 12.70 62 SER C N 1
ATOM 5028 C CA . SER C 1 49 ? 19.184 -32.523 1.297 1.00 12.77 62 SER C CA 1
ATOM 5029 C C . SER C 1 49 ? 18.838 -31.835 -0.038 1.00 12.24 62 SER C C 1
ATOM 5030 O O . SER C 1 49 ? 17.808 -32.125 -0.645 1.00 12.09 62 SER C O 1
ATOM 5033 N N . CYS C 1 50 ? 19.688 -30.919 -0.487 1.00 12.05 63 CYS C N 1
ATOM 5034 C CA . CYS C 1 50 ? 19.399 -30.186 -1.706 1.00 12.16 63 CYS C CA 1
ATOM 5035 C C . CYS C 1 50 ? 20.115 -30.707 -2.931 1.00 11.88 63 CYS C C 1
ATOM 5036 O O . CYS C 1 50 ? 19.789 -30.293 -4.035 1.00 11.39 63 CYS C O 1
ATOM 5039 N N . HIS C 1 51 ? 21.063 -31.624 -2.738 1.00 11.51 64 HIS C N 1
ATOM 5040 C CA . HIS C 1 51 ? 21.823 -32.214 -3.832 1.00 12.05 64 HIS C CA 1
ATOM 5041 C C . HIS C 1 51 ? 21.811 -33.732 -3.630 1.00 12.42 64 HIS C C 1
ATOM 5042 O O . HIS C 1 51 ? 22.842 -34.383 -3.619 1.00 13.40 64 HIS C O 1
ATOM 5049 N N . ASN C 1 52 ? 20.607 -34.268 -3.467 1.00 12.06 65 ASN C N 1
ATOM 5050 C CA . ASN C 1 52 ? 20.416 -35.669 -3.116 1.00 11.86 65 ASN C CA 1
ATOM 5051 C C . ASN C 1 52 ? 21.167 -36.604 -4.074 1.00 11.68 65 ASN C C 1
ATOM 5052 O O . ASN C 1 52 ? 20.823 -36.718 -5.243 1.00 12.03 65 ASN C O 1
ATOM 5057 N N . LEU C 1 53 ? 22.206 -37.259 -3.560 1.00 12.00 66 LEU C N 1
ATOM 5058 C CA . LEU C 1 53 ? 22.991 -38.177 -4.384 1.00 11.94 66 LEU C CA 1
ATOM 5059 C C . LEU C 1 53 ? 22.190 -39.438 -4.755 1.00 12.85 66 LEU C C 1
ATOM 5060 O O . LEU C 1 53 ? 22.546 -40.125 -5.714 1.00 13.41 66 LEU C O 1
ATOM 5065 N N . SER C 1 54 ? 21.087 -39.702 -4.056 1.00 12.47 67 SER C N 1
ATOM 5066 C CA . SER C 1 54 ? 20.125 -40.742 -4.508 1.00 13.37 67 SER C CA 1
ATOM 5067 C C . SER C 1 54 ? 19.341 -40.386 -5.807 1.00 13.58 67 SER C C 1
ATOM 5068 O O . SER C 1 54 ? 18.880 -41.274 -6.539 1.00 13.81 67 SER C O 1
ATOM 5071 N N . THR C 1 55 ? 19.184 -39.092 -6.078 1.00 13.62 68 THR C N 1
ATOM 5072 C CA . THR C 1 55 ? 18.371 -38.610 -7.206 1.00 14.25 68 THR C CA 1
ATOM 5073 C C . THR C 1 55 ? 19.126 -37.576 -8.019 1.00 14.20 68 THR C C 1
ATOM 5074 O O . THR C 1 55 ? 18.685 -36.429 -8.160 1.00 14.82 68 THR C O 1
ATOM 5078 N N . GLY C 1 56 ? 20.281 -37.976 -8.531 1.00 14.67 69 GLY C N 1
ATOM 5079 C CA . GLY C 1 56 ? 20.996 -37.189 -9.520 1.00 14.42 69 GLY C CA 1
ATOM 5080 C C . GLY C 1 56 ? 21.794 -36.021 -8.997 1.00 13.68 69 GLY C C 1
ATOM 5081 O O . GLY C 1 56 ? 22.224 -35.176 -9.788 1.00 15.07 69 GLY C O 1
ATOM 5082 N N . GLY C 1 57 ? 22.011 -35.974 -7.677 1.00 13.20 70 GLY C N 1
ATOM 5083 C CA . GLY C 1 57 ? 22.737 -34.877 -7.061 1.00 12.77 70 GLY C CA 1
ATOM 5084 C C . GLY C 1 57 ? 21.942 -33.597 -6.927 1.00 12.24 70 GLY C C 1
ATOM 5085 O O . GLY C 1 57 ? 22.519 -32.537 -6.745 1.00 11.57 70 GLY C O 1
ATOM 5086 N N . VAL C 1 58 ? 20.618 -33.721 -6.973 1.00 12.67 71 VAL C N 1
ATOM 5087 C CA . VAL C 1 58 ? 19.702 -32.587 -6.859 1.00 12.73 71 VAL C CA 1
ATOM 5088 C C . VAL C 1 58 ? 18.488 -32.955 -6.009 1.00 13.07 71 VAL C C 1
ATOM 5089 O O . VAL C 1 58 ? 18.141 -34.142 -5.875 1.00 11.35 71 VAL C O 1
ATOM 5093 N N . ASP C 1 59 ? 17.808 -31.943 -5.468 1.00 13.20 72 ASP C N 1
ATOM 5094 C CA . ASP C 1 59 ? 16.524 -32.196 -4.794 1.00 13.58 72 ASP C CA 1
ATOM 5095 C C . ASP C 1 59 ? 15.349 -32.413 -5.779 1.00 13.08 72 ASP C C 1
ATOM 5096 O O . ASP C 1 59 ? 14.287 -32.845 -5.371 1.00 13.89 72 ASP C O 1
ATOM 5101 N N . ALA C 1 60 ? 15.543 -32.132 -7.064 1.00 12.78 73 ALA C N 1
ATOM 5102 C CA . ALA C 1 60 ? 14.485 -32.300 -8.070 1.00 12.73 73 ALA C CA 1
ATOM 5103 C C . ALA C 1 60 ? 13.237 -31.465 -7.755 1.00 13.12 73 ALA C C 1
ATOM 5104 O O . ALA C 1 60 ? 12.119 -31.862 -8.039 1.00 12.89 73 ALA C O 1
ATOM 5106 N N . LEU C 1 61 ? 13.450 -30.307 -7.140 1.00 13.20 74 LEU C N 1
ATOM 5107 C CA . LEU C 1 61 ? 12.372 -29.363 -6.876 1.00 13.49 74 LEU C CA 1
ATOM 5108 C C . LEU C 1 61 ? 12.626 -28.094 -7.671 1.00 14.18 74 LEU C C 1
ATOM 5109 O O . LEU C 1 61 ? 13.772 -27.801 -8.016 1.00 14.67 74 LEU C O 1
ATOM 5114 N N . PRO C 1 62 ? 11.565 -27.325 -7.958 1.00 14.85 75 PRO C N 1
ATOM 5115 C CA . PRO C 1 62 ? 11.738 -26.102 -8.747 1.00 15.26 75 PRO C CA 1
ATOM 5116 C C . PRO C 1 62 ? 12.771 -25.161 -8.125 1.00 14.78 75 PRO C C 1
ATOM 5117 O O . PRO C 1 62 ? 13.644 -24.661 -8.818 1.00 15.55 75 PRO C O 1
ATOM 5121 N N . THR C 1 63 ? 12.653 -24.940 -6.821 1.00 14.67 76 THR C N 1
ATOM 5122 C CA . THR C 1 63 ? 13.705 -24.327 -6.029 1.00 14.60 76 THR C CA 1
ATOM 5123 C C . THR C 1 63 ? 13.719 -25.021 -4.673 1.00 14.23 76 THR C C 1
ATOM 5124 O O . THR C 1 63 ? 12.818 -25.810 -4.349 1.00 14.14 76 THR C O 1
ATOM 5128 N N A SER C 1 64 ? 14.725 -24.708 -3.865 0.50 13.73 77 SER C N 1
ATOM 5129 N N B SER C 1 64 ? 14.730 -24.700 -3.877 0.50 14.07 77 SER C N 1
ATOM 5130 C CA A SER C 1 64 ? 15.067 -25.545 -2.728 0.50 13.42 77 SER C CA 1
ATOM 5131 C CA B SER C 1 64 ? 15.075 -25.486 -2.711 0.50 14.07 77 SER C CA 1
ATOM 5132 C C A SER C 1 64 ? 14.451 -25.119 -1.396 0.50 13.76 77 SER C C 1
ATOM 5133 C C B SER C 1 64 ? 14.261 -25.141 -1.470 0.50 14.18 77 SER C C 1
ATOM 5134 O O A SER C 1 64 ? 14.316 -23.932 -1.092 0.50 14.38 77 SER C O 1
ATOM 5135 O O B SER C 1 64 ? 13.749 -24.034 -1.329 0.50 15.27 77 SER C O 1
ATOM 5140 N N . ILE C 1 65 ? 14.141 -26.129 -0.593 1.00 13.51 78 ILE C N 1
ATOM 5141 C CA . ILE C 1 65 ? 13.579 -25.971 0.740 1.00 13.78 78 ILE C CA 1
ATOM 5142 C C . ILE C 1 65 ? 14.723 -25.777 1.708 1.00 13.70 78 ILE C C 1
ATOM 5143 O O . ILE C 1 65 ? 15.623 -26.621 1.778 1.00 13.36 78 ILE C O 1
ATOM 5148 N N . GLY C 1 66 ? 14.715 -24.663 2.433 1.00 14.21 79 GLY C N 1
ATOM 5149 C CA . GLY C 1 66 ? 15.764 -24.359 3.388 1.00 14.68 79 GLY C CA 1
ATOM 5150 C C . GLY C 1 66 ? 15.234 -24.308 4.802 1.00 15.16 79 GLY C C 1
ATOM 5151 O O . GLY C 1 66 ? 14.114 -24.751 5.083 1.00 15.57 79 GLY C O 1
ATOM 5152 N N . HIS C 1 67 ? 16.056 -23.776 5.694 1.00 15.80 80 HIS C N 1
ATOM 5153 C CA . HIS C 1 67 ? 15.705 -23.597 7.099 1.00 15.95 80 HIS C CA 1
ATOM 5154 C C . HIS C 1 67 ? 14.306 -22.967 7.227 1.00 16.97 80 HIS C C 1
ATOM 5155 O O . HIS C 1 67 ? 13.964 -22.058 6.476 1.00 17.08 80 HIS C O 1
ATOM 5162 N N . HIS C 1 68 ? 13.506 -23.472 8.162 1.00 17.25 81 HIS C N 1
ATOM 5163 C CA . HIS C 1 68 ? 12.101 -23.056 8.366 1.00 18.47 81 HIS C CA 1
ATOM 5164 C C . HIS C 1 68 ? 11.211 -23.238 7.125 1.00 17.94 81 HIS C C 1
ATOM 5165 O O . HIS C 1 68 ? 10.144 -22.622 7.024 1.00 17.54 81 HIS C O 1
ATOM 5172 N N . TRP C 1 69 ? 11.652 -24.119 6.228 1.00 17.13 82 TRP C N 1
ATOM 5173 C CA . TRP C 1 69 ? 10.961 -24.421 4.975 1.00 16.98 82 TRP C CA 1
ATOM 5174 C C . TRP C 1 69 ? 10.807 -23.146 4.137 1.00 17.17 82 TRP C C 1
ATOM 5175 O O . TRP C 1 69 ? 9.741 -22.848 3.615 1.00 17.38 82 TRP C O 1
ATOM 5186 N N . GLN C 1 70 ? 11.887 -22.379 4.049 1.00 16.85 83 GLN C N 1
ATOM 5187 C CA . GLN C 1 70 ? 11.896 -21.182 3.215 1.00 17.76 83 GLN C CA 1
ATOM 5188 C C . GLN C 1 70 ? 12.005 -21.650 1.776 1.00 17.16 83 GLN C C 1
ATOM 5189 O O . GLN C 1 70 ? 12.752 -22.577 1.490 1.00 16.14 83 GLN C O 1
ATOM 5195 N N . GLU C 1 71 ? 11.268 -20.988 0.891 1.00 18.08 84 GLU C N 1
ATOM 5196 C CA . GLU C 1 71 ? 11.320 -21.255 -0.540 1.00 17.63 84 GLU C CA 1
ATOM 5197 C C . GLU C 1 71 ? 12.531 -20.539 -1.129 1.00 17.54 84 GLU C C 1
ATOM 5198 O O . GLU C 1 71 ? 12.660 -19.316 -1.010 1.00 17.81 84 GLU C O 1
ATOM 5204 N N . GLY C 1 72 ? 13.434 -21.304 -1.737 1.00 16.35 85 GLY C N 1
ATOM 5205 C CA . GLY C 1 72 ? 14.663 -20.740 -2.278 1.00 15.87 85 GLY C CA 1
ATOM 5206 C C . GLY C 1 72 ? 14.422 -19.949 -3.550 1.00 16.26 85 GLY C C 1
ATOM 5207 O O . GLY C 1 72 ? 13.356 -20.064 -4.154 1.00 15.16 85 GLY C O 1
ATOM 5208 N N . PRO C 1 73 ? 15.406 -19.116 -3.950 1.00 16.53 86 PRO C N 1
ATOM 5209 C CA . PRO C 1 73 ? 15.237 -18.238 -5.109 1.00 17.54 86 PRO C CA 1
ATOM 5210 C C . PRO C 1 73 ? 15.595 -18.866 -6.456 1.00 17.13 86 PRO C C 1
ATOM 5211 O O . PRO C 1 73 ? 15.369 -18.245 -7.488 1.00 17.51 86 PRO C O 1
ATOM 5215 N N . ILE C 1 74 ? 16.209 -20.053 -6.453 1.00 16.27 87 ILE C N 1
ATOM 5216 C CA . ILE C 1 74 ? 16.770 -20.602 -7.694 1.00 15.72 87 ILE C CA 1
ATOM 5217 C C . ILE C 1 74 ? 16.925 -22.140 -7.647 1.00 15.13 87 ILE C C 1
ATOM 5218 O O . ILE C 1 74 ? 17.066 -22.739 -6.567 1.00 14.44 87 ILE C O 1
ATOM 5223 N N . ASN C 1 75 ? 16.886 -22.765 -8.822 1.00 15.17 88 ASN C N 1
ATOM 5224 C CA . ASN C 1 75 ? 16.902 -24.231 -8.925 1.00 14.96 88 ASN C CA 1
ATOM 5225 C C . ASN C 1 75 ? 18.262 -24.773 -8.482 1.00 14.69 88 ASN C C 1
ATOM 5226 O O . ASN C 1 75 ? 19.289 -24.225 -8.870 1.00 15.28 88 ASN C O 1
ATOM 5231 N N . SER C 1 76 ? 18.235 -25.816 -7.651 1.00 14.36 89 SER C N 1
ATOM 5232 C CA A SER C 1 76 ? 19.449 -26.443 -7.128 0.50 14.36 89 SER C CA 1
ATOM 5233 C CA B SER C 1 76 ? 19.440 -26.447 -7.129 0.50 14.42 89 SER C CA 1
ATOM 5234 C C . SER C 1 76 ? 20.124 -27.278 -8.213 1.00 14.41 89 SER C C 1
ATOM 5235 O O . SER C 1 76 ? 19.552 -28.278 -8.683 1.00 15.16 89 SER C O 1
ATOM 5240 N N . PRO C 1 77 ? 21.347 -26.873 -8.632 1.00 14.20 90 PRO C N 1
ATOM 5241 C CA . PRO C 1 77 ? 22.057 -27.623 -9.659 1.00 13.95 90 PRO C CA 1
ATOM 5242 C C . PRO C 1 77 ? 22.684 -28.885 -9.098 1.00 13.31 90 PRO C C 1
ATOM 5243 O O . PRO C 1 77 ? 22.851 -29.013 -7.892 1.00 12.79 90 PRO C O 1
ATOM 5247 N N . THR C 1 78 ? 23.071 -29.790 -9.980 1.00 13.34 91 THR C N 1
ATOM 5248 C CA . THR C 1 78 ? 23.679 -31.040 -9.544 1.00 12.63 91 THR C CA 1
ATOM 5249 C C . THR C 1 78 ? 25.137 -30.863 -9.098 1.00 13.18 91 THR C C 1
ATOM 5250 O O . THR C 1 78 ? 25.871 -30.077 -9.680 1.00 13.57 91 THR C O 1
ATOM 5254 N N . VAL C 1 79 ? 25.538 -31.585 -8.051 1.00 13.10 92 VAL C N 1
ATOM 5255 C CA . VAL C 1 79 ? 26.958 -31.660 -7.664 1.00 12.96 92 VAL C CA 1
ATOM 5256 C C . VAL C 1 79 ? 27.706 -32.655 -8.561 1.00 13.56 92 VAL C C 1
ATOM 5257 O O . VAL C 1 79 ? 28.929 -32.667 -8.582 1.00 14.62 92 VAL C O 1
ATOM 5261 N N . LEU C 1 80 ? 26.969 -33.485 -9.306 1.00 13.19 93 LEU C N 1
ATOM 5262 C CA . LEU C 1 80 ? 27.569 -34.460 -10.216 1.00 13.69 93 LEU C CA 1
ATOM 5263 C C . LEU C 1 80 ? 28.271 -33.749 -11.354 1.00 14.08 93 LEU C C 1
ATOM 5264 O O . LEU C 1 80 ? 27.643 -33.005 -12.112 1.00 14.61 93 LEU C O 1
ATOM 5269 N N . ASN C 1 81 ? 29.573 -34.008 -11.452 1.00 14.18 94 ASN C N 1
ATOM 5270 C CA . ASN C 1 81 ? 30.473 -33.395 -12.436 1.00 14.98 94 ASN C CA 1
ATOM 5271 C C . ASN C 1 81 ? 30.749 -31.898 -12.247 1.00 15.26 94 ASN C C 1
ATOM 5272 O O . ASN C 1 81 ? 31.285 -31.264 -13.149 1.00 14.42 94 ASN C O 1
ATOM 5277 N N . ALA C 1 82 ? 30.455 -31.376 -11.049 1.00 14.92 95 ALA C N 1
ATOM 5278 C CA . ALA C 1 82 ? 30.604 -29.949 -10.751 1.00 15.63 95 ALA C CA 1
ATOM 5279 C C . ALA C 1 82 ? 32.039 -29.450 -10.837 1.00 16.81 95 ALA C C 1
ATOM 5280 O O . ALA C 1 82 ? 32.245 -28.287 -11.160 1.00 18.13 95 ALA C O 1
ATOM 5282 N N . ASP C 1 83 ? 33.040 -30.307 -10.595 1.00 17.34 96 ASP C N 1
ATOM 5283 C CA . ASP C 1 83 ? 34.447 -29.855 -10.681 1.00 17.54 96 ASP C CA 1
ATOM 5284 C C . ASP C 1 83 ? 34.882 -29.601 -12.128 1.00 17.85 96 ASP C C 1
ATOM 5285 O O . ASP C 1 83 ? 35.968 -29.092 -12.373 1.00 18.83 96 ASP C O 1
ATOM 5290 N N . PHE C 1 84 ? 34.047 -29.977 -13.094 1.00 17.78 97 PHE C N 1
ATOM 5291 C CA . PHE C 1 84 ? 34.277 -29.610 -14.493 1.00 18.66 97 PHE C CA 1
ATOM 5292 C C . PHE C 1 84 ? 33.879 -28.167 -14.843 1.00 18.84 97 PHE C C 1
ATOM 5293 O O . PHE C 1 84 ? 34.238 -27.654 -15.932 1.00 19.10 97 PHE C O 1
ATOM 5301 N N . MET C 1 85 ? 33.135 -27.523 -13.949 1.00 17.81 98 MET C N 1
ATOM 5302 C CA . MET C 1 85 ? 32.569 -26.205 -14.220 1.00 18.76 98 MET C CA 1
ATOM 5303 C C . MET C 1 85 ? 33.660 -25.154 -14.126 1.00 19.39 98 MET C C 1
ATOM 5304 O O . MET C 1 85 ? 34.540 -25.257 -13.285 1.00 19.30 98 MET C O 1
ATOM 5309 N N . LEU C 1 86 ? 33.600 -24.150 -15.004 1.00 19.79 99 LEU C N 1
ATOM 5310 C CA . LEU C 1 86 ? 34.575 -23.054 -15.002 1.00 20.83 99 LEU C CA 1
ATOM 5311 C C . LEU C 1 86 ? 34.474 -22.180 -13.736 1.00 20.66 99 LEU C C 1
ATOM 5312 O O . LEU C 1 86 ? 35.449 -21.547 -13.340 1.00 21.81 99 LEU C O 1
ATOM 5317 N N . ALA C 1 87 ? 33.289 -22.143 -13.128 1.00 20.09 100 ALA C N 1
ATOM 5318 C CA . ALA C 1 87 ? 33.070 -21.487 -11.830 1.00 19.55 100 ALA C CA 1
ATOM 5319 C C . ALA C 1 87 ? 31.827 -22.095 -11.198 1.00 18.54 100 ALA C C 1
ATOM 5320 O O . ALA C 1 87 ? 31.141 -22.889 -11.835 1.00 18.02 100 ALA C O 1
ATOM 5322 N N . GLN C 1 88 ? 31.529 -21.749 -9.947 1.00 17.89 101 GLN C N 1
ATOM 5323 C CA . GLN C 1 88 ? 30.392 -22.359 -9.248 1.00 16.87 101 GLN C CA 1
ATOM 5324 C C . GLN C 1 88 ? 29.278 -21.343 -9.007 1.00 16.66 101 GLN C C 1
ATOM 5325 O O . GLN C 1 88 ? 29.549 -20.148 -8.952 1.00 16.84 101 GLN C O 1
ATOM 5331 N N . PHE C 1 89 ? 28.056 -21.863 -8.836 1.00 15.44 102 PHE C N 1
ATOM 5332 C CA . PHE C 1 89 ? 26.780 -21.112 -8.777 1.00 15.41 102 PHE C CA 1
ATOM 5333 C C . PHE C 1 89 ? 26.323 -20.686 -10.178 1.00 16.17 102 PHE C C 1
ATOM 5334 O O . PHE C 1 89 ? 27.131 -20.578 -11.094 1.00 16.10 102 PHE C O 1
ATOM 5342 N N . TRP C 1 90 ? 25.019 -20.441 -10.335 1.00 15.81 103 TRP C N 1
ATOM 5343 C CA . TRP C 1 90 ? 24.466 -20.002 -11.625 1.00 16.51 103 TRP C CA 1
ATOM 5344 C C . TRP C 1 90 ? 25.157 -18.744 -12.187 1.00 17.92 103 TRP C C 1
ATOM 5345 O O . TRP C 1 90 ? 25.302 -18.605 -13.402 1.00 18.53 103 TRP C O 1
ATOM 5356 N N . ASP C 1 91 ? 25.573 -17.847 -11.292 1.00 18.38 104 ASP C N 1
ATOM 5357 C CA . ASP C 1 91 ? 26.273 -16.599 -11.667 1.00 19.99 104 ASP C CA 1
ATOM 5358 C C . ASP C 1 91 ? 27.802 -16.671 -11.548 1.00 20.01 104 ASP C C 1
ATOM 5359 O O . ASP C 1 91 ? 28.483 -15.656 -11.664 1.00 21.61 104 ASP C O 1
ATOM 5364 N N . GLY C 1 92 ? 28.344 -17.855 -11.291 1.00 19.74 105 GLY C N 1
ATOM 5365 C CA . GLY C 1 92 ? 29.792 -18.035 -11.262 1.00 19.63 105 GLY C CA 1
ATOM 5366 C C . GLY C 1 92 ? 30.501 -17.282 -10.157 1.00 20.11 105 GLY C C 1
ATOM 5367 O O . GLY C 1 92 ? 31.705 -17.009 -10.260 1.00 21.15 105 GLY C O 1
ATOM 5368 N N . ARG C 1 93 ? 29.788 -16.961 -9.082 1.00 19.85 106 ARG C N 1
ATOM 5369 C CA . ARG C 1 93 ? 30.355 -16.068 -8.062 1.00 20.64 106 ARG C CA 1
ATOM 5370 C C . ARG C 1 93 ? 31.430 -16.712 -7.184 1.00 20.55 106 ARG C C 1
ATOM 5371 O O . ARG C 1 93 ? 32.186 -15.991 -6.518 1.00 21.56 106 ARG C O 1
ATOM 5379 N N . ALA C 1 94 ? 31.474 -18.045 -7.168 1.00 19.31 107 ALA C N 1
ATOM 5380 C CA . ALA C 1 94 ? 32.525 -18.799 -6.477 1.00 19.08 107 ALA C CA 1
ATOM 5381 C C . ALA C 1 94 ? 33.463 -19.415 -7.505 1.00 19.31 107 ALA C C 1
ATOM 5382 O O . ALA C 1 94 ? 33.015 -19.872 -8.550 1.00 18.54 107 ALA C O 1
ATOM 5384 N N . SER C 1 95 ? 34.759 -19.462 -7.207 1.00 19.92 108 SER C N 1
ATOM 5385 C CA . SER C 1 95 ? 35.723 -19.896 -8.224 1.00 21.33 108 SER C CA 1
ATOM 5386 C C . SER C 1 95 ? 35.802 -21.414 -8.347 1.00 20.47 108 SER C C 1
ATOM 5387 O O . SER C 1 95 ? 36.106 -21.940 -9.421 1.00 20.48 108 SER C O 1
ATOM 5390 N N . ASN C 1 96 ? 35.504 -22.110 -7.253 1.00 19.31 109 ASN C N 1
ATOM 5391 C CA . ASN C 1 96 ? 35.704 -23.555 -7.194 1.00 18.82 109 ASN C CA 1
ATOM 5392 C C . ASN C 1 96 ? 34.918 -24.163 -6.049 1.00 17.91 109 ASN C C 1
ATOM 5393 O O . ASN C 1 96 ? 34.241 -23.448 -5.307 1.00 17.32 109 ASN C O 1
ATOM 5398 N N . LEU C 1 97 ? 35.009 -25.479 -5.897 1.00 17.94 110 LEU C N 1
ATOM 5399 C CA . LEU C 1 97 ? 34.128 -26.195 -4.961 1.00 17.04 110 LEU C CA 1
ATOM 5400 C C . LEU C 1 97 ? 34.365 -25.853 -3.501 1.00 17.65 110 LEU C C 1
ATOM 5401 O O . LEU C 1 97 ? 33.415 -25.813 -2.724 1.00 17.45 110 LEU C O 1
ATOM 5406 N N . LYS C 1 98 ? 35.615 -25.560 -3.151 1.00 18.75 111 LYS C N 1
ATOM 5407 C CA . LYS C 1 98 ? 35.979 -25.315 -1.761 1.00 19.19 111 LYS C CA 1
ATOM 5408 C C . LYS C 1 98 ? 35.393 -23.954 -1.374 1.00 19.27 111 LYS C C 1
ATOM 5409 O O . LYS C 1 98 ? 34.762 -23.825 -0.332 1.00 19.46 111 LYS C O 1
ATOM 5415 N N . GLU C 1 99 ? 35.579 -22.956 -2.243 1.00 20.04 112 GLU C N 1
ATOM 5416 C CA . GLU C 1 99 ? 34.927 -21.644 -2.093 1.00 20.35 112 GLU C CA 1
ATOM 5417 C C . GLU C 1 99 ? 33.415 -21.758 -1.985 1.00 18.93 112 GLU C C 1
ATOM 5418 O O . GLU C 1 99 ? 32.826 -21.233 -1.047 1.00 18.48 112 GLU C O 1
ATOM 5424 N N . GLN C 1 100 ? 32.800 -22.438 -2.953 1.00 17.71 113 GLN C N 1
ATOM 5425 C CA . GLN C 1 100 ? 31.344 -22.608 -2.995 1.00 16.93 113 GLN C CA 1
ATOM 5426 C C . GLN C 1 100 ? 30.795 -23.118 -1.668 1.00 16.06 113 GLN C C 1
ATOM 5427 O O . GLN C 1 100 ? 29.818 -22.577 -1.150 1.00 16.65 113 GLN C O 1
ATOM 5433 N N . ALA C 1 101 ? 31.428 -24.152 -1.117 1.00 15.56 114 ALA C N 1
ATOM 5434 C CA . ALA C 1 101 ? 30.917 -24.859 0.076 1.00 14.99 114 ALA C CA 1
ATOM 5435 C C . ALA C 1 101 ? 30.689 -23.993 1.317 1.00 15.52 114 ALA C C 1
ATOM 5436 O O . ALA C 1 101 ? 29.875 -24.355 2.179 1.00 14.56 114 ALA C O 1
ATOM 5438 N N . ALA C 1 102 ? 31.443 -22.894 1.433 1.00 16.06 115 ALA C N 1
ATOM 5439 C CA . ALA C 1 102 ? 31.277 -21.949 2.555 1.00 16.56 115 ALA C CA 1
ATOM 5440 C C . ALA C 1 102 ? 29.893 -21.268 2.554 1.00 16.78 115 ALA C C 1
ATOM 5441 O O . ALA C 1 102 ? 29.371 -20.911 3.607 1.00 16.58 115 ALA C O 1
ATOM 5443 N N . GLY C 1 103 ? 29.313 -21.104 1.372 1.00 17.05 116 GLY C N 1
ATOM 5444 C CA . GLY C 1 103 ? 28.074 -20.350 1.200 1.00 17.97 116 GLY C CA 1
ATOM 5445 C C . GLY C 1 103 ? 26.868 -20.919 1.916 1.00 17.77 116 GLY C C 1
ATOM 5446 O O . GLY C 1 103 ? 26.365 -20.292 2.858 1.00 18.80 116 GLY C O 1
ATOM 5447 N N . PRO C 1 104 ? 26.400 -22.117 1.499 1.00 17.03 117 PRO C N 1
ATOM 5448 C CA . PRO C 1 104 ? 25.140 -22.637 2.038 1.00 16.45 117 PRO C CA 1
ATOM 5449 C C . PRO C 1 104 ? 25.123 -22.742 3.564 1.00 15.93 117 PRO C C 1
ATOM 5450 O O . PRO C 1 104 ? 24.074 -22.513 4.158 1.00 15.54 117 PRO C O 1
ATOM 5454 N N . ILE C 1 105 ? 26.274 -23.042 4.170 1.00 15.12 118 ILE C N 1
ATOM 5455 C CA . ILE C 1 105 ? 26.389 -23.190 5.627 1.00 15.53 118 ILE C CA 1
ATOM 5456 C C . ILE C 1 105 ? 25.872 -21.955 6.384 1.00 16.34 118 ILE C C 1
ATOM 5457 O O . ILE C 1 105 ? 25.203 -22.099 7.419 1.00 16.19 118 ILE C O 1
ATOM 5462 N N . ALA C 1 106 ? 26.197 -20.759 5.870 1.00 17.06 119 ALA C N 1
ATOM 5463 C CA . ALA C 1 106 ? 25.852 -19.475 6.510 1.00 18.11 119 ALA C CA 1
ATOM 5464 C C . ALA C 1 106 ? 24.731 -18.723 5.793 1.00 18.74 119 ALA C C 1
ATOM 5465 O O . ALA C 1 106 ? 24.356 -17.612 6.196 1.00 19.80 119 ALA C O 1
ATOM 5467 N N . ASN C 1 107 ? 24.196 -19.334 4.738 1.00 18.44 120 ASN C N 1
ATOM 5468 C CA . ASN C 1 107 ? 23.087 -18.779 3.977 1.00 18.80 120 ASN C CA 1
ATOM 5469 C C . ASN C 1 107 ? 21.778 -18.930 4.766 1.00 19.64 120 ASN C C 1
ATOM 5470 O O . ASN C 1 107 ? 21.337 -20.058 5.020 1.00 18.82 120 ASN C O 1
ATOM 5475 N N . PRO C 1 108 ? 21.137 -17.802 5.132 1.00 20.90 121 PRO C N 1
ATOM 5476 C CA . PRO C 1 108 ? 19.938 -17.868 5.975 1.00 21.40 121 PRO C CA 1
ATOM 5477 C C . PRO C 1 108 ? 18.716 -18.518 5.310 1.00 21.30 121 PRO C C 1
ATOM 5478 O O . PRO C 1 108 ? 17.873 -19.057 6.019 1.00 21.36 121 PRO C O 1
ATOM 5482 N N . LYS C 1 109 ? 18.645 -18.480 3.977 1.00 21.10 122 LYS C N 1
ATOM 5483 C CA . LYS C 1 109 ? 17.618 -19.210 3.209 1.00 21.34 122 LYS C CA 1
ATOM 5484 C C . LYS C 1 109 ? 17.950 -20.688 2.969 1.00 19.63 122 LYS C C 1
ATOM 5485 O O . LYS C 1 109 ? 17.132 -21.439 2.439 1.00 19.77 122 LYS C O 1
ATOM 5491 N N . GLU C 1 110 ? 19.156 -21.103 3.314 1.00 18.79 123 GLU C N 1
ATOM 5492 C CA . GLU C 1 110 ? 19.550 -22.492 3.120 1.00 17.81 123 GLU C CA 1
ATOM 5493 C C . GLU C 1 110 ? 19.792 -23.177 4.468 1.00 17.21 123 GLU C C 1
ATOM 5494 O O . GLU C 1 110 ? 18.822 -23.544 5.147 1.00 17.01 123 GLU C O 1
ATOM 5500 N N . MET C 1 111 ? 21.042 -23.350 4.873 1.00 16.02 124 MET C N 1
ATOM 5501 C CA . MET C 1 111 ? 21.319 -24.104 6.095 1.00 16.04 124 MET C CA 1
ATOM 5502 C C . MET C 1 111 ? 21.118 -23.245 7.324 1.00 16.14 124 MET C C 1
ATOM 5503 O O . MET C 1 111 ? 20.825 -23.751 8.404 1.00 16.01 124 MET C O 1
ATOM 5508 N N . GLY C 1 112 ? 21.265 -21.932 7.157 1.00 17.34 125 GLY C N 1
ATOM 5509 C CA . GLY C 1 112 ? 20.900 -20.983 8.196 1.00 17.98 125 GLY C CA 1
ATOM 5510 C C . GLY C 1 112 ? 21.776 -20.968 9.434 1.00 18.07 125 GLY C C 1
ATOM 5511 O O . GLY C 1 112 ? 21.355 -20.485 10.489 1.00 18.39 125 GLY C O 1
ATOM 5512 N N . PHE C 1 113 ? 22.994 -21.484 9.315 1.00 17.62 126 PHE C N 1
ATOM 5513 C CA . PHE C 1 113 ? 23.916 -21.532 10.450 1.00 17.88 126 PHE C CA 1
ATOM 5514 C C . PHE C 1 113 ? 24.895 -20.350 10.352 1.00 18.59 126 PHE C C 1
ATOM 5515 O O . PHE C 1 113 ? 24.601 -19.351 9.676 1.00 18.30 126 PHE C O 1
ATOM 5523 N N . THR C 1 114 ? 26.021 -20.450 11.061 1.00 19.09 127 THR C N 1
ATOM 5524 C CA . THR C 1 114 ? 27.169 -19.568 10.849 1.00 19.96 127 THR C CA 1
ATOM 5525 C C . THR C 1 114 ? 28.432 -20.409 10.714 1.00 19.49 127 THR C C 1
ATOM 5526 O O . THR C 1 114 ? 28.449 -21.591 11.066 1.00 18.50 127 THR C O 1
ATOM 5530 N N . HIS C 1 115 ? 29.502 -19.794 10.223 1.00 19.75 128 HIS C N 1
ATOM 5531 C CA . HIS C 1 115 ? 30.772 -20.500 10.092 1.00 19.19 128 HIS C CA 1
ATOM 5532 C C . HIS C 1 115 ? 31.319 -20.898 11.458 1.00 19.68 128 HIS C C 1
ATOM 5533 O O . HIS C 1 115 ? 31.741 -22.035 11.661 1.00 18.51 128 HIS C O 1
ATOM 5540 N N . GLU C 1 116 ? 31.242 -19.968 12.401 1.00 20.65 129 GLU C N 1
ATOM 5541 C CA . GLU C 1 116 ? 31.670 -20.189 13.773 1.00 20.97 129 GLU C CA 1
ATOM 5542 C C . GLU C 1 116 ? 30.906 -21.336 14.461 1.00 20.15 129 GLU C C 1
ATOM 5543 O O . GLU C 1 116 ? 31.508 -22.195 15.088 1.00 19.42 129 GLU C O 1
ATOM 5549 N N . LEU C 1 117 ? 29.589 -21.360 14.340 1.00 19.78 130 LEU C N 1
ATOM 5550 C CA . LEU C 1 117 ? 28.798 -22.438 14.957 1.00 19.50 130 LEU C CA 1
ATOM 5551 C C . LEU C 1 117 ? 29.011 -23.793 14.248 1.00 18.56 130 LEU C C 1
ATOM 5552 O O . LEU C 1 117 ? 29.008 -24.849 14.891 1.00 18.26 130 LEU C O 1
ATOM 5557 N N . ALA C 1 118 ? 29.195 -23.765 12.926 1.00 17.80 131 ALA C N 1
ATOM 5558 C CA . ALA C 1 118 ? 29.512 -24.982 12.174 1.00 16.44 131 ALA C CA 1
ATOM 5559 C C . ALA C 1 118 ? 30.801 -25.582 12.723 1.00 16.51 131 ALA C C 1
ATOM 5560 O O . ALA C 1 118 ? 30.832 -26.746 13.121 1.00 15.75 131 ALA C O 1
ATOM 5562 N N . THR C 1 119 ? 31.849 -24.768 12.783 1.00 16.74 132 THR C N 1
ATOM 5563 C CA . THR C 1 119 ? 33.138 -25.240 13.244 1.00 17.30 132 THR C CA 1
ATOM 5564 C C . THR C 1 119 ? 33.117 -25.623 14.738 1.00 17.20 132 THR C C 1
ATOM 5565 O O . THR C 1 119 ? 33.803 -26.573 15.107 1.00 17.46 132 THR C O 1
ATOM 5569 N N . GLU C 1 120 ? 32.324 -24.942 15.575 1.00 17.26 133 GLU C N 1
ATOM 5570 C CA A GLU C 1 120 ? 32.198 -25.335 16.986 0.50 17.83 133 GLU C CA 1
ATOM 5571 C CA B GLU C 1 120 ? 32.191 -25.330 16.991 0.50 17.62 133 GLU C CA 1
ATOM 5572 C C . GLU C 1 120 ? 31.508 -26.692 17.083 1.00 17.26 133 GLU C C 1
ATOM 5573 O O . GLU C 1 120 ? 31.899 -27.550 17.879 1.00 17.87 133 GLU C O 1
ATOM 5584 N N . THR C 1 121 ? 30.493 -26.884 16.257 1.00 16.50 134 THR C N 1
ATOM 5585 C CA . THR C 1 121 ? 29.728 -28.127 16.258 1.00 15.71 134 THR C CA 1
ATOM 5586 C C . THR C 1 121 ? 30.610 -29.321 15.912 1.00 15.73 134 THR C C 1
ATOM 5587 O O . THR C 1 121 ? 30.699 -30.268 16.691 1.00 16.08 134 THR C O 1
ATOM 5591 N N . ILE C 1 122 ? 31.268 -29.259 14.751 1.00 15.10 135 ILE C N 1
ATOM 5592 C CA . ILE C 1 122 ? 32.154 -30.331 14.315 1.00 15.79 135 ILE C CA 1
ATOM 5593 C C . ILE C 1 122 ? 33.290 -30.601 15.317 1.00 16.28 135 ILE C C 1
ATOM 5594 O O . ILE C 1 122 ? 33.517 -31.759 15.708 1.00 17.03 135 ILE C O 1
ATOM 5599 N N . ALA C 1 123 ? 33.962 -29.538 15.761 1.00 16.74 136 ALA C N 1
ATOM 5600 C CA . ALA C 1 123 ? 35.059 -29.624 16.723 1.00 17.36 136 ALA C CA 1
ATOM 5601 C C . ALA C 1 123 ? 34.661 -30.223 18.063 1.00 17.82 136 ALA C C 1
ATOM 5602 O O . ALA C 1 123 ? 35.501 -30.774 18.764 1.00 18.43 136 ALA C O 1
ATOM 5604 N N . SER C 1 124 ? 33.394 -30.096 18.443 1.00 16.89 137 SER C N 1
ATOM 5605 C CA . SER C 1 124 ? 32.954 -30.652 19.732 1.00 17.46 137 SER C CA 1
ATOM 5606 C C . SER C 1 124 ? 33.106 -32.181 19.854 1.00 17.00 137 SER C C 1
ATOM 5607 O O . SER C 1 124 ? 33.196 -32.691 20.963 1.00 15.85 137 SER C O 1
ATOM 5610 N N . MET C 1 125 ? 33.149 -32.883 18.715 1.00 16.12 138 MET C N 1
ATOM 5611 C CA . MET C 1 125 ? 33.116 -34.349 18.670 1.00 17.11 138 MET C CA 1
ATOM 5612 C C . MET C 1 125 ? 34.502 -34.945 18.420 1.00 17.99 138 MET C C 1
ATOM 5613 O O . MET C 1 125 ? 35.095 -34.703 17.375 1.00 18.04 138 MET C O 1
ATOM 5618 N N . PRO C 1 126 ? 35.008 -35.750 19.372 1.00 18.98 139 PRO C N 1
ATOM 5619 C CA . PRO C 1 126 ? 36.387 -36.296 19.276 1.00 19.57 139 PRO C CA 1
ATOM 5620 C C . PRO C 1 126 ? 36.655 -37.075 17.989 1.00 18.57 139 PRO C C 1
ATOM 5621 O O . PRO C 1 126 ? 37.748 -36.986 17.448 1.00 19.20 139 PRO C O 1
ATOM 5625 N N . ALA C 1 127 ? 35.648 -37.780 17.481 1.00 17.92 140 ALA C N 1
ATOM 5626 C CA . ALA C 1 127 ? 35.785 -38.548 16.244 1.00 17.22 140 ALA C CA 1
ATOM 5627 C C . ALA C 1 127 ? 35.994 -37.634 15.038 1.00 16.37 140 ALA C C 1
ATOM 5628 O O . ALA C 1 127 ? 36.747 -37.966 14.129 1.00 16.26 140 ALA C O 1
ATOM 5630 N N . TYR C 1 128 ? 35.324 -36.484 15.016 1.00 15.37 141 TYR C N 1
ATOM 5631 C CA . TYR C 1 128 ? 35.606 -35.511 13.969 1.00 14.92 141 TYR C CA 1
ATOM 5632 C C . TYR C 1 128 ? 37.009 -34.936 14.157 1.00 15.05 141 TYR C C 1
ATOM 5633 O O . TYR C 1 128 ? 37.768 -34.884 13.213 1.00 15.50 141 TYR C O 1
ATOM 5642 N N . ARG C 1 129 ? 37.364 -34.520 15.376 1.00 15.29 142 ARG C N 1
ATOM 5643 C CA . ARG C 1 129 ? 38.702 -33.950 15.616 1.00 15.92 142 ARG C CA 1
ATOM 5644 C C . ARG C 1 129 ? 39.804 -34.903 15.153 1.00 16.53 142 ARG C C 1
ATOM 5645 O O . ARG C 1 129 ? 40.807 -34.473 14.577 1.00 16.22 142 ARG C O 1
ATOM 5653 N N . ALA C 1 130 ? 39.581 -36.200 15.390 1.00 16.73 143 ALA C N 1
ATOM 5654 C CA . ALA C 1 130 ? 40.543 -37.245 15.069 1.00 17.47 143 ALA C CA 1
ATOM 5655 C C . ALA C 1 130 ? 40.852 -37.246 13.582 1.00 17.04 143 ALA C C 1
ATOM 5656 O O . ALA C 1 130 ? 42.007 -37.333 13.199 1.00 17.38 143 ALA C O 1
ATOM 5658 N N . ARG C 1 131 ? 39.811 -37.108 12.768 1.00 16.68 144 ARG C N 1
ATOM 5659 C CA . ARG C 1 131 ? 39.920 -37.143 11.298 1.00 16.68 144 ARG C CA 1
ATOM 5660 C C . ARG C 1 131 ? 40.582 -35.892 10.720 1.00 16.79 144 ARG C C 1
ATOM 5661 O O . ARG C 1 131 ? 41.336 -35.966 9.741 1.00 15.78 144 ARG C O 1
ATOM 5669 N N . PHE C 1 132 ? 40.271 -34.743 11.321 1.00 16.73 145 PHE C N 1
ATOM 5670 C CA . PHE C 1 132 ? 40.920 -33.492 10.975 1.00 16.73 145 PHE C CA 1
ATOM 5671 C C . PHE C 1 132 ? 42.417 -33.594 11.254 1.00 17.22 145 PHE C C 1
ATOM 5672 O O . PHE C 1 132 ? 43.225 -33.100 10.467 1.00 18.02 145 PHE C O 1
ATOM 5680 N N . ALA C 1 133 ? 42.774 -34.245 12.357 1.00 16.84 146 ALA C N 1
ATOM 5681 C CA . ALA C 1 133 ? 44.172 -34.530 12.709 1.00 18.04 146 ALA C CA 1
ATOM 5682 C C . ALA C 1 133 ? 44.888 -35.437 11.680 1.00 18.27 146 ALA C C 1
ATOM 5683 O O . ALA C 1 133 ? 46.036 -35.180 11.299 1.00 17.54 146 ALA C O 1
ATOM 5685 N N . LYS C 1 134 ? 44.201 -36.498 11.251 1.00 18.35 147 LYS C N 1
ATOM 5686 C CA . LYS C 1 134 ? 44.759 -37.466 10.294 1.00 18.53 147 LYS C CA 1
ATOM 5687 C C . LYS C 1 134 ? 44.986 -36.864 8.909 1.00 17.99 147 LYS C C 1
ATOM 5688 O O . LYS C 1 134 ? 45.912 -37.250 8.200 1.00 18.27 147 LYS C O 1
ATOM 5694 N N . VAL C 1 135 ? 44.145 -35.906 8.539 1.00 17.09 148 VAL C N 1
ATOM 5695 C CA . VAL C 1 135 ? 44.168 -35.290 7.218 1.00 16.51 148 VAL C CA 1
ATOM 5696 C C . VAL C 1 135 ? 45.047 -34.028 7.185 1.00 17.55 148 VAL C C 1
ATOM 5697 O O . VAL C 1 135 ? 45.828 -33.836 6.254 1.00 16.91 148 VAL C O 1
ATOM 5701 N N . TYR C 1 136 ? 44.903 -33.176 8.206 1.00 18.26 149 TYR C N 1
ATOM 5702 C CA . TYR C 1 136 ? 45.507 -31.832 8.199 1.00 19.45 149 TYR C CA 1
ATOM 5703 C C . TYR C 1 136 ? 46.652 -31.668 9.186 1.00 20.69 149 TYR C C 1
ATOM 5704 O O . TYR C 1 136 ? 47.428 -30.726 9.077 1.00 21.87 149 TYR C O 1
ATOM 5713 N N . GLY C 1 137 ? 46.753 -32.568 10.159 1.00 21.44 150 GLY C N 1
ATOM 5714 C CA . GLY C 1 137 ? 47.895 -32.587 11.068 1.00 22.69 150 GLY C CA 1
ATOM 5715 C C . GLY C 1 137 ? 47.589 -32.180 12.491 1.00 23.06 150 GLY C C 1
ATOM 5716 O O . GLY C 1 137 ? 48.431 -32.332 13.366 1.00 24.17 150 GLY C O 1
ATOM 5717 N N . ASP C 1 138 ? 46.392 -31.658 12.729 1.00 22.64 151 ASP C N 1
ATOM 5718 C CA . ASP C 1 138 ? 45.971 -31.347 14.099 1.00 22.85 151 ASP C CA 1
ATOM 5719 C C . ASP C 1 138 ? 44.445 -31.287 14.202 1.00 22.09 151 ASP C C 1
ATOM 5720 O O . ASP C 1 138 ? 43.739 -31.281 13.189 1.00 21.08 151 ASP C O 1
ATOM 5725 N N . GLU C 1 139 ? 43.958 -31.228 15.439 1.00 22.44 152 GLU C N 1
ATOM 5726 C CA . GLU C 1 139 ? 42.529 -31.295 15.745 1.00 22.51 152 GLU C CA 1
ATOM 5727 C C . GLU C 1 139 ? 41.717 -30.035 15.425 1.00 22.09 152 GLU C C 1
ATOM 5728 O O . GLU C 1 139 ? 40.485 -30.072 15.527 1.00 21.37 152 GLU C O 1
ATOM 5734 N N . LYS C 1 140 ? 42.374 -28.937 15.046 1.00 22.24 153 LYS C N 1
ATOM 5735 C CA . LYS C 1 140 ? 41.658 -27.682 14.722 1.00 22.46 153 LYS C CA 1
ATOM 5736 C C . LYS C 1 140 ? 40.648 -27.830 13.583 1.00 21.37 153 LYS C C 1
ATOM 5737 O O . LYS C 1 140 ? 40.965 -28.408 12.541 1.00 20.74 153 LYS C O 1
ATOM 5743 N N . VAL C 1 141 ? 39.438 -27.295 13.780 1.00 20.58 154 VAL C N 1
ATOM 5744 C CA . VAL C 1 141 ? 38.433 -27.256 12.731 1.00 19.61 154 VAL C CA 1
ATOM 5745 C C . VAL C 1 141 ? 38.154 -25.801 12.385 1.00 19.71 154 VAL C C 1
ATOM 5746 O O . VAL C 1 141 ? 37.755 -25.034 13.257 1.00 19.49 154 VAL C O 1
ATOM 5750 N N . ASP C 1 142 ? 38.390 -25.436 11.125 1.00 19.64 155 ASP C N 1
ATOM 5751 C CA . ASP C 1 142 ? 37.974 -24.139 10.584 1.00 20.13 155 ASP C CA 1
ATOM 5752 C C . ASP C 1 142 ? 37.281 -24.336 9.241 1.00 19.70 155 ASP C C 1
ATOM 5753 O O . ASP C 1 142 ? 37.347 -25.412 8.658 1.00 19.25 155 ASP C O 1
ATOM 5758 N N . ILE C 1 143 ? 36.590 -23.305 8.766 1.00 19.74 156 ILE C N 1
ATOM 5759 C CA . ILE C 1 143 ? 35.801 -23.416 7.557 1.00 19.18 156 ILE C CA 1
ATOM 5760 C C . ILE C 1 143 ? 36.660 -23.788 6.370 1.00 18.90 156 ILE C C 1
ATOM 5761 O O . ILE C 1 143 ? 36.202 -24.478 5.468 1.00 17.99 156 ILE C O 1
ATOM 5766 N N . ASP C 1 144 ? 37.906 -23.319 6.377 1.00 19.55 157 ASP C N 1
ATOM 5767 C CA . ASP C 1 144 ? 38.880 -23.695 5.370 1.00 19.57 157 ASP C CA 1
ATOM 5768 C C . ASP C 1 144 ? 39.034 -25.218 5.256 1.00 18.77 157 ASP C C 1
ATOM 5769 O O . ASP C 1 144 ? 38.944 -25.757 4.170 1.00 16.99 157 ASP C O 1
ATOM 5774 N N . ARG C 1 145 ? 39.298 -25.887 6.377 1.00 19.03 158 ARG C N 1
ATOM 5775 C CA . ARG C 1 145 ? 39.489 -27.342 6.370 1.00 18.40 158 ARG C CA 1
ATOM 5776 C C . ARG C 1 145 ? 38.186 -28.071 6.098 1.00 17.83 158 ARG C C 1
ATOM 5777 O O . ARG C 1 145 ? 38.152 -29.052 5.348 1.00 17.95 158 ARG C O 1
ATOM 5785 N N . LEU C 1 146 ? 37.117 -27.570 6.712 1.00 17.75 159 LEU C N 1
ATOM 5786 C CA . LEU C 1 146 ? 35.773 -28.104 6.536 1.00 16.80 159 LEU C CA 1
ATOM 5787 C C . LEU C 1 146 ? 35.387 -28.116 5.045 1.00 16.41 159 LEU C C 1
ATOM 5788 O O . LEU C 1 146 ? 35.056 -29.173 4.484 1.00 15.36 159 LEU C O 1
ATOM 5793 N N . THR C 1 147 ? 35.471 -26.955 4.392 1.00 16.25 160 THR C N 1
ATOM 5794 C CA . THR C 1 147 ? 35.133 -26.845 2.968 1.00 16.48 160 THR C CA 1
ATOM 5795 C C . THR C 1 147 ? 36.128 -27.567 2.046 1.00 15.86 160 THR C C 1
ATOM 5796 O O . THR C 1 147 ? 35.728 -28.111 1.016 1.00 16.41 160 THR C O 1
ATOM 5800 N N . ASP C 1 148 ? 37.413 -27.556 2.408 1.00 16.35 161 ASP C N 1
ATOM 5801 C CA . ASP C 1 148 ? 38.451 -28.337 1.706 1.00 15.64 161 ASP C CA 1
ATOM 5802 C C . ASP C 1 148 ? 38.066 -29.828 1.646 1.00 14.72 161 ASP C C 1
ATOM 5803 O O . ASP C 1 148 ? 38.107 -30.477 0.563 1.00 13.64 161 ASP C O 1
ATOM 5808 N N . ALA C 1 149 ? 37.665 -30.365 2.804 1.00 13.42 162 ALA C N 1
ATOM 5809 C CA . ALA C 1 149 ? 37.270 -31.776 2.888 1.00 12.91 162 ALA C CA 1
ATOM 5810 C C . ALA C 1 149 ? 36.013 -32.054 2.065 1.00 11.90 162 ALA C C 1
ATOM 5811 O O . ALA C 1 149 ? 35.991 -32.982 1.263 1.00 11.95 162 ALA C O 1
ATOM 5813 N N . ILE C 1 150 ? 34.987 -31.216 2.212 1.00 11.51 163 ILE C N 1
ATOM 5814 C CA . ILE C 1 150 ? 33.753 -31.382 1.452 1.00 10.74 163 ILE C CA 1
ATOM 5815 C C . ILE C 1 150 ? 34.061 -31.360 -0.050 1.00 10.43 163 ILE C C 1
ATOM 5816 O O . ILE C 1 150 ? 33.501 -32.143 -0.809 1.00 8.22 163 ILE C O 1
ATOM 5821 N N . ALA C 1 151 ? 34.947 -30.456 -0.467 1.00 10.31 164 ALA C N 1
ATOM 5822 C CA . ALA C 1 151 ? 35.307 -30.325 -1.891 1.00 10.87 164 ALA C CA 1
ATOM 5823 C C . ALA C 1 151 ? 36.021 -31.577 -2.417 1.00 11.30 164 ALA C C 1
ATOM 5824 O O . ALA C 1 151 ? 35.842 -31.962 -3.574 1.00 12.04 164 ALA C O 1
ATOM 5826 N N . ALA C 1 152 ? 36.854 -32.192 -1.579 1.00 11.31 165 ALA C N 1
ATOM 5827 C CA . ALA C 1 152 ? 37.593 -33.382 -1.953 0.50 11.59 165 ALA C CA 1
ATOM 5828 C C . ALA C 1 152 ? 36.593 -34.492 -2.241 1.00 12.07 165 ALA C C 1
ATOM 5829 O O . ALA C 1 152 ? 36.704 -35.196 -3.238 1.00 11.30 165 ALA C O 1
ATOM 5831 N N . PHE C 1 153 ? 35.613 -34.625 -1.352 1.00 11.39 166 PHE C N 1
ATOM 5832 C CA . PHE C 1 153 ? 34.537 -35.583 -1.572 1.00 12.19 166 PHE C CA 1
ATOM 5833 C C . PHE C 1 153 ? 33.817 -35.299 -2.872 1.00 12.46 166 PHE C C 1
ATOM 5834 O O . PHE C 1 153 ? 33.684 -36.195 -3.694 1.00 12.86 166 PHE C O 1
ATOM 5842 N N . GLU C 1 154 ? 33.358 -34.059 -3.060 1.00 12.32 167 GLU C N 1
ATOM 5843 C CA . GLU C 1 154 ? 32.630 -33.697 -4.283 1.00 12.60 167 GLU C CA 1
ATOM 5844 C C . GLU C 1 154 ? 33.414 -33.949 -5.572 1.00 13.01 167 GLU C C 1
ATOM 5845 O O . GLU C 1 154 ? 32.820 -34.294 -6.573 1.00 13.36 167 GLU C O 1
ATOM 5851 N N . LYS C 1 155 ? 34.736 -33.774 -5.561 1.00 14.09 168 LYS C N 1
ATOM 5852 C CA . LYS C 1 155 ? 35.530 -34.101 -6.753 1.00 15.04 168 LYS C CA 1
ATOM 5853 C C . LYS C 1 155 ? 35.421 -35.579 -7.158 1.00 15.40 168 LYS C C 1
ATOM 5854 O O . LYS C 1 155 ? 35.700 -35.927 -8.309 1.00 16.32 168 LYS C O 1
ATOM 5860 N N . THR C 1 156 ? 35.012 -36.444 -6.230 1.00 15.29 169 THR C N 1
ATOM 5861 C CA . THR C 1 156 ? 34.866 -37.859 -6.556 1.00 15.77 169 THR C CA 1
ATOM 5862 C C . THR C 1 156 ? 33.584 -38.159 -7.315 1.00 15.59 169 THR C C 1
ATOM 5863 O O . THR C 1 156 ? 33.465 -39.233 -7.910 1.00 16.25 169 THR C O 1
ATOM 5867 N N . LEU C 1 157 ? 32.637 -37.216 -7.292 1.00 15.14 170 LEU C N 1
ATOM 5868 C CA . LEU C 1 157 ? 31.286 -37.416 -7.781 1.00 14.96 170 LEU C CA 1
ATOM 5869 C C . LEU C 1 157 ? 31.159 -37.090 -9.270 1.00 15.14 170 LEU C C 1
ATOM 5870 O O . LEU C 1 157 ? 30.307 -36.287 -9.677 1.00 15.25 170 LEU C O 1
ATOM 5875 N N . VAL C 1 158 ? 32.017 -37.717 -10.061 1.00 15.09 171 VAL C N 1
ATOM 5876 C CA . VAL C 1 158 ? 31.908 -37.715 -11.506 1.00 15.52 171 VAL C CA 1
ATOM 5877 C C . VAL C 1 158 ? 31.131 -38.964 -11.924 1.00 15.78 171 VAL C C 1
ATOM 5878 O O . VAL C 1 158 ? 31.033 -39.903 -11.152 1.00 15.66 171 VAL C O 1
ATOM 5882 N N . THR C 1 159 ? 30.599 -38.961 -13.146 1.00 15.75 172 THR C N 1
ATOM 5883 C CA . THR C 1 159 ? 29.733 -40.047 -13.632 1.00 15.63 172 THR C CA 1
ATOM 5884 C C . THR C 1 159 ? 30.230 -40.659 -14.964 1.00 16.73 172 THR C C 1
ATOM 5885 O O . THR C 1 159 ? 29.766 -40.303 -16.056 1.00 17.24 172 THR C O 1
ATOM 5889 N N . PRO C 1 160 ? 31.184 -41.604 -14.877 1.00 17.37 173 PRO C N 1
ATOM 5890 C CA . PRO C 1 160 ? 31.699 -42.276 -16.049 1.00 18.32 173 PRO C CA 1
ATOM 5891 C C . PRO C 1 160 ? 30.738 -43.361 -16.553 1.00 18.95 173 PRO C C 1
ATOM 5892 O O . PRO C 1 160 ? 29.771 -43.695 -15.870 1.00 17.80 173 PRO C O 1
ATOM 5896 N N . ASN C 1 161 ? 30.995 -43.862 -17.758 1.00 20.56 174 ASN C N 1
ATOM 5897 C CA . ASN C 1 161 ? 30.325 -45.058 -18.302 1.00 21.36 174 ASN C CA 1
ATOM 5898 C C . ASN C 1 161 ? 28.871 -44.862 -18.695 1.00 20.99 174 ASN C C 1
ATOM 5899 O O . ASN C 1 161 ? 28.096 -45.821 -18.714 1.00 20.43 174 ASN C O 1
ATOM 5904 N N . SER C 1 162 ? 28.511 -43.630 -19.041 1.00 20.69 175 SER C N 1
ATOM 5905 C CA . SER C 1 162 ? 27.202 -43.363 -19.614 1.00 20.98 175 SER C CA 1
ATOM 5906 C C . SER C 1 162 ? 27.136 -44.052 -20.965 1.00 22.90 175 SER C C 1
ATOM 5907 O O . SER C 1 162 ? 28.169 -44.253 -21.609 1.00 24.29 175 SER C O 1
ATOM 5910 N N . PRO C 1 163 ? 25.924 -44.442 -21.397 1.00 23.55 176 PRO C N 1
ATOM 5911 C CA . PRO C 1 163 ? 25.780 -45.040 -22.717 1.00 24.69 176 PRO C CA 1
ATOM 5912 C C . PRO C 1 163 ? 26.455 -44.236 -23.820 1.00 25.21 176 PRO C C 1
ATOM 5913 O O . PRO C 1 163 ? 27.038 -44.828 -24.737 1.00 26.22 176 PRO C O 1
ATOM 5917 N N . PHE C 1 164 ? 26.390 -42.907 -23.730 1.00 24.22 177 PHE C N 1
ATOM 5918 C CA . PHE C 1 164 ? 27.000 -42.060 -24.748 1.00 24.54 177 PHE C CA 1
ATOM 5919 C C . PHE C 1 164 ? 28.514 -42.205 -24.787 1.00 25.24 177 PHE C C 1
ATOM 5920 O O . PHE C 1 164 ? 29.098 -42.298 -25.866 1.00 25.49 177 PHE C O 1
ATOM 5928 N N . ASP C 1 165 ? 29.144 -42.216 -23.616 1.00 24.73 178 ASP C N 1
ATOM 5929 C CA . ASP C 1 165 ? 30.597 -42.410 -23.539 1.00 25.59 178 ASP C CA 1
ATOM 5930 C C . ASP C 1 165 ? 31.018 -43.751 -24.117 1.00 26.60 178 ASP C C 1
ATOM 5931 O O . ASP C 1 165 ? 32.033 -43.837 -24.809 1.00 28.58 178 ASP C O 1
ATOM 5936 N N . GLN C 1 166 ? 30.231 -44.793 -23.839 1.00 26.56 179 GLN C N 1
ATOM 5937 C CA . GLN C 1 166 ? 30.493 -46.136 -24.364 1.00 27.86 179 GLN C CA 1
ATOM 5938 C C . GLN C 1 166 ? 30.415 -46.125 -25.885 1.00 28.67 179 GLN C C 1
ATOM 5939 O O . GLN C 1 166 ? 31.237 -46.750 -26.562 1.00 29.99 179 GLN C O 1
ATOM 5945 N N . TYR C 1 167 ? 29.452 -45.375 -26.419 1.00 28.12 180 TYR C N 1
ATOM 5946 C CA . TYR C 1 167 ? 29.313 -45.195 -27.873 1.00 29.55 180 TYR C CA 1
ATOM 5947 C C . TYR C 1 167 ? 30.508 -44.467 -28.481 1.00 30.19 180 TYR C C 1
ATOM 5948 O O . TYR C 1 167 ? 30.983 -44.845 -29.570 1.00 31.69 180 TYR C O 1
ATOM 5957 N N . LEU C 1 168 ? 30.976 -43.419 -27.800 1.00 29.38 181 LEU C N 1
ATOM 5958 C CA . LEU C 1 168 ? 32.202 -42.720 -28.209 1.00 30.52 181 LEU C CA 1
ATOM 5959 C C . LEU C 1 168 ? 33.415 -43.665 -28.147 1.00 31.68 181 LEU C C 1
ATOM 5960 O O . LEU C 1 168 ? 34.327 -43.578 -28.975 1.00 33.32 181 LEU C O 1
ATOM 5965 N N . LEU C 1 169 ? 33.395 -44.581 -27.178 1.00 31.34 182 LEU C N 1
ATOM 5966 C CA . LEU C 1 169 ? 34.468 -45.570 -27.002 1.00 32.43 182 LEU C CA 1
ATOM 5967 C C . LEU C 1 169 ? 34.359 -46.760 -27.970 1.00 33.97 182 LEU C C 1
ATOM 5968 O O . LEU C 1 169 ? 35.209 -47.658 -27.953 1.00 35.21 182 LEU C O 1
ATOM 5973 N N . GLY C 1 170 ? 33.318 -46.765 -28.802 1.00 34.09 183 GLY C N 1
ATOM 5974 C CA . GLY C 1 170 ? 33.196 -47.703 -29.919 1.00 36.09 183 GLY C CA 1
ATOM 5975 C C . GLY C 1 170 ? 32.209 -48.833 -29.682 1.00 36.24 183 GLY C C 1
ATOM 5976 O O . GLY C 1 170 ? 32.154 -49.771 -30.467 1.00 37.42 183 GLY C O 1
ATOM 5977 N N . LYS C 1 171 ? 31.440 -48.755 -28.597 1.00 34.91 184 LYS C N 1
ATOM 5978 C CA . LYS C 1 171 ? 30.408 -49.758 -28.313 1.00 35.03 184 LYS C CA 1
ATOM 5979 C C . LYS C 1 171 ? 29.181 -49.472 -29.181 1.00 35.02 184 LYS C C 1
ATOM 5980 O O . LYS C 1 171 ? 28.352 -48.634 -28.845 1.00 33.30 184 LYS C O 1
ATOM 5986 N N . GLN C 1 172 ? 29.091 -50.181 -30.307 1.00 37.02 185 GLN C N 1
ATOM 5987 C CA . GLN C 1 172 ? 28.066 -49.931 -31.325 1.00 37.83 185 GLN C CA 1
ATOM 5988 C C . GLN C 1 172 ? 26.628 -49.969 -30.805 1.00 37.11 185 GLN C C 1
ATOM 5989 O O . GLN C 1 172 ? 25.785 -49.203 -31.278 1.00 36.66 185 GLN C O 1
ATOM 5995 N N . ASP C 1 173 ? 26.345 -50.849 -29.842 1.00 36.85 186 ASP C N 1
ATOM 5996 C CA . ASP C 1 173 ? 24.967 -51.042 -29.369 1.00 36.38 186 ASP C CA 1
ATOM 5997 C C . ASP C 1 173 ? 24.716 -50.514 -27.952 1.00 34.49 186 ASP C C 1
ATOM 5998 O O . ASP C 1 173 ? 23.747 -50.912 -27.298 1.00 34.28 186 ASP C O 1
ATOM 6003 N N . ALA C 1 174 ? 25.560 -49.584 -27.505 1.00 33.32 187 ALA C N 1
ATOM 6004 C CA . ALA C 1 174 ? 25.380 -48.938 -26.202 1.00 31.23 187 ALA C CA 1
ATOM 6005 C C . ALA C 1 174 ? 24.237 -47.909 -26.228 1.00 30.23 187 ALA C C 1
ATOM 6006 O O . ALA C 1 174 ? 23.600 -47.659 -25.191 1.00 29.01 187 ALA C O 1
ATOM 6008 N N . ILE C 1 175 ? 24.000 -47.303 -27.396 1.00 30.38 188 ILE C N 1
ATOM 6009 C CA . ILE C 1 175 ? 22.880 -46.373 -27.578 1.00 30.03 188 ILE C CA 1
ATOM 6010 C C . ILE C 1 175 ? 22.043 -46.667 -28.821 1.00 31.08 188 ILE C C 1
ATOM 6011 O O . ILE C 1 175 ? 22.480 -47.380 -29.745 1.00 32.02 188 ILE C O 1
ATOM 6016 N N . SER C 1 176 ? 20.841 -46.087 -28.829 1.00 30.62 189 SER C N 1
ATOM 6017 C CA . SER C 1 176 ? 19.883 -46.236 -29.932 1.00 31.67 189 SER C CA 1
ATOM 6018 C C . SER C 1 176 ? 20.275 -45.439 -31.171 1.00 32.21 189 SER C C 1
ATOM 6019 O O . SER C 1 176 ? 21.060 -44.498 -31.095 1.00 31.54 189 SER C O 1
ATOM 6022 N N . GLY C 1 177 ? 19.705 -45.818 -32.311 1.00 33.98 190 GLY C N 1
ATOM 6023 C CA . GLY C 1 177 ? 19.810 -45.028 -33.539 1.00 34.85 190 GLY C CA 1
ATOM 6024 C C . GLY C 1 177 ? 19.251 -43.621 -33.375 1.00 33.97 190 GLY C C 1
ATOM 6025 O O . GLY C 1 177 ? 19.814 -42.658 -33.894 1.00 33.98 190 GLY C O 1
ATOM 6026 N N . ASP C 1 178 ? 18.138 -43.496 -32.658 1.00 33.59 191 ASP C N 1
ATOM 6027 C CA . ASP C 1 178 ? 17.582 -42.174 -32.327 1.00 32.95 191 ASP C CA 1
ATOM 6028 C C . ASP C 1 178 ? 18.598 -41.315 -31.578 1.00 31.80 191 ASP C C 1
ATOM 6029 O O . ASP C 1 178 ? 18.794 -40.151 -31.924 1.00 31.51 191 ASP C O 1
ATOM 6034 N N . ALA C 1 179 ? 19.236 -41.894 -30.56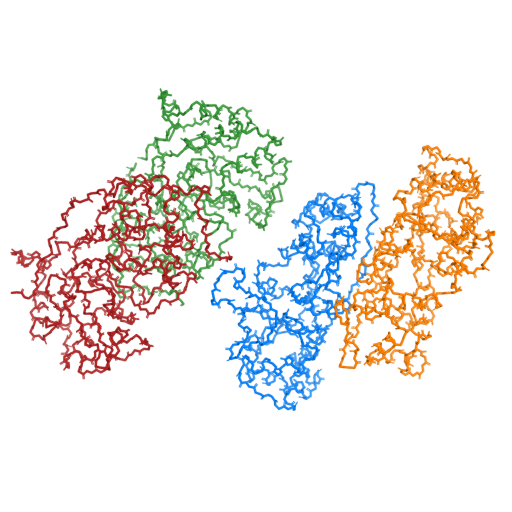0 1.00 31.36 192 ALA C N 1
ATOM 6035 C CA . ALA C 1 179 ? 20.274 -41.199 -29.795 1.00 30.55 192 ALA C CA 1
ATOM 6036 C C . ALA C 1 179 ? 21.466 -40.854 -30.675 1.00 31.65 192 ALA C C 1
ATOM 6037 O O . ALA C 1 179 ? 21.959 -39.726 -30.637 1.00 31.19 192 ALA C O 1
ATOM 6039 N N . LYS C 1 180 ? 21.911 -41.818 -31.486 1.00 33.49 193 LYS C N 1
ATOM 6040 C CA . LYS C 1 180 ? 22.954 -41.569 -32.490 1.00 34.71 193 LYS C CA 1
ATOM 6041 C C . LYS C 1 180 ? 22.591 -40.376 -33.383 1.00 35.29 193 LYS C C 1
ATOM 6042 O O . LYS C 1 180 ? 23.421 -39.499 -33.620 1.00 35.37 193 LYS C O 1
ATOM 6048 N N . ALA C 1 181 ? 21.343 -40.341 -33.850 1.00 35.99 194 ALA C N 1
ATOM 6049 C CA . ALA C 1 181 ? 20.824 -39.209 -34.645 1.00 36.30 194 ALA C CA 1
ATOM 6050 C C . ALA C 1 181 ? 20.715 -37.908 -33.835 1.00 34.88 194 ALA C C 1
ATOM 6051 O O . ALA C 1 181 ? 20.944 -36.820 -34.366 1.00 34.71 194 ALA C O 1
ATOM 6053 N N . GLY C 1 182 ? 20.365 -38.027 -32.554 1.00 33.44 195 GLY C N 1
ATOM 6054 C CA . GLY C 1 182 ? 20.248 -36.873 -31.658 1.00 32.17 195 GLY C CA 1
ATOM 6055 C C . GLY C 1 182 ? 21.557 -36.135 -31.436 1.00 32.00 195 GLY C C 1
ATOM 6056 O O . GLY C 1 182 ? 21.585 -34.902 -31.379 1.00 31.61 195 GLY C O 1
ATOM 6057 N N . TYR C 1 183 ? 22.641 -36.895 -31.304 1.00 32.07 196 TYR C N 1
ATOM 6058 C CA . TYR C 1 183 ? 23.980 -36.325 -31.197 1.00 31.98 196 TYR C CA 1
ATOM 6059 C C . TYR C 1 183 ? 24.369 -35.525 -32.442 1.00 33.22 196 TYR C C 1
ATOM 6060 O O . TYR C 1 183 ? 24.966 -34.461 -32.332 1.00 32.77 196 TYR C O 1
ATOM 6069 N N . GLN C 1 184 ? 24.022 -36.027 -33.622 1.00 34.65 197 GLN C N 1
ATOM 6070 C CA . GLN C 1 184 ? 24.349 -35.311 -34.854 1.00 36.31 197 GLN C CA 1
ATOM 6071 C C . GLN C 1 184 ? 23.552 -34.003 -34.936 1.00 36.11 197 GLN C C 1
ATOM 6072 O O . GLN C 1 184 ? 24.085 -32.990 -35.373 1.00 36.78 197 GLN C O 1
ATOM 6078 N N . LEU C 1 185 ? 22.291 -34.021 -34.499 1.00 35.58 198 LEU C N 1
ATOM 6079 C CA . LEU C 1 185 ? 21.480 -32.795 -34.454 1.00 35.56 198 LEU C CA 1
ATOM 6080 C C . LEU C 1 185 ? 22.058 -31.836 -33.424 1.00 34.43 198 LEU C C 1
ATOM 6081 O O . LEU C 1 185 ? 22.201 -30.641 -33.681 1.00 34.77 198 LEU C O 1
ATOM 6086 N N . PHE C 1 186 ? 22.407 -32.375 -32.262 1.00 33.24 199 PHE C N 1
ATOM 6087 C CA . PHE C 1 186 ? 23.022 -31.587 -31.203 1.00 32.12 199 PHE C CA 1
ATOM 6088 C C . PHE C 1 186 ? 24.172 -30.757 -31.765 1.00 32.89 199 PHE C C 1
ATOM 6089 O O . PHE C 1 186 ? 24.271 -29.558 -31.504 1.00 32.20 199 PHE C O 1
ATOM 6097 N N . LYS C 1 187 ? 25.012 -31.411 -32.565 1.00 34.17 200 LYS C N 1
ATOM 6098 C CA . LYS C 1 187 ? 26.170 -30.768 -33.179 1.00 35.43 200 LYS C CA 1
ATOM 6099 C C . LYS C 1 187 ? 25.769 -29.833 -34.315 1.00 36.56 200 LYS C C 1
ATOM 6100 O O . LYS C 1 187 ? 26.165 -28.671 -34.329 1.00 36.78 200 LYS C O 1
ATOM 6106 N N . ASP C 1 188 ? 24.977 -30.346 -35.252 1.00 37.46 201 ASP C N 1
ATOM 6107 C CA . ASP C 1 188 ? 24.626 -29.605 -36.472 1.00 38.97 201 ASP C CA 1
ATOM 6108 C C . ASP C 1 188 ? 23.745 -28.380 -36.223 1.00 38.60 201 ASP C C 1
ATOM 6109 O O . ASP C 1 188 ? 23.863 -27.378 -36.929 1.00 39.70 201 ASP C O 1
ATOM 6114 N N . LYS C 1 189 ? 22.850 -28.468 -35.243 1.00 37.22 202 LYS C N 1
ATOM 6115 C CA . LYS C 1 189 ? 21.951 -27.353 -34.920 1.00 36.94 202 LYS C CA 1
ATOM 6116 C C . LYS C 1 189 ? 22.654 -26.239 -34.135 1.00 36.29 202 LYS C C 1
ATOM 6117 O O . LYS C 1 189 ? 22.144 -25.119 -34.069 1.00 36.62 202 LYS C O 1
ATOM 6123 N N . GLY C 1 190 ? 23.801 -26.553 -33.528 1.00 35.28 203 GLY C N 1
ATOM 6124 C CA . GLY C 1 190 ? 24.594 -25.565 -32.799 1.00 34.60 203 GLY C CA 1
ATOM 6125 C C . GLY C 1 190 ? 24.478 -25.622 -31.284 1.00 32.76 203 GLY C C 1
ATOM 6126 O O . GLY C 1 190 ? 24.899 -24.685 -30.599 1.00 32.32 203 GLY C O 1
ATOM 6127 N N . CYS C 1 191 ? 23.923 -26.709 -30.748 1.00 31.40 204 CYS C N 1
ATOM 6128 C CA . CYS C 1 191 ? 23.876 -26.896 -29.289 1.00 29.75 204 CYS C CA 1
ATOM 6129 C C . CYS C 1 191 ? 25.281 -27.012 -28.703 1.00 29.40 204 CYS C C 1
ATOM 6130 O O . CYS C 1 191 ? 25.539 -26.504 -27.618 1.00 28.31 204 CYS C O 1
ATOM 6133 N N . VAL C 1 192 ? 26.184 -27.669 -29.440 1.00 30.24 205 VAL C N 1
ATOM 6134 C CA . VAL C 1 192 ? 27.572 -27.875 -28.992 1.00 30.11 205 VAL C CA 1
ATOM 6135 C C . VAL C 1 192 ? 28.381 -26.593 -28.835 1.00 30.71 205 VAL C C 1
ATOM 6136 O O . VAL C 1 192 ? 29.407 -26.598 -28.156 1.00 30.57 205 VAL C O 1
ATOM 6140 N N . SER C 1 193 ? 27.940 -25.510 -29.469 1.00 31.60 206 SER C N 1
ATOM 6141 C CA . SER C 1 193 ? 28.615 -24.216 -29.333 1.00 32.06 206 SER C CA 1
ATOM 6142 C C . SER C 1 193 ? 28.653 -23.701 -27.889 1.00 30.53 206 SER C C 1
ATOM 6143 O O . SER C 1 193 ? 29.566 -22.962 -27.517 1.00 31.08 206 SER C O 1
ATOM 6146 N N . CYS C 1 194 ? 27.668 -24.089 -27.086 1.00 29.02 207 CYS C N 1
ATOM 6147 C CA . CYS C 1 194 ? 27.611 -23.691 -25.688 1.00 27.67 207 CYS C CA 1
ATOM 6148 C C . CYS C 1 194 ? 27.717 -24.875 -24.728 1.00 26.10 207 CYS C C 1
ATOM 6149 O O . CYS C 1 194 ? 28.185 -24.707 -23.611 1.00 25.40 207 CYS C O 1
ATOM 6152 N N . HIS C 1 195 ? 27.266 -26.053 -25.167 1.00 25.71 208 HIS C N 1
ATOM 6153 C CA . HIS C 1 195 ? 27.323 -27.286 -24.375 1.00 24.11 208 HIS C CA 1
ATOM 6154 C C . HIS C 1 195 ? 28.346 -28.263 -24.979 1.00 24.85 208 HIS C C 1
ATOM 6155 O O . HIS C 1 195 ? 28.016 -29.040 -25.891 1.00 25.12 208 HIS C O 1
ATOM 6162 N N . ASN C 1 196 ? 29.575 -28.235 -24.468 1.00 24.47 209 ASN C N 1
ATOM 6163 C CA . ASN C 1 196 ? 30.643 -29.086 -24.990 1.00 25.40 209 ASN C CA 1
ATOM 6164 C C . ASN C 1 196 ? 31.657 -29.490 -23.911 1.00 24.79 209 ASN C C 1
ATOM 6165 O O . ASN C 1 196 ? 31.465 -29.181 -22.729 1.00 23.63 209 ASN C O 1
ATOM 6170 N N . GLY C 1 197 ? 32.693 -30.232 -24.307 1.00 25.63 210 GLY C N 1
ATOM 6171 C CA . GLY C 1 197 ? 33.695 -30.748 -23.361 1.00 25.25 210 GLY C CA 1
ATOM 6172 C C . GLY C 1 197 ? 33.246 -32.018 -22.643 1.00 24.53 210 GLY C C 1
ATOM 6173 O O . GLY C 1 197 ? 32.216 -32.594 -22.989 1.00 23.51 210 GLY C O 1
ATOM 6174 N N . PRO C 1 198 ? 34.009 -32.462 -21.614 1.00 24.66 211 PRO C N 1
ATOM 6175 C CA . PRO C 1 198 ? 33.595 -33.677 -20.902 1.00 24.46 211 PRO C CA 1
ATOM 6176 C C . PRO C 1 198 ? 32.209 -33.569 -20.251 1.00 23.66 211 PRO C C 1
ATOM 6177 O O . PRO C 1 198 ? 31.483 -34.573 -20.172 1.00 24.29 211 PRO C O 1
ATOM 6181 N N . ALA C 1 199 ? 31.836 -32.369 -19.814 1.00 22.77 212 ALA C N 1
ATOM 6182 C CA . ALA C 1 199 ? 30.576 -32.178 -19.088 1.00 21.81 212 ALA C CA 1
ATOM 6183 C C . ALA C 1 199 ? 29.421 -31.688 -19.971 1.00 21.50 212 ALA C C 1
ATOM 6184 O O . ALA C 1 199 ? 28.338 -31.425 -19.461 1.00 21.13 212 ALA C O 1
ATOM 6186 N N . VAL C 1 200 ? 29.631 -31.601 -21.288 1.00 21.96 213 VAL C N 1
ATOM 6187 C CA . VAL C 1 200 ? 28.581 -31.128 -22.198 1.00 21.46 213 VAL C CA 1
ATOM 6188 C C . VAL C 1 200 ? 27.952 -29.852 -21.605 1.00 21.03 213 VAL C C 1
ATOM 6189 O O . VAL C 1 200 ? 26.736 -29.781 -21.335 1.00 19.74 213 VAL C O 1
ATOM 6193 N N . GLY C 1 201 ? 28.813 -28.854 -21.374 1.00 20.78 214 GLY C N 1
ATOM 6194 C CA . GLY C 1 201 ? 28.437 -27.658 -20.641 1.00 20.07 214 GLY C CA 1
ATOM 6195 C C . GLY C 1 201 ? 29.463 -27.271 -19.587 1.00 20.01 214 GLY C C 1
ATOM 6196 O O . GLY C 1 201 ? 30.450 -27.968 -19.381 1.00 18.96 214 GLY C O 1
ATOM 6197 N N . GLY C 1 202 ? 29.228 -26.127 -18.947 1.00 19.86 215 GLY C N 1
ATOM 6198 C CA . GLY C 1 202 ? 30.069 -25.640 -17.863 1.00 19.94 215 GLY C CA 1
ATOM 6199 C C . GLY C 1 202 ? 31.387 -25.007 -18.262 1.00 20.69 215 GLY C C 1
ATOM 6200 O O . GLY C 1 202 ? 32.211 -24.704 -17.391 1.00 20.83 215 GLY C O 1
ATOM 6201 N N . THR C 1 203 ? 31.607 -24.799 -19.563 1.00 21.84 216 THR C N 1
ATOM 6202 C CA . THR C 1 203 ? 32.869 -24.262 -20.049 1.00 23.03 216 THR C CA 1
ATOM 6203 C C . THR C 1 203 ? 32.801 -22.763 -20.332 1.00 23.21 216 THR C C 1
ATOM 6204 O O . THR C 1 203 ? 33.811 -22.165 -20.686 1.00 24.05 216 THR C O 1
ATOM 6208 N N . MET C 1 204 ? 31.620 -22.165 -20.180 1.00 22.76 217 MET C N 1
ATOM 6209 C CA . MET C 1 204 ? 31.435 -20.749 -20.468 1.00 23.64 217 MET C CA 1
ATOM 6210 C C . MET C 1 204 ? 30.152 -20.206 -19.845 1.00 23.25 217 MET C C 1
ATOM 6211 O O . MET C 1 204 ? 29.268 -20.969 -19.433 1.00 21.86 217 MET C O 1
ATOM 6216 N N . PHE C 1 205 ? 30.061 -18.879 -19.789 1.00 24.18 218 PHE C N 1
ATOM 6217 C CA . PHE C 1 205 ? 28.824 -18.178 -19.455 1.00 24.32 218 PHE C CA 1
ATOM 6218 C C . PHE C 1 205 ? 28.181 -17.681 -20.734 1.00 25.41 218 PHE C C 1
ATOM 6219 O O . PHE C 1 205 ? 28.874 -17.161 -21.617 1.00 26.35 218 PHE C O 1
ATOM 6227 N N . MET C 1 206 ? 26.856 -17.805 -20.825 1.00 25.01 219 MET C N 1
ATOM 6228 C CA . MET C 1 206 ? 26.130 -17.341 -21.996 1.00 25.96 219 MET C CA 1
ATOM 6229 C C . MET C 1 206 ? 24.785 -16.747 -21.599 1.00 25.57 219 MET C C 1
ATOM 6230 O O . MET C 1 206 ? 24.211 -17.104 -20.553 1.00 24.57 219 MET C O 1
ATOM 6235 N N . LYS C 1 207 ? 24.293 -15.827 -22.431 1.00 26.44 220 LYS C N 1
ATOM 6236 C CA . LYS C 1 207 ? 22.976 -15.241 -22.230 1.00 26.38 220 LYS C CA 1
ATOM 6237 C C . LYS C 1 207 ? 21.891 -16.303 -22.386 1.00 25.77 220 LYS C C 1
ATOM 6238 O O . LYS C 1 207 ? 21.943 -17.145 -23.286 1.00 25.59 220 LYS C O 1
ATOM 6244 N N . MET C 1 208 ? 20.920 -16.266 -21.482 1.00 25.44 221 MET C N 1
ATOM 6245 C CA . MET C 1 208 ? 19.743 -17.114 -21.574 1.00 24.71 221 MET C CA 1
ATOM 6246 C C . MET C 1 208 ? 18.661 -16.281 -22.243 1.00 25.60 221 MET C C 1
ATOM 6247 O O . MET C 1 208 ? 18.131 -15.353 -21.645 1.00 25.53 221 MET C O 1
ATOM 6252 N N . GLY C 1 209 ? 18.343 -16.637 -23.481 1.00 26.53 222 GLY C N 1
ATOM 6253 C CA . GLY C 1 209 ? 17.523 -15.819 -24.350 1.00 28.35 222 GLY C CA 1
ATOM 6254 C C . GLY C 1 209 ? 18.398 -14.986 -25.269 1.00 30.28 222 GLY C C 1
ATOM 6255 O O . GLY C 1 209 ? 18.315 -13.755 -25.272 1.00 31.03 222 GLY C O 1
ATOM 6256 N N . LEU C 1 210 ? 19.226 -15.667 -26.062 1.00 30.81 223 LEU C N 1
ATOM 6257 C CA . LEU C 1 210 ? 20.211 -15.015 -26.920 1.00 32.27 223 LEU C CA 1
ATOM 6258 C C . LEU C 1 210 ? 19.570 -14.447 -28.201 1.00 34.17 223 LEU C C 1
ATOM 6259 O O . LEU C 1 210 ? 19.871 -13.317 -28.592 1.00 35.39 223 LEU C O 1
ATOM 6264 N N . ILE C 1 211 ? 18.700 -15.230 -28.846 1.00 34.26 224 ILE C N 1
ATOM 6265 C CA . ILE C 1 211 ? 17.994 -14.793 -30.058 1.00 35.71 224 ILE C CA 1
ATOM 6266 C C . ILE C 1 211 ? 16.598 -14.246 -29.731 1.00 36.00 224 ILE C C 1
ATOM 6267 O O . ILE C 1 211 ? 16.071 -13.393 -30.453 1.00 37.27 224 ILE C O 1
ATOM 6272 N N . LYS C 1 212 ? 15.992 -14.755 -28.660 1.00 34.71 225 LYS C N 1
ATOM 6273 C CA . LYS C 1 212 ? 14.681 -14.291 -28.183 1.00 34.90 225 LYS C CA 1
ATOM 6274 C C . LYS C 1 212 ? 14.709 -14.292 -26.656 1.00 33.63 225 LYS C C 1
ATOM 6275 O O . LYS C 1 212 ? 15.497 -15.010 -26.069 1.00 32.08 225 LYS C O 1
ATOM 6281 N N . PRO C 1 213 ? 13.843 -13.499 -26.008 1.00 33.69 226 PRO C N 1
ATOM 6282 C CA . PRO C 1 213 ? 13.766 -13.538 -24.549 1.00 32.66 226 PRO C CA 1
ATOM 6283 C C . PRO C 1 213 ? 13.418 -14.915 -23.971 1.00 31.32 226 PRO C C 1
ATOM 6284 O O . PRO C 1 213 ? 12.753 -15.721 -24.625 1.00 31.27 226 PRO C O 1
ATOM 6288 N N . PHE C 1 214 ? 13.891 -15.178 -22.757 1.00 29.87 227 PHE C N 1
ATOM 6289 C CA . PHE C 1 214 ? 13.403 -16.306 -21.972 1.00 28.64 227 PHE C CA 1
ATOM 6290 C C . PHE C 1 214 ? 12.240 -15.790 -21.126 1.00 29.07 227 PHE C C 1
ATOM 6291 O O . PHE C 1 214 ? 12.401 -14.838 -20.364 1.00 29.24 227 PHE C O 1
ATOM 6299 N N . HIS C 1 215 ? 11.071 -16.408 -21.288 1.00 29.52 228 HIS C N 1
ATOM 6300 C CA . HIS C 1 215 ? 9.867 -16.020 -20.553 1.00 30.14 228 HIS C CA 1
ATOM 6301 C C . HIS C 1 215 ? 9.880 -16.707 -19.195 1.00 28.58 228 HIS C C 1
ATOM 6302 O O . HIS C 1 215 ? 9.727 -17.927 -19.113 1.00 28.10 228 HIS C O 1
ATOM 6309 N N . THR C 1 216 ? 10.066 -15.924 -18.136 1.00 27.81 229 THR C N 1
ATOM 6310 C CA . THR C 1 216 ? 10.145 -16.454 -16.788 1.00 26.63 229 THR C CA 1
ATOM 6311 C C . THR C 1 216 ? 9.706 -15.383 -15.806 1.00 27.11 229 THR C C 1
ATOM 6312 O O . THR C 1 216 ? 9.821 -14.193 -16.091 1.00 28.62 229 THR C O 1
ATOM 6316 N N . ASN C 1 217 ? 9.201 -15.810 -14.656 1.00 26.65 230 ASN C N 1
ATOM 6317 C CA . ASN C 1 217 ? 8.825 -14.892 -13.585 1.00 27.30 230 ASN C CA 1
ATOM 6318 C C . ASN C 1 217 ? 9.915 -14.772 -12.513 1.00 26.18 230 ASN C C 1
ATOM 6319 O O . ASN C 1 217 ? 9.782 -13.992 -11.568 1.00 26.75 230 ASN C O 1
ATOM 6324 N N . ASN C 1 218 ? 11.001 -15.532 -12.671 1.00 24.58 231 ASN C N 1
ATOM 6325 C CA . ASN C 1 218 ? 12.086 -15.546 -11.707 1.00 23.25 231 ASN C CA 1
ATOM 6326 C C . ASN C 1 218 ? 12.979 -14.338 -11.968 1.00 23.60 231 ASN C C 1
ATOM 6327 O O . ASN C 1 218 ? 13.345 -14.096 -13.114 1.00 24.07 231 ASN C O 1
ATOM 6332 N N . PRO C 1 219 ? 13.348 -13.591 -10.910 1.00 23.64 232 PRO C N 1
ATOM 6333 C CA . PRO C 1 219 ? 14.125 -12.359 -11.093 1.00 24.81 232 PRO C CA 1
ATOM 6334 C C . PRO C 1 219 ? 15.659 -12.526 -11.137 1.00 24.31 232 PRO C C 1
ATOM 6335 O O . PRO C 1 219 ? 16.369 -11.522 -11.174 1.00 25.33 232 PRO C O 1
ATOM 6339 N N . ALA C 1 220 ? 16.168 -13.758 -11.151 1.00 23.02 233 ALA C N 1
ATOM 6340 C CA . ALA C 1 220 ? 17.621 -13.984 -11.141 1.00 22.76 233 ALA C CA 1
ATOM 6341 C C . ALA C 1 220 ? 18.265 -13.296 -12.333 1.00 23.77 233 ALA C C 1
ATOM 6342 O O . ALA C 1 220 ? 17.766 -13.402 -13.464 1.00 23.25 233 ALA C O 1
ATOM 6344 N N . GLU C 1 221 ? 19.375 -12.604 -12.081 1.00 24.36 234 GLU C N 1
ATOM 6345 C CA . GLU C 1 221 ? 20.047 -11.820 -13.121 1.00 25.88 234 GLU C CA 1
ATOM 6346 C C . GLU C 1 221 ? 21.354 -12.446 -13.620 1.00 25.20 234 GLU C C 1
ATOM 6347 O O . GLU C 1 221 ? 21.980 -11.920 -14.551 1.00 25.81 234 GLU C O 1
ATOM 6353 N N . GLY C 1 222 ? 21.760 -13.567 -13.023 1.00 23.55 235 GLY C N 1
ATOM 6354 C CA . GLY C 1 222 ? 23.000 -14.221 -13.412 1.00 23.06 235 GLY C CA 1
ATOM 6355 C C . GLY C 1 222 ? 24.184 -13.311 -13.134 1.00 23.94 235 GLY C C 1
ATOM 6356 O O . GLY C 1 222 ? 24.264 -12.701 -12.064 1.00 24.11 235 GLY C O 1
ATOM 6357 N N . ARG C 1 223 ? 25.078 -13.195 -14.114 1.00 24.38 236 ARG C N 1
ATOM 6358 C CA . ARG C 1 223 ? 26.368 -12.533 -13.921 1.00 25.12 236 ARG C CA 1
ATOM 6359 C C . ARG C 1 223 ? 26.231 -11.079 -13.476 1.00 26.13 236 ARG C C 1
ATOM 6360 O O . ARG C 1 223 ? 27.082 -10.591 -12.741 1.00 26.25 236 ARG C O 1
ATOM 6368 N N . LYS C 1 224 ? 25.156 -10.404 -13.898 1.00 26.67 237 LYS C N 1
ATOM 6369 C CA . LYS C 1 224 ? 24.916 -9.011 -13.501 1.00 27.68 237 LYS C CA 1
ATOM 6370 C C . LYS C 1 224 ? 24.814 -8.864 -11.982 1.00 26.95 237 LYS C C 1
ATOM 6371 O O . LYS C 1 224 ? 25.235 -7.858 -11.431 1.00 27.22 237 LYS C O 1
ATOM 6377 N N . GLY C 1 225 ? 24.268 -9.871 -11.308 1.00 25.98 238 GLY C N 1
ATOM 6378 C CA . GLY C 1 225 ? 24.171 -9.861 -9.845 1.00 25.98 238 GLY C CA 1
ATOM 6379 C C . GLY C 1 225 ? 25.509 -9.749 -9.116 1.00 26.77 238 GLY C C 1
ATOM 6380 O O . GLY C 1 225 ? 25.561 -9.257 -7.977 1.00 27.11 238 GLY C O 1
ATOM 6381 N N . VAL C 1 226 ? 26.581 -10.188 -9.783 1.00 27.12 239 VAL C N 1
ATOM 6382 C CA . VAL C 1 226 ? 27.942 -10.202 -9.230 1.00 27.58 239 VAL C CA 1
ATOM 6383 C C . VAL C 1 226 ? 28.843 -9.091 -9.822 1.00 28.72 239 VAL C C 1
ATOM 6384 O O . VAL C 1 226 ? 29.693 -8.530 -9.121 1.00 29.07 239 VAL C O 1
ATOM 6388 N N . THR C 1 227 ? 28.639 -8.755 -11.098 1.00 28.66 240 THR C N 1
ATOM 6389 C CA . THR C 1 227 ? 29.478 -7.783 -11.785 1.00 29.66 240 THR C CA 1
ATOM 6390 C C . THR C 1 227 ? 28.847 -6.382 -11.881 1.00 30.47 240 THR C C 1
ATOM 6391 O O . THR C 1 227 ? 29.552 -5.401 -12.113 1.00 32.30 240 THR C O 1
ATOM 6395 N N . GLY C 1 228 ? 27.530 -6.299 -11.719 1.00 29.49 241 GLY C N 1
ATOM 6396 C CA . GLY C 1 228 ? 26.783 -5.053 -11.892 1.00 30.55 241 GLY C CA 1
ATOM 6397 C C . GLY C 1 228 ? 26.539 -4.640 -13.337 1.00 31.14 241 GLY C C 1
ATOM 6398 O O . GLY C 1 228 ? 25.719 -3.761 -13.595 1.00 32.01 241 GLY C O 1
ATOM 6399 N N . LYS C 1 229 ? 27.232 -5.281 -14.279 1.00 30.70 242 LYS C N 1
ATOM 6400 C CA . LYS C 1 229 ? 27.215 -4.882 -15.691 1.00 32.10 242 LYS C CA 1
ATOM 6401 C C . LYS C 1 229 ? 25.909 -5.235 -16.386 1.00 31.95 242 LYS C C 1
ATOM 6402 O O . LYS C 1 229 ? 25.391 -6.345 -16.231 1.00 30.29 242 LYS C O 1
ATOM 6408 N N . ASP C 1 230 ? 25.400 -4.313 -17.196 1.00 33.86 243 ASP C N 1
ATOM 6409 C CA . ASP C 1 230 ? 24.147 -4.562 -17.905 1.00 33.93 243 ASP C CA 1
ATOM 6410 C C . ASP C 1 230 ? 24.335 -5.610 -18.996 1.00 33.15 243 ASP C C 1
ATOM 6411 O O . ASP C 1 230 ? 23.412 -6.371 -19.299 1.00 32.09 243 ASP C O 1
ATOM 6416 N N . ALA C 1 231 ? 25.545 -5.655 -19.559 1.00 33.58 244 ALA C N 1
ATOM 6417 C CA . ALA C 1 231 ? 25.906 -6.621 -20.594 1.00 33.01 244 ALA C CA 1
ATOM 6418 C C . ALA C 1 231 ? 25.858 -8.060 -20.085 1.00 31.11 244 ALA C C 1
ATOM 6419 O O . ALA C 1 231 ? 25.789 -8.991 -20.887 1.00 30.39 244 ALA C O 1
ATOM 6421 N N . ASP C 1 232 ? 25.889 -8.220 -18.756 1.00 29.82 245 ASP C N 1
ATOM 6422 C CA . ASP C 1 232 ? 25.851 -9.517 -18.082 1.00 28.20 245 ASP C CA 1
ATOM 6423 C C . ASP C 1 232 ? 24.446 -9.918 -17.618 1.00 26.86 245 ASP C C 1
ATOM 6424 O O . ASP C 1 232 ? 24.304 -10.881 -16.867 1.00 25.02 245 ASP C O 1
ATOM 6429 N N . LYS C 1 233 ? 23.417 -9.189 -18.057 1.00 27.36 246 LYS C N 1
ATOM 6430 C CA . LYS C 1 233 ? 22.057 -9.451 -17.603 1.00 27.08 246 LYS C CA 1
ATOM 6431 C C . LYS C 1 233 ? 21.540 -10.797 -18.137 1.00 25.98 246 LYS C C 1
ATOM 6432 O O . LYS C 1 233 ? 21.549 -11.049 -19.340 1.00 26.26 246 LYS C O 1
ATOM 6438 N N . PHE C 1 234 ? 21.120 -11.665 -17.224 1.00 25.26 247 PHE C N 1
ATOM 6439 C CA . PHE C 1 234 ? 20.674 -13.026 -17.569 1.00 24.06 247 PHE C CA 1
ATOM 6440 C C . PHE C 1 234 ? 21.752 -13.831 -18.318 1.00 24.19 247 PHE C C 1
ATOM 6441 O O . PHE C 1 234 ? 21.430 -14.709 -19.130 1.00 24.35 247 PHE C O 1
ATOM 6449 N N . VAL C 1 235 ? 23.022 -13.528 -18.047 1.00 24.01 248 VAL C N 1
ATOM 6450 C CA . VAL C 1 235 ? 24.139 -14.337 -18.528 1.00 23.84 248 VAL C CA 1
ATOM 6451 C C . VAL C 1 235 ? 24.428 -15.357 -17.432 1.00 22.31 248 VAL C C 1
ATOM 6452 O O . VAL C 1 235 ? 24.747 -14.994 -16.288 1.00 22.19 248 VAL C O 1
ATOM 6456 N N . PHE C 1 236 ? 24.271 -16.634 -17.764 1.00 21.22 249 PHE C N 1
ATOM 6457 C CA . PHE C 1 236 ? 24.344 -17.688 -16.756 1.00 19.92 249 PHE C CA 1
ATOM 6458 C C . PHE C 1 236 ? 25.448 -18.682 -17.096 1.00 19.14 249 PHE C C 1
ATOM 6459 O O . PHE C 1 236 ? 25.843 -18.797 -18.258 1.00 19.84 249 PHE C O 1
ATOM 6467 N N . LYS C 1 237 ? 25.953 -19.381 -16.082 1.00 18.01 250 LYS C N 1
ATOM 6468 C CA . LYS C 1 237 ? 26.820 -20.535 -16.328 1.00 17.43 250 LYS C CA 1
ATOM 6469 C C . LYS C 1 237 ? 26.049 -21.550 -17.169 1.00 17.16 250 LYS C C 1
ATOM 6470 O O . LYS C 1 237 ? 24.929 -21.880 -16.829 1.00 16.64 250 LYS C O 1
ATOM 6476 N N . VAL C 1 238 ? 26.628 -22.013 -18.276 1.00 18.20 251 VAL C N 1
ATOM 6477 C CA . VAL C 1 238 ? 25.988 -23.066 -19.085 1.00 18.64 251 VAL C CA 1
ATOM 6478 C C . VAL C 1 238 ? 26.008 -24.397 -18.306 1.00 18.03 251 VAL C C 1
ATOM 6479 O O . VAL C 1 238 ? 27.091 -24.924 -18.004 1.00 18.16 251 VAL C O 1
ATOM 6483 N N . PRO C 1 239 ? 24.821 -24.936 -17.943 1.00 17.97 252 PRO C N 1
ATOM 6484 C CA . PRO C 1 239 ? 24.852 -26.128 -17.102 1.00 17.27 252 PRO C CA 1
ATOM 6485 C C . PRO C 1 239 ? 25.413 -27.355 -17.815 1.00 17.45 252 PRO C C 1
ATOM 6486 O O . PRO C 1 239 ? 25.514 -27.392 -19.044 1.00 17.33 252 PRO C O 1
ATOM 6490 N N . THR C 1 240 ? 25.781 -28.357 -17.033 1.00 16.87 253 THR C N 1
ATOM 6491 C CA . THR C 1 240 ? 26.186 -29.634 -17.603 1.00 17.10 253 THR C CA 1
ATOM 6492 C C . THR C 1 240 ? 24.951 -30.365 -18.081 1.00 16.63 253 THR C C 1
ATOM 6493 O O . THR C 1 240 ? 23.915 -30.334 -17.437 1.00 16.43 253 THR C O 1
ATOM 6497 N N . LEU C 1 241 ? 25.039 -31.000 -19.238 1.00 17.27 254 LEU C N 1
ATOM 6498 C CA . LEU C 1 241 ? 23.932 -31.824 -19.690 1.00 16.89 254 LEU C CA 1
ATOM 6499 C C . LEU C 1 241 ? 24.145 -33.284 -19.299 1.00 16.55 254 LEU C C 1
ATOM 6500 O O . LEU C 1 241 ? 23.297 -34.117 -19.536 1.00 17.01 254 LEU C O 1
ATOM 6505 N N . ARG C 1 242 ? 25.262 -33.584 -18.649 1.00 16.74 255 ARG C N 1
ATOM 6506 C CA . ARG C 1 242 ? 25.445 -34.897 -18.041 1.00 16.61 255 ARG C CA 1
ATOM 6507 C C . ARG C 1 242 ? 24.351 -35.112 -16.993 1.00 15.14 255 ARG C C 1
ATOM 6508 O O . ARG C 1 242 ? 24.108 -34.241 -16.168 1.00 14.19 255 ARG C O 1
ATOM 6516 N N . ASN C 1 243 ? 23.674 -36.256 -17.060 1.00 15.00 256 ASN C N 1
ATOM 6517 C CA . ASN C 1 243 ? 22.652 -36.640 -16.093 1.00 14.50 256 ASN C CA 1
ATOM 6518 C C . ASN C 1 243 ? 21.445 -35.701 -16.101 1.00 14.01 256 ASN C C 1
ATOM 6519 O O . ASN C 1 243 ? 20.712 -35.631 -15.130 1.00 13.15 256 ASN C O 1
ATOM 6524 N N . ILE C 1 244 ? 21.257 -34.996 -17.208 1.00 14.46 257 ILE C N 1
ATOM 6525 C CA . ILE C 1 244 ? 20.137 -34.082 -17.372 1.00 14.38 257 ILE C CA 1
ATOM 6526 C C . ILE C 1 244 ? 18.787 -34.823 -17.264 1.00 15.01 257 ILE C C 1
ATOM 6527 O O . ILE C 1 244 ? 17.780 -34.239 -16.865 1.00 15.62 257 ILE C O 1
ATOM 6532 N N . GLU C 1 245 ? 18.795 -36.118 -17.581 1.00 15.24 258 GLU C N 1
ATOM 6533 C CA . GLU C 1 245 ? 17.648 -37.012 -17.413 1.00 15.24 258 GLU C CA 1
ATOM 6534 C C . GLU C 1 245 ? 17.144 -36.976 -15.976 1.00 14.49 258 GLU C C 1
ATOM 6535 O O . GLU C 1 245 ? 15.935 -37.064 -15.721 1.00 14.96 258 GLU C O 1
ATOM 6541 N N . LEU C 1 246 ? 18.100 -36.879 -15.066 1.00 13.80 259 LEU C N 1
ATOM 6542 C CA . LEU C 1 246 ? 17.873 -37.021 -13.628 1.00 13.34 259 LEU C CA 1
ATOM 6543 C C . LEU C 1 246 ? 17.654 -35.718 -12.855 1.00 13.05 259 LEU C C 1
ATOM 6544 O O . LEU C 1 246 ? 17.322 -35.774 -11.668 1.00 12.51 259 LEU C O 1
ATOM 6549 N N . THR C 1 247 ? 17.852 -34.566 -13.492 1.00 12.58 260 THR C N 1
ATOM 6550 C CA . THR C 1 247 ? 17.951 -33.284 -12.758 1.00 12.27 260 THR C CA 1
ATOM 6551 C C . THR C 1 247 ? 16.836 -32.264 -13.096 1.00 12.46 260 THR C C 1
ATOM 6552 O O . THR C 1 247 ? 16.981 -31.055 -12.894 1.00 11.50 260 THR C O 1
ATOM 6556 N N . TYR C 1 248 ? 15.722 -32.774 -13.592 1.00 12.22 261 TYR C N 1
ATOM 6557 C CA . TYR C 1 248 ? 14.472 -32.012 -13.653 1.00 12.09 261 TYR C CA 1
ATOM 6558 C C . TYR C 1 248 ? 14.128 -31.386 -12.277 1.00 11.64 261 TYR C C 1
ATOM 6559 O O . TYR C 1 248 ? 14.612 -31.838 -11.250 1.00 12.00 261 TYR C O 1
ATOM 6568 N N . PRO C 1 249 ? 13.313 -30.322 -12.251 1.00 11.86 262 PRO C N 1
ATOM 6569 C CA . PRO C 1 249 ? 12.924 -29.506 -13.378 1.00 12.39 262 PRO C CA 1
ATOM 6570 C C . PRO C 1 249 ? 14.101 -28.675 -13.883 1.00 13.35 262 PRO C C 1
ATOM 6571 O O . PRO C 1 249 ? 15.142 -28.579 -13.213 1.00 12.14 262 PRO C O 1
ATOM 6575 N N . TYR C 1 250 ? 13.920 -28.108 -15.073 1.00 14.42 263 TYR C N 1
ATOM 6576 C CA . TYR C 1 250 ? 15.000 -27.547 -15.854 1.00 15.03 263 TYR C CA 1
ATOM 6577 C C . TYR C 1 250 ? 14.993 -26.030 -15.895 1.00 15.66 263 TYR C C 1
ATOM 6578 O O . TYR C 1 250 ? 13.964 -25.379 -15.670 1.00 15.50 263 TYR C O 1
ATOM 6587 N N . PHE C 1 251 ? 16.161 -25.499 -16.247 1.00 16.41 264 PHE C N 1
ATOM 6588 C CA . PHE C 1 251 ? 16.460 -24.060 -16.264 1.00 17.25 264 PHE C CA 1
ATOM 6589 C C . PHE C 1 251 ? 16.566 -23.539 -14.835 1.00 16.49 264 PHE C C 1
ATOM 6590 O O . PHE C 1 251 ? 16.116 -24.192 -13.899 1.00 16.27 264 PHE C O 1
ATOM 6598 N N . HIS C 1 252 ? 17.175 -22.366 -14.667 1.00 16.98 265 HIS C N 1
ATOM 6599 C CA . HIS C 1 252 ? 17.443 -21.830 -13.326 1.00 16.39 265 HIS C CA 1
ATOM 6600 C C . HIS C 1 252 ? 16.177 -21.548 -12.513 1.00 16.22 265 HIS C C 1
ATOM 6601 O O . HIS C 1 252 ? 16.230 -21.522 -11.282 1.00 15.63 265 HIS C O 1
ATOM 6608 N N . ASP C 1 253 ? 15.047 -21.372 -13.200 1.00 16.80 266 ASP C N 1
ATOM 6609 C CA . ASP C 1 253 ? 13.768 -21.114 -12.550 1.00 17.21 266 ASP C CA 1
ATOM 6610 C C . ASP C 1 253 ? 12.976 -22.394 -12.200 1.00 16.90 266 ASP C C 1
ATOM 6611 O O . ASP C 1 253 ? 11.922 -22.310 -11.584 1.00 17.30 266 ASP C O 1
ATOM 6616 N N . GLY C 1 254 ? 13.503 -23.563 -12.562 1.00 16.24 267 GLY C N 1
ATOM 6617 C CA . GLY C 1 254 ? 12.820 -24.842 -12.320 1.00 16.19 267 GLY C CA 1
ATOM 6618 C C . GLY C 1 254 ? 11.431 -24.930 -12.931 1.00 16.89 267 GLY C C 1
ATOM 6619 O O . GLY C 1 254 ? 10.524 -25.525 -12.356 1.00 15.92 267 GLY C O 1
ATOM 6620 N N . SER C 1 255 ? 11.280 -24.385 -14.132 1.00 17.98 268 SER C N 1
ATOM 6621 C CA . SER C 1 255 ? 9.956 -24.158 -14.708 1.00 19.75 268 SER C CA 1
ATOM 6622 C C . SER C 1 255 ? 9.437 -25.276 -15.616 1.00 20.00 268 SER C C 1
ATOM 6623 O O . SER C 1 255 ? 8.230 -25.413 -15.792 1.00 20.35 268 SER C O 1
ATOM 6626 N N . VAL C 1 256 ? 10.352 -26.058 -16.187 1.00 20.04 269 VAL C N 1
ATOM 6627 C CA . VAL C 1 256 ? 10.040 -27.052 -17.196 1.00 21.17 269 VAL C CA 1
ATOM 6628 C C . VAL C 1 256 ? 10.451 -28.459 -16.728 1.00 20.72 269 VAL C C 1
ATOM 6629 O O . VAL C 1 256 ? 11.605 -28.707 -16.438 1.00 20.04 269 VAL C O 1
ATOM 6633 N N . TRP C 1 257 ? 9.493 -29.382 -16.666 1.00 22.05 270 TRP C N 1
ATOM 6634 C CA . TRP C 1 257 ? 9.759 -30.726 -16.127 1.00 21.74 270 TRP C CA 1
ATOM 6635 C C . TRP C 1 257 ? 10.156 -31.761 -17.176 1.00 22.04 270 TRP C C 1
ATOM 6636 O O . TRP C 1 257 ? 10.634 -32.837 -16.816 1.00 21.83 270 TRP C O 1
ATOM 6647 N N . THR C 1 258 ? 9.970 -31.446 -18.459 1.00 22.69 271 THR C N 1
ATOM 6648 C CA . THR C 1 258 ? 10.311 -32.378 -19.518 1.00 22.72 271 THR C CA 1
ATOM 6649 C C . THR C 1 258 ? 11.428 -31.853 -20.427 1.00 23.12 271 THR C C 1
ATOM 6650 O O . THR C 1 258 ? 11.506 -30.658 -20.739 1.00 22.63 271 THR C O 1
ATOM 6654 N N . LEU C 1 259 ? 12.283 -32.781 -20.843 1.00 23.11 272 LEU C N 1
ATOM 6655 C CA . LEU C 1 259 ? 13.452 -32.494 -21.661 1.00 23.67 272 LEU C CA 1
ATOM 6656 C C . LEU C 1 259 ? 12.992 -32.057 -23.042 1.00 24.97 272 LEU C C 1
ATOM 6657 O O . LEU C 1 259 ? 13.656 -31.271 -23.717 1.00 25.31 272 LEU C O 1
ATOM 6662 N N . GLU C 1 260 ? 11.832 -32.556 -23.456 1.00 25.46 273 GLU C N 1
ATOM 6663 C CA . GLU C 1 260 ? 11.203 -32.108 -24.685 1.00 26.60 273 GLU C CA 1
ATOM 6664 C C . GLU C 1 260 ? 10.972 -30.587 -24.675 1.00 26.60 273 GLU C C 1
ATOM 6665 O O . GLU C 1 260 ? 11.301 -29.894 -25.634 1.00 27.23 273 GLU C O 1
ATOM 6671 N N . GLU C 1 261 ? 10.404 -30.086 -23.580 1.00 26.18 274 GLU C N 1
ATOM 6672 C CA . GLU C 1 261 ? 10.160 -28.658 -23.411 1.00 26.22 274 GLU C CA 1
ATOM 6673 C C . GLU C 1 261 ? 11.470 -27.878 -23.397 1.00 25.57 274 GLU C C 1
ATOM 6674 O O . GLU C 1 261 ? 11.609 -26.863 -24.088 1.00 26.15 274 GLU C O 1
ATOM 6680 N N . ALA C 1 262 ? 12.425 -28.367 -22.609 1.00 24.20 275 ALA C N 1
ATOM 6681 C CA . ALA C 1 262 ? 13.736 -27.738 -22.468 1.00 23.83 275 ALA C CA 1
ATOM 6682 C C . ALA C 1 262 ? 14.498 -27.683 -23.807 1.00 24.45 275 ALA C C 1
ATOM 6683 O O . ALA C 1 262 ? 15.087 -26.667 -24.158 1.00 24.84 275 ALA C O 1
ATOM 6685 N N . VAL C 1 263 ? 14.486 -28.783 -24.545 1.00 24.83 276 VAL C N 1
ATOM 6686 C CA . VAL C 1 263 ? 15.198 -28.853 -25.822 1.00 26.23 276 VAL C CA 1
ATOM 6687 C C . VAL C 1 263 ? 14.564 -27.913 -26.849 1.00 27.44 276 VAL C C 1
ATOM 6688 O O . VAL C 1 263 ? 15.278 -27.247 -27.603 1.00 28.10 276 VAL C O 1
ATOM 6692 N N . ASN C 1 264 ? 13.230 -27.838 -26.855 1.00 28.00 277 ASN C N 1
ATOM 6693 C CA . ASN C 1 264 ? 12.501 -26.999 -27.825 1.00 29.21 277 ASN C CA 1
ATOM 6694 C C . ASN C 1 264 ? 12.598 -25.492 -27.505 1.00 29.21 277 ASN C C 1
ATOM 6695 O O . ASN C 1 264 ? 12.741 -24.664 -28.416 1.00 29.78 277 ASN C O 1
ATOM 6700 N N . THR C 1 265 ? 12.537 -25.152 -26.216 1.00 27.66 278 THR C N 1
ATOM 6701 C CA . THR C 1 265 ? 12.757 -23.777 -25.763 1.00 27.60 278 THR C CA 1
ATOM 6702 C C . THR C 1 265 ? 14.153 -23.301 -26.157 1.00 27.42 278 THR C C 1
ATOM 6703 O O . THR C 1 265 ? 14.319 -22.207 -26.683 1.00 27.89 278 THR C O 1
ATOM 6707 N N . MET C 1 266 ? 15.148 -24.142 -25.882 1.00 26.53 279 MET C N 1
ATOM 6708 C CA . MET C 1 266 ? 16.534 -23.842 -26.204 1.00 26.20 279 MET C CA 1
ATOM 6709 C C . MET C 1 266 ? 16.718 -23.551 -27.691 1.00 27.22 279 MET C C 1
ATOM 6710 O O . MET C 1 266 ? 17.287 -22.520 -28.051 1.00 27.46 279 MET C O 1
ATOM 6715 N N . ALA C 1 267 ? 16.233 -24.453 -28.543 1.00 27.16 280 ALA C N 1
ATOM 6716 C CA . ALA C 1 267 ? 16.346 -24.287 -29.995 1.00 28.47 280 ALA C CA 1
ATOM 6717 C C . ALA C 1 267 ? 15.682 -22.993 -30.438 1.00 29.38 280 ALA C C 1
ATOM 6718 O O . ALA C 1 267 ? 16.194 -22.276 -31.299 1.00 30.69 280 ALA C O 1
ATOM 6720 N N . ASP C 1 268 ? 14.531 -22.709 -29.849 0.50 28.83 281 ASP C N 1
ATOM 6721 C CA . ASP C 1 268 ? 13.778 -21.523 -30.190 0.50 29.77 281 ASP C CA 1
ATOM 6722 C C . ASP C 1 268 ? 14.533 -20.261 -29.792 0.50 30.13 281 ASP C C 1
ATOM 6723 O O . ASP C 1 268 ? 14.905 -19.464 -30.647 0.50 30.68 281 ASP C O 1
ATOM 6728 N N . ILE C 1 269 ? 14.788 -20.100 -28.496 1.00 29.60 282 ILE C N 1
ATOM 6729 C CA . ILE C 1 269 ? 15.309 -18.836 -27.977 1.00 30.10 282 ILE C CA 1
ATOM 6730 C C . ILE C 1 269 ? 16.834 -18.677 -28.091 1.00 30.68 282 ILE C C 1
ATOM 6731 O O . ILE C 1 269 ? 17.315 -17.551 -28.161 1.00 31.90 282 ILE C O 1
ATOM 6736 N N . GLN C 1 270 ? 17.595 -19.775 -28.078 1.00 30.45 283 GLN C N 1
ATOM 6737 C CA . GLN C 1 270 ? 19.058 -19.691 -28.229 1.00 30.66 283 GLN C CA 1
ATOM 6738 C C . GLN C 1 270 ? 19.509 -19.721 -29.688 1.00 32.47 283 GLN C C 1
ATOM 6739 O O . GLN C 1 270 ? 20.555 -19.152 -30.025 1.00 33.29 283 GLN C O 1
ATOM 6745 N N . LEU C 1 271 ? 18.735 -20.397 -30.538 1.00 33.49 284 LEU C N 1
ATOM 6746 C CA . LEU C 1 271 ? 19.096 -20.607 -31.945 1.00 35.15 284 LEU C CA 1
ATOM 6747 C C . LEU C 1 271 ? 18.111 -20.007 -32.965 1.00 37.25 284 LEU C C 1
ATOM 6748 O O . LEU C 1 271 ? 18.425 -19.934 -34.160 1.00 38.42 284 LEU C O 1
ATOM 6753 N N . GLY C 1 272 ? 16.934 -19.581 -32.511 1.00 37.89 285 GLY C N 1
ATOM 6754 C CA . GLY C 1 272 ? 15.895 -19.088 -33.421 1.00 39.66 285 GLY C CA 1
ATOM 6755 C C . GLY C 1 272 ? 15.353 -20.189 -34.314 1.00 40.59 285 GLY C C 1
ATOM 6756 O O . GLY C 1 272 ? 15.155 -19.977 -35.511 1.00 42.08 285 GLY C O 1
ATOM 6757 N N . GLN C 1 273 ? 15.095 -21.358 -33.729 1.00 40.22 286 GLN C N 1
ATOM 6758 C CA . GLN C 1 273 ? 14.786 -22.561 -34.507 1.00 41.18 286 GLN C CA 1
ATOM 6759 C C . GLN C 1 273 ? 13.666 -23.444 -33.957 1.00 40.49 286 GLN C C 1
ATOM 6760 O O . GLN C 1 273 ? 13.540 -23.654 -32.747 1.00 39.43 286 GLN C O 1
ATOM 6766 N N . LYS C 1 274 ? 12.873 -23.980 -34.882 1.00 41.69 287 LYS C N 1
ATOM 6767 C CA . LYS C 1 274 ? 11.820 -24.934 -34.564 1.00 41.26 287 LYS C CA 1
ATOM 6768 C C . LYS C 1 274 ? 12.280 -26.345 -34.930 1.00 41.18 287 LYS C C 1
ATOM 6769 O O . LYS C 1 274 ? 12.682 -26.600 -36.076 1.00 42.60 287 LYS C O 1
ATOM 6771 N N . LEU C 1 275 ? 12.222 -27.249 -33.955 1.00 39.85 288 LEU C N 1
ATOM 6772 C CA . LEU C 1 275 ? 12.549 -28.661 -34.159 1.00 39.76 288 LEU C CA 1
ATOM 6773 C C . LEU C 1 275 ? 11.295 -29.446 -34.517 1.00 40.01 288 LEU C C 1
ATOM 6774 O O . LEU C 1 275 ? 10.218 -29.169 -33.997 1.00 40.04 288 LEU C O 1
ATOM 6779 N N . THR C 1 276 ? 11.443 -30.432 -35.398 1.00 40.75 289 THR C N 1
ATOM 6780 C CA . THR C 1 276 ? 10.354 -31.354 -35.724 1.00 40.86 289 THR C CA 1
ATOM 6781 C C . THR C 1 276 ? 10.175 -32.339 -34.580 1.00 39.72 289 THR C C 1
ATOM 6782 O O . THR C 1 276 ? 11.091 -32.522 -33.755 1.00 38.19 289 THR C O 1
ATOM 6786 N N . GLU C 1 277 ? 9.009 -32.980 -34.525 1.00 39.59 290 GLU C N 1
ATOM 6787 C CA . GLU C 1 277 ? 8.744 -33.962 -33.468 1.00 38.77 290 GLU C CA 1
ATOM 6788 C C . GLU C 1 277 ? 9.801 -35.078 -33.495 1.00 38.12 290 GLU C C 1
ATOM 6789 O O . GLU C 1 277 ? 10.239 -35.550 -32.447 1.00 36.93 290 GLU C O 1
ATOM 6795 N N . LYS C 1 278 ? 10.216 -35.455 -34.704 1.00 38.97 291 LYS C N 1
ATOM 6796 C CA . LYS C 1 278 ? 11.262 -36.451 -34.919 1.00 38.90 291 LYS C CA 1
ATOM 6797 C C . LYS C 1 278 ? 12.577 -36.009 -34.279 1.00 37.44 291 LYS C C 1
ATOM 6798 O O . LYS C 1 278 ? 13.144 -36.730 -33.453 1.00 36.25 291 LYS C O 1
ATOM 6804 N N . GLU C 1 279 ? 13.045 -34.819 -34.654 1.00 36.83 292 GLU C N 1
ATOM 6805 C CA . GLU C 1 279 ? 14.289 -34.264 -34.110 1.00 35.36 292 GLU C CA 1
ATOM 6806 C C . GLU C 1 279 ? 14.238 -34.065 -32.592 1.00 33.15 292 GLU C C 1
ATOM 6807 O O . GLU C 1 279 ? 15.270 -34.174 -31.919 1.00 32.02 292 GLU C O 1
ATOM 6813 N N . THR C 1 280 ? 13.054 -33.784 -32.050 1.00 31.77 293 THR C N 1
ATOM 6814 C CA . THR C 1 280 ? 12.914 -33.605 -30.598 1.00 30.22 293 THR C CA 1
ATOM 6815 C C . THR C 1 280 ? 13.125 -34.903 -29.840 1.00 29.55 293 THR C C 1
ATOM 6816 O O . THR C 1 280 ? 13.808 -34.898 -28.821 1.00 28.35 293 THR C O 1
ATOM 6820 N N . LYS C 1 281 ? 12.541 -36.008 -30.313 1.00 30.38 294 LYS C N 1
ATOM 6821 C CA . LYS C 1 281 ? 12.724 -37.300 -29.633 1.00 30.48 294 LYS C CA 1
ATOM 6822 C C . LYS C 1 281 ? 14.150 -37.819 -29.833 1.00 30.33 294 LYS C C 1
ATOM 6823 O O . LYS C 1 281 ? 14.687 -38.519 -28.973 1.00 30.19 294 LYS C O 1
ATOM 6829 N N . GLU C 1 282 ? 14.756 -37.461 -30.963 1.00 31.06 295 GLU C N 1
ATOM 6830 C CA . GLU C 1 282 ? 16.147 -37.813 -31.228 1.00 31.00 295 GLU C CA 1
ATOM 6831 C C . GLU C 1 282 ? 17.054 -37.081 -30.251 1.00 29.75 295 GLU C C 1
ATOM 6832 O O . GLU C 1 282 ? 17.895 -37.694 -29.608 1.00 29.83 295 GLU C O 1
ATOM 6838 N N . MET C 1 283 ? 16.860 -35.776 -30.128 1.00 29.42 296 MET C N 1
ATOM 6839 C CA . MET C 1 283 ? 17.614 -34.974 -29.159 1.00 28.31 296 MET C CA 1
ATOM 6840 C C . MET C 1 283 ? 17.469 -35.477 -27.712 1.00 26.80 296 MET C C 1
ATOM 6841 O O . MET C 1 283 ? 18.454 -35.522 -26.971 1.00 25.31 296 MET C O 1
ATOM 6846 N N . VAL C 1 284 ? 16.243 -35.832 -27.317 1.00 25.62 297 VAL C N 1
ATOM 6847 C CA . VAL C 1 284 ? 15.979 -36.359 -25.973 1.00 24.15 297 VAL C CA 1
ATOM 6848 C C . VAL C 1 284 ? 16.707 -37.694 -25.743 1.00 23.43 297 VAL C C 1
ATOM 6849 O O . VAL C 1 284 ? 17.245 -37.936 -24.663 1.00 21.53 297 VAL C O 1
ATOM 6853 N N . ALA C 1 285 ? 16.733 -38.541 -26.767 1.00 23.24 298 ALA C N 1
ATOM 6854 C CA . ALA C 1 285 ? 17.379 -39.852 -26.677 1.00 23.21 298 ALA C CA 1
ATOM 6855 C C . ALA C 1 285 ? 18.885 -39.691 -26.475 1.00 22.61 298 ALA C C 1
ATOM 6856 O O . ALA C 1 285 ? 19.485 -40.389 -25.653 1.00 22.45 298 ALA C O 1
ATOM 6858 N N . PHE C 1 286 ? 19.485 -38.762 -27.213 1.00 22.68 299 PHE C N 1
ATOM 6859 C CA . PHE C 1 286 ? 20.871 -38.359 -26.963 1.00 22.09 299 PHE C CA 1
ATOM 6860 C C . PHE C 1 286 ? 21.066 -37.798 -25.561 1.00 20.29 299 PHE C C 1
ATOM 6861 O O . PHE C 1 286 ? 21.999 -38.188 -24.862 1.00 18.65 299 PHE C O 1
ATOM 6869 N N . LEU C 1 287 ? 20.229 -36.845 -25.162 1.00 19.70 300 LEU C N 1
ATOM 6870 C CA . LEU C 1 287 ? 20.390 -36.249 -23.824 1.00 18.30 300 LEU C CA 1
ATOM 6871 C C . LEU C 1 287 ? 20.269 -37.306 -22.736 1.00 18.13 300 LEU C C 1
ATOM 6872 O O . LEU C 1 287 ? 20.991 -37.248 -21.708 1.00 17.56 300 LEU C O 1
ATOM 6877 N N . ASN C 1 288 ? 19.358 -38.263 -22.931 1.00 17.57 301 ASN C N 1
ATOM 6878 C CA . ASN C 1 288 ? 19.191 -39.360 -21.962 1.00 17.71 301 ASN C CA 1
ATOM 6879 C C . ASN C 1 288 ? 20.431 -40.258 -21.875 1.00 17.76 301 ASN C C 1
ATOM 6880 O O . ASN C 1 288 ? 20.793 -40.731 -20.795 1.00 17.62 301 ASN C O 1
ATOM 6885 N N . SER C 1 289 ? 21.092 -40.470 -23.005 1.00 18.93 302 SER C N 1
ATOM 6886 C CA . SER C 1 289 ? 22.304 -41.293 -23.040 1.00 19.18 302 SER C CA 1
ATOM 6887 C C . SER C 1 289 ? 23.503 -40.683 -22.294 1.00 19.18 302 SER C C 1
ATOM 6888 O O . SER C 1 289 ? 24.538 -41.350 -22.129 1.00 18.97 302 SER C O 1
ATOM 6891 N N . LEU C 1 290 ? 23.362 -39.434 -21.839 1.00 18.85 303 LEU C N 1
ATOM 6892 C CA . LEU C 1 290 ? 24.387 -38.756 -21.039 1.00 18.11 303 LEU C CA 1
ATOM 6893 C C . LEU C 1 290 ? 24.326 -39.098 -19.540 1.00 17.39 303 LEU C C 1
ATOM 6894 O O . LEU C 1 290 ? 25.159 -38.623 -18.775 1.00 17.03 303 LEU C O 1
ATOM 6899 N N . THR C 1 291 ? 23.349 -39.905 -19.119 1.00 16.99 304 THR C N 1
ATOM 6900 C CA . THR C 1 291 ? 23.283 -40.350 -17.726 1.00 16.62 304 THR C CA 1
ATOM 6901 C C . THR C 1 291 ? 24.380 -41.388 -17.473 1.00 17.10 304 THR C C 1
ATOM 6902 O O . THR C 1 291 ? 24.363 -42.466 -18.066 1.00 17.89 304 THR C O 1
ATOM 6906 N N . GLY C 1 292 ? 25.324 -41.047 -16.595 1.00 17.06 305 GLY C N 1
ATOM 6907 C CA . GLY C 1 292 ? 26.432 -41.939 -16.240 1.00 17.95 305 GLY C CA 1
ATOM 6908 C C . GLY C 1 292 ? 26.180 -42.767 -14.996 1.00 17.90 305 GLY C C 1
ATOM 6909 O O . GLY C 1 292 ? 25.100 -42.725 -14.414 1.00 17.82 305 GLY C O 1
ATOM 6910 N N . GLU C 1 293 ? 27.183 -43.527 -14.582 1.00 18.80 306 GLU C N 1
ATOM 6911 C CA . GLU C 1 293 ? 27.080 -44.275 -13.336 1.00 19.22 306 GLU C CA 1
ATOM 6912 C C . GLU C 1 293 ? 27.074 -43.319 -12.149 1.00 18.72 306 GLU C C 1
ATOM 6913 O O . GLU C 1 293 ? 27.911 -42.415 -12.039 1.00 18.19 306 GLU C O 1
ATOM 6919 N N . GLN C 1 294 ? 26.110 -43.525 -11.268 1.00 18.75 307 GLN C N 1
ATOM 6920 C CA . GLN C 1 294 ? 25.910 -42.633 -10.145 1.00 18.26 307 GLN C CA 1
ATOM 6921 C C . GLN C 1 294 ? 26.867 -43.059 -9.041 1.00 19.30 307 GLN C C 1
ATOM 6922 O O . GLN C 1 294 ? 27.309 -44.201 -9.030 1.00 17.52 307 GLN C O 1
ATOM 6928 N N . PRO C 1 295 ? 27.235 -42.117 -8.142 1.00 20.50 308 PRO C N 1
ATOM 6929 C CA . PRO C 1 295 ? 28.112 -42.435 -7.031 1.00 21.34 308 PRO C CA 1
ATOM 6930 C C . PRO C 1 295 ? 27.720 -43.703 -6.286 1.00 21.98 308 PRO C C 1
ATOM 6931 O O . PRO C 1 295 ? 26.588 -43.822 -5.808 1.00 22.63 308 PRO C O 1
ATOM 6935 N N . GLN C 1 296 ? 28.663 -44.639 -6.217 1.00 22.62 309 GLN C N 1
ATOM 6936 C CA . GLN C 1 296 ? 28.526 -45.845 -5.424 1.00 23.09 309 GLN C CA 1
ATOM 6937 C C . GLN C 1 296 ? 29.275 -45.557 -4.124 1.00 22.80 309 GLN C C 1
ATOM 6938 O O . GLN C 1 296 ? 30.514 -45.625 -4.060 1.00 22.52 309 GLN C O 1
ATOM 6944 N N . ILE C 1 297 ? 28.521 -45.194 -3.094 1.00 21.67 310 ILE C N 1
ATOM 6945 C CA . ILE C 1 297 ? 29.120 -44.829 -1.828 1.00 21.12 310 ILE C CA 1
ATOM 6946 C C . ILE C 1 297 ? 28.388 -45.396 -0.642 1.00 20.63 310 ILE C C 1
ATOM 6947 O O . ILE C 1 297 ? 27.192 -45.713 -0.700 1.00 21.14 310 ILE C O 1
ATOM 6952 N N . SER C 1 298 ? 29.132 -45.471 0.445 1.00 19.79 311 SER C N 1
ATOM 6953 C CA . SER C 1 298 ? 28.662 -45.989 1.709 1.00 19.67 311 SER C CA 1
ATOM 6954 C C . SER C 1 298 ? 28.067 -44.827 2.490 1.00 17.90 311 SER C C 1
ATOM 6955 O O . SER C 1 298 ? 28.680 -43.766 2.599 1.00 17.17 311 SER C O 1
ATOM 6958 N N . LEU C 1 299 ? 26.874 -45.035 3.026 1.00 17.11 312 LEU C N 1
ATOM 6959 C CA . LEU C 1 299 ? 26.224 -44.036 3.859 1.00 16.21 312 LEU C CA 1
ATOM 6960 C C . LEU C 1 299 ? 27.075 -43.812 5.100 1.00 15.48 312 LEU C C 1
ATOM 6961 O O . LEU C 1 299 ? 27.316 -44.732 5.862 1.00 15.12 312 LEU C O 1
ATOM 6966 N N . PRO C 1 300 ? 27.521 -42.572 5.304 1.00 14.46 313 PRO C N 1
ATOM 6967 C CA . PRO C 1 300 ? 28.452 -42.295 6.392 1.00 14.21 313 PRO C CA 1
ATOM 6968 C C . PRO C 1 300 ? 27.814 -42.427 7.763 1.00 14.28 313 PRO C C 1
ATOM 6969 O O . PRO C 1 300 ? 26.679 -42.010 7.945 1.00 14.99 313 PRO C O 1
ATOM 6973 N N . ILE C 1 301 ? 28.543 -43.002 8.710 1.00 15.04 314 ILE C N 1
ATOM 6974 C CA . ILE C 1 301 ? 28.118 -43.060 10.104 1.00 15.33 314 ILE C CA 1
ATOM 6975 C C . ILE C 1 301 ? 28.790 -41.894 10.799 1.00 14.72 314 ILE C C 1
ATOM 6976 O O . ILE C 1 301 ? 30.016 -41.764 10.778 1.00 14.87 314 ILE C O 1
ATOM 6981 N N . LEU C 1 302 ? 27.963 -41.057 11.415 1.00 13.47 315 LEU C N 1
ATOM 6982 C CA . LEU C 1 302 ? 28.386 -39.815 11.998 1.00 12.85 315 LEU C CA 1
ATOM 6983 C C . LEU C 1 302 ? 28.485 -40.001 13.501 1.00 14.13 315 LEU C C 1
ATOM 6984 O O . LEU C 1 302 ? 27.715 -40.787 14.088 1.00 13.93 315 LEU C O 1
ATOM 6989 N N . PRO C 1 303 ? 29.416 -39.271 14.139 1.00 13.94 316 PRO C N 1
ATOM 6990 C CA . PRO C 1 303 ? 29.603 -39.403 15.575 1.00 14.92 316 PRO C CA 1
ATOM 6991 C C . PRO C 1 303 ? 28.492 -38.774 16.389 1.00 14.57 316 PRO C C 1
ATOM 6992 O O . PRO C 1 303 ? 27.776 -37.907 15.893 1.00 13.96 316 PRO C O 1
ATOM 6996 N N . PRO C 1 304 ? 28.350 -39.192 17.654 1.00 15.74 317 PRO C N 1
ATOM 6997 C CA . PRO C 1 304 ? 27.307 -38.598 18.470 1.00 15.84 317 PRO C CA 1
ATOM 6998 C C . PRO C 1 304 ? 27.659 -37.199 19.022 1.00 16.09 317 PRO C C 1
ATOM 6999 O O . PRO C 1 304 ? 28.783 -36.956 19.451 1.00 16.14 317 PRO C O 1
ATOM 7003 N N . SER C 1 305 ? 26.677 -36.303 19.004 1.00 16.05 318 SER C N 1
ATOM 7004 C CA . SER C 1 305 ? 26.745 -35.047 19.717 1.00 16.16 318 SER C CA 1
ATOM 7005 C C . SER C 1 305 ? 26.953 -35.360 21.173 1.00 17.66 318 SER C C 1
ATOM 7006 O O . SER C 1 305 ? 26.517 -36.409 21.650 1.00 17.38 318 SER C O 1
ATOM 7009 N N . ASN C 1 306 ? 27.651 -34.459 21.861 1.00 18.64 319 ASN C N 1
ATOM 7010 C CA . ASN C 1 306 ? 27.950 -34.611 23.274 1.00 20.15 319 ASN C CA 1
ATOM 7011 C C . ASN C 1 306 ? 27.612 -33.309 24.023 1.00 20.88 319 ASN C C 1
ATOM 7012 O O . ASN C 1 306 ? 26.902 -32.439 23.481 1.00 20.76 319 ASN C O 1
ATOM 7017 N N . LYS C 1 307 ? 28.069 -33.191 25.265 1.00 21.87 320 LYS C N 1
ATOM 7018 C CA . LYS C 1 307 ? 27.800 -32.002 26.082 1.00 22.93 320 LYS C CA 1
ATOM 7019 C C . LYS C 1 307 ? 28.270 -30.662 25.470 1.00 22.30 320 LYS C C 1
ATOM 7020 O O . LYS C 1 307 ? 27.667 -29.609 25.726 1.00 22.70 320 LYS C O 1
ATOM 7026 N N . GLU C 1 308 ? 29.351 -30.707 24.697 1.00 21.61 321 GLU C N 1
ATOM 7027 C CA . GLU C 1 308 ? 29.973 -29.506 24.134 1.00 21.51 321 GLU C CA 1
ATOM 7028 C C . GLU C 1 308 ? 29.408 -29.117 22.769 1.00 20.31 321 GLU C C 1
ATOM 7029 O O . GLU C 1 308 ? 29.786 -28.087 22.209 1.00 19.58 321 GLU C O 1
ATOM 7035 N N . THR C 1 309 ? 28.524 -29.956 22.234 1.00 19.39 322 THR C N 1
ATOM 7036 C CA . THR C 1 309 ? 27.925 -29.727 20.922 1.00 18.28 322 THR C CA 1
ATOM 7037 C C . THR C 1 309 ? 26.760 -28.769 21.102 1.00 19.13 322 THR C C 1
ATOM 7038 O O . THR C 1 309 ? 25.900 -29.022 21.941 1.00 20.37 322 THR C O 1
ATOM 7042 N N . PRO C 1 310 ? 26.730 -27.648 20.347 1.00 19.47 323 PRO C N 1
ATOM 7043 C CA . PRO C 1 310 ? 25.538 -26.796 20.349 1.00 19.81 323 PRO C CA 1
ATOM 7044 C C . PRO C 1 310 ? 24.304 -27.597 19.985 1.00 19.53 323 PRO C C 1
ATOM 7045 O O . PRO C 1 310 ? 24.381 -28.439 19.090 1.00 18.81 323 PRO C O 1
ATOM 7049 N N . ARG C 1 311 ? 23.184 -27.336 20.654 1.00 19.93 324 ARG C N 1
ATOM 7050 C CA . ARG C 1 311 ? 21.944 -28.028 20.322 1.00 19.79 324 ARG C CA 1
ATOM 7051 C C . ARG C 1 311 ? 21.343 -27.478 19.040 1.00 18.85 324 ARG C C 1
ATOM 7052 O O . ARG C 1 311 ? 21.441 -26.284 18.754 1.00 18.65 324 ARG C O 1
ATOM 7060 N N . PRO C 1 312 ? 20.684 -28.347 18.274 1.00 18.11 325 PRO C N 1
ATOM 7061 C CA . PRO C 1 312 ? 19.984 -27.845 17.098 1.00 17.95 325 PRO C CA 1
ATOM 7062 C C . PRO C 1 312 ? 18.829 -26.926 17.511 1.00 18.69 325 PRO C C 1
ATOM 7063 O O . PRO C 1 312 ? 18.259 -27.090 18.595 1.00 19.26 325 PRO C O 1
ATOM 7067 N N . VAL C 1 313 ? 18.519 -25.940 16.673 1.00 19.22 326 VAL C N 1
ATOM 7068 C CA . VAL C 1 313 ? 17.369 -25.061 16.894 1.00 20.41 326 VAL C CA 1
ATOM 7069 C C . VAL C 1 313 ? 16.438 -25.154 15.676 1.00 20.46 326 VAL C C 1
ATOM 7070 O O . VAL C 1 313 ? 16.428 -24.260 14.833 1.00 20.71 326 VAL C O 1
ATOM 7074 N N . PRO C 1 314 ? 15.660 -26.261 15.578 1.00 20.77 327 PRO C N 1
ATOM 7075 C CA . PRO C 1 314 ? 14.756 -26.508 14.450 1.00 20.95 327 PRO C CA 1
ATOM 7076 C C . PRO C 1 314 ? 13.536 -25.572 14.372 1.00 22.50 327 PRO C C 1
ATOM 7077 O O . PRO C 1 314 ? 13.056 -25.292 13.272 1.00 22.31 327 PRO C O 1
ATOM 7081 N N . PHE C 1 315 ? 13.032 -25.112 15.512 1.00 24.64 328 PHE C N 1
ATOM 7082 C CA . PHE C 1 315 ? 11.831 -24.272 15.539 1.00 26.14 328 PHE C CA 1
ATOM 7083 C C . PHE C 1 315 ? 12.079 -22.942 16.255 1.00 27.35 328 PHE C C 1
ATOM 7084 O O . PHE C 1 315 ? 12.858 -22.871 17.211 1.00 27.80 328 PHE C O 1
ATOM 7092 N N . GLU D 1 11 ? 20.613 -64.643 32.612 1.00 37.23 24 GLU D N 1
ATOM 7093 C CA . GLU D 1 11 ? 21.112 -63.282 32.226 1.00 35.92 24 GLU D CA 1
ATOM 7094 C C . GLU D 1 11 ? 20.026 -62.481 31.490 1.00 34.33 24 GLU D C 1
ATOM 7095 O O . GLU D 1 11 ? 19.735 -62.765 30.328 1.00 34.01 24 GLU D O 1
ATOM 7101 N N . PRO D 1 12 ? 19.427 -61.469 32.160 1.00 33.34 25 PRO D N 1
ATOM 7102 C CA . PRO D 1 12 ? 18.247 -60.765 31.625 1.00 31.95 25 PRO D CA 1
ATOM 7103 C C . PRO D 1 12 ? 18.404 -60.068 30.260 1.00 30.67 25 PRO D C 1
ATOM 7104 O O . PRO D 1 12 ? 17.394 -59.773 29.618 1.00 29.51 25 PRO D O 1
ATOM 7108 N N . ILE D 1 13 ? 19.638 -59.784 29.840 1.00 30.18 26 ILE D N 1
ATOM 7109 C CA . ILE D 1 13 ? 19.907 -59.212 28.506 1.00 29.26 26 ILE D CA 1
ATOM 7110 C C . ILE D 1 13 ? 20.555 -60.266 27.610 1.00 29.83 26 ILE D C 1
ATOM 7111 O O . ILE D 1 13 ? 21.412 -61.011 28.058 1.00 30.67 26 ILE D O 1
ATOM 7116 N N . GLU D 1 14 ? 20.138 -60.311 26.345 1.00 29.53 27 GLU D N 1
ATOM 7117 C CA . GLU D 1 14 ? 20.596 -61.310 25.378 1.00 30.63 27 GLU D CA 1
ATOM 7118 C C . GLU D 1 14 ? 21.261 -60.650 24.172 1.00 29.70 27 GLU D C 1
ATOM 7119 O O . GLU D 1 14 ? 20.943 -59.520 23.817 1.00 28.81 27 GLU D O 1
ATOM 7125 N N . VAL D 1 15 ? 22.160 -61.378 23.521 1.00 30.19 28 VAL D N 1
ATOM 7126 C CA . VAL D 1 15 ? 22.913 -60.845 22.384 1.00 29.55 28 VAL D CA 1
ATOM 7127 C C . VAL D 1 15 ? 22.012 -60.668 21.151 1.00 28.94 28 VAL D C 1
ATOM 7128 O O . VAL D 1 15 ? 21.028 -61.391 20.977 1.00 28.98 28 VAL D O 1
ATOM 7132 N N . ILE D 1 16 ? 22.358 -59.691 20.315 1.00 27.87 29 ILE D N 1
ATOM 7133 C CA . ILE D 1 16 ? 21.684 -59.448 19.049 1.00 27.49 29 ILE D CA 1
ATOM 7134 C C . ILE D 1 16 ? 22.472 -60.115 17.919 1.00 27.98 29 ILE D C 1
ATOM 7135 O O . ILE D 1 16 ? 23.632 -59.778 17.669 1.00 27.34 29 ILE D O 1
ATOM 7140 N N . THR D 1 17 ? 21.837 -61.056 17.229 1.00 29.18 30 THR D N 1
ATOM 7141 C CA . THR D 1 17 ? 22.493 -61.753 16.117 1.00 30.23 30 THR D CA 1
ATOM 7142 C C . THR D 1 17 ? 22.331 -60.973 14.811 1.00 29.39 30 THR D C 1
ATOM 7143 O O . THR D 1 17 ? 21.316 -60.296 14.615 1.00 28.32 30 THR D O 1
ATOM 7147 N N . PRO D 1 18 ? 23.333 -61.053 13.913 1.00 29.83 31 PRO D N 1
ATOM 7148 C CA . PRO D 1 18 ? 23.211 -60.367 12.628 1.00 29.63 31 PRO D CA 1
ATOM 7149 C C . PRO D 1 18 ? 21.987 -60.775 11.810 1.00 29.88 31 PRO D C 1
ATOM 7150 O O . PRO D 1 18 ? 21.450 -61.871 11.988 1.00 30.16 31 PRO D O 1
ATOM 7154 N N . ALA D 1 19 ? 21.556 -59.871 10.932 1.00 29.49 32 ALA D N 1
ATOM 7155 C CA . ALA D 1 19 ? 20.411 -60.108 10.068 1.00 29.94 32 ALA D CA 1
ATOM 7156 C C . ALA D 1 19 ? 20.747 -61.143 9.000 1.00 30.90 32 ALA D C 1
ATOM 7157 O O . ALA D 1 19 ? 21.810 -61.071 8.380 1.00 31.88 32 ALA D O 1
ATOM 7159 N N . LYS D 1 20 ? 19.856 -62.118 8.815 1.00 31.54 33 LYS D N 1
ATOM 7160 C CA . LYS D 1 20 ? 19.953 -63.079 7.700 1.00 32.31 33 LYS D CA 1
ATOM 7161 C C . LYS D 1 20 ? 19.012 -62.591 6.615 1.00 31.49 33 LYS D C 1
ATOM 7162 O O . LYS D 1 20 ? 17.805 -62.428 6.852 1.00 31.26 33 LYS D O 1
ATOM 7164 N N . ILE D 1 21 ? 19.563 -62.317 5.435 1.00 31.12 34 ILE D N 1
ATOM 7165 C CA . ILE D 1 21 ? 18.784 -61.761 4.338 1.00 30.04 34 ILE D CA 1
ATOM 7166 C C . ILE D 1 21 ? 18.272 -62.873 3.416 1.00 30.45 34 ILE D C 1
ATOM 7167 O O . ILE D 1 21 ? 19.005 -63.374 2.568 1.00 31.32 34 ILE D O 1
ATOM 7172 N N . THR D 1 22 ? 16.998 -63.225 3.592 1.00 29.69 35 THR D N 1
ATOM 7173 C CA . THR D 1 22 ? 16.341 -64.315 2.865 1.00 29.97 35 THR D CA 1
ATOM 7174 C C . THR D 1 22 ? 15.506 -63.862 1.669 1.00 29.12 35 THR D C 1
ATOM 7175 O O . THR D 1 22 ? 15.088 -64.687 0.864 1.00 29.42 35 THR D O 1
ATOM 7179 N N . GLU D 1 23 ? 15.256 -62.558 1.573 1.00 27.27 36 GLU D N 1
ATOM 7180 C CA . GLU D 1 23 ? 14.549 -61.965 0.447 1.00 26.33 36 GLU D CA 1
ATOM 7181 C C . GLU D 1 23 ? 15.359 -60.751 -0.052 1.00 25.18 36 GLU D C 1
ATOM 7182 O O . GLU D 1 23 ? 14.979 -59.598 0.185 1.00 23.38 36 GLU D O 1
ATOM 7188 N N . PRO D 1 24 ? 16.492 -61.010 -0.732 1.00 25.09 37 PRO D N 1
ATOM 7189 C CA . PRO D 1 24 ? 17.395 -59.917 -1.112 1.00 24.23 37 PRO D CA 1
ATOM 7190 C C . PRO D 1 24 ? 16.756 -58.845 -2.023 1.00 22.98 37 PRO D C 1
ATOM 7191 O O . PRO D 1 24 ? 17.015 -57.655 -1.829 1.00 21.17 37 PRO D O 1
ATOM 7195 N N . GLU D 1 25 ? 15.921 -59.260 -2.977 1.00 22.42 38 GLU D N 1
ATOM 7196 C CA . GLU D 1 25 ? 15.256 -58.313 -3.879 1.00 22.26 38 GLU D CA 1
ATOM 7197 C C . GLU D 1 25 ? 14.276 -57.377 -3.160 1.00 20.59 38 GLU D C 1
ATOM 7198 O O . GLU D 1 25 ? 14.237 -56.173 -3.456 1.00 20.47 38 GLU D O 1
ATOM 7204 N N . LYS D 1 26 ? 13.510 -57.926 -2.219 1.00 19.99 39 LYS D N 1
ATOM 7205 C CA . LYS D 1 26 ? 12.578 -57.146 -1.399 1.00 18.48 39 LYS D CA 1
ATOM 7206 C C . LYS D 1 26 ? 13.288 -56.204 -0.414 1.00 17.71 39 LYS D C 1
ATOM 7207 O O . LYS D 1 26 ? 12.857 -55.076 -0.207 1.00 15.40 39 LYS D O 1
ATOM 7213 N N . VAL D 1 27 ? 14.351 -56.684 0.216 1.00 17.13 40 VAL D N 1
ATOM 7214 C CA . VAL D 1 27 ? 15.153 -55.850 1.111 1.00 16.88 40 VAL D CA 1
ATOM 7215 C C . VAL D 1 27 ? 15.707 -54.632 0.356 1.00 16.91 40 VAL D C 1
ATOM 7216 O O . VAL D 1 27 ? 15.704 -53.527 0.877 1.00 16.20 40 VAL D O 1
ATOM 7220 N N . GLU D 1 28 ? 16.177 -54.841 -0.877 1.00 17.48 41 GLU D N 1
ATOM 7221 C CA . GLU D 1 28 ? 16.703 -53.736 -1.676 1.00 17.36 41 GLU D CA 1
ATOM 7222 C C . GLU D 1 28 ? 15.598 -52.773 -2.147 1.00 16.07 41 GLU D C 1
ATOM 7223 O O . GLU D 1 28 ? 15.814 -51.567 -2.192 1.00 14.25 41 GLU D O 1
ATOM 7229 N N . LEU D 1 29 ? 14.425 -53.300 -2.488 1.00 14.88 42 LEU D N 1
ATOM 7230 C CA . LEU D 1 29 ? 13.289 -52.439 -2.819 1.00 14.60 42 LEU D CA 1
ATOM 7231 C C . LEU D 1 29 ? 12.868 -51.623 -1.589 1.00 14.51 42 LEU D C 1
ATOM 7232 O O . LEU D 1 29 ? 12.547 -50.435 -1.698 1.00 15.38 42 LEU D O 1
ATOM 7237 N N . GLY D 1 30 ? 12.873 -52.244 -0.422 1.00 14.28 43 GLY D N 1
ATOM 7238 C CA . GLY D 1 30 ? 12.585 -51.522 0.819 1.00 13.53 43 GLY D CA 1
ATOM 7239 C C . GLY D 1 30 ? 13.593 -50.418 1.082 1.00 13.59 43 GLY D C 1
ATOM 7240 O O . GLY D 1 30 ? 13.223 -49.339 1.557 1.00 12.59 43 GLY D O 1
ATOM 7241 N N . LYS D 1 31 ? 14.858 -50.684 0.749 1.00 13.74 44 LYS D N 1
ATOM 7242 C CA . LYS D 1 31 ? 15.947 -49.726 1.010 1.00 13.99 44 LYS D CA 1
ATOM 7243 C C . LYS D 1 31 ? 15.744 -48.462 0.201 1.00 13.78 44 LYS D C 1
ATOM 7244 O O . LYS D 1 31 ? 15.894 -47.360 0.713 1.00 13.35 44 LYS D O 1
ATOM 7250 N N . MET D 1 32 ? 15.476 -48.654 -1.086 1.00 13.84 45 MET D N 1
ATOM 7251 C CA . MET D 1 32 ? 15.130 -47.574 -1.993 1.00 13.59 45 MET D CA 1
ATOM 7252 C C . MET D 1 32 ? 13.976 -46.728 -1.430 1.00 13.11 45 MET D C 1
ATOM 7253 O O . MET D 1 32 ? 14.075 -45.496 -1.348 1.00 12.89 45 MET D O 1
ATOM 7258 N N . LEU D 1 33 ? 12.920 -47.410 -0.991 1.00 13.22 46 LEU D N 1
ATOM 7259 C CA . LEU D 1 33 ? 11.708 -46.775 -0.466 1.00 12.47 46 LEU D CA 1
ATOM 7260 C C . LEU D 1 33 ? 11.959 -46.018 0.849 1.00 12.26 46 LEU D C 1
ATOM 7261 O O . LEU D 1 33 ? 11.416 -44.932 1.044 1.00 11.87 46 LEU D O 1
ATOM 7266 N N . PHE D 1 34 ? 12.803 -46.572 1.713 1.00 12.19 47 PHE D N 1
ATOM 7267 C CA . PHE D 1 34 ? 13.169 -45.931 2.988 1.00 12.12 47 PHE D CA 1
ATOM 7268 C C . PHE D 1 34 ? 13.850 -44.581 2.691 1.00 12.34 47 PHE D C 1
ATOM 7269 O O . PHE D 1 34 ? 13.760 -43.651 3.470 1.00 12.08 47 PHE D O 1
ATOM 7277 N N . PHE D 1 35 ? 14.534 -44.487 1.553 1.00 13.37 48 PHE D N 1
ATOM 7278 C CA . PHE D 1 35 ? 15.269 -43.250 1.201 1.00 13.40 48 PHE D CA 1
ATOM 7279 C C . PHE D 1 35 ? 14.560 -42.411 0.133 1.00 13.66 48 PHE D C 1
ATOM 7280 O O . PHE D 1 35 ? 15.110 -41.443 -0.381 1.00 13.64 48 PHE D O 1
ATOM 7288 N N . GLU D 1 36 ? 13.315 -42.762 -0.155 1.00 13.27 49 GLU D N 1
ATOM 7289 C CA . GLU D 1 36 ? 12.616 -42.228 -1.304 1.00 13.00 49 GLU D CA 1
ATOM 7290 C C . GLU D 1 36 ? 11.777 -41.011 -0.906 1.00 12.36 49 GLU D C 1
ATOM 7291 O O . GLU D 1 36 ? 10.722 -41.159 -0.294 1.00 12.64 49 GLU D O 1
ATOM 7297 N N . PRO D 1 37 ? 12.251 -39.800 -1.247 1.00 12.60 50 PRO D N 1
ATOM 7298 C CA . PRO D 1 37 ? 11.532 -38.622 -0.765 1.00 13.06 50 PRO D CA 1
ATOM 7299 C C . PRO D 1 37 ? 10.227 -38.371 -1.504 1.00 13.12 50 PRO D C 1
ATOM 7300 O O . PRO D 1 37 ? 9.377 -37.635 -1.012 1.00 13.31 50 PRO D O 1
ATOM 7304 N N . ARG D 1 38 ? 10.052 -38.990 -2.667 1.00 13.73 51 ARG D N 1
ATOM 7305 C CA . ARG D 1 38 ? 8.808 -38.857 -3.404 1.00 13.78 51 ARG D CA 1
ATOM 7306 C C . ARG D 1 38 ? 7.667 -39.667 -2.782 1.00 13.74 51 ARG D C 1
ATOM 7307 O O . ARG D 1 38 ? 6.544 -39.640 -3.276 1.00 13.72 51 ARG D O 1
ATOM 7315 N N . LEU D 1 39 ? 7.937 -40.355 -1.670 1.00 14.01 52 LEU D N 1
ATOM 7316 C CA . LEU D 1 39 ? 6.839 -40.909 -0.847 1.00 14.02 52 LEU D CA 1
ATOM 7317 C C . LEU D 1 39 ? 6.187 -39.824 0.015 1.00 13.95 52 LEU D C 1
ATOM 7318 O O . LEU D 1 39 ? 5.256 -40.107 0.766 1.00 13.93 52 LEU D O 1
ATOM 7323 N N . SER D 1 40 ? 6.688 -38.590 -0.088 1.00 13.16 53 SER D N 1
ATOM 7324 C CA . SER D 1 40 ? 6.123 -37.445 0.616 1.00 12.84 53 SER D CA 1
ATOM 7325 C C . SER D 1 40 ? 5.515 -36.451 -0.375 1.00 13.20 53 SER D C 1
ATOM 7326 O O . SER D 1 40 ? 5.917 -36.378 -1.547 1.00 12.52 53 SER D O 1
ATOM 7329 N N . LYS D 1 41 ? 4.529 -35.698 0.087 1.00 13.99 54 LYS D N 1
ATOM 7330 C CA . LYS D 1 41 ? 3.874 -34.743 -0.792 1.00 15.16 54 LYS D CA 1
ATOM 7331 C C . LYS D 1 41 ? 4.865 -33.704 -1.309 1.00 14.56 54 LYS D C 1
ATOM 7332 O O . LYS D 1 41 ? 4.829 -33.336 -2.477 1.00 15.66 54 LYS D O 1
ATOM 7338 N N . SER D 1 42 ? 5.777 -33.286 -0.446 1.00 14.60 55 SER D N 1
ATOM 7339 C CA . SER D 1 42 ? 6.754 -32.248 -0.791 1.00 15.12 55 SER D CA 1
ATOM 7340 C C . SER D 1 42 ? 7.863 -32.723 -1.723 1.00 14.93 55 SER D C 1
ATOM 7341 O O . SER D 1 42 ? 8.516 -31.911 -2.362 1.00 16.68 55 SER D O 1
ATOM 7344 N N . GLY D 1 43 ? 8.092 -34.027 -1.782 1.00 15.36 56 GLY D N 1
ATOM 7345 C CA . GLY D 1 43 ? 9.198 -34.583 -2.569 1.00 15.38 56 GLY D CA 1
ATOM 7346 C C . GLY D 1 43 ? 10.543 -34.408 -1.887 1.00 15.37 56 GLY D C 1
ATOM 7347 O O . GLY D 1 43 ? 11.589 -34.505 -2.529 1.00 15.53 56 GLY D O 1
ATOM 7348 N N . PHE D 1 44 ? 10.507 -34.170 -0.578 1.00 15.25 57 PHE D N 1
ATOM 7349 C CA . PHE D 1 44 ? 11.678 -33.749 0.182 1.00 15.81 57 PHE D CA 1
ATOM 7350 C C . PHE D 1 44 ? 11.953 -34.621 1.411 1.00 15.74 57 PHE D C 1
ATOM 7351 O O . PHE D 1 44 ? 13.094 -34.664 1.873 1.00 15.80 57 PHE D O 1
ATOM 7359 N N . ILE D 1 45 ? 10.919 -35.296 1.933 1.00 15.29 58 ILE D N 1
ATOM 7360 C CA . ILE D 1 45 ? 11.025 -36.036 3.183 1.00 14.97 58 ILE D CA 1
ATOM 7361 C C . ILE D 1 45 ? 10.903 -37.536 2.935 1.00 14.19 58 ILE D C 1
ATOM 7362 O O . ILE D 1 45 ? 9.947 -37.976 2.294 1.00 14.00 58 ILE D O 1
ATOM 7367 N N . SER D 1 46 ? 11.873 -38.294 3.452 1.00 13.25 59 SER D N 1
ATOM 7368 C CA . SER D 1 46 ? 11.885 -39.761 3.411 1.00 12.87 59 SER D CA 1
ATOM 7369 C C . SER D 1 46 ? 11.888 -40.316 4.826 1.00 13.15 59 SER D C 1
ATOM 7370 O O . SER D 1 46 ? 12.029 -39.558 5.791 1.00 12.51 59 SER D O 1
ATOM 7373 N N . CYS D 1 47 ? 11.745 -41.637 4.955 1.00 13.28 60 CYS D N 1
ATOM 7374 C CA . CYS D 1 47 ? 11.902 -42.301 6.260 1.00 13.45 60 CYS D CA 1
ATOM 7375 C C . CYS D 1 47 ? 13.219 -41.879 6.902 1.00 12.64 60 CYS D C 1
ATOM 7376 O O . CYS D 1 47 ? 13.287 -41.606 8.112 1.00 12.96 60 CYS D O 1
ATOM 7379 N N . ASN D 1 48 ? 14.262 -41.822 6.084 1.00 12.43 61 ASN D N 1
ATOM 7380 C CA . ASN D 1 48 ? 15.585 -41.450 6.561 1.00 12.99 61 ASN D CA 1
ATOM 7381 C C . ASN D 1 48 ? 15.674 -40.023 7.113 1.00 13.01 61 ASN D C 1
ATOM 7382 O O . ASN D 1 48 ? 16.570 -39.732 7.893 1.00 13.75 61 ASN D O 1
ATOM 7387 N N . SER D 1 49 ? 14.760 -39.133 6.715 1.00 13.22 62 SER D N 1
ATOM 7388 C CA . SER D 1 49 ? 14.784 -37.764 7.210 1.00 14.28 62 SER D CA 1
ATOM 7389 C C . SER D 1 49 ? 14.590 -37.752 8.741 1.00 14.33 62 SER D C 1
ATOM 7390 O O . SER D 1 49 ? 15.246 -36.998 9.450 1.00 15.59 62 SER D O 1
ATOM 7393 N N . CYS D 1 50 ? 13.733 -38.631 9.246 1.00 13.97 63 CYS D N 1
ATOM 7394 C CA . CYS D 1 50 ? 13.431 -38.662 10.673 1.00 14.62 63 CYS D CA 1
ATOM 7395 C C . CYS D 1 50 ? 14.041 -39.836 11.401 1.00 14.05 63 CYS D C 1
ATOM 7396 O O . CYS D 1 50 ? 13.989 -39.888 12.634 1.00 14.73 63 CYS D O 1
ATOM 7399 N N . HIS D 1 51 ? 14.600 -40.775 10.637 1.00 13.96 64 HIS D N 1
ATOM 7400 C CA . HIS D 1 51 ? 15.217 -41.982 11.172 1.00 14.07 64 HIS D CA 1
ATOM 7401 C C . HIS D 1 51 ? 16.549 -42.179 10.519 1.00 14.41 64 HIS D C 1
ATOM 7402 O O . HIS D 1 51 ? 16.867 -43.260 10.022 1.00 15.50 64 HIS D O 1
ATOM 7409 N N . ASN D 1 52 ? 17.334 -41.107 10.561 1.00 13.83 65 ASN D N 1
ATOM 7410 C CA . ASN D 1 52 ? 18.556 -40.982 9.825 1.00 13.38 65 ASN D CA 1
ATOM 7411 C C . ASN D 1 52 ? 19.572 -42.039 10.236 1.00 12.89 65 ASN D C 1
ATOM 7412 O O . ASN D 1 52 ? 20.022 -42.092 11.390 1.00 13.03 65 ASN D O 1
ATOM 7417 N N . LEU D 1 53 ? 19.930 -42.860 9.265 1.00 13.02 66 LEU D N 1
ATOM 7418 C CA . LEU D 1 53 ? 20.756 -44.033 9.508 1.00 13.38 66 LEU D CA 1
ATOM 7419 C C . LEU D 1 53 ? 22.213 -43.663 9.693 1.00 13.65 66 LEU D C 1
ATOM 7420 O O . LEU D 1 53 ? 22.993 -44.451 10.232 1.00 14.16 66 LEU D O 1
ATOM 7425 N N . SER D 1 54 ? 22.579 -42.465 9.236 1.00 12.81 67 SER D N 1
ATOM 7426 C CA . SER D 1 54 ? 23.860 -41.872 9.574 1.00 13.12 67 SER D CA 1
ATOM 7427 C C . SER D 1 54 ? 23.955 -41.512 11.067 1.00 12.68 67 SER D C 1
ATOM 7428 O O . SER D 1 54 ? 25.052 -41.460 11.608 1.00 13.77 67 SER D O 1
ATOM 7431 N N . THR D 1 55 ? 22.824 -41.253 11.723 1.00 12.71 68 THR D N 1
ATOM 7432 C CA . THR D 1 55 ? 22.831 -40.814 13.128 1.00 12.60 68 THR D CA 1
ATOM 7433 C C . THR D 1 55 ? 21.930 -41.655 14.045 1.00 13.12 68 THR D C 1
ATOM 7434 O O . THR D 1 55 ? 20.956 -41.153 14.594 1.00 12.74 68 THR D O 1
ATOM 7438 N N . GLY D 1 56 ? 22.266 -42.935 14.213 1.00 13.16 69 GLY D N 1
ATOM 7439 C CA . GLY D 1 56 ? 21.539 -43.806 15.140 1.00 13.19 69 GLY D CA 1
ATOM 7440 C C . GLY D 1 56 ? 20.091 -44.139 14.799 1.00 12.94 69 GLY D C 1
ATOM 7441 O O . GLY D 1 56 ? 19.322 -44.584 15.669 1.00 11.76 69 GLY D O 1
ATOM 7442 N N . GLY D 1 57 ? 19.721 -43.968 13.529 1.00 12.53 70 GLY D N 1
ATOM 7443 C CA . GLY D 1 57 ? 18.357 -44.218 13.095 1.00 12.08 70 GLY D CA 1
ATOM 7444 C C . GLY D 1 57 ? 17.329 -43.213 13.594 1.00 12.28 70 GLY D C 1
ATOM 7445 O O . GLY D 1 57 ? 16.165 -43.551 13.732 1.00 11.80 70 GLY D O 1
ATOM 7446 N N . VAL D 1 58 ? 17.761 -41.986 13.875 1.00 12.55 71 VAL D N 1
ATOM 7447 C CA . VAL D 1 58 ? 16.891 -40.951 14.424 1.00 12.80 71 VAL D CA 1
ATOM 7448 C C . VAL D 1 58 ? 17.323 -39.578 13.921 1.00 13.41 71 VAL D C 1
ATOM 7449 O O . VAL D 1 58 ? 18.446 -39.387 13.459 1.00 13.23 71 VAL D O 1
ATOM 7453 N N . ASP D 1 59 ? 16.410 -38.622 14.009 1.00 13.80 72 ASP D N 1
ATOM 7454 C CA . ASP D 1 59 ? 16.703 -37.259 13.600 1.00 13.95 72 ASP D CA 1
ATOM 7455 C C . ASP D 1 59 ? 17.446 -36.494 14.692 1.00 13.85 72 ASP D C 1
ATOM 7456 O O . ASP D 1 59 ? 18.076 -35.492 14.404 1.00 14.01 72 ASP D O 1
ATOM 7461 N N . ALA D 1 60 ? 17.379 -36.999 15.925 1.00 14.19 73 ALA D N 1
ATOM 7462 C CA . ALA D 1 60 ? 18.070 -36.418 17.102 1.00 15.06 73 ALA D CA 1
ATOM 7463 C C . ALA D 1 60 ? 17.604 -35.031 17.504 1.00 15.36 73 ALA D C 1
ATOM 7464 O O . ALA D 1 60 ? 18.384 -34.220 18.037 1.00 16.76 73 ALA D O 1
ATOM 7466 N N . LEU D 1 61 ? 16.328 -34.761 17.242 1.00 15.06 74 LEU D N 1
ATOM 7467 C CA . LEU D 1 61 ? 15.667 -33.524 17.600 1.00 15.18 74 LEU D CA 1
ATOM 7468 C C . LEU D 1 61 ? 14.653 -33.826 18.701 1.00 15.07 74 LEU D C 1
ATOM 7469 O O . LEU D 1 61 ? 14.244 -34.980 18.869 1.00 14.96 74 LEU D O 1
ATOM 7474 N N . PRO D 1 62 ? 14.231 -32.793 19.443 1.00 15.14 75 PRO D N 1
ATOM 7475 C CA . PRO D 1 62 ? 13.225 -33.005 20.487 1.00 14.97 75 PRO D CA 1
ATOM 7476 C C . PRO D 1 62 ? 11.955 -33.683 19.958 1.00 14.29 75 PRO D C 1
ATOM 7477 O O . PRO D 1 62 ? 11.532 -34.698 20.498 1.00 13.01 75 PRO D O 1
ATOM 7481 N N . THR D 1 63 ? 11.361 -33.100 18.916 1.00 13.90 76 THR D N 1
ATOM 7482 C CA . THR D 1 63 ? 10.330 -33.765 18.140 1.00 13.93 76 THR D CA 1
ATOM 7483 C C . THR D 1 63 ? 10.649 -33.507 16.675 1.00 14.46 76 THR D C 1
ATOM 7484 O O . THR D 1 63 ? 11.512 -32.687 16.358 1.00 13.88 76 THR D O 1
ATOM 7488 N N . SER D 1 64 ? 9.953 -34.195 15.782 1.00 14.93 77 SER D N 1
ATOM 7489 C CA . SER D 1 64 ? 10.329 -34.190 14.379 1.00 15.18 77 SER D CA 1
ATOM 7490 C C . SER D 1 64 ? 9.892 -32.949 13.620 1.00 15.75 77 SER D C 1
ATOM 7491 O O . SER D 1 64 ? 8.945 -32.265 13.999 1.00 15.46 77 SER D O 1
ATOM 7494 N N . ILE D 1 65 ? 10.622 -32.685 12.537 1.00 15.14 78 ILE D N 1
ATOM 7495 C CA . ILE D 1 65 ? 10.252 -31.710 11.538 1.00 15.58 78 ILE D CA 1
ATOM 7496 C C . ILE D 1 65 ? 9.633 -32.487 10.415 1.00 15.32 78 ILE D C 1
ATOM 7497 O O . ILE D 1 65 ? 10.265 -33.377 9.862 1.00 15.09 78 ILE D O 1
ATOM 7502 N N . GLY D 1 66 ? 8.393 -32.156 10.083 1.00 15.20 79 GLY D N 1
ATOM 7503 C CA . GLY D 1 66 ? 7.698 -32.818 9.001 1.00 14.57 79 GLY D CA 1
ATOM 7504 C C . GLY D 1 66 ? 7.342 -31.839 7.910 1.00 14.41 79 GLY D C 1
ATOM 7505 O O . GLY D 1 66 ? 7.903 -30.753 7.842 1.00 13.57 79 GLY D O 1
ATOM 7506 N N . HIS D 1 67 ? 6.427 -32.269 7.045 1.00 14.08 80 HIS D N 1
ATOM 7507 C CA . HIS D 1 67 ? 5.933 -31.497 5.908 1.00 14.58 80 HIS D CA 1
ATOM 7508 C C . HIS D 1 67 ? 5.657 -30.061 6.298 1.00 15.01 80 HIS D C 1
ATOM 7509 O O . HIS D 1 67 ? 5.020 -29.806 7.309 1.00 14.73 80 HIS D O 1
ATOM 7516 N N . HIS D 1 68 ? 6.138 -29.130 5.479 1.00 15.65 81 HIS D N 1
ATOM 7517 C CA . HIS D 1 68 ? 5.978 -27.678 5.711 1.00 16.30 81 HIS D CA 1
ATOM 7518 C C . HIS D 1 68 ? 6.596 -27.196 7.041 1.00 16.12 81 HIS D C 1
ATOM 7519 O O . HIS D 1 68 ? 6.160 -26.195 7.601 1.00 16.55 81 HIS D O 1
ATOM 7526 N N . TRP D 1 69 ? 7.625 -27.895 7.526 1.00 15.98 82 TRP D N 1
ATOM 7527 C CA . TRP D 1 69 ? 8.285 -27.574 8.818 1.00 16.21 82 TRP D CA 1
ATOM 7528 C C . TRP D 1 69 ? 7.370 -27.661 10.027 1.00 16.48 82 TRP D C 1
ATOM 7529 O O . TRP D 1 69 ? 7.611 -27.013 11.054 1.00 16.80 82 TRP D O 1
ATOM 7540 N N . GLN D 1 70 ? 6.322 -28.464 9.928 1.00 16.86 83 GLN D N 1
ATOM 7541 C CA . GLN D 1 70 ? 5.437 -28.672 11.077 1.00 17.89 83 GLN D CA 1
ATOM 7542 C C . GLN D 1 70 ? 6.164 -29.379 12.200 1.00 17.56 83 GLN D C 1
ATOM 7543 O O . GLN D 1 70 ? 6.932 -30.327 11.972 1.00 16.86 83 GLN D O 1
ATOM 7549 N N . GLU D 1 71 ? 5.889 -28.928 13.415 1.00 17.77 84 GLU D N 1
ATOM 7550 C CA . GLU D 1 71 ? 6.507 -29.473 14.612 1.00 17.67 84 GLU D CA 1
ATOM 7551 C C . GLU D 1 71 ? 5.751 -30.710 15.052 1.00 17.37 84 GLU D C 1
ATOM 7552 O O . GLU D 1 71 ? 4.547 -30.652 15.303 1.00 17.44 84 GLU D O 1
ATOM 7558 N N . GLY D 1 72 ? 6.467 -31.823 15.172 1.00 16.11 85 GLY D N 1
ATOM 7559 C CA . GLY D 1 72 ? 5.848 -33.088 15.519 1.00 16.38 85 GLY D CA 1
ATOM 7560 C C . GLY D 1 72 ? 5.470 -33.131 16.986 1.00 16.30 85 GLY D C 1
ATOM 7561 O O . GLY D 1 72 ? 5.977 -32.354 17.773 1.00 16.84 85 GLY D O 1
ATOM 7562 N N . PRO D 1 73 ? 4.552 -34.032 17.359 1.00 16.61 86 PRO D N 1
ATOM 7563 C CA . PRO D 1 73 ? 4.101 -34.125 18.755 1.00 16.74 86 PRO D CA 1
ATOM 7564 C C . PRO D 1 73 ? 4.993 -34.962 19.694 1.00 16.13 86 PRO D C 1
ATOM 7565 O O . PRO D 1 73 ? 4.811 -34.909 20.919 1.00 15.90 86 PRO D O 1
ATOM 7569 N N . ILE D 1 74 ? 5.926 -35.736 19.148 1.00 15.30 87 ILE D N 1
ATOM 7570 C CA . ILE D 1 74 ? 6.644 -36.724 19.970 1.00 15.25 87 ILE D CA 1
ATOM 7571 C C . ILE D 1 74 ? 8.034 -37.042 19.408 1.00 15.26 87 ILE D C 1
ATOM 7572 O O . ILE D 1 74 ? 8.298 -36.842 18.228 1.00 15.68 87 ILE D O 1
ATOM 7577 N N . ASN D 1 75 ? 8.931 -37.510 20.264 1.00 15.58 88 ASN D N 1
ATOM 7578 C CA . ASN D 1 75 ? 10.317 -37.777 19.863 1.00 15.33 88 ASN D CA 1
ATOM 7579 C C . ASN D 1 75 ? 10.379 -38.945 18.886 1.00 15.19 88 ASN D C 1
ATOM 7580 O O . ASN D 1 75 ? 9.782 -39.985 19.145 1.00 15.17 88 ASN D O 1
ATOM 7585 N N . SER D 1 76 ? 11.062 -38.779 17.752 1.00 15.47 89 SER D N 1
ATOM 7586 C CA . SER D 1 76 ? 11.173 -39.884 16.802 1.00 16.14 89 SER D CA 1
ATOM 7587 C C . SER D 1 76 ? 12.070 -40.954 17.404 1.00 15.97 89 SER D C 1
ATOM 7588 O O . SER D 1 76 ? 13.213 -40.655 17.759 1.00 17.35 89 SER D O 1
ATOM 7591 N N . PRO D 1 77 ? 11.552 -42.190 17.544 1.00 16.15 90 PRO D N 1
ATOM 7592 C CA . PRO D 1 77 ? 12.335 -43.307 18.047 1.00 15.57 90 PRO D CA 1
ATOM 7593 C C . PRO D 1 77 ? 13.241 -43.899 16.961 1.00 14.76 90 PRO D C 1
ATOM 7594 O O . PRO D 1 77 ? 13.004 -43.692 15.771 1.00 14.49 90 PRO D O 1
ATOM 7598 N N . THR D 1 78 ? 14.281 -44.616 17.370 1.00 15.27 91 THR D N 1
ATOM 7599 C CA . THR D 1 78 ? 15.178 -45.241 16.415 1.00 14.18 91 THR D CA 1
ATOM 7600 C C . THR D 1 78 ? 14.523 -46.401 15.673 1.00 14.65 91 THR D C 1
ATOM 7601 O O . THR D 1 78 ? 13.748 -47.151 16.256 1.00 14.71 91 THR D O 1
ATOM 7605 N N . VAL D 1 79 ? 14.858 -46.558 14.392 1.00 14.43 92 VAL D N 1
ATOM 7606 C CA . VAL D 1 79 ? 14.459 -47.764 13.657 1.00 14.85 92 VAL D CA 1
ATOM 7607 C C . VAL D 1 79 ? 15.418 -48.920 13.973 1.00 15.67 92 VAL D C 1
ATOM 7608 O O . VAL D 1 79 ? 15.098 -50.064 13.700 1.00 15.37 92 VAL D O 1
ATOM 7612 N N . LEU D 1 80 ? 16.568 -48.631 14.584 1.00 15.51 93 LEU D N 1
ATOM 7613 C CA . LEU D 1 80 ? 17.545 -49.687 14.875 1.00 16.03 93 LEU D CA 1
ATOM 7614 C C . LEU D 1 80 ? 17.012 -50.660 15.925 1.00 16.81 93 LEU D C 1
ATOM 7615 O O . LEU D 1 80 ? 16.564 -50.257 17.001 1.00 16.40 93 LEU D O 1
ATOM 7620 N N . ASN D 1 81 ? 17.075 -51.943 15.585 1.00 17.56 94 ASN D N 1
ATOM 7621 C CA . ASN D 1 81 ? 16.534 -53.015 16.393 1.00 18.62 94 ASN D CA 1
ATOM 7622 C C . ASN D 1 81 ? 15.023 -52.912 16.654 1.00 18.66 94 ASN D C 1
ATOM 7623 O O . ASN D 1 81 ? 14.508 -53.553 17.567 1.00 19.36 94 ASN D O 1
ATOM 7628 N N . ALA D 1 82 ? 14.306 -52.164 15.820 1.00 18.53 95 ALA D N 1
ATOM 7629 C CA . ALA D 1 82 ? 12.886 -51.925 16.053 1.00 18.45 95 ALA D CA 1
ATOM 7630 C C . ALA D 1 82 ? 12.002 -53.163 15.849 1.00 19.16 95 ALA D C 1
ATOM 7631 O O . ALA D 1 82 ? 10.885 -53.207 16.348 1.00 19.84 95 ALA D O 1
ATOM 7633 N N . ASP D 1 83 ? 12.491 -54.168 15.134 1.00 19.55 96 ASP D N 1
ATOM 7634 C CA . ASP D 1 83 ? 11.715 -55.408 14.943 1.00 20.56 96 ASP D CA 1
ATOM 7635 C C . ASP D 1 83 ? 11.642 -56.274 16.216 1.00 21.04 96 ASP D C 1
ATOM 7636 O O . ASP D 1 83 ? 10.957 -57.300 16.231 1.00 22.18 96 ASP D O 1
ATOM 7641 N N . PHE D 1 84 ? 12.350 -55.871 17.267 1.00 21.12 97 PHE D N 1
ATOM 7642 C CA . PHE D 1 84 ? 12.319 -56.572 18.558 1.00 21.83 97 PHE D CA 1
ATOM 7643 C C . PHE D 1 84 ? 11.170 -56.121 19.471 1.00 21.38 97 PHE D C 1
ATOM 7644 O O . PHE D 1 84 ? 10.889 -56.769 20.488 1.00 22.02 97 PHE D O 1
ATOM 7652 N N . MET D 1 85 ? 10.520 -55.020 19.114 1.00 20.35 98 MET D N 1
ATOM 7653 C CA . MET D 1 85 ? 9.536 -54.357 19.977 1.00 20.90 98 MET D CA 1
ATOM 7654 C C . MET D 1 85 ? 8.218 -55.122 19.981 1.00 21.13 98 MET D C 1
ATOM 7655 O O . MET D 1 85 ? 7.821 -55.657 18.944 1.00 21.11 98 MET D O 1
ATOM 7660 N N . LEU D 1 86 ? 7.521 -55.127 21.122 1.00 21.25 99 LEU D N 1
ATOM 7661 C CA . LEU D 1 86 ? 6.225 -55.831 21.227 1.00 22.28 99 LEU D CA 1
ATOM 7662 C C . LEU D 1 86 ? 5.160 -55.159 20.357 1.00 22.12 99 LEU D C 1
ATOM 7663 O O . LEU D 1 86 ? 4.230 -55.809 19.877 1.00 22.55 99 LEU D O 1
ATOM 7668 N N . ALA D 1 87 ? 5.302 -53.849 20.187 1.00 21.51 100 ALA D N 1
ATOM 7669 C CA . ALA D 1 87 ? 4.436 -53.053 19.325 1.00 21.25 100 ALA D CA 1
ATOM 7670 C C . ALA D 1 87 ? 5.228 -51.857 18.800 1.00 20.41 100 ALA D C 1
ATOM 7671 O O . ALA D 1 87 ? 6.375 -51.630 19.194 1.00 20.04 100 ALA D O 1
ATOM 7673 N N . GLN D 1 88 ? 4.615 -51.100 17.898 1.00 20.25 101 GLN D N 1
ATOM 7674 C CA . GLN D 1 88 ? 5.286 -49.967 17.294 1.00 19.23 101 GLN D CA 1
ATOM 7675 C C . GLN D 1 88 ? 4.583 -48.667 17.691 1.00 19.17 101 GLN D C 1
ATOM 7676 O O . GLN D 1 88 ? 3.380 -48.654 17.970 1.00 19.49 101 GLN D O 1
ATOM 7682 N N . PHE D 1 89 ? 5.365 -47.590 17.703 1.00 18.15 102 PHE D N 1
ATOM 7683 C CA . PHE D 1 89 ? 4.984 -46.279 18.225 1.00 18.42 102 PHE D CA 1
ATOM 7684 C C . PHE D 1 89 ? 5.053 -46.291 19.747 1.00 19.02 102 PHE D C 1
ATOM 7685 O O . PHE D 1 89 ? 4.995 -47.350 20.375 1.00 20.41 102 PHE D O 1
ATOM 7693 N N . TRP D 1 90 ? 5.204 -45.104 20.323 1.00 19.27 103 TRP D N 1
ATOM 7694 C CA . TRP D 1 90 ? 5.195 -44.920 21.774 1.00 19.77 103 TRP D CA 1
ATOM 7695 C C . TRP D 1 90 ? 3.951 -45.466 22.464 1.00 20.79 103 TRP D C 1
ATOM 7696 O O . TRP D 1 90 ? 4.034 -45.907 23.623 1.00 20.69 103 TRP D O 1
ATOM 7707 N N . ASP D 1 91 ? 2.797 -45.390 21.791 1.00 20.95 104 ASP D N 1
ATOM 7708 C CA . ASP D 1 91 ? 1.523 -45.887 22.381 1.00 22.27 104 ASP D CA 1
ATOM 7709 C C . ASP D 1 91 ? 1.145 -47.303 21.919 1.00 22.56 104 ASP D C 1
ATOM 7710 O O . ASP D 1 91 ? 0.071 -47.807 22.268 1.00 23.63 104 ASP D O 1
ATOM 7715 N N . GLY D 1 92 ? 2.022 -47.928 21.131 1.00 21.80 105 GLY D N 1
ATOM 7716 C CA . GLY D 1 92 ? 1.823 -49.297 20.667 1.00 22.14 105 GLY D CA 1
ATOM 7717 C C . GLY D 1 92 ? 0.614 -49.530 19.777 1.00 22.12 105 GLY D C 1
ATOM 7718 O O . GLY D 1 92 ? 0.060 -50.626 19.769 1.00 22.75 105 GLY D O 1
ATOM 7719 N N . ARG D 1 93 ? 0.208 -48.515 19.021 1.00 21.53 106 ARG D N 1
ATOM 7720 C CA . ARG D 1 93 ? -0.990 -48.614 18.190 1.00 22.56 106 ARG D CA 1
ATOM 7721 C C . ARG D 1 93 ? -0.771 -49.439 16.931 1.00 22.31 106 ARG D C 1
ATOM 7722 O O . ARG D 1 93 ? -1.738 -49.868 16.311 1.00 23.34 106 ARG D O 1
ATOM 7730 N N . ALA D 1 94 ? 0.481 -49.659 16.550 1.00 21.73 107 ALA D N 1
ATOM 7731 C CA . ALA D 1 94 ? 0.783 -50.514 15.405 1.00 21.98 107 ALA D CA 1
ATOM 7732 C C . ALA D 1 94 ? 1.388 -51.817 15.920 1.00 22.51 107 ALA D C 1
ATOM 7733 O O . ALA D 1 94 ? 2.194 -51.808 16.840 1.00 22.89 107 ALA D O 1
ATOM 7735 N N . SER D 1 95 ? 0.986 -52.939 15.337 1.00 23.46 108 SER D N 1
ATOM 7736 C CA . SER D 1 95 ? 1.422 -54.245 15.832 1.00 23.99 108 SER D CA 1
ATOM 7737 C C . SER D 1 95 ? 2.878 -54.538 15.481 1.00 23.18 108 SER D C 1
ATOM 7738 O O . SER D 1 95 ? 3.579 -55.197 16.244 1.00 23.34 108 SER D O 1
ATOM 7741 N N . ASN D 1 96 ? 3.330 -54.043 14.328 1.00 21.97 109 ASN D N 1
ATOM 7742 C CA . ASN D 1 96 ? 4.616 -54.436 13.777 1.00 21.28 109 ASN D CA 1
ATOM 7743 C C . ASN D 1 96 ? 5.089 -53.443 12.716 1.00 20.30 109 ASN D C 1
ATOM 7744 O O . ASN D 1 96 ? 4.354 -52.522 12.370 1.00 18.79 109 ASN D O 1
ATOM 7749 N N . LEU D 1 97 ? 6.312 -53.636 12.227 1.00 20.26 110 LEU D N 1
ATOM 7750 C CA . LEU D 1 97 ? 6.945 -52.712 11.264 1.00 19.65 110 LEU D CA 1
ATOM 7751 C C . LEU D 1 97 ? 6.169 -52.489 9.957 1.00 19.99 110 LEU D C 1
ATOM 7752 O O . LEU D 1 97 ? 6.164 -51.382 9.408 1.00 19.05 110 LEU D O 1
ATOM 7757 N N . LYS D 1 98 ? 5.544 -53.547 9.444 1.00 20.99 111 LYS D N 1
ATOM 7758 C CA . LYS D 1 98 ? 4.804 -53.450 8.190 1.00 21.16 111 LYS D CA 1
ATOM 7759 C C . LYS D 1 98 ? 3.575 -52.555 8.372 1.00 21.01 111 LYS D C 1
ATOM 7760 O O . LYS D 1 98 ? 3.308 -51.678 7.557 1.00 20.14 111 LYS D O 1
ATOM 7766 N N . GLU D 1 99 ? 2.837 -52.767 9.456 1.00 21.51 112 GLU D N 1
ATOM 7767 C CA . GLU D 1 99 ? 1.677 -51.925 9.742 1.00 21.39 112 GLU D CA 1
ATOM 7768 C C . GLU D 1 99 ? 2.122 -50.512 10.111 1.00 19.96 112 GLU D C 1
ATOM 7769 O O . GLU D 1 99 ? 1.474 -49.540 9.727 1.00 18.91 112 GLU D O 1
ATOM 7775 N N . GLN D 1 100 ? 3.225 -50.400 10.850 1.00 18.66 113 GLN D N 1
ATOM 7776 C CA . GLN D 1 100 ? 3.772 -49.078 11.205 1.00 17.81 113 GLN D CA 1
ATOM 7777 C C . GLN D 1 100 ? 3.946 -48.172 9.990 1.00 16.65 113 GLN D C 1
ATOM 7778 O O . GLN D 1 100 ? 3.504 -47.022 10.003 1.00 16.76 113 GLN D O 1
ATOM 7784 N N . ALA D 1 101 ? 4.582 -48.701 8.945 1.00 15.66 114 ALA D N 1
ATOM 7785 C CA . ALA D 1 101 ? 5.064 -47.890 7.820 1.00 15.14 114 ALA D CA 1
ATOM 7786 C C . ALA D 1 101 ? 3.944 -47.165 7.053 1.00 14.89 114 ALA D C 1
ATOM 7787 O O . ALA D 1 101 ? 4.205 -46.198 6.351 1.00 13.78 114 ALA D O 1
ATOM 7789 N N . ALA D 1 102 ? 2.721 -47.667 7.165 1.00 15.32 115 ALA D N 1
ATOM 7790 C CA . ALA D 1 102 ? 1.548 -47.039 6.565 1.00 15.77 115 ALA D CA 1
ATOM 7791 C C . ALA D 1 102 ? 1.234 -45.667 7.167 1.00 16.22 115 ALA D C 1
ATOM 7792 O O . ALA D 1 102 ? 0.636 -44.820 6.512 1.00 16.66 115 ALA D O 1
ATOM 7794 N N . GLY D 1 103 ? 1.613 -45.463 8.427 1.00 16.27 116 GLY D N 1
ATOM 7795 C CA . GLY D 1 103 ? 1.317 -44.224 9.131 1.00 16.76 116 GLY D CA 1
ATOM 7796 C C . GLY D 1 103 ? 1.993 -42.979 8.570 1.00 15.84 116 GLY D C 1
ATOM 7797 O O . GLY D 1 103 ? 1.305 -42.066 8.135 1.00 15.68 116 GLY D O 1
ATOM 7798 N N . PRO D 1 104 ? 3.347 -42.930 8.576 1.00 15.31 117 PRO D N 1
ATOM 7799 C CA . PRO D 1 104 ? 4.072 -41.704 8.175 1.00 14.77 117 PRO D CA 1
ATOM 7800 C C . PRO D 1 104 ? 3.720 -41.155 6.794 1.00 14.55 117 PRO D C 1
ATOM 7801 O O . PRO D 1 104 ? 3.648 -39.938 6.600 1.00 14.12 117 PRO D O 1
ATOM 7805 N N . ILE D 1 105 ? 3.492 -42.063 5.864 1.00 13.72 118 ILE D N 1
ATOM 7806 C CA . ILE D 1 105 ? 3.227 -41.706 4.475 1.00 13.64 118 ILE D CA 1
ATOM 7807 C C . ILE D 1 105 ? 1.929 -40.884 4.402 1.00 14.15 118 ILE D C 1
ATOM 7808 O O . ILE D 1 105 ? 1.854 -39.925 3.652 1.00 14.35 118 ILE D O 1
ATOM 7813 N N . ALA D 1 106 ? 0.941 -41.272 5.208 1.00 15.17 119 ALA D N 1
ATOM 7814 C CA . ALA D 1 106 ? -0.371 -40.644 5.235 1.00 15.90 119 ALA D CA 1
ATOM 7815 C C . ALA D 1 106 ? -0.559 -39.641 6.388 1.00 16.36 119 ALA D C 1
ATOM 7816 O O . ALA D 1 106 ? -1.624 -39.063 6.518 1.00 16.83 119 ALA D O 1
ATOM 7818 N N . ASN D 1 107 ? 0.466 -39.457 7.211 1.00 16.32 120 ASN D N 1
ATOM 7819 C CA . ASN D 1 107 ? 0.406 -38.580 8.390 1.00 17.28 120 ASN D CA 1
ATOM 7820 C C . ASN D 1 107 ? 0.699 -37.150 7.929 1.00 17.42 120 ASN D C 1
ATOM 7821 O O . ASN D 1 107 ? 1.788 -36.888 7.413 1.00 16.26 120 ASN D O 1
ATOM 7826 N N . PRO D 1 108 ? -0.288 -36.234 8.074 1.00 18.35 121 PRO D N 1
ATOM 7827 C CA . PRO D 1 108 ? -0.147 -34.877 7.541 1.00 18.70 121 PRO D CA 1
ATOM 7828 C C . PRO D 1 108 ? 0.985 -34.075 8.177 1.00 19.04 121 PRO D C 1
ATOM 7829 O O . PRO D 1 108 ? 1.471 -33.139 7.573 1.00 19.25 121 PRO D O 1
ATOM 7833 N N . LYS D 1 109 ? 1.374 -34.437 9.394 1.00 19.31 122 LYS D N 1
ATOM 7834 C CA . LYS D 1 109 ? 2.465 -33.765 10.078 1.00 19.61 122 LYS D CA 1
ATOM 7835 C C . LYS D 1 109 ? 3.811 -34.431 9.837 1.00 18.68 122 LYS D C 1
ATOM 7836 O O . LYS D 1 109 ? 4.808 -33.976 10.378 1.00 18.14 122 LYS D O 1
ATOM 7842 N N . GLU D 1 110 ? 3.846 -35.492 9.022 1.00 17.80 123 GLU D N 1
ATOM 7843 C CA . GLU D 1 110 ? 5.115 -36.144 8.681 1.00 16.95 123 GLU D CA 1
ATOM 7844 C C . GLU D 1 110 ? 5.353 -36.086 7.174 1.00 16.02 123 GLU D C 1
ATOM 7845 O O . GLU D 1 110 ? 5.835 -35.075 6.675 1.00 16.14 123 GLU D O 1
ATOM 7851 N N . MET D 1 111 ? 4.993 -37.124 6.432 1.00 14.95 124 MET D N 1
ATOM 7852 C CA . MET D 1 111 ? 5.249 -37.101 4.982 1.00 14.50 124 MET D CA 1
ATOM 7853 C C . MET D 1 111 ? 4.161 -36.362 4.215 1.00 14.23 124 MET D C 1
ATOM 7854 O O . MET D 1 111 ? 4.390 -35.899 3.101 1.00 14.64 124 MET D O 1
ATOM 7859 N N . GLY D 1 112 ? 2.984 -36.276 4.821 1.00 14.41 125 GLY D N 1
ATOM 7860 C CA . GLY D 1 112 ? 1.903 -35.431 4.345 1.00 14.23 125 GLY D CA 1
ATOM 7861 C C . GLY D 1 112 ? 1.313 -35.863 3.019 1.00 14.09 125 GLY D C 1
ATOM 7862 O O . GLY D 1 112 ? 0.761 -35.035 2.286 1.00 13.97 125 GLY D O 1
ATOM 7863 N N . PHE D 1 113 ? 1.377 -37.158 2.731 1.00 13.74 126 PHE D N 1
ATOM 7864 C CA . PHE D 1 113 ? 0.918 -37.683 1.449 1.00 13.55 126 PHE D CA 1
ATOM 7865 C C . PHE D 1 113 ? -0.334 -38.508 1.696 1.00 13.40 126 PHE D C 1
ATOM 7866 O O . PHE D 1 113 ? -1.000 -38.325 2.703 1.00 13.35 126 PHE D O 1
ATOM 7874 N N . THR D 1 114 ? -0.705 -39.351 0.746 1.00 13.26 127 THR D N 1
ATOM 7875 C CA . THR D 1 114 ? -1.711 -40.395 0.988 1.00 13.25 127 THR D CA 1
ATOM 7876 C C . THR D 1 114 ? -1.166 -41.689 0.428 1.00 13.37 127 THR D C 1
ATOM 7877 O O . THR D 1 114 ? -0.239 -41.667 -0.388 1.00 12.91 127 THR D O 1
ATOM 7881 N N . HIS D 1 115 ? -1.748 -42.814 0.852 1.00 13.27 128 HIS D N 1
ATOM 7882 C CA . HIS D 1 115 ? -1.331 -44.119 0.334 1.00 13.45 128 HIS D CA 1
ATOM 7883 C C . HIS D 1 115 ? -1.550 -44.143 -1.151 1.00 13.22 128 HIS D C 1
ATOM 7884 O O . HIS D 1 115 ? -0.750 -44.665 -1.905 1.00 12.67 128 HIS D O 1
ATOM 7891 N N . GLU D 1 116 ? -2.650 -43.536 -1.563 1.00 14.18 129 GLU D N 1
ATOM 7892 C CA . GLU D 1 116 ? -3.023 -43.483 -2.953 1.00 14.42 129 GLU D CA 1
ATOM 7893 C C . GLU D 1 116 ? -2.042 -42.680 -3.788 1.00 13.75 129 GLU D C 1
ATOM 7894 O O . GLU D 1 116 ? -1.674 -43.087 -4.901 1.00 13.71 129 GLU D O 1
ATOM 7900 N N . LEU D 1 117 ? -1.601 -41.541 -3.270 1.00 13.54 130 LEU D N 1
ATOM 7901 C CA . LEU D 1 117 ? -0.639 -40.727 -4.011 1.00 13.54 130 LEU D CA 1
ATOM 7902 C C . LEU D 1 117 ? 0.752 -41.375 -3.989 1.00 13.19 130 LEU D C 1
ATOM 7903 O O . LEU D 1 117 ? 1.429 -41.416 -5.008 1.00 12.63 130 LEU D O 1
ATOM 7908 N N . ALA D 1 118 ? 1.142 -41.904 -2.831 1.00 13.89 131 ALA D N 1
ATOM 7909 C CA . ALA D 1 118 ? 2.416 -42.616 -2.688 1.00 13.70 131 ALA D CA 1
ATOM 7910 C C . ALA D 1 118 ? 2.543 -43.775 -3.681 1.00 14.30 131 ALA D C 1
ATOM 7911 O O . ALA D 1 118 ? 3.585 -43.929 -4.336 1.00 14.53 131 ALA D O 1
ATOM 7913 N N . THR D 1 119 ? 1.489 -44.584 -3.788 1.00 14.80 132 THR D N 1
ATOM 7914 C CA . THR D 1 119 ? 1.509 -45.739 -4.670 1.00 14.83 132 THR D CA 1
ATOM 7915 C C . THR D 1 119 ? 1.543 -45.327 -6.157 1.00 14.70 132 THR D C 1
ATOM 7916 O O . THR D 1 119 ? 2.298 -45.900 -6.913 1.00 14.15 132 THR D O 1
ATOM 7920 N N . GLU D 1 120 ? 0.742 -44.328 -6.552 1.00 14.85 133 GLU D N 1
ATOM 7921 C CA . GLU D 1 120 ? 0.728 -43.825 -7.934 1.00 15.44 133 GLU D CA 1
ATOM 7922 C C . GLU D 1 120 ? 2.081 -43.251 -8.297 1.00 14.40 133 GLU D C 1
ATOM 7923 O O . GLU D 1 120 ? 2.510 -43.346 -9.438 1.00 14.64 133 GLU D O 1
ATOM 7929 N N . THR D 1 121 ? 2.749 -42.643 -7.324 1.00 13.48 134 THR D N 1
ATOM 7930 C CA . THR D 1 121 ? 4.049 -42.025 -7.572 1.00 13.20 134 THR D CA 1
ATOM 7931 C C . THR D 1 121 ? 5.083 -43.106 -7.877 1.00 12.76 134 THR D C 1
ATOM 7932 O O . THR D 1 121 ? 5.778 -43.060 -8.903 1.00 12.43 134 THR D O 1
ATOM 7936 N N . ILE D 1 122 ? 5.127 -44.112 -7.012 1.00 12.70 135 ILE D N 1
ATOM 7937 C CA . ILE D 1 122 ? 6.080 -45.210 -7.145 1.00 12.62 135 ILE D CA 1
ATOM 7938 C C . ILE D 1 122 ? 5.785 -45.981 -8.439 1.00 13.86 135 ILE D C 1
ATOM 7939 O O . ILE D 1 122 ? 6.709 -46.328 -9.178 1.00 14.15 135 ILE D O 1
ATOM 7944 N N . ALA D 1 123 ? 4.502 -46.219 -8.730 1.00 13.72 136 ALA D N 1
ATOM 7945 C CA . ALA D 1 123 ? 4.125 -46.999 -9.925 1.00 14.82 136 ALA D CA 1
ATOM 7946 C C . ALA D 1 123 ? 4.361 -46.267 -11.233 1.00 14.79 136 ALA D C 1
ATOM 7947 O O . ALA D 1 123 ? 4.359 -46.882 -12.285 1.00 15.44 136 ALA D O 1
ATOM 7949 N N . SER D 1 124 ? 4.585 -44.959 -11.186 1.00 15.25 137 SER D N 1
ATOM 7950 C CA . SER D 1 124 ? 4.782 -44.199 -12.414 1.00 15.80 137 SER D CA 1
ATOM 7951 C C . SER D 1 124 ? 6.099 -44.551 -13.087 1.00 16.01 137 SER D C 1
ATOM 7952 O O . SER D 1 124 ? 6.252 -44.359 -14.278 1.00 16.32 137 SER D O 1
ATOM 7955 N N . MET D 1 125 ? 7.035 -45.070 -12.304 1.00 16.20 138 MET D N 1
ATOM 7956 C CA . MET D 1 125 ? 8.416 -45.238 -12.733 1.00 16.46 138 MET D CA 1
ATOM 7957 C C . MET D 1 125 ? 8.661 -46.699 -13.058 1.00 16.42 138 MET D C 1
ATOM 7958 O O . MET D 1 125 ? 8.620 -47.552 -12.177 1.00 14.43 138 MET D O 1
ATOM 7963 N N . PRO D 1 126 ? 8.914 -46.994 -14.339 1.00 17.04 139 PRO D N 1
ATOM 7964 C CA . PRO D 1 126 ? 9.120 -48.386 -14.750 1.00 17.30 139 PRO D CA 1
ATOM 7965 C C . PRO D 1 126 ? 10.154 -49.171 -13.945 1.00 17.29 139 PRO D C 1
ATOM 7966 O O . PRO D 1 126 ? 9.999 -50.377 -13.819 1.00 18.40 139 PRO D O 1
ATOM 7970 N N . ALA D 1 127 ? 11.217 -48.520 -13.468 1.00 16.84 140 ALA D N 1
ATOM 7971 C CA . ALA D 1 127 ? 12.271 -49.185 -12.665 1.00 16.87 140 ALA D CA 1
ATOM 7972 C C . ALA D 1 127 ? 11.740 -49.702 -11.329 1.00 16.37 140 ALA D C 1
ATOM 7973 O O . ALA D 1 127 ? 12.144 -50.768 -10.869 1.00 16.84 140 ALA D O 1
ATOM 7975 N N . TYR D 1 128 ? 10.816 -48.968 -10.716 1.00 15.77 141 TYR D N 1
ATOM 7976 C CA . TYR D 1 128 ? 10.146 -49.466 -9.514 1.00 15.35 141 TYR D CA 1
ATOM 7977 C C . TYR D 1 128 ? 9.194 -50.622 -9.833 1.00 16.04 141 TYR D C 1
ATOM 7978 O O . TYR D 1 128 ? 9.211 -51.660 -9.156 1.00 17.17 141 TYR D O 1
ATOM 7987 N N . ARG D 1 129 ? 8.369 -50.430 -10.857 1.00 16.45 142 ARG D N 1
ATOM 7988 C CA . ARG D 1 129 ? 7.386 -51.434 -11.263 1.00 16.19 142 ARG D CA 1
ATOM 7989 C C . ARG D 1 129 ? 8.050 -52.776 -11.519 1.00 16.31 142 ARG D C 1
ATOM 7990 O O . ARG D 1 129 ? 7.500 -53.818 -11.171 1.00 16.43 142 ARG D O 1
ATOM 7998 N N . ALA D 1 130 ? 9.232 -52.749 -12.127 1.00 16.13 143 ALA D N 1
ATOM 7999 C CA . ALA D 1 130 ? 9.996 -53.971 -12.381 1.00 16.68 143 ALA D CA 1
ATOM 8000 C C . ALA D 1 130 ? 10.375 -54.727 -11.103 1.00 16.55 143 ALA D C 1
ATOM 8001 O O . ALA D 1 130 ? 10.266 -55.966 -11.071 1.00 16.16 143 ALA D O 1
ATOM 8003 N N . ARG D 1 131 ? 10.804 -53.997 -10.064 1.00 16.38 144 ARG D N 1
ATOM 8004 C CA . ARG D 1 131 ? 11.166 -54.606 -8.772 1.00 16.47 144 ARG D CA 1
ATOM 8005 C C . ARG D 1 131 ? 9.951 -55.182 -8.059 1.00 16.67 144 ARG D C 1
ATOM 8006 O O . ARG D 1 131 ? 10.021 -56.285 -7.491 1.00 17.71 144 ARG D O 1
ATOM 8014 N N . PHE D 1 132 ? 8.838 -54.444 -8.089 1.00 15.69 145 PHE D N 1
ATOM 8015 C CA . PHE D 1 132 ? 7.576 -54.945 -7.534 1.00 16.06 145 PHE D CA 1
ATOM 8016 C C . PHE D 1 132 ? 7.116 -56.238 -8.204 1.00 17.05 145 PHE D C 1
ATOM 8017 O O . PHE D 1 132 ? 6.586 -57.129 -7.552 1.00 17.45 145 PHE D O 1
ATOM 8025 N N . ALA D 1 133 ? 7.332 -56.332 -9.512 1.00 16.88 146 ALA D N 1
ATOM 8026 C CA . ALA D 1 133 ? 7.023 -57.538 -10.246 1.00 17.65 146 ALA D CA 1
ATOM 8027 C C . ALA D 1 133 ? 7.945 -58.688 -9.830 1.00 18.50 146 ALA D C 1
ATOM 8028 O O . ALA D 1 133 ? 7.488 -59.835 -9.660 1.00 17.88 146 ALA D O 1
ATOM 8030 N N . LYS D 1 134 ? 9.226 -58.392 -9.627 1.00 18.20 147 LYS D N 1
ATOM 8031 C CA . LYS D 1 134 ? 10.180 -59.433 -9.233 1.00 19.49 147 LYS D CA 1
ATOM 8032 C C . LYS D 1 134 ? 9.912 -59.968 -7.832 1.00 19.87 147 LYS D C 1
ATOM 8033 O O . LYS D 1 134 ? 10.102 -61.149 -7.591 1.00 21.92 147 LYS D O 1
ATOM 8039 N N . VAL D 1 135 ? 9.468 -59.110 -6.916 1.00 19.07 148 VAL D N 1
ATOM 8040 C CA . VAL D 1 135 ? 9.187 -59.535 -5.547 1.00 18.40 148 VAL D CA 1
ATOM 8041 C C . VAL D 1 135 ? 7.777 -60.154 -5.397 1.00 18.68 148 VAL D C 1
ATOM 8042 O O . VAL D 1 135 ? 7.618 -61.179 -4.724 1.00 17.74 148 VAL D O 1
ATOM 8046 N N . TYR D 1 136 ? 6.772 -59.542 -6.026 1.00 17.70 149 TYR D N 1
ATOM 8047 C CA . TYR D 1 136 ? 5.366 -59.850 -5.737 1.00 18.00 149 TYR D CA 1
ATOM 8048 C C . TYR D 1 136 ? 4.567 -60.445 -6.919 1.00 18.86 149 TYR D C 1
ATOM 8049 O O . TYR D 1 136 ? 3.454 -60.935 -6.719 1.00 19.24 149 TYR D O 1
ATOM 8058 N N . GLY D 1 137 ? 5.104 -60.377 -8.138 1.00 18.57 150 GLY D N 1
ATOM 8059 C CA . GLY D 1 137 ? 4.499 -61.071 -9.304 1.00 19.58 150 GLY D CA 1
ATOM 8060 C C . GLY D 1 137 ? 3.903 -60.225 -10.424 1.00 19.69 150 GLY D C 1
ATOM 8061 O O . GLY D 1 137 ? 3.635 -60.720 -11.521 1.00 20.04 150 GLY D O 1
ATOM 8062 N N . ASP D 1 138 ? 3.640 -58.958 -10.155 1.00 19.39 151 ASP D N 1
ATOM 8063 C CA . ASP D 1 138 ? 3.300 -58.034 -11.221 1.00 19.39 151 ASP D CA 1
ATOM 8064 C C . ASP D 1 138 ? 3.701 -56.626 -10.809 1.00 19.07 151 ASP D C 1
ATOM 8065 O O . ASP D 1 138 ? 4.220 -56.424 -9.708 1.00 19.20 151 ASP D O 1
ATOM 8070 N N . GLU D 1 139 ? 3.433 -55.663 -11.683 1.00 19.13 152 GLU D N 1
ATOM 8071 C CA . GLU D 1 139 ? 3.931 -54.298 -11.514 1.00 19.38 152 GLU D CA 1
ATOM 8072 C C . GLU D 1 139 ? 3.022 -53.418 -10.629 1.00 19.64 152 GLU D C 1
ATOM 8073 O O . GLU D 1 139 ? 3.294 -52.231 -10.437 1.00 18.96 152 GLU D O 1
ATOM 8079 N N . LYS D 1 140 ? 1.951 -54.000 -10.087 1.00 20.13 153 LYS D N 1
ATOM 8080 C CA . LYS D 1 140 ? 1.050 -53.257 -9.212 1.00 20.30 153 LYS D CA 1
ATOM 8081 C C . LYS D 1 140 ? 1.803 -52.763 -7.978 1.00 18.95 153 LYS D C 1
ATOM 8082 O O . LYS D 1 140 ? 2.544 -53.521 -7.351 1.00 18.87 153 LYS D O 1
ATOM 8088 N N . VAL D 1 141 ? 1.597 -51.494 -7.647 1.00 18.05 154 VAL D N 1
ATOM 8089 C CA . VAL D 1 141 ? 2.080 -50.932 -6.377 1.00 16.82 154 VAL D CA 1
ATOM 8090 C C . VAL D 1 141 ? 0.861 -50.612 -5.522 1.00 17.32 154 VAL D C 1
ATOM 8091 O O . VAL D 1 141 ? 0.045 -49.761 -5.875 1.00 16.41 154 VAL D O 1
ATOM 8095 N N . ASP D 1 142 ? 0.709 -51.329 -4.418 1.00 17.91 155 ASP D N 1
ATOM 8096 C CA . ASP D 1 142 ? -0.314 -50.993 -3.439 1.00 18.00 155 ASP D CA 1
ATOM 8097 C C . ASP D 1 142 ? 0.367 -50.801 -2.097 1.00 17.43 155 ASP D C 1
ATOM 8098 O O . ASP D 1 142 ? 1.539 -51.163 -1.933 1.00 17.29 155 ASP D O 1
ATOM 8103 N N . ILE D 1 143 ? -0.347 -50.216 -1.141 1.00 17.26 156 ILE D N 1
ATOM 8104 C CA . ILE D 1 143 ? 0.257 -49.892 0.148 1.00 17.10 156 ILE D CA 1
ATOM 8105 C C . ILE D 1 143 ? 0.694 -51.155 0.908 1.00 17.50 156 ILE D C 1
ATOM 8106 O O . ILE D 1 143 ? 1.605 -51.099 1.732 1.00 17.46 156 ILE D O 1
ATOM 8111 N N . ASP D 1 144 ? 0.065 -52.290 0.604 1.00 18.03 157 ASP D N 1
ATOM 8112 C CA . ASP D 1 144 ? 0.420 -53.552 1.242 1.00 18.05 157 ASP D CA 1
ATOM 8113 C C . ASP D 1 144 ? 1.842 -53.957 0.861 1.00 16.98 157 ASP D C 1
ATOM 8114 O O . ASP D 1 144 ? 2.663 -54.256 1.724 1.00 15.81 157 ASP D O 1
ATOM 8119 N N . ARG D 1 145 ? 2.128 -53.959 -0.437 1.00 16.31 158 ARG D N 1
ATOM 8120 C CA . ARG D 1 145 ? 3.456 -54.313 -0.935 1.00 16.21 158 ARG D CA 1
ATOM 8121 C C . ARG D 1 145 ? 4.524 -53.293 -0.536 1.00 15.41 158 ARG D C 1
ATOM 8122 O O . ARG D 1 145 ? 5.653 -53.651 -0.218 1.00 14.55 158 ARG D O 1
ATOM 8130 N N . LEU D 1 146 ? 4.148 -52.022 -0.564 1.00 14.83 159 LEU D N 1
ATOM 8131 C CA . LEU D 1 146 ? 5.095 -50.940 -0.371 1.00 14.57 159 LEU D CA 1
ATOM 8132 C C . LEU D 1 146 ? 5.610 -51.010 1.059 1.00 14.38 159 LEU D C 1
ATOM 8133 O O . LEU D 1 146 ? 6.819 -50.981 1.276 1.00 14.23 159 LEU D O 1
ATOM 8138 N N . THR D 1 147 ? 4.698 -51.153 2.014 1.00 14.85 160 THR D N 1
ATOM 8139 C CA . THR D 1 147 ? 5.070 -51.264 3.430 1.00 15.08 160 THR D CA 1
ATOM 8140 C C . THR D 1 147 ? 5.742 -52.611 3.761 1.00 15.50 160 THR D C 1
ATOM 8141 O O . THR D 1 147 ? 6.563 -52.678 4.679 1.00 15.13 160 THR D O 1
ATOM 8145 N N . ASP D 1 148 ? 5.368 -53.674 3.050 1.00 15.45 161 ASP D N 1
ATOM 8146 C CA . ASP D 1 148 ? 6.016 -54.982 3.222 1.00 16.38 161 ASP D CA 1
ATOM 8147 C C . ASP D 1 148 ? 7.496 -54.896 2.867 1.00 15.68 161 ASP D C 1
ATOM 8148 O O . ASP D 1 148 ? 8.354 -55.341 3.635 1.00 16.28 161 ASP D O 1
ATOM 8153 N N . ALA D 1 149 ? 7.788 -54.333 1.696 1.00 15.45 162 ALA D N 1
ATOM 8154 C CA . ALA D 1 149 ? 9.168 -54.095 1.273 1.00 15.02 162 ALA D CA 1
ATOM 8155 C C . ALA D 1 149 ? 9.980 -53.232 2.263 1.00 14.21 162 ALA D C 1
ATOM 8156 O O . ALA D 1 149 ? 11.109 -53.586 2.615 1.00 13.47 162 ALA D O 1
ATOM 8158 N N . ILE D 1 150 ? 9.398 -52.122 2.723 1.00 13.92 163 ILE D N 1
ATOM 8159 C CA . ILE D 1 150 ? 10.038 -51.250 3.725 1.00 13.74 163 ILE D CA 1
ATOM 8160 C C . ILE D 1 150 ? 10.371 -52.031 5.002 1.00 14.24 163 ILE D C 1
ATOM 8161 O O . ILE D 1 150 ? 11.499 -51.985 5.472 1.00 14.86 163 ILE D O 1
ATOM 8166 N N . ALA D 1 151 ? 9.405 -52.793 5.519 1.00 14.16 164 ALA D N 1
ATOM 8167 C CA . ALA D 1 151 ? 9.602 -53.575 6.748 1.00 14.25 164 ALA D CA 1
ATOM 8168 C C . ALA D 1 151 ? 10.715 -54.630 6.593 1.00 14.78 164 ALA D C 1
ATOM 8169 O O . ALA D 1 151 ? 11.488 -54.852 7.519 1.00 14.85 164 ALA D O 1
ATOM 8171 N N . ALA D 1 152 ? 10.796 -55.269 5.426 1.00 15.11 165 ALA D N 1
ATOM 8172 C CA . ALA D 1 152 ? 11.847 -56.254 5.156 0.50 15.63 165 ALA D CA 1
ATOM 8173 C C . ALA D 1 152 ? 13.239 -55.613 5.187 1.00 15.49 165 ALA D C 1
ATOM 8174 O O . ALA D 1 152 ? 14.196 -56.227 5.661 1.00 15.95 165 ALA D O 1
ATOM 8176 N N . PHE D 1 153 ? 13.355 -54.407 4.644 1.00 15.11 166 PHE D N 1
ATOM 8177 C CA . PHE D 1 153 ? 14.596 -53.641 4.773 1.00 15.36 166 PHE D CA 1
ATOM 8178 C C . PHE D 1 153 ? 14.880 -53.308 6.243 1.00 15.79 166 PHE D C 1
ATOM 8179 O O . PHE D 1 153 ? 15.977 -53.565 6.741 1.00 16.97 166 PHE D O 1
ATOM 8187 N N . GLU D 1 154 ? 13.888 -52.752 6.931 1.00 15.76 167 GLU D N 1
ATOM 8188 C CA . GLU D 1 154 ? 14.064 -52.338 8.333 1.00 15.93 167 GLU D CA 1
ATOM 8189 C C . GLU D 1 154 ? 14.467 -53.473 9.267 1.00 16.72 167 GLU D C 1
ATOM 8190 O O . GLU D 1 154 ? 15.206 -53.252 10.244 1.00 16.33 167 GLU D O 1
ATOM 8196 N N . LYS D 1 155 ? 13.957 -54.674 8.980 1.00 17.08 168 LYS D N 1
ATOM 8197 C CA . LYS D 1 155 ? 14.337 -55.892 9.714 1.00 18.27 168 LYS D CA 1
ATOM 8198 C C . LYS D 1 155 ? 15.832 -56.203 9.676 1.00 18.32 168 LYS D C 1
ATOM 8199 O O . LYS D 1 155 ? 16.342 -56.870 10.576 1.00 19.87 168 LYS D O 1
ATOM 8205 N N . THR D 1 156 ? 16.526 -55.704 8.662 1.00 17.83 169 THR D N 1
ATOM 8206 C CA . THR D 1 156 ? 17.976 -55.851 8.556 1.00 18.50 169 THR D CA 1
ATOM 8207 C C . THR D 1 156 ? 18.777 -54.824 9.391 1.00 17.87 169 THR D C 1
ATOM 8208 O O . THR D 1 156 ? 19.997 -54.971 9.555 1.00 17.85 169 THR D O 1
ATOM 8212 N N . LEU D 1 157 ? 18.097 -53.801 9.911 1.00 17.43 170 LEU D N 1
ATOM 8213 C CA . LEU D 1 157 ? 18.757 -52.713 10.629 1.00 17.32 170 LEU D CA 1
ATOM 8214 C C . LEU D 1 157 ? 18.938 -53.100 12.076 1.00 17.80 170 LEU D C 1
ATOM 8215 O O . LEU D 1 157 ? 18.451 -52.426 12.970 1.00 18.18 170 LEU D O 1
ATOM 8220 N N . VAL D 1 158 ? 19.626 -54.222 12.294 1.00 18.83 171 VAL D N 1
ATOM 8221 C CA . VAL D 1 158 ? 19.984 -54.660 13.637 1.00 19.12 171 VAL D CA 1
ATOM 8222 C C . VAL D 1 158 ? 21.446 -54.261 13.859 1.00 19.11 171 VAL D C 1
ATOM 8223 O O . VAL D 1 158 ? 22.187 -54.041 12.897 1.00 18.34 171 VAL D O 1
ATOM 8227 N N . THR D 1 159 ? 21.860 -54.159 15.120 1.00 19.00 172 THR D N 1
ATOM 8228 C CA . THR D 1 159 ? 23.171 -53.613 15.443 1.00 18.80 172 THR D CA 1
ATOM 8229 C C . THR D 1 159 ? 23.954 -54.608 16.315 1.00 20.08 172 THR D C 1
ATOM 8230 O O . THR D 1 159 ? 24.031 -54.451 17.542 1.00 19.61 172 THR D O 1
ATOM 8234 N N . PRO D 1 160 ? 24.548 -55.627 15.670 1.00 20.96 173 PRO D N 1
ATOM 8235 C CA . PRO D 1 160 ? 25.294 -56.660 16.391 1.00 22.29 173 PRO D CA 1
ATOM 8236 C C . PRO D 1 160 ? 26.655 -56.172 16.854 1.00 22.66 173 PRO D C 1
ATOM 8237 O O . PRO D 1 160 ? 27.059 -55.064 16.510 1.00 21.57 173 PRO D O 1
ATOM 8241 N N . ASN D 1 161 ? 27.349 -57.014 17.619 1.00 23.88 174 ASN D N 1
ATOM 8242 C CA . ASN D 1 161 ? 28.757 -56.813 17.945 1.00 25.16 174 ASN D CA 1
ATOM 8243 C C . ASN D 1 161 ? 29.027 -55.612 18.854 1.00 24.46 174 ASN D C 1
ATOM 8244 O O . ASN D 1 161 ? 30.136 -55.080 18.871 1.00 24.63 174 ASN D O 1
ATOM 8249 N N . SER D 1 162 ? 28.027 -55.180 19.614 1.00 24.39 175 SER D N 1
ATOM 8250 C CA . SER D 1 162 ? 28.250 -54.109 20.578 1.00 23.58 175 SER D CA 1
ATOM 8251 C C . SER D 1 162 ? 29.253 -54.620 21.601 1.00 24.43 175 SER D C 1
ATOM 8252 O O . SER D 1 162 ? 29.338 -55.830 21.832 1.00 25.56 175 SER D O 1
ATOM 8255 N N . PRO D 1 163 ? 30.051 -53.712 22.188 1.00 24.05 176 PRO D N 1
ATOM 8256 C CA . PRO D 1 163 ? 30.979 -54.179 23.208 1.00 24.85 176 PRO D CA 1
ATOM 8257 C C . PRO D 1 163 ? 30.293 -54.985 24.308 1.00 25.14 176 PRO D C 1
ATOM 8258 O O . PRO D 1 163 ? 30.902 -55.917 24.819 1.00 26.24 176 PRO D O 1
ATOM 8262 N N . PHE D 1 164 ? 29.046 -54.649 24.661 1.00 24.52 177 PHE D N 1
ATOM 8263 C CA . PHE D 1 164 ? 28.371 -55.381 25.741 1.00 24.90 177 PHE D CA 1
ATOM 8264 C C . PHE D 1 164 ? 28.046 -56.817 25.337 1.00 25.91 177 PHE D C 1
ATOM 8265 O O . PHE D 1 164 ? 28.188 -57.730 26.146 1.00 27.21 177 PHE D O 1
ATOM 8273 N N . ASP D 1 165 ? 27.604 -57.019 24.099 1.00 25.84 178 ASP D N 1
ATOM 8274 C CA . ASP D 1 165 ? 27.390 -58.375 23.592 1.00 26.76 178 ASP D CA 1
ATOM 8275 C C . ASP D 1 165 ? 28.677 -59.202 23.633 1.00 28.06 178 ASP D C 1
ATOM 8276 O O . ASP D 1 165 ? 28.645 -60.356 24.059 1.00 29.23 178 ASP D O 1
ATOM 8281 N N . GLN D 1 166 ? 29.795 -58.606 23.208 1.00 28.24 179 GLN D N 1
ATOM 8282 C CA . GLN D 1 166 ? 31.119 -59.260 23.274 1.00 29.99 179 GLN D CA 1
ATOM 8283 C C . GLN D 1 166 ? 31.420 -59.736 24.692 1.00 30.72 179 GLN D C 1
ATOM 8284 O O . GLN D 1 166 ? 31.864 -60.866 24.903 1.00 32.32 179 GLN D O 1
ATOM 8290 N N . TYR D 1 167 ? 31.153 -58.861 25.655 1.00 29.95 180 TYR D N 1
ATOM 8291 C CA . TYR D 1 167 ? 31.248 -59.176 27.076 1.00 30.54 180 TYR D CA 1
ATOM 8292 C C . TYR D 1 167 ? 30.372 -60.383 27.456 1.00 31.41 180 TYR D C 1
ATOM 8293 O O . TYR D 1 167 ? 30.845 -61.313 28.122 1.00 32.17 180 TYR D O 1
ATOM 8302 N N . LEU D 1 168 ? 29.109 -60.365 27.028 1.00 30.97 181 LEU D N 1
ATOM 8303 C CA . LEU D 1 168 ? 28.180 -61.481 27.262 1.00 32.04 181 LEU D CA 1
ATOM 8304 C C . LEU D 1 168 ? 28.661 -62.804 26.635 1.00 33.72 181 LEU D C 1
ATOM 8305 O O . LEU D 1 168 ? 28.437 -63.874 27.206 1.00 34.71 181 LEU D O 1
ATOM 8310 N N . LEU D 1 169 ? 29.319 -62.726 25.475 1.00 34.06 182 LEU D N 1
ATOM 8311 C CA . LEU D 1 169 ? 29.831 -63.916 24.777 1.00 35.61 182 LEU D CA 1
ATOM 8312 C C . LEU D 1 169 ? 31.138 -64.468 25.360 1.00 37.32 182 LEU D C 1
ATOM 8313 O O . LEU D 1 169 ? 31.503 -65.607 25.072 1.00 38.70 182 LEU D O 1
ATOM 8318 N N . GLY D 1 170 ? 31.836 -63.667 26.164 1.00 37.43 183 GLY D N 1
ATOM 8319 C CA . GLY D 1 170 ? 33.039 -64.126 26.863 1.00 38.84 183 GLY D CA 1
ATOM 8320 C C . GLY D 1 170 ? 34.287 -63.266 26.731 1.00 38.87 183 GLY D C 1
ATOM 8321 O O . GLY D 1 170 ? 35.320 -63.606 27.312 1.00 39.74 183 GLY D O 1
ATOM 8322 N N . LYS D 1 171 ? 34.221 -62.165 25.980 1.00 37.57 184 LYS D N 1
ATOM 8323 C CA . LYS D 1 171 ? 35.369 -61.254 25.867 1.00 37.90 184 LYS D CA 1
ATOM 8324 C C . LYS D 1 171 ? 35.379 -60.279 27.057 1.00 37.61 184 LYS D C 1
ATOM 8325 O O . LYS D 1 171 ? 34.749 -59.220 27.026 1.00 36.27 184 LYS D O 1
ATOM 8331 N N . GLN D 1 172 ? 36.102 -60.659 28.106 1.00 38.84 185 GLN D N 1
ATOM 8332 C CA . GLN D 1 172 ? 36.074 -59.942 29.385 1.00 39.04 185 GLN D CA 1
ATOM 8333 C C . GLN D 1 172 ? 36.685 -58.532 29.336 1.00 38.15 185 GLN D C 1
ATOM 8334 O O . GLN D 1 172 ? 36.353 -57.687 30.173 1.00 37.81 185 GLN D O 1
ATOM 8340 N N . ASP D 1 173 ? 37.569 -58.280 28.372 1.00 37.88 186 ASP D N 1
ATOM 8341 C CA . ASP D 1 173 ? 38.142 -56.938 28.193 1.00 37.05 186 ASP D CA 1
ATOM 8342 C C . ASP D 1 173 ? 37.380 -56.097 27.158 1.00 34.82 186 ASP D C 1
ATOM 8343 O O . ASP D 1 173 ? 37.832 -55.014 26.780 1.00 34.74 186 ASP D O 1
ATOM 8348 N N . ALA D 1 174 ? 36.217 -56.581 26.725 1.00 33.13 187 ALA D N 1
ATOM 8349 C CA . ALA D 1 174 ? 35.402 -55.883 25.728 1.00 31.26 187 ALA D CA 1
ATOM 8350 C C . ALA D 1 174 ? 34.781 -54.608 26.285 1.00 29.47 187 ALA D C 1
ATOM 8351 O O . ALA D 1 174 ? 34.528 -53.670 25.539 1.00 28.79 187 ALA D O 1
ATOM 8353 N N . ILE D 1 175 ? 34.520 -54.585 27.589 1.00 28.62 188 ILE D N 1
ATOM 8354 C CA . ILE D 1 175 ? 33.979 -53.400 28.247 1.00 27.04 188 ILE D CA 1
ATOM 8355 C C . ILE D 1 175 ? 34.801 -53.018 29.492 1.00 27.20 188 ILE D C 1
ATOM 8356 O O . ILE D 1 175 ? 35.478 -53.860 30.103 1.00 28.26 188 ILE D O 1
ATOM 8361 N N . SER D 1 176 ? 34.754 -51.737 29.844 1.00 26.02 189 SER D N 1
ATOM 8362 C CA . SER D 1 176 ? 35.520 -51.204 30.976 1.00 26.15 189 SER D CA 1
ATOM 8363 C C . SER D 1 176 ? 34.966 -51.703 32.311 1.00 26.42 189 SER D C 1
ATOM 8364 O O . SER D 1 176 ? 33.870 -52.261 32.365 1.00 25.96 189 SER D O 1
ATOM 8367 N N . GLY D 1 177 ? 35.734 -51.516 33.380 1.00 26.79 190 GLY D N 1
ATOM 8368 C CA . GLY D 1 177 ? 35.283 -51.880 34.714 1.00 27.50 190 GLY D CA 1
ATOM 8369 C C . GLY D 1 177 ? 34.031 -51.126 35.140 1.00 26.61 190 GLY D C 1
ATOM 8370 O O . GLY D 1 177 ? 33.115 -51.709 35.705 1.00 26.87 190 GLY D O 1
ATOM 8371 N N . ASP D 1 178 ? 34.009 -49.824 34.886 1.00 26.08 191 ASP D N 1
ATOM 8372 C CA . ASP D 1 178 ? 32.819 -49.007 35.116 1.00 25.69 191 ASP D CA 1
ATOM 8373 C C . ASP D 1 178 ? 31.584 -49.593 34.431 1.00 25.03 191 ASP D C 1
ATOM 8374 O O . ASP D 1 178 ? 30.509 -49.650 35.039 1.00 25.47 191 ASP D O 1
ATOM 8379 N N . ALA D 1 179 ? 31.740 -50.019 33.175 1.00 24.08 192 ALA D N 1
ATOM 8380 C CA . ALA D 1 179 ? 30.660 -50.655 32.424 1.00 23.31 192 ALA D CA 1
ATOM 8381 C C . ALA D 1 179 ? 30.175 -51.977 33.027 1.00 23.71 192 ALA D C 1
ATOM 8382 O O . ALA D 1 179 ? 28.978 -52.265 32.970 1.00 23.38 192 ALA D O 1
ATOM 8384 N N . LYS D 1 180 ? 31.084 -52.773 33.594 1.00 24.59 193 LYS D N 1
ATOM 8385 C CA . LYS D 1 180 ? 30.703 -54.026 34.261 1.00 25.43 193 LYS D CA 1
ATOM 8386 C C . LYS D 1 180 ? 29.904 -53.731 35.519 1.00 25.74 193 LYS D C 1
ATOM 8387 O O . LYS D 1 180 ? 28.870 -54.351 35.760 1.00 26.13 193 LYS D O 1
ATOM 8393 N N . ALA D 1 181 ? 30.397 -52.777 36.310 1.00 26.08 194 ALA D N 1
ATOM 8394 C CA . ALA D 1 181 ? 29.694 -52.278 37.490 1.00 26.11 194 ALA D CA 1
ATOM 8395 C C . ALA D 1 181 ? 28.337 -51.679 37.143 1.00 25.18 194 ALA D C 1
ATOM 8396 O O . ALA D 1 181 ? 27.381 -51.856 37.892 1.00 25.41 194 ALA D O 1
ATOM 8398 N N . GLY D 1 182 ? 28.258 -50.978 36.006 1.00 24.78 195 GLY D N 1
ATOM 8399 C CA . GLY D 1 182 ? 27.017 -50.350 35.549 1.00 23.95 195 GLY D CA 1
ATOM 8400 C C . GLY D 1 182 ? 25.925 -51.335 35.143 1.00 24.50 195 GLY D C 1
ATOM 8401 O O . GLY D 1 182 ? 24.731 -51.081 35.351 1.00 24.45 195 GLY D O 1
ATOM 8402 N N . TYR D 1 183 ? 26.329 -52.438 34.523 1.00 24.44 196 TYR D N 1
ATOM 8403 C CA . TYR D 1 183 ? 25.419 -53.546 34.294 1.00 24.93 196 TYR D CA 1
ATOM 8404 C C . TYR D 1 183 ? 24.882 -54.107 35.620 1.00 25.86 196 TYR D C 1
ATOM 8405 O O . TYR D 1 183 ? 23.679 -54.295 35.768 1.00 25.62 196 TYR D O 1
ATOM 8414 N N . GLN D 1 184 ? 25.766 -54.358 36.583 1.00 26.92 197 GLN D N 1
ATOM 8415 C CA . GLN D 1 184 ? 25.341 -54.905 37.871 1.00 28.21 197 GLN D CA 1
ATOM 8416 C C . GLN D 1 184 ? 24.353 -53.952 38.570 1.00 27.83 197 GLN D C 1
ATOM 8417 O O . GLN D 1 184 ? 23.323 -54.391 39.072 1.00 28.50 197 GLN D O 1
ATOM 8423 N N . LEU D 1 185 ? 24.656 -52.652 38.582 1.00 27.06 198 LEU D N 1
ATOM 8424 C CA . LEU D 1 185 ? 23.725 -51.652 39.120 1.00 26.53 198 LEU D CA 1
ATOM 8425 C C . LEU D 1 185 ? 22.399 -51.692 38.370 1.00 25.62 198 LEU D C 1
ATOM 8426 O O . LEU D 1 185 ? 21.332 -51.659 38.985 1.00 25.32 198 LEU D O 1
ATOM 8431 N N . PHE D 1 186 ? 22.484 -51.763 37.039 1.00 24.93 199 PHE D N 1
ATOM 8432 C CA . PHE D 1 186 ? 21.306 -51.815 36.159 1.00 24.41 199 PHE D CA 1
ATOM 8433 C C . PHE D 1 186 ? 20.341 -52.909 36.614 1.00 25.30 199 PHE D C 1
ATOM 8434 O O . PHE D 1 186 ? 19.139 -52.685 36.702 1.00 24.77 199 PHE D O 1
ATOM 8442 N N . LYS D 1 187 ? 20.894 -54.079 36.930 1.00 26.37 200 LYS D N 1
ATOM 8443 C CA . LYS D 1 187 ? 20.121 -55.202 37.453 1.00 27.68 200 LYS D CA 1
ATOM 8444 C C . LYS D 1 187 ? 19.719 -55.041 38.927 1.00 28.44 200 LYS D C 1
ATOM 8445 O O . LYS D 1 187 ? 18.569 -55.290 39.276 1.00 28.77 200 LYS D O 1
ATOM 8451 N N . ASP D 1 188 ? 20.654 -54.649 39.788 1.00 28.72 201 ASP D N 1
ATOM 8452 C CA . ASP D 1 188 ? 20.385 -54.621 41.240 1.00 30.16 201 ASP D CA 1
ATOM 8453 C C . ASP D 1 188 ? 19.332 -53.591 41.611 1.00 29.79 201 ASP D C 1
ATOM 8454 O O . ASP D 1 188 ? 18.495 -53.848 42.462 1.00 30.59 201 ASP D O 1
ATOM 8459 N N . LYS D 1 189 ? 19.380 -52.427 40.971 1.00 28.88 202 LYS D N 1
ATOM 8460 C CA . LYS D 1 189 ? 18.441 -51.354 41.273 1.00 28.82 202 LYS D CA 1
ATOM 8461 C C . LYS D 1 189 ? 17.043 -51.581 40.696 1.00 28.62 202 LYS D C 1
ATOM 8462 O O . LYS D 1 189 ? 16.072 -51.028 41.213 1.00 29.07 202 LYS D O 1
ATOM 8468 N N . GLY D 1 190 ? 16.932 -52.383 39.638 1.00 28.02 203 GLY D N 1
ATOM 8469 C CA . GLY D 1 190 ? 15.630 -52.702 39.063 1.00 27.91 203 GLY D CA 1
ATOM 8470 C C . GLY D 1 190 ? 15.347 -52.130 37.688 1.00 26.54 203 GLY D C 1
ATOM 8471 O O . GLY D 1 190 ? 14.246 -52.314 37.166 1.00 26.15 203 GLY D O 1
ATOM 8472 N N . CYS D 1 191 ? 16.318 -51.432 37.099 1.00 25.77 204 CYS D N 1
ATOM 8473 C CA . CYS D 1 191 ? 16.212 -50.972 35.703 1.00 24.41 204 CYS D CA 1
ATOM 8474 C C . CYS D 1 191 ? 15.797 -52.094 34.768 1.00 24.38 204 CYS D C 1
ATOM 8475 O O . CYS D 1 191 ? 14.984 -51.907 33.848 1.00 23.41 204 CYS D O 1
ATOM 8478 N N . VAL D 1 192 ? 16.397 -53.257 35.007 1.00 24.86 205 VAL D N 1
ATOM 8479 C CA . VAL D 1 192 ? 16.229 -54.422 34.154 1.00 25.04 205 VAL D CA 1
ATOM 8480 C C . VAL D 1 192 ? 14.833 -55.047 34.306 1.00 25.84 205 VAL D C 1
ATOM 8481 O O . VAL D 1 192 ? 14.414 -55.837 33.461 1.00 25.83 205 VAL D O 1
ATOM 8485 N N . SER D 1 193 ? 14.119 -54.703 35.383 1.00 26.22 206 SER D N 1
ATOM 8486 C CA . SER D 1 193 ? 12.708 -55.085 35.506 1.00 26.97 206 SER D CA 1
ATOM 8487 C C . SER D 1 193 ? 11.881 -54.643 34.295 1.00 26.35 206 SER D C 1
ATOM 8488 O O . SER D 1 193 ? 10.989 -55.371 33.853 1.00 26.94 206 SER D O 1
ATOM 8491 N N . CYS D 1 194 ? 12.178 -53.455 33.769 1.00 25.23 207 CYS D N 1
ATOM 8492 C CA . CYS D 1 194 ? 11.436 -52.898 32.633 1.00 24.37 207 CYS D CA 1
ATOM 8493 C C . CYS D 1 194 ? 12.208 -52.883 31.309 1.00 23.85 207 CYS D C 1
ATOM 8494 O O . CYS D 1 194 ? 11.586 -52.968 30.239 1.00 23.30 207 CYS D O 1
ATOM 8497 N N . HIS D 1 195 ? 13.536 -52.718 31.379 1.00 23.55 208 HIS D N 1
ATOM 8498 C CA . HIS D 1 195 ? 14.413 -52.747 30.192 1.00 23.19 208 HIS D CA 1
ATOM 8499 C C . HIS D 1 195 ? 15.167 -54.075 30.152 1.00 23.68 208 HIS D C 1
ATOM 8500 O O . HIS D 1 195 ? 16.172 -54.245 30.845 1.00 24.25 208 HIS D O 1
ATOM 8507 N N . ASN D 1 196 ? 14.698 -55.020 29.345 1.00 24.11 209 ASN D N 1
ATOM 8508 C CA . ASN D 1 196 ? 15.351 -56.332 29.280 1.00 24.86 209 ASN D CA 1
ATOM 8509 C C . ASN D 1 196 ? 15.218 -56.995 27.919 1.00 24.67 209 ASN D C 1
ATOM 8510 O O . ASN D 1 196 ? 14.647 -56.412 26.981 1.00 23.99 209 ASN D O 1
ATOM 8515 N N . GLY D 1 197 ? 15.766 -58.204 27.802 1.00 25.72 210 GLY D N 1
ATOM 8516 C CA . GLY D 1 197 ? 15.755 -58.941 26.542 1.00 25.58 210 GLY D CA 1
ATOM 8517 C C . GLY D 1 197 ? 16.864 -58.441 25.643 1.00 25.34 210 GLY D C 1
ATOM 8518 O O . GLY D 1 197 ? 17.690 -57.624 26.073 1.00 24.64 210 GLY D O 1
ATOM 8519 N N . PRO D 1 198 ? 16.900 -58.918 24.386 1.00 24.85 211 PRO D N 1
ATOM 8520 C CA . PRO D 1 198 ? 17.959 -58.507 23.452 1.00 24.09 211 PRO D CA 1
ATOM 8521 C C . PRO D 1 198 ? 18.046 -57.002 23.121 1.00 22.45 211 PRO D C 1
ATOM 8522 O O . PRO D 1 198 ? 19.152 -56.494 22.892 1.00 22.05 211 PRO D O 1
ATOM 8526 N N . ALA D 1 199 ? 16.905 -56.312 23.107 1.00 21.34 212 ALA D N 1
ATOM 8527 C CA . ALA D 1 199 ? 16.845 -54.865 22.863 1.00 20.12 212 ALA D CA 1
ATOM 8528 C C . ALA D 1 199 ? 17.015 -54.005 24.123 1.00 19.74 212 ALA D C 1
ATOM 8529 O O . ALA D 1 199 ? 16.920 -52.786 24.039 1.00 18.20 212 ALA D O 1
ATOM 8531 N N . VAL D 1 200 ? 17.242 -54.633 25.282 1.00 20.37 213 VAL D N 1
ATOM 8532 C CA . VAL D 1 200 ? 17.279 -53.921 26.571 1.00 20.42 213 VAL D CA 1
ATOM 8533 C C . VAL D 1 200 ? 16.113 -52.926 26.623 1.00 19.87 213 VAL D C 1
ATOM 8534 O O . VAL D 1 200 ? 16.300 -51.729 26.841 1.00 19.03 213 VAL D O 1
ATOM 8538 N N . GLY D 1 201 ? 14.903 -53.457 26.428 1.00 20.54 214 GLY D N 1
ATOM 8539 C CA . GLY D 1 201 ? 13.676 -52.655 26.296 1.00 20.06 214 GLY D CA 1
ATOM 8540 C C . GLY D 1 201 ? 12.723 -53.295 25.289 1.00 20.38 214 GLY D C 1
ATOM 8541 O O . GLY D 1 201 ? 13.014 -54.361 24.750 1.00 20.44 214 GLY D O 1
ATOM 8542 N N . GLY D 1 202 ? 11.566 -52.671 25.079 1.00 20.65 215 GLY D N 1
ATOM 8543 C CA . GLY D 1 202 ? 10.623 -53.108 24.041 1.00 20.35 215 GLY D CA 1
ATOM 8544 C C . GLY D 1 202 ? 9.780 -54.341 24.327 1.00 21.42 215 GLY D C 1
ATOM 8545 O O . GLY D 1 202 ? 9.126 -54.855 23.425 1.00 21.23 215 GLY D O 1
ATOM 8546 N N . THR D 1 203 ? 9.778 -54.811 25.574 1.00 22.13 216 THR D N 1
ATOM 8547 C CA . THR D 1 203 ? 9.039 -56.019 25.947 1.00 23.73 216 THR D CA 1
ATOM 8548 C C . THR D 1 203 ? 7.727 -55.709 26.661 1.00 24.31 216 THR D C 1
ATOM 8549 O O . THR D 1 203 ? 6.977 -56.632 26.989 1.00 25.20 216 THR D O 1
ATOM 8553 N N . MET D 1 204 ? 7.451 -54.427 26.918 1.00 24.20 217 MET D N 1
ATOM 8554 C CA . MET D 1 204 ? 6.260 -54.039 27.691 1.00 24.76 217 MET D CA 1
ATOM 8555 C C . MET D 1 204 ? 5.945 -52.537 27.597 1.00 24.44 217 MET D C 1
ATOM 8556 O O . MET D 1 204 ? 6.775 -51.731 27.148 1.00 22.82 217 MET D O 1
ATOM 8561 N N . PHE D 1 205 ? 4.733 -52.187 28.034 1.00 25.18 218 PHE D N 1
ATOM 8562 C CA . PHE D 1 205 ? 4.347 -50.804 28.307 1.00 25.02 218 PHE D CA 1
ATOM 8563 C C . PHE D 1 205 ? 4.431 -50.562 29.816 1.00 25.90 218 PHE D C 1
ATOM 8564 O O . PHE D 1 205 ? 3.968 -51.389 30.600 1.00 26.44 218 PHE D O 1
ATOM 8572 N N . MET D 1 206 ? 5.019 -49.438 30.225 1.00 25.47 219 MET D N 1
ATOM 8573 C CA . MET D 1 206 ? 5.042 -49.075 31.642 1.00 26.04 219 MET D CA 1
ATOM 8574 C C . MET D 1 206 ? 4.743 -47.590 31.849 1.00 25.54 219 MET D C 1
ATOM 8575 O O . MET D 1 206 ? 4.935 -46.762 30.957 1.00 23.78 219 MET D O 1
ATOM 8580 N N . LYS D 1 207 ? 4.260 -47.262 33.043 1.00 25.88 220 LYS D N 1
ATOM 8581 C CA . LYS D 1 207 ? 3.956 -45.882 33.370 1.00 26.38 220 LYS D CA 1
ATOM 8582 C C . LYS D 1 207 ? 5.254 -45.068 33.397 1.00 25.44 220 LYS D C 1
ATOM 8583 O O . LYS D 1 207 ? 6.251 -45.494 33.984 1.00 25.52 220 LYS D O 1
ATOM 8589 N N . MET D 1 208 ? 5.243 -43.909 32.741 1.00 24.87 221 MET D N 1
ATOM 8590 C CA . MET D 1 208 ? 6.319 -42.927 32.896 1.00 24.18 221 MET D CA 1
ATOM 8591 C C . MET D 1 208 ? 5.982 -42.099 34.120 1.00 24.53 221 MET D C 1
ATOM 8592 O O . MET D 1 208 ? 5.048 -41.296 34.088 1.00 25.50 221 MET D O 1
ATOM 8597 N N . GLY D 1 209 ? 6.733 -42.307 35.198 1.00 25.05 222 GLY D N 1
ATOM 8598 C CA . GLY D 1 209 ? 6.487 -41.629 36.469 1.00 25.25 222 GLY D CA 1
ATOM 8599 C C . GLY D 1 209 ? 5.727 -42.535 37.410 1.00 26.56 222 GLY D C 1
ATOM 8600 O O . GLY D 1 209 ? 4.648 -42.184 37.895 1.00 27.44 222 GLY D O 1
ATOM 8601 N N . LEU D 1 210 ? 6.308 -43.701 37.677 1.00 26.43 223 LEU D N 1
ATOM 8602 C CA . LEU D 1 210 ? 5.644 -44.738 38.459 1.00 27.53 223 LEU D CA 1
ATOM 8603 C C . LEU D 1 210 ? 5.550 -44.330 39.930 1.00 27.87 223 LEU D C 1
ATOM 8604 O O . LEU D 1 210 ? 4.466 -44.352 40.507 1.00 29.12 223 LEU D O 1
ATOM 8609 N N . ILE D 1 211 ? 6.684 -43.960 40.518 1.00 27.52 224 ILE D N 1
ATOM 8610 C CA . ILE D 1 211 ? 6.759 -43.623 41.940 1.00 28.27 224 ILE D CA 1
ATOM 8611 C C . ILE D 1 211 ? 6.584 -42.113 42.154 1.00 28.37 224 ILE D C 1
ATOM 8612 O O . ILE D 1 211 ? 5.954 -41.690 43.125 1.00 29.12 224 ILE D O 1
ATOM 8617 N N . LYS D 1 212 ? 7.148 -41.317 41.244 1.00 27.28 225 LYS D N 1
ATOM 8618 C CA . LYS D 1 212 ? 6.999 -39.857 41.257 1.00 27.72 225 LYS D CA 1
ATOM 8619 C C . LYS D 1 212 ? 6.570 -39.339 39.868 1.00 27.12 225 LYS D C 1
ATOM 8620 O O . LYS D 1 212 ? 6.895 -39.954 38.852 1.00 25.49 225 LYS D O 1
ATOM 8626 N N . PRO D 1 213 ? 5.848 -38.195 39.823 1.00 27.73 226 PRO D N 1
ATOM 8627 C CA . PRO D 1 213 ? 5.410 -37.643 38.529 1.00 27.38 226 PRO D CA 1
ATOM 8628 C C . PRO D 1 213 ? 6.542 -37.279 37.573 1.00 26.35 226 PRO D C 1
ATOM 8629 O O . PRO D 1 213 ? 7.615 -36.858 38.012 1.00 26.20 226 PRO D O 1
ATOM 8633 N N . PHE D 1 214 ? 6.282 -37.448 36.278 1.00 26.19 227 PHE D N 1
ATOM 8634 C CA . PHE D 1 214 ? 7.131 -36.911 35.232 1.00 25.21 227 PHE D CA 1
ATOM 8635 C C . PHE D 1 214 ? 6.475 -35.611 34.804 1.00 26.03 227 PHE D C 1
ATOM 8636 O O . PHE D 1 214 ? 5.375 -35.628 34.238 1.00 27.02 227 PHE D O 1
ATOM 8644 N N . HIS D 1 215 ? 7.131 -34.488 35.089 1.00 26.24 228 HIS D N 1
ATOM 8645 C CA . HIS D 1 215 ? 6.604 -33.173 34.709 1.00 26.49 228 HIS D CA 1
ATOM 8646 C C . HIS D 1 215 ? 7.002 -32.854 33.288 1.00 25.75 228 HIS D C 1
ATOM 8647 O O . HIS D 1 215 ? 8.183 -32.788 32.962 1.00 25.55 228 HIS D O 1
ATOM 8654 N N . THR D 1 216 ? 6.002 -32.673 32.442 1.00 26.12 229 THR D N 1
ATOM 8655 C CA . THR D 1 216 ? 6.227 -32.375 31.039 1.00 25.56 229 THR D CA 1
ATOM 8656 C C . THR D 1 216 ? 5.073 -31.545 30.481 1.00 25.94 229 THR D C 1
ATOM 8657 O O . THR D 1 216 ? 3.941 -31.666 30.934 1.00 26.81 229 THR D O 1
ATOM 8661 N N . ASN D 1 217 ? 5.381 -30.688 29.510 1.00 26.06 230 ASN D N 1
ATOM 8662 C CA . ASN D 1 217 ? 4.367 -29.902 28.802 1.00 26.66 230 ASN D CA 1
ATOM 8663 C C . ASN D 1 217 ? 3.793 -30.652 27.594 1.00 26.02 230 ASN D C 1
ATOM 8664 O O . ASN D 1 217 ? 2.843 -30.187 26.955 1.00 26.24 230 ASN D O 1
ATOM 8669 N N . ASN D 1 218 ? 4.372 -31.805 27.278 1.00 24.91 231 ASN D N 1
ATOM 8670 C CA . ASN D 1 218 ? 3.875 -32.630 26.180 1.00 24.14 231 ASN D CA 1
ATOM 8671 C C . ASN D 1 218 ? 2.594 -33.373 26.592 1.00 24.93 231 ASN D C 1
ATOM 8672 O O . ASN D 1 218 ? 2.599 -34.130 27.556 1.00 25.23 231 ASN D O 1
ATOM 8677 N N . PRO D 1 219 ?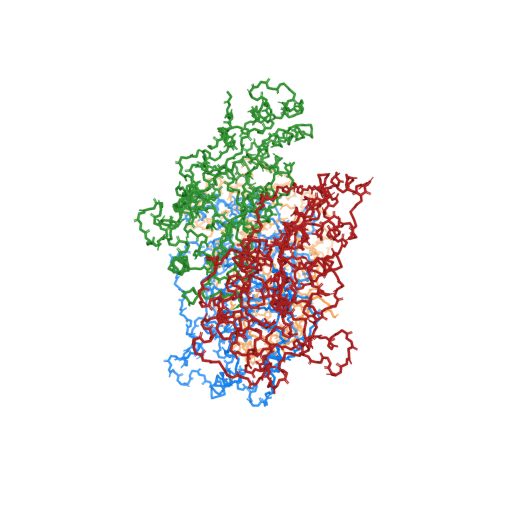 1.490 -33.162 25.845 1.00 25.52 232 PRO D N 1
ATOM 8678 C CA . PRO D 1 219 ? 0.195 -33.737 26.183 1.00 26.44 232 PRO D CA 1
ATOM 8679 C C . PRO D 1 219 ? 0.004 -35.229 25.861 1.00 26.10 232 PRO D C 1
ATOM 8680 O O . PRO D 1 219 ? -1.085 -35.746 26.110 1.00 26.58 232 PRO D O 1
ATOM 8684 N N . ALA D 1 220 ? 1.031 -35.910 25.341 1.00 25.52 233 ALA D N 1
ATOM 8685 C CA . ALA D 1 220 ? 0.896 -37.313 24.912 1.00 25.24 233 ALA D CA 1
ATOM 8686 C C . ALA D 1 220 ? 0.511 -38.179 26.094 1.00 26.20 233 ALA D C 1
ATOM 8687 O O . ALA D 1 220 ? 1.120 -38.087 27.160 1.00 26.25 233 ALA D O 1
ATOM 8689 N N . GLU D 1 221 ? -0.501 -39.021 25.888 1.00 27.14 234 GLU D N 1
ATOM 8690 C CA . GLU D 1 221 ? -1.067 -39.841 26.953 1.00 28.95 234 GLU D CA 1
ATOM 8691 C C . GLU D 1 221 ? -0.727 -41.328 26.856 1.00 28.72 234 GLU D C 1
ATOM 8692 O O . GLU D 1 221 ? -1.056 -42.099 27.759 1.00 28.95 234 GLU D O 1
ATOM 8698 N N . GLY D 1 222 ? -0.067 -41.734 25.775 1.00 28.01 235 GLY D N 1
ATOM 8699 C CA . GLY D 1 222 ? 0.415 -43.106 25.658 1.00 28.03 235 GLY D CA 1
ATOM 8700 C C . GLY D 1 222 ? -0.711 -44.085 25.407 1.00 29.15 235 GLY D C 1
ATOM 8701 O O . GLY D 1 222 ? -1.572 -43.844 24.556 1.00 29.50 235 GLY D O 1
ATOM 8702 N N . ARG D 1 223 ? -0.702 -45.187 26.154 1.00 29.95 236 ARG D N 1
ATOM 8703 C CA . ARG D 1 223 ? -1.639 -46.292 25.938 1.00 31.00 236 ARG D CA 1
ATOM 8704 C C . ARG D 1 223 ? -3.112 -45.916 26.041 1.00 32.19 236 ARG D C 1
ATOM 8705 O O . ARG D 1 223 ? -3.920 -46.435 25.287 1.00 32.41 236 ARG D O 1
ATOM 8713 N N . LYS D 1 224 ? -3.463 -45.013 26.953 1.00 33.21 237 LYS D N 1
ATOM 8714 C CA . LYS D 1 224 ? -4.838 -44.514 27.037 1.00 34.43 237 LYS D CA 1
ATOM 8715 C C . LYS D 1 224 ? -5.356 -43.963 25.694 1.00 34.37 237 LYS D C 1
ATOM 8716 O O . LYS D 1 224 ? -6.540 -44.090 25.393 1.00 35.36 237 LYS D O 1
ATOM 8722 N N . GLY D 1 225 ? -4.471 -43.368 24.893 1.00 33.46 238 GLY D N 1
ATOM 8723 C CA . GLY D 1 225 ? -4.815 -42.952 23.528 1.00 33.17 238 GLY D CA 1
ATOM 8724 C C . GLY D 1 225 ? -5.286 -44.103 22.644 1.00 33.41 238 GLY D C 1
ATOM 8725 O O . GLY D 1 225 ? -5.934 -43.872 21.621 1.00 33.67 238 GLY D O 1
ATOM 8726 N N . VAL D 1 226 ? -4.971 -45.339 23.043 1.00 33.28 239 VAL D N 1
ATOM 8727 C CA . VAL D 1 226 ? -5.334 -46.543 22.290 1.00 33.57 239 VAL D CA 1
ATOM 8728 C C . VAL D 1 226 ? -6.507 -47.322 22.920 1.00 34.77 239 VAL D C 1
ATOM 8729 O O . VAL D 1 226 ? -7.414 -47.739 22.199 1.00 35.82 239 VAL D O 1
ATOM 8733 N N . THR D 1 227 ? -6.494 -47.515 24.242 1.00 34.76 240 THR D N 1
ATOM 8734 C CA . THR D 1 227 ? -7.536 -48.311 24.939 1.00 35.74 240 THR D CA 1
ATOM 8735 C C . THR D 1 227 ? -8.639 -47.502 25.624 1.00 36.28 240 THR D C 1
ATOM 8736 O O . THR D 1 227 ? -9.695 -48.042 25.968 1.00 36.90 240 THR D O 1
ATOM 8740 N N . GLY D 1 228 ? -8.381 -46.225 25.868 1.00 35.71 241 GLY D N 1
ATOM 8741 C CA . GLY D 1 228 ? -9.321 -45.384 26.609 1.00 36.69 241 GLY D CA 1
ATOM 8742 C C . GLY D 1 228 ? -9.495 -45.742 28.083 1.00 37.60 241 GLY D C 1
ATOM 8743 O O . GLY D 1 228 ? -10.515 -45.397 28.670 1.00 38.91 241 GLY D O 1
ATOM 8744 N N . LYS D 1 229 ? -8.501 -46.412 28.676 1.00 36.93 242 LYS D N 1
ATOM 8745 C CA . LYS D 1 229 ? -8.489 -46.747 30.110 1.00 37.78 242 LYS D CA 1
ATOM 8746 C C . LYS D 1 229 ? -7.691 -45.691 30.889 1.00 36.97 242 LYS D C 1
ATOM 8747 O O . LYS D 1 229 ? -6.525 -45.438 30.564 1.00 35.33 242 LYS D O 1
ATOM 8753 N N . ASP D 1 230 ? -8.315 -45.102 31.911 1.00 37.96 243 ASP D N 1
ATOM 8754 C CA . ASP D 1 230 ? -7.646 -44.145 32.809 1.00 37.61 243 ASP D CA 1
ATOM 8755 C C . ASP D 1 230 ? -6.320 -44.693 33.351 1.00 36.65 243 ASP D C 1
ATOM 8756 O O . ASP D 1 230 ? -5.347 -43.953 33.467 1.00 35.78 243 ASP D O 1
ATOM 8761 N N . ALA D 1 231 ? -6.289 -45.986 33.675 1.00 36.92 244 ALA D N 1
ATOM 8762 C CA . ALA D 1 231 ? -5.087 -46.646 34.203 1.00 36.33 244 ALA D CA 1
ATOM 8763 C C . ALA D 1 231 ? -3.906 -46.661 33.225 1.00 34.47 244 ALA D C 1
ATOM 8764 O O . ALA D 1 231 ? -2.753 -46.758 33.651 1.00 33.51 244 ALA D O 1
ATOM 8766 N N . ASP D 1 232 ? -4.196 -46.565 31.925 1.00 33.67 245 ASP D N 1
ATOM 8767 C CA . ASP D 1 232 ? -3.157 -46.533 30.889 1.00 32.12 245 ASP D CA 1
ATOM 8768 C C . ASP D 1 232 ? -2.628 -45.127 30.598 1.00 30.87 245 ASP D C 1
ATOM 8769 O O . ASP D 1 232 ? -1.858 -44.933 29.654 1.00 29.62 245 ASP D O 1
ATOM 8774 N N . LYS D 1 233 ? -3.009 -44.149 31.415 1.00 30.83 246 LYS D N 1
ATOM 8775 C CA . LYS D 1 233 ? -2.641 -42.766 31.153 1.00 30.00 246 LYS D CA 1
ATOM 8776 C C . LYS D 1 233 ? -1.148 -42.561 31.432 1.00 28.44 246 LYS D C 1
ATOM 8777 O O . LYS D 1 233 ? -0.645 -42.883 32.506 1.00 28.49 246 LYS D O 1
ATOM 8783 N N . PHE D 1 234 ? -0.446 -42.059 30.426 1.00 26.43 247 PHE D N 1
ATOM 8784 C CA . PHE D 1 234 ? 0.999 -41.868 30.498 1.00 25.63 247 PHE D CA 1
ATOM 8785 C C . PHE D 1 234 ? 1.741 -43.195 30.691 1.00 25.27 247 PHE D C 1
ATOM 8786 O O . PHE D 1 234 ? 2.809 -43.237 31.307 1.00 25.55 247 PHE D O 1
ATOM 8794 N N . VAL D 1 235 ? 1.160 -44.262 30.140 1.00 25.28 248 VAL D N 1
ATOM 8795 C CA . VAL D 1 235 ? 1.785 -45.567 30.068 1.00 25.00 248 VAL D CA 1
ATOM 8796 C C . VAL D 1 235 ? 2.307 -45.696 28.633 1.00 23.77 248 VAL D C 1
ATOM 8797 O O . VAL D 1 235 ? 1.544 -45.573 27.676 1.00 23.64 248 VAL D O 1
ATOM 8801 N N . PHE D 1 236 ? 3.618 -45.896 28.491 1.00 22.63 249 PHE D N 1
ATOM 8802 C CA . PHE D 1 236 ? 4.281 -45.919 27.188 1.00 21.59 249 PHE D CA 1
ATOM 8803 C C . PHE D 1 236 ? 5.084 -47.201 26.997 1.00 20.96 249 PHE D C 1
ATOM 8804 O O . PHE D 1 236 ? 5.503 -47.831 27.961 1.00 20.78 249 PHE D O 1
ATOM 8812 N N . LYS D 1 237 ? 5.292 -47.579 25.741 1.00 19.96 250 LYS D N 1
ATOM 8813 C CA . LYS D 1 237 ? 6.219 -48.658 25.407 1.00 19.90 250 LYS D CA 1
ATOM 8814 C C . LYS D 1 237 ? 7.580 -48.312 25.977 1.00 19.35 250 LYS D C 1
ATOM 8815 O O . LYS D 1 237 ? 8.054 -47.188 25.818 1.00 18.69 250 LYS D O 1
ATOM 8821 N N . VAL D 1 238 ? 8.185 -49.271 26.672 1.00 20.25 251 VAL D N 1
ATOM 8822 C CA . VAL D 1 238 ? 9.518 -49.085 27.213 1.00 20.01 251 VAL D CA 1
ATOM 8823 C C . VAL D 1 238 ? 10.487 -49.082 26.026 1.00 19.37 251 VAL D C 1
ATOM 8824 O O . VAL D 1 238 ? 10.535 -50.058 25.268 1.00 18.73 251 VAL D O 1
ATOM 8828 N N . PRO D 1 239 ? 11.252 -47.995 25.861 1.00 18.75 252 PRO D N 1
ATOM 8829 C CA . PRO D 1 239 ? 12.162 -47.935 24.739 1.00 17.96 252 PRO D CA 1
ATOM 8830 C C . PRO D 1 239 ? 13.357 -48.867 24.884 1.00 18.06 252 PRO D C 1
ATOM 8831 O O . PRO D 1 239 ? 13.733 -49.260 25.992 1.00 17.13 252 PRO D O 1
ATOM 8835 N N . THR D 1 240 ? 13.949 -49.188 23.740 1.00 17.76 253 THR D N 1
ATOM 8836 C CA . THR D 1 240 ? 15.184 -49.964 23.689 1.00 18.17 253 THR D CA 1
ATOM 8837 C C . THR D 1 240 ? 16.363 -49.125 24.206 1.00 17.80 253 THR D C 1
ATOM 8838 O O . THR D 1 240 ? 16.439 -47.932 23.940 1.00 18.34 253 THR D O 1
ATOM 8842 N N . LEU D 1 241 ? 17.273 -49.735 24.961 1.00 18.28 254 LEU D N 1
ATOM 8843 C CA . LEU D 1 241 ? 18.466 -49.007 25.411 1.00 18.01 254 LEU D CA 1
ATOM 8844 C C . LEU D 1 241 ? 19.675 -49.309 24.514 1.00 18.04 254 LEU D C 1
ATOM 8845 O O . LEU D 1 241 ? 20.768 -48.765 24.716 1.00 17.36 254 LEU D O 1
ATOM 8850 N N . ARG D 1 242 ? 19.459 -50.135 23.490 1.00 18.06 255 ARG D N 1
ATOM 8851 C CA . ARG D 1 242 ? 20.459 -50.348 22.453 1.00 17.91 255 ARG D CA 1
ATOM 8852 C C . ARG D 1 242 ? 20.674 -49.047 21.691 1.00 17.39 255 ARG D C 1
ATOM 8853 O O . ARG D 1 242 ? 19.709 -48.409 21.235 1.00 16.56 255 ARG D O 1
ATOM 8861 N N . ASN D 1 243 ? 21.936 -48.652 21.549 1.00 17.80 256 ASN D N 1
ATOM 8862 C CA . ASN D 1 243 ? 22.290 -47.426 20.831 1.00 16.66 256 ASN D CA 1
ATOM 8863 C C . ASN D 1 243 ? 21.680 -46.173 21.464 1.00 16.17 256 ASN D C 1
ATOM 8864 O O . ASN D 1 243 ? 21.503 -45.150 20.798 1.00 16.50 256 ASN D O 1
ATOM 8869 N N . ILE D 1 244 ? 21.370 -46.248 22.752 1.00 15.83 257 ILE D N 1
ATOM 8870 C CA . ILE D 1 244 ? 20.870 -45.096 23.474 1.00 14.82 257 ILE D CA 1
ATOM 8871 C C . ILE D 1 244 ? 21.904 -43.959 23.471 1.00 14.66 257 ILE D C 1
ATOM 8872 O O . ILE D 1 244 ? 21.539 -42.783 23.528 1.00 13.22 257 ILE D O 1
ATOM 8877 N N . GLU D 1 245 ? 23.177 -44.316 23.366 1.00 15.06 258 GLU D N 1
ATOM 8878 C CA . GLU D 1 245 ? 24.262 -43.333 23.196 1.00 16.02 258 GLU D CA 1
ATOM 8879 C C . GLU D 1 245 ? 24.002 -42.388 22.011 1.00 15.01 258 GLU D C 1
ATOM 8880 O O . GLU D 1 245 ? 24.372 -41.229 22.055 1.00 15.47 258 GLU D O 1
ATOM 8886 N N . LEU D 1 246 ? 23.383 -42.907 20.958 1.00 14.43 259 LEU D N 1
ATOM 8887 C CA . LEU D 1 246 ? 23.219 -42.212 19.694 1.00 13.84 259 LEU D CA 1
ATOM 8888 C C . LEU D 1 246 ? 21.838 -41.549 19.469 1.00 13.91 259 LEU D C 1
ATOM 8889 O O . LEU D 1 246 ? 21.668 -40.839 18.479 1.00 13.74 259 LEU D O 1
ATOM 8894 N N . THR D 1 247 ? 20.874 -41.756 20.369 1.00 13.93 260 THR D N 1
ATOM 8895 C CA . THR D 1 247 ? 19.464 -41.379 20.091 1.00 13.56 260 THR D CA 1
ATOM 8896 C C . THR D 1 247 ? 18.882 -40.302 21.029 1.00 14.01 260 THR D C 1
ATOM 8897 O O . THR D 1 247 ? 17.665 -40.185 21.176 1.00 12.79 260 THR D O 1
ATOM 8901 N N . TYR D 1 248 ? 19.772 -39.526 21.644 1.00 13.65 261 TYR D N 1
ATOM 8902 C CA . TYR D 1 248 ? 19.451 -38.219 22.219 1.00 14.54 261 TYR D CA 1
ATOM 8903 C C . TYR D 1 248 ? 18.574 -37.354 21.280 1.00 13.81 261 TYR D C 1
ATOM 8904 O O . TYR D 1 248 ? 18.667 -37.463 20.052 1.00 13.57 261 TYR D O 1
ATOM 8913 N N . PRO D 1 249 ? 17.708 -36.500 21.850 1.00 14.27 262 PRO D N 1
ATOM 8914 C CA . PRO D 1 249 ? 17.458 -36.360 23.286 1.00 14.42 262 PRO D CA 1
ATOM 8915 C C . PRO D 1 249 ? 16.517 -37.473 23.728 1.00 14.54 262 PRO D C 1
ATOM 8916 O O . PRO D 1 249 ? 16.059 -38.262 22.886 1.00 13.94 262 PRO D O 1
ATOM 8920 N N . TYR D 1 250 ? 16.231 -37.524 25.022 1.00 14.79 263 TYR D N 1
ATOM 8921 C CA . TYR D 1 250 ? 15.619 -38.687 25.637 1.00 15.54 263 TYR D CA 1
ATOM 8922 C C . TYR D 1 250 ? 14.217 -38.398 26.140 1.00 16.20 263 TYR D C 1
ATOM 8923 O O . TYR D 1 250 ? 13.818 -37.243 26.304 1.00 15.96 263 TYR D O 1
ATOM 8932 N N . PHE D 1 251 ? 13.496 -39.492 26.363 1.00 17.38 264 PHE D N 1
ATOM 8933 C CA . PHE D 1 251 ? 12.079 -39.537 26.692 1.00 18.16 264 PHE D CA 1
ATOM 8934 C C . PHE D 1 251 ? 11.184 -39.117 25.517 1.00 18.18 264 PHE D C 1
ATOM 8935 O O . PHE D 1 251 ? 11.663 -38.604 24.488 1.00 17.61 264 PHE D O 1
ATOM 8943 N N . HIS D 1 252 ? 9.888 -39.382 25.653 1.00 18.41 265 HIS D N 1
ATOM 8944 C CA . HIS D 1 252 ? 8.960 -39.192 24.538 1.00 17.80 265 HIS D CA 1
ATOM 8945 C C . HIS D 1 252 ? 8.789 -37.729 24.141 1.00 17.83 265 HIS D C 1
ATOM 8946 O O . HIS D 1 252 ? 8.432 -37.451 23.002 1.00 17.52 265 HIS D O 1
ATOM 8953 N N . ASP D 1 253 ? 9.082 -36.808 25.066 1.00 18.30 266 ASP D N 1
ATOM 8954 C CA . ASP D 1 253 ? 9.018 -35.366 24.792 1.00 18.79 266 ASP D CA 1
ATOM 8955 C C . ASP D 1 253 ? 10.342 -34.765 24.306 1.00 18.21 266 ASP D C 1
ATOM 8956 O O . ASP D 1 253 ? 10.404 -33.570 23.981 1.00 19.31 266 ASP D O 1
ATOM 8961 N N . GLY D 1 254 ? 11.394 -35.579 24.244 1.00 17.55 267 GLY D N 1
ATOM 8962 C CA . GLY D 1 254 ? 12.711 -35.125 23.817 1.00 16.86 267 GLY D CA 1
ATOM 8963 C C . GLY D 1 254 ? 13.261 -34.006 24.689 1.00 17.42 267 GLY D C 1
ATOM 8964 O O . GLY D 1 254 ? 13.928 -33.110 24.197 1.00 16.93 267 GLY D O 1
ATOM 8965 N N . SER D 1 255 ? 12.985 -34.075 25.990 1.00 18.42 268 SER D N 1
ATOM 8966 C CA . SER D 1 255 ? 13.301 -32.995 26.924 1.00 19.66 268 SER D CA 1
ATOM 8967 C C . SER D 1 255 ? 14.702 -33.096 27.541 1.00 19.73 268 SER D C 1
ATOM 8968 O O . SER D 1 255 ? 15.273 -32.079 27.935 1.00 20.06 268 SER D O 1
ATOM 8971 N N . VAL D 1 256 ? 15.246 -34.309 27.614 1.00 19.43 269 VAL D N 1
ATOM 8972 C CA . VAL D 1 256 ? 16.507 -34.560 28.322 1.00 19.75 269 VAL D CA 1
ATOM 8973 C C . VAL D 1 256 ? 17.620 -34.847 27.315 1.00 19.10 269 VAL D C 1
ATOM 8974 O O . VAL D 1 256 ? 17.556 -35.815 26.585 1.00 18.67 269 VAL D O 1
ATOM 8978 N N . TRP D 1 257 ? 18.638 -33.990 27.297 1.00 19.72 270 TRP D N 1
ATOM 8979 C CA . TRP D 1 257 ? 19.704 -34.049 26.297 1.00 19.45 270 TRP D CA 1
ATOM 8980 C C . TRP D 1 257 ? 20.910 -34.896 26.716 1.00 20.16 270 TRP D C 1
ATOM 8981 O O . TRP D 1 257 ? 21.696 -35.312 25.847 1.00 20.71 270 TRP D O 1
ATOM 8992 N N . THR D 1 258 ? 21.049 -35.163 28.021 1.00 20.34 271 THR D N 1
ATOM 8993 C CA . THR D 1 258 ? 22.140 -36.004 28.520 1.00 20.27 271 THR D CA 1
ATOM 8994 C C . THR D 1 258 ? 21.663 -37.322 29.130 1.00 20.20 271 THR D C 1
ATOM 8995 O O . THR D 1 258 ? 20.641 -37.382 29.829 1.00 19.52 271 THR D O 1
ATOM 8999 N N . LEU D 1 259 ? 22.449 -38.369 28.890 1.00 20.07 272 LEU D N 1
ATOM 9000 C CA . LEU D 1 259 ? 22.172 -39.714 29.406 1.00 20.09 272 LEU D CA 1
ATOM 9001 C C . LEU D 1 259 ? 22.280 -39.755 30.922 1.00 20.69 272 LEU D C 1
ATOM 9002 O O . LEU D 1 259 ? 21.600 -40.537 31.587 1.00 20.51 272 LEU D O 1
ATOM 9007 N N . GLU D 1 260 ? 23.138 -38.894 31.457 1.00 20.62 273 GLU D N 1
ATOM 9008 C CA . GLU D 1 26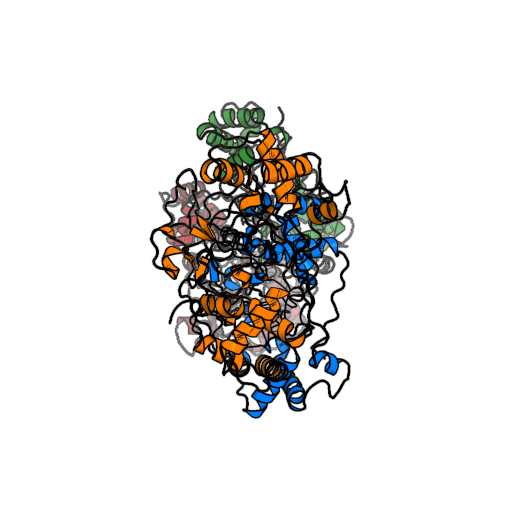0 ? 23.334 -38.779 32.897 1.00 21.22 273 GLU D CA 1
ATOM 9009 C C . GLU D 1 260 ? 22.047 -38.373 33.601 1.00 20.85 273 GLU D C 1
ATOM 9010 O O . GLU D 1 260 ? 21.696 -38.932 34.641 1.00 21.01 273 GLU D O 1
ATOM 9016 N N . GLU D 1 261 ? 21.344 -37.391 33.040 1.00 19.93 274 GLU D N 1
ATOM 9017 C CA . GLU D 1 261 ? 20.067 -36.956 33.602 1.00 19.52 274 GLU D CA 1
ATOM 9018 C C . GLU D 1 261 ? 19.005 -38.028 33.364 1.00 18.79 274 GLU D C 1
ATOM 9019 O O . GLU D 1 261 ? 18.161 -38.257 34.226 1.00 18.25 274 GLU D O 1
ATOM 9025 N N . ALA D 1 262 ? 19.025 -38.644 32.178 1.00 17.94 275 ALA D N 1
ATOM 9026 C CA . ALA D 1 262 ? 18.067 -39.706 31.841 1.00 17.55 275 ALA D CA 1
ATOM 9027 C C . ALA D 1 262 ? 18.082 -40.823 32.875 1.00 17.75 275 ALA D C 1
ATOM 9028 O O . ALA D 1 262 ? 17.032 -41.228 33.374 1.00 18.16 275 ALA D O 1
ATOM 9030 N N . VAL D 1 263 ? 19.276 -41.310 33.198 1.00 17.47 276 VAL D N 1
ATOM 9031 C CA . VAL D 1 263 ? 19.432 -42.401 34.148 1.00 17.96 276 VAL D CA 1
ATOM 9032 C C . VAL D 1 263 ? 19.013 -41.977 35.566 1.00 18.54 276 VAL D C 1
ATOM 9033 O O . VAL D 1 263 ? 18.400 -42.761 36.294 1.00 18.27 276 VAL D O 1
ATOM 9037 N N . ASN D 1 264 ? 19.332 -40.743 35.957 1.00 18.17 277 ASN D N 1
ATOM 9038 C CA . ASN D 1 264 ? 18.978 -40.270 37.307 1.00 19.02 277 ASN D CA 1
ATOM 9039 C C . ASN D 1 264 ? 17.489 -40.005 37.456 1.00 19.02 277 ASN D C 1
ATOM 9040 O O . ASN D 1 264 ? 16.910 -40.238 38.527 1.00 19.18 277 ASN D O 1
ATOM 9045 N N . THR D 1 265 ? 16.869 -39.505 36.391 1.00 18.43 278 THR D N 1
ATOM 9046 C CA . THR D 1 265 ? 15.442 -39.214 36.429 1.00 19.12 278 THR D CA 1
ATOM 9047 C C . THR D 1 265 ? 14.676 -40.512 36.529 1.00 19.54 278 THR D C 1
ATOM 9048 O O . THR D 1 265 ? 13.749 -40.616 37.314 1.00 19.81 278 THR D O 1
ATOM 9052 N N . MET D 1 266 ? 15.090 -41.486 35.717 1.00 19.91 279 MET D N 1
ATOM 9053 C CA . MET D 1 266 ? 14.587 -42.857 35.769 1.00 20.06 279 MET D CA 1
ATOM 9054 C C . MET D 1 266 ? 14.700 -43.504 37.161 1.00 20.94 279 MET D C 1
ATOM 9055 O O . MET D 1 266 ? 13.730 -44.086 37.657 1.00 20.35 279 MET D O 1
ATOM 9060 N N . ALA D 1 267 ? 15.874 -43.419 37.782 1.00 21.13 280 ALA D N 1
ATOM 9061 C CA . ALA D 1 267 ? 16.024 -43.904 39.162 1.00 22.06 280 ALA D CA 1
ATOM 9062 C C . ALA D 1 267 ? 15.078 -43.158 40.092 1.00 22.75 280 ALA D C 1
ATOM 9063 O O . ALA D 1 267 ? 14.397 -43.764 40.919 1.00 23.34 280 ALA D O 1
ATOM 9065 N N . ASP D 1 268 ? 15.027 -41.838 39.954 1.00 22.63 281 ASP D N 1
ATOM 9066 C CA . ASP D 1 268 ? 14.202 -41.030 40.838 1.00 22.97 281 ASP D CA 1
ATOM 9067 C C . ASP D 1 268 ? 12.712 -41.347 40.656 1.00 23.47 281 ASP D C 1
ATOM 9068 O O . ASP D 1 268 ? 12.037 -41.655 41.621 1.00 23.14 281 ASP D O 1
ATOM 9073 N N . ILE D 1 269 ? 12.201 -41.321 39.423 1.00 22.99 282 ILE D N 1
ATOM 9074 C CA . ILE D 1 269 ? 10.739 -41.427 39.244 1.00 23.84 282 ILE D CA 1
ATOM 9075 C C . ILE D 1 269 ? 10.155 -42.843 39.032 1.00 24.18 282 ILE D C 1
ATOM 9076 O O . ILE D 1 269 ? 9.001 -43.086 39.409 1.00 25.12 282 ILE D O 1
ATOM 9081 N N . GLN D 1 270 ? 10.938 -43.761 38.465 1.00 23.51 283 GLN D N 1
ATOM 9082 C CA . GLN D 1 270 ? 10.507 -45.157 38.294 1.00 23.74 283 GLN D CA 1
ATOM 9083 C C . GLN D 1 270 ? 10.799 -46.066 39.491 1.00 25.09 283 GLN D C 1
ATOM 9084 O O . GLN D 1 270 ? 10.128 -47.087 39.663 1.00 25.27 283 GLN D O 1
ATOM 9090 N N . LEU D 1 271 ? 11.797 -45.702 40.302 1.00 25.22 284 LEU D N 1
ATOM 9091 C CA . LEU D 1 271 ? 12.245 -46.540 41.416 1.00 26.28 284 LEU D CA 1
ATOM 9092 C C . LEU D 1 271 ? 12.230 -45.841 42.785 1.00 27.29 284 LEU D C 1
ATOM 9093 O O . LEU D 1 271 ? 12.291 -46.517 43.811 1.00 28.51 284 LEU D O 1
ATOM 9098 N N . GLY D 1 272 ? 12.135 -44.508 42.802 1.00 27.16 285 GLY D N 1
ATOM 9099 C CA . GLY D 1 272 ? 12.213 -43.744 44.045 1.00 27.93 285 GLY D CA 1
ATOM 9100 C C . GLY D 1 272 ? 13.623 -43.794 44.600 1.00 28.03 285 GLY D C 1
ATOM 9101 O O . GLY D 1 272 ? 13.824 -43.882 45.800 1.00 27.88 285 GLY D O 1
ATOM 9102 N N . GLN D 1 273 ? 14.608 -43.723 43.715 1.00 27.61 286 GLN D N 1
ATOM 9103 C CA . GLN D 1 273 ? 15.994 -43.947 44.109 1.00 28.42 286 GLN D CA 1
ATOM 9104 C C . GLN D 1 273 ? 16.921 -42.858 43.612 1.00 27.51 286 GLN D C 1
ATOM 9105 O O . GLN D 1 273 ? 16.828 -42.434 42.473 1.00 26.75 286 GLN D O 1
ATOM 9111 N N . LYS D 1 274 ? 17.829 -42.431 44.477 1.00 27.91 287 LYS D N 1
ATOM 9112 C CA . LYS D 1 274 ? 18.891 -41.525 44.094 1.00 27.41 287 LYS D CA 1
ATOM 9113 C C . LYS D 1 274 ? 20.126 -42.358 43.744 1.00 26.88 287 LYS D C 1
ATOM 9114 O O . LYS D 1 274 ? 20.340 -43.440 44.304 1.00 27.41 287 LYS D O 1
ATOM 9120 N N . LEU D 1 275 ? 20.920 -41.844 42.812 1.00 25.73 288 LEU D N 1
ATOM 9121 C CA . LEU D 1 275 ? 22.169 -42.456 42.395 1.00 25.29 288 LEU D CA 1
ATOM 9122 C C . LEU D 1 275 ? 23.327 -41.519 42.711 1.00 25.55 288 LEU D C 1
ATOM 9123 O O . LEU D 1 275 ? 23.207 -40.308 42.554 1.00 25.06 288 LEU D O 1
ATOM 9128 N N . THR D 1 276 ? 24.454 -42.082 43.134 1.00 26.30 289 THR D N 1
ATOM 9129 C CA . THR D 1 276 ? 25.663 -41.298 43.319 1.00 26.74 289 THR D CA 1
ATOM 9130 C C . THR D 1 276 ? 26.291 -40.998 41.957 1.00 26.61 289 THR D C 1
ATOM 9131 O O . THR D 1 276 ? 25.908 -41.581 40.934 1.00 25.54 289 THR D O 1
ATOM 9135 N N . GLU D 1 277 ? 27.264 -40.091 41.951 1.00 27.02 290 GLU D N 1
ATOM 9136 C CA . GLU D 1 277 ? 28.004 -39.767 40.736 1.00 27.06 290 GLU D CA 1
ATOM 9137 C C . GLU D 1 277 ? 28.753 -40.975 40.132 1.00 26.67 290 GLU D C 1
ATOM 9138 O O . GLU D 1 277 ? 28.779 -41.132 38.910 1.00 25.58 290 GLU D O 1
ATOM 9144 N N . LYS D 1 278 ? 29.368 -41.814 40.961 1.00 27.26 291 LYS D N 1
ATOM 9145 C CA . LYS D 1 278 ? 30.070 -43.005 40.444 1.00 27.40 291 LYS D CA 1
ATOM 9146 C C . LYS D 1 278 ? 29.065 -43.965 39.798 1.00 26.79 291 LYS D C 1
ATOM 9147 O O . LYS D 1 278 ? 29.293 -44.455 38.680 1.00 26.93 291 LYS D O 1
ATOM 9153 N N . GLU D 1 279 ? 27.933 -44.180 40.469 1.00 26.10 292 GLU D N 1
ATOM 9154 C CA . GLU D 1 279 ? 26.885 -45.064 39.964 1.00 25.51 292 GLU D CA 1
ATOM 9155 C C . GLU D 1 279 ? 26.359 -44.603 38.605 1.00 24.18 292 GLU D C 1
ATOM 9156 O O . GLU D 1 279 ? 26.114 -45.417 37.730 1.00 23.43 292 GLU D O 1
ATOM 9162 N N . THR D 1 280 ? 26.175 -43.294 38.460 1.00 23.30 293 THR D N 1
ATOM 9163 C CA . THR D 1 280 ? 25.784 -42.705 37.186 1.00 22.45 293 THR D CA 1
ATOM 9164 C C . THR D 1 280 ? 26.866 -42.893 36.113 1.00 22.97 293 THR D C 1
ATOM 9165 O O . THR D 1 280 ? 26.545 -43.216 34.965 1.00 22.95 293 THR D O 1
ATOM 9169 N N . LYS D 1 281 ? 28.140 -42.694 36.458 1.00 24.00 294 LYS D N 1
ATOM 9170 C CA . LYS D 1 281 ? 29.208 -42.880 35.446 1.00 24.15 294 LYS D CA 1
ATOM 9171 C C . LYS D 1 281 ? 29.279 -44.356 35.010 1.00 24.28 294 LYS D C 1
ATOM 9172 O O . LYS D 1 281 ? 29.439 -44.660 33.816 1.00 24.07 294 LYS D O 1
ATOM 9178 N N . GLU D 1 282 ? 29.113 -45.258 35.976 1.00 25.01 295 GLU D N 1
ATOM 9179 C CA . GLU D 1 282 ? 29.046 -46.696 35.710 1.00 25.36 295 GLU D CA 1
ATOM 9180 C C . GLU D 1 282 ? 27.833 -47.046 34.836 1.00 24.59 295 GLU D C 1
ATOM 9181 O O . GLU D 1 282 ? 27.955 -47.770 33.847 1.00 24.47 295 GLU D O 1
ATOM 9187 N N . MET D 1 283 ? 26.668 -46.510 35.182 1.00 24.14 296 MET D N 1
ATOM 9188 C CA . MET D 1 283 ? 25.453 -46.834 34.436 1.00 23.95 296 MET D CA 1
ATOM 9189 C C . MET D 1 283 ? 25.599 -46.344 33.000 1.00 22.56 296 MET D C 1
ATOM 9190 O O . MET D 1 283 ? 25.193 -47.025 32.063 1.00 22.13 296 MET D O 1
ATOM 9195 N N . VAL D 1 284 ? 26.202 -45.166 32.845 1.00 21.71 297 VAL D N 1
ATOM 9196 C CA . VAL D 1 284 ? 26.424 -44.572 31.537 1.00 20.34 297 VAL D CA 1
ATOM 9197 C C . VAL D 1 284 ? 27.465 -45.375 30.759 1.00 19.78 297 VAL D C 1
ATOM 9198 O O . VAL D 1 284 ? 27.294 -45.593 29.559 1.00 18.28 297 VAL D O 1
ATOM 9202 N N . ALA D 1 285 ? 28.525 -45.811 31.448 1.00 19.86 298 ALA D N 1
ATOM 9203 C CA . ALA D 1 285 ? 29.502 -46.745 30.876 1.00 20.43 298 ALA D CA 1
ATOM 9204 C C . ALA D 1 285 ? 28.753 -47.923 30.256 1.00 20.60 298 ALA D C 1
ATOM 9205 O O . ALA D 1 285 ? 28.834 -48.189 29.041 1.00 19.98 298 ALA D O 1
ATOM 9207 N N . PHE D 1 286 ? 27.947 -48.571 31.076 1.00 20.93 299 PHE D N 1
ATOM 9208 C CA . PHE D 1 286 ? 27.171 -49.707 30.621 1.00 21.08 299 PHE D CA 1
ATOM 9209 C C . PHE D 1 286 ? 26.307 -49.400 29.392 1.00 20.33 299 PHE D C 1
ATOM 9210 O O . PHE D 1 286 ? 26.286 -50.182 28.450 1.00 19.60 299 PHE D O 1
ATOM 9218 N N . LEU D 1 287 ? 25.594 -48.276 29.404 1.00 20.15 300 LEU D N 1
ATOM 9219 C CA . LEU D 1 287 ? 24.675 -47.958 28.296 1.00 19.41 300 LEU D CA 1
ATOM 9220 C C . LEU D 1 287 ? 25.416 -47.639 26.996 1.00 18.66 300 LEU D C 1
ATOM 9221 O O . LEU D 1 287 ? 25.001 -48.070 25.933 1.00 17.43 300 LEU D O 1
ATOM 9226 N N . ASN D 1 288 ? 26.523 -46.905 27.077 1.00 18.73 301 ASN D N 1
ATOM 9227 C CA . ASN D 1 288 ? 27.349 -46.660 25.879 1.00 19.02 301 ASN D CA 1
ATOM 9228 C C . ASN D 1 288 ? 27.855 -47.954 25.248 1.00 18.97 301 ASN D C 1
ATOM 9229 O O . ASN D 1 288 ? 28.005 -48.036 24.034 1.00 18.70 301 ASN D O 1
ATOM 9234 N N . SER D 1 289 ? 28.136 -48.956 26.074 1.00 19.62 302 SER D N 1
ATOM 9235 C CA . SER D 1 289 ? 28.603 -50.247 25.583 1.00 20.03 302 SER D CA 1
ATOM 9236 C C . SER D 1 289 ? 27.500 -51.027 24.844 1.00 19.83 302 SER D C 1
ATOM 9237 O O . SER D 1 289 ? 27.795 -52.018 24.197 1.00 19.64 302 SER D O 1
ATOM 9240 N N . LEU D 1 290 ? 26.247 -50.567 24.941 1.00 19.09 303 LEU D N 1
ATOM 9241 C CA . LEU D 1 290 ? 25.132 -51.161 24.213 1.00 19.19 303 LEU D CA 1
ATOM 9242 C C . LEU D 1 290 ? 25.085 -50.710 22.742 1.00 19.04 303 LEU D C 1
ATOM 9243 O O . LEU D 1 290 ? 24.305 -51.248 21.960 1.00 19.67 303 LEU D O 1
ATOM 9248 N N . THR D 1 291 ? 25.909 -49.729 22.365 1.00 19.29 304 THR D N 1
ATOM 9249 C CA . THR D 1 291 ? 25.990 -49.286 20.963 1.00 18.71 304 THR D CA 1
ATOM 9250 C C . THR D 1 291 ? 26.678 -50.339 20.089 1.00 19.61 304 THR D C 1
ATOM 9251 O O . THR D 1 291 ? 27.829 -50.678 20.318 1.00 20.17 304 THR D O 1
ATOM 9255 N N . GLY D 1 292 ? 25.979 -50.840 19.073 1.00 20.31 305 GLY D N 1
ATOM 9256 C CA . GLY D 1 292 ? 26.514 -51.901 18.223 1.00 21.15 305 GLY D CA 1
ATOM 9257 C C . GLY D 1 292 ? 26.925 -51.386 16.865 1.00 21.36 305 GLY D C 1
ATOM 9258 O O . GLY D 1 292 ? 26.937 -50.173 16.630 1.00 20.85 305 GLY D O 1
ATOM 9259 N N . GLU D 1 293 ? 27.243 -52.303 15.958 1.00 22.53 306 GLU D N 1
ATOM 9260 C CA . GLU D 1 293 ? 27.671 -51.919 14.620 1.00 23.45 306 GLU D CA 1
ATOM 9261 C C . GLU D 1 293 ? 26.507 -51.272 13.870 1.00 22.98 306 GLU D C 1
ATOM 9262 O O . GLU D 1 293 ? 25.423 -51.852 13.752 1.00 22.92 306 GLU D O 1
ATOM 9268 N N . GLN D 1 294 ? 26.725 -50.051 13.388 1.00 22.98 307 GLN D N 1
ATOM 9269 C CA . GLN D 1 294 ? 25.692 -49.324 12.666 1.00 22.37 307 GLN D CA 1
ATOM 9270 C C . GLN D 1 294 ? 25.588 -49.903 11.254 1.00 22.99 307 GLN D C 1
ATOM 9271 O O . GLN D 1 294 ? 26.589 -50.365 10.691 1.00 22.98 307 GLN D O 1
ATOM 9277 N N . PRO D 1 295 ? 24.372 -49.927 10.692 1.00 23.05 308 PRO D N 1
ATOM 9278 C CA . PRO D 1 295 ? 24.184 -50.404 9.321 1.00 23.02 308 PRO D CA 1
ATOM 9279 C C . PRO D 1 295 ? 25.187 -49.839 8.305 1.00 22.90 308 PRO D C 1
ATOM 9280 O O . PRO D 1 295 ? 25.391 -48.618 8.237 1.00 22.56 308 PRO D O 1
ATOM 9284 N N . GLN D 1 296 ? 25.806 -50.726 7.535 1.00 22.54 309 GLN D N 1
ATOM 9285 C CA . GLN D 1 296 ? 26.710 -50.321 6.463 1.00 22.80 309 GLN D CA 1
ATOM 9286 C C . GLN D 1 296 ? 26.005 -50.584 5.148 1.00 21.78 309 GLN D C 1
ATOM 9287 O O . GLN D 1 296 ? 25.971 -51.725 4.661 1.00 21.78 309 GLN D O 1
ATOM 9293 N N . ILE D 1 297 ? 25.394 -49.533 4.607 1.00 19.95 310 ILE D N 1
ATOM 9294 C CA . ILE D 1 297 ? 24.659 -49.641 3.360 1.00 19.45 310 ILE D CA 1
ATOM 9295 C C . ILE D 1 297 ? 25.171 -48.629 2.344 1.00 19.02 310 ILE D C 1
ATOM 9296 O O . ILE D 1 297 ? 25.609 -47.527 2.699 1.00 18.72 310 ILE D O 1
ATOM 9301 N N . SER D 1 298 ? 25.148 -49.018 1.078 1.00 18.83 311 SER D N 1
ATOM 9302 C CA . SER D 1 298 ? 25.390 -48.086 0.007 1.00 18.51 311 SER D CA 1
ATOM 9303 C C . SER D 1 298 ? 24.136 -47.221 -0.127 1.00 17.45 311 SER D C 1
ATOM 9304 O O . SER D 1 298 ? 23.020 -47.697 0.075 1.00 16.95 311 SER D O 1
ATOM 9307 N N . LEU D 1 299 ? 24.328 -45.942 -0.430 1.00 17.15 312 LEU D N 1
ATOM 9308 C CA . LEU D 1 299 ? 23.222 -45.032 -0.691 1.00 16.59 312 LEU D CA 1
ATOM 9309 C C . LEU D 1 299 ? 22.461 -45.528 -1.917 1.00 16.59 312 LEU D C 1
ATOM 9310 O O . LEU D 1 299 ? 23.067 -45.734 -2.960 1.00 16.28 312 LEU D O 1
ATOM 9315 N N . PRO D 1 300 ? 21.132 -45.728 -1.798 1.00 16.77 313 PRO D N 1
ATOM 9316 C CA . PRO D 1 300 ? 20.417 -46.259 -2.945 1.00 16.92 313 PRO D CA 1
ATOM 9317 C C . PRO D 1 300 ? 20.345 -45.269 -4.093 1.00 16.79 313 PRO D C 1
ATOM 9318 O O . PRO D 1 300 ? 20.241 -44.060 -3.866 1.00 16.85 313 PRO D O 1
ATOM 9322 N N . ILE D 1 301 ? 20.402 -45.781 -5.313 1.00 16.73 314 ILE D N 1
ATOM 9323 C CA . ILE D 1 301 ? 20.214 -44.948 -6.483 1.00 16.72 314 ILE D CA 1
ATOM 9324 C C . ILE D 1 301 ? 18.774 -45.128 -6.943 1.00 16.21 314 ILE D C 1
ATOM 9325 O O . ILE D 1 301 ? 18.336 -46.248 -7.290 1.00 16.65 314 ILE D O 1
ATOM 9330 N N . LEU D 1 302 ? 18.041 -44.024 -6.933 1.00 14.56 315 LEU D N 1
ATOM 9331 C CA . LEU D 1 302 ? 16.619 -44.038 -7.185 1.00 14.07 315 LEU D CA 1
ATOM 9332 C C . LEU D 1 302 ? 16.370 -43.649 -8.639 1.00 14.35 315 LEU D C 1
ATOM 9333 O O . LEU D 1 302 ? 17.156 -42.911 -9.217 1.00 14.08 315 LEU D O 1
ATOM 9338 N N . PRO D 1 303 ? 15.287 -44.165 -9.242 1.00 13.94 316 PRO D N 1
ATOM 9339 C CA . PRO D 1 303 ? 15.021 -43.821 -10.632 1.00 14.37 316 PRO D CA 1
ATOM 9340 C C . PRO D 1 303 ? 14.429 -42.417 -10.851 1.00 13.98 316 PRO D C 1
ATOM 9341 O O . PRO D 1 303 ? 13.905 -41.794 -9.924 1.00 12.62 316 PRO D O 1
ATOM 9345 N N . PRO D 1 304 ? 14.494 -41.933 -12.096 1.00 14.63 317 PRO D N 1
ATOM 9346 C CA . PRO D 1 304 ? 13.956 -40.615 -12.358 1.00 15.15 317 PRO D CA 1
ATOM 9347 C C . PRO D 1 304 ? 12.440 -40.596 -12.449 1.00 15.04 317 PRO D C 1
ATOM 9348 O O . PRO D 1 304 ? 11.828 -41.563 -12.921 1.00 15.50 317 PRO D O 1
ATOM 9352 N N . SER D 1 305 ? 11.849 -39.496 -11.987 1.00 15.11 318 SER D N 1
ATOM 9353 C CA . SER D 1 305 ? 10.453 -39.198 -12.270 1.00 15.48 318 SER D CA 1
ATOM 9354 C C . SER D 1 305 ? 10.271 -39.046 -13.791 1.00 16.85 318 SER D C 1
ATOM 9355 O O . SER D 1 305 ? 11.242 -38.818 -14.508 1.00 16.93 318 SER D O 1
ATOM 9358 N N . ASN D 1 306 ? 9.032 -39.180 -14.267 1.00 17.42 319 ASN D N 1
ATOM 9359 C CA . ASN D 1 306 ? 8.706 -38.994 -15.681 1.00 18.47 319 ASN D CA 1
ATOM 9360 C C . ASN D 1 306 ? 7.374 -38.244 -15.800 1.00 18.97 319 ASN D C 1
ATOM 9361 O O . ASN D 1 306 ? 6.851 -37.768 -14.795 1.00 18.43 319 ASN D O 1
ATOM 9366 N N . LYS D 1 307 ? 6.816 -38.159 -17.007 1.00 20.02 320 LYS D N 1
ATOM 9367 C CA . LYS D 1 307 ? 5.594 -37.369 -17.234 1.00 20.77 320 LYS D CA 1
ATOM 9368 C C . LYS D 1 307 ? 4.375 -37.900 -16.464 1.00 20.30 320 LYS D C 1
ATOM 9369 O O . LYS D 1 307 ? 3.462 -37.130 -16.161 1.00 20.28 320 LYS D O 1
ATOM 9375 N N . GLU D 1 308 ? 4.346 -39.196 -16.145 1.00 19.95 321 GLU D N 1
ATOM 9376 C CA . GLU D 1 308 ? 3.220 -39.755 -15.375 1.00 20.19 321 GLU D CA 1
ATOM 9377 C C . GLU D 1 308 ? 3.480 -39.715 -13.875 1.00 18.68 321 GLU D C 1
ATOM 9378 O O . GLU D 1 308 ? 2.669 -40.208 -13.092 1.00 19.10 321 GLU D O 1
ATOM 9384 N N . THR D 1 309 ? 4.603 -39.133 -13.472 1.00 18.33 322 THR D N 1
ATOM 9385 C CA . THR D 1 309 ? 4.909 -39.010 -12.051 1.00 17.28 322 THR D CA 1
ATOM 9386 C C . THR D 1 309 ? 4.301 -37.731 -11.465 1.00 17.61 322 THR D C 1
ATOM 9387 O O . THR D 1 309 ? 4.660 -36.620 -11.884 1.00 18.07 322 THR D O 1
ATOM 9391 N N . PRO D 1 310 ? 3.400 -37.874 -10.473 1.00 17.20 323 PRO D N 1
ATOM 9392 C CA . PRO D 1 310 ? 2.859 -36.698 -9.799 1.00 17.63 323 PRO D CA 1
ATOM 9393 C C . PRO D 1 310 ? 3.966 -35.722 -9.420 1.00 17.27 323 PRO D C 1
ATOM 9394 O O . PRO D 1 310 ? 5.015 -36.146 -8.937 1.00 17.55 323 PRO D O 1
ATOM 9398 N N . ARG D 1 311 ? 3.747 -34.436 -9.687 1.00 17.45 324 ARG D N 1
ATOM 9399 C CA . ARG D 1 311 ? 4.748 -33.427 -9.394 1.00 17.27 324 ARG D CA 1
ATOM 9400 C C . ARG D 1 311 ? 4.732 -33.189 -7.886 1.00 16.95 324 ARG D C 1
ATOM 9401 O O . ARG D 1 311 ? 3.676 -33.199 -7.256 1.00 17.87 324 ARG D O 1
ATOM 9409 N N . PRO D 1 312 ? 5.909 -33.034 -7.275 1.00 16.54 325 PRO D N 1
ATOM 9410 C CA . PRO D 1 312 ? 5.883 -32.721 -5.853 1.00 15.73 325 PRO D CA 1
ATOM 9411 C C . PRO D 1 312 ? 5.314 -31.328 -5.550 1.00 16.25 325 PRO D C 1
ATOM 9412 O O . PRO D 1 312 ? 5.314 -30.445 -6.419 1.00 15.64 325 PRO D O 1
ATOM 9416 N N . VAL D 1 313 ? 4.846 -31.141 -4.313 1.00 15.72 326 VAL D N 1
ATOM 9417 C CA . VAL D 1 313 ? 4.222 -29.896 -3.896 1.00 16.99 326 VAL D CA 1
ATOM 9418 C C . VAL D 1 313 ? 4.907 -29.438 -2.610 1.00 16.95 326 VAL D C 1
ATOM 9419 O O . VAL D 1 313 ? 4.334 -29.517 -1.518 1.00 15.53 326 VAL D O 1
ATOM 9423 N N . PRO D 1 314 ? 6.162 -28.969 -2.738 1.00 17.60 327 PRO D N 1
ATOM 9424 C CA . PRO D 1 314 ? 6.846 -28.476 -1.543 1.00 18.19 327 PRO D CA 1
ATOM 9425 C C . PRO D 1 314 ? 6.220 -27.190 -0.992 1.00 19.96 327 PRO D C 1
ATOM 9426 O O . PRO D 1 314 ? 6.201 -26.995 0.224 1.00 19.59 327 PRO D O 1
ATOM 9430 N N . PHE D 1 315 ? 5.708 -26.349 -1.890 1.00 21.51 328 PHE D N 1
ATOM 9431 C CA . PHE D 1 315 ? 5.207 -25.022 -1.535 1.00 23.44 328 PHE D CA 1
ATOM 9432 C C . PHE D 1 315 ? 3.703 -24.867 -1.844 1.00 25.16 328 PHE D C 1
ATOM 9433 O O . PHE D 1 315 ? 2.894 -25.596 -1.275 1.00 24.98 328 PHE D O 1
ATOM 9441 N N . ALA D 1 316 ? 3.319 -23.926 -2.701 1.00 27.61 329 ALA D N 1
ATOM 9442 C CA . ALA D 1 316 ? 1.905 -23.609 -2.902 1.00 29.30 329 ALA D CA 1
ATOM 9443 C C . ALA D 1 316 ? 1.190 -24.639 -3.780 1.00 30.20 329 ALA D C 1
ATOM 9444 O O . ALA D 1 316 ? 1.821 -25.306 -4.596 1.00 29.56 329 ALA D O 1
ATOM 9446 N N . THR D 1 317 ? -0.125 -24.743 -3.568 1.00 32.06 330 THR D N 1
ATOM 9447 C CA . THR D 1 317 ? -1.099 -25.434 -4.446 1.00 33.18 330 THR D CA 1
ATOM 9448 C C . THR D 1 317 ? -1.493 -26.787 -3.890 1.00 33.04 330 THR D C 1
ATOM 9449 O O . THR D 1 317 ? -2.555 -26.908 -3.276 1.00 34.95 330 THR D O 1
#

GO terms:
  GO:0004601 peroxidase activity (F, IMP)

CATH classification: 1.10.760.10 (+1 more: 1.10.760.10)

Radius of gyration: 38.32 Å; Cα contacts (8 Å, |Δi|>4): 2801; chains: 4; bounding box: 82×100×98 Å